Protein AF-W5USW7-F1 (afdb_monomer)

Radius of gyration: 30.02 Å; Cα contacts (8 Å, |Δi|>4): 1639; chains: 1; bounding box: 84×105×80 Å

Mean predicted aligned error: 9.94 Å

Nearest PDB structures (foldseek):
  7zkg-assembly1_A  TM=4.111E-01  e=3.012E-01  Streptomyces griseofuscus
  7lhd-assembly1_GB  TM=2.773E-01  e=9.373E-01  Qubevirus durum
  1wzn-assembly1_A  TM=4.055E-01  e=2.770E+00  Pyrococcus horikoshii OT3
  1jkf-assembly1_A-2  TM=4.801E-01  e=7.776E+00  Saccharomyces cerevisiae
  5mr3-assembly1_B  TM=2.254E-01  e=1.491E+00  Haliotis rufescens

Secondary structure (DSSP, 8-state):
---------------------------------SB---SSS--B-TTSTTHHHHHHHHHHHHHHHTTGGGGEEEEE-SS------TT-------HHHHHHHGGG-EEE-TTS-EEE--GGGG-----GGG-BHHHHHHTTTHHHHEEEEE-HHHHHHHHHHHT--GGGEEEEE-GGG-EE-SS-TTEEEEEEEEEEE---TTT-TT--EEEEEEEEEEE-PBP-HHHHHHHHT----SEEEETTGGGSBHHHHHHHHH-EEEESSGGG-EEEESSTTSBGGG-TTEEEEPPTT---EEEEEEEEE-TTSS-EEEEEEEEE-S-TTT-EEEEEEEEE--PBPPPHHHHHHHHHHH--EEEGGG--SSSS-GGG--GGGEEETTTT-SSEEEEEEEEEEETTTTEEEEEEEEEETTSSS--EEEEEEEESPP----EEPBTTB-HHHHT-TT-EEEE-----GGGGGG--S-HHHHTT-SSEEE-TTEEE-TTS-SS--EEEE-SEEEE--TT-EEE-SSSEEEEEEEEE--SSTT---EEEEEEEEEGGG--S-HHHHHHHSTT--EEEEEEEEE-GGGGGGTS-EEEEEETTEEEEEETT--SSSPEEE-TT-EEEEBPPTTTTTSSSSEEEEEEEEE-EEEETTEEEE-SEEE-SSSEEEGGG-SS-HHHHHHHEEEETTEEEE-GGGSSS-S--EEPPEE-EEE-TTS-EEEEE-GGGTT-EE---SS-HHHHHHHHTPBPTHHHH----TTS-EEEHHHH-HHHHHT-

Structure (mmCIF, N/CA/C/O backbone):
data_AF-W5USW7-F1
#
_entry.id   AF-W5USW7-F1
#
loop_
_atom_site.group_PDB
_atom_site.id
_atom_site.type_symbol
_atom_site.label_atom_id
_atom_site.label_alt_id
_atom_site.label_comp_id
_atom_site.label_asym_id
_atom_site.label_entity_id
_atom_site.label_seq_id
_atom_site.pdbx_PDB_ins_code
_atom_site.Cartn_x
_atom_site.Cartn_y
_atom_site.Cartn_z
_atom_site.occupancy
_atom_site.B_iso_or_equiv
_atom_site.auth_seq_id
_atom_site.auth_comp_id
_atom_site.auth_asym_id
_atom_site.auth_atom_id
_atom_site.pdbx_PDB_model_num
ATOM 1 N N . MET A 1 1 ? 55.221 72.500 -6.087 1.00 31.02 1 MET A N 1
ATOM 2 C CA . MET A 1 1 ? 54.730 71.879 -7.338 1.00 31.02 1 MET A CA 1
ATOM 3 C C . MET A 1 1 ? 54.680 70.368 -7.155 1.00 31.02 1 MET A C 1
ATOM 5 O O . MET A 1 1 ? 55.743 69.781 -7.071 1.00 31.02 1 MET A O 1
ATOM 9 N N . LEU A 1 2 ? 53.486 69.773 -7.031 1.00 29.88 2 LEU A N 1
ATOM 10 C CA . LEU A 1 2 ? 53.076 68.442 -7.537 1.00 29.88 2 LEU A CA 1
ATOM 11 C C . LEU A 1 2 ? 51.701 68.092 -6.939 1.00 29.88 2 LEU A C 1
ATOM 13 O O . LEU A 1 2 ? 51.453 68.300 -5.754 1.00 29.88 2 LEU A O 1
ATOM 17 N N . LYS A 1 3 ? 50.770 67.687 -7.809 1.00 28.41 3 LYS A N 1
ATOM 18 C CA . LYS A 1 3 ? 49.314 67.620 -7.593 1.00 28.41 3 LYS A CA 1
ATOM 19 C C . LYS A 1 3 ? 48.816 66.175 -7.408 1.00 28.41 3 LYS A C 1
ATOM 21 O O . LYS A 1 3 ? 49.128 65.347 -8.249 1.00 28.41 3 LYS A O 1
ATOM 26 N N . LYS A 1 4 ? 47.906 66.032 -6.422 1.00 33.41 4 LYS A N 1
ATOM 27 C CA . LYS A 1 4 ? 46.628 65.255 -6.339 1.00 33.41 4 LYS A CA 1
ATOM 28 C C . LYS A 1 4 ? 46.694 63.710 -6.441 1.00 33.41 4 LYS A C 1
ATOM 30 O O . LYS A 1 4 ? 47.144 63.212 -7.457 1.00 33.41 4 LYS A O 1
ATOM 35 N N . HIS A 1 5 ? 46.355 62.896 -5.416 1.00 34.91 5 HIS A N 1
ATOM 36 C CA . HIS A 1 5 ? 45.122 62.660 -4.589 1.00 34.91 5 HIS A CA 1
ATOM 37 C C . HIS A 1 5 ? 44.043 61.762 -5.271 1.00 34.91 5 HIS A C 1
ATOM 39 O O . HIS A 1 5 ? 43.922 61.863 -6.483 1.00 34.91 5 HIS A O 1
ATOM 45 N N . PHE A 1 6 ? 43.210 60.897 -4.640 1.00 32.03 6 PHE A N 1
ATOM 46 C CA . PHE A 1 6 ? 42.426 60.857 -3.360 1.00 32.03 6 PHE A CA 1
ATOM 47 C C . PHE A 1 6 ? 42.091 59.355 -3.007 1.00 32.03 6 PHE A C 1
ATOM 49 O O . PHE A 1 6 ? 41.885 58.595 -3.944 1.00 32.03 6 PHE A O 1
ATOM 56 N N . LYS A 1 7 ? 42.228 58.828 -1.761 1.00 31.45 7 LYS A N 1
ATOM 57 C CA . LYS A 1 7 ? 41.294 58.687 -0.580 1.00 31.45 7 LYS A CA 1
ATOM 58 C C . LYS A 1 7 ? 40.244 57.529 -0.637 1.00 31.45 7 LYS A C 1
ATOM 60 O O . LYS A 1 7 ? 39.709 57.306 -1.706 1.00 31.45 7 LYS A O 1
ATOM 65 N N . PHE A 1 8 ? 39.817 56.817 0.433 1.00 29.67 8 PHE A N 1
ATOM 66 C CA . PHE A 1 8 ? 40.052 56.864 1.902 1.00 29.67 8 PHE A CA 1
ATOM 67 C C . PHE A 1 8 ? 39.634 55.558 2.636 1.00 29.67 8 PHE A C 1
ATOM 69 O O . PHE A 1 8 ? 38.877 54.756 2.099 1.00 29.67 8 PHE A O 1
ATOM 76 N N . TRP A 1 9 ? 40.077 55.437 3.899 1.00 23.02 9 TRP A N 1
ATOM 77 C CA . TRP A 1 9 ? 39.700 54.458 4.936 1.00 23.02 9 TRP A CA 1
ATOM 78 C C . TRP A 1 9 ? 39.027 55.165 6.143 1.00 23.02 9 TRP A C 1
ATOM 80 O O . TRP A 1 9 ? 39.067 56.389 6.262 1.00 23.02 9 TRP A O 1
ATOM 90 N N . THR A 1 10 ? 38.428 54.338 7.001 1.00 28.72 10 THR A N 1
ATOM 91 C CA . THR A 1 10 ? 37.641 54.481 8.255 1.00 28.72 10 THR A CA 1
ATOM 92 C C . THR A 1 10 ? 38.029 55.516 9.330 1.00 28.72 10 THR A C 1
ATOM 94 O O . THR A 1 10 ? 39.211 55.789 9.513 1.00 28.72 10 THR A O 1
ATOM 97 N N . VAL A 1 11 ? 37.049 55.910 10.174 1.00 26.73 11 VAL A N 1
ATOM 98 C CA . VAL A 1 11 ? 37.238 56.376 11.576 1.00 26.73 11 VAL A CA 1
ATOM 99 C C . VAL A 1 11 ? 36.076 55.919 12.489 1.00 26.73 11 VAL A C 1
ATOM 101 O O . VAL A 1 11 ? 34.928 55.861 12.054 1.00 26.73 11 VAL A O 1
ATOM 104 N N . SER A 1 12 ? 36.418 55.627 13.751 1.00 26.47 12 SER A N 1
ATOM 105 C CA . SER A 1 12 ? 35.603 55.149 14.882 1.00 26.47 12 SER A CA 1
ATOM 106 C C . SER A 1 12 ? 35.220 56.241 15.912 1.00 26.47 12 SER A C 1
ATOM 108 O O . SER A 1 12 ? 35.997 57.160 16.138 1.00 26.47 12 SER A O 1
ATOM 110 N N . SER A 1 13 ? 34.071 56.022 16.578 1.00 28.94 13 SER A N 1
ATOM 111 C CA . SER A 1 13 ? 33.674 56.242 18.002 1.00 28.94 13 SER A CA 1
ATOM 112 C C . SER A 1 13 ? 33.829 57.596 18.734 1.00 28.94 13 SER A C 1
ATOM 114 O O . SER A 1 13 ? 34.942 58.092 18.852 1.00 28.94 13 SER A O 1
ATOM 116 N N . ILE A 1 14 ? 32.758 58.053 19.434 1.00 28.42 14 ILE A N 1
ATOM 117 C CA . ILE A 1 14 ? 32.619 58.099 20.926 1.00 28.42 14 ILE A CA 1
ATOM 118 C C . ILE A 1 14 ? 31.342 58.859 21.445 1.00 28.42 14 ILE A C 1
ATOM 120 O O . ILE A 1 14 ? 31.013 59.929 20.952 1.00 28.42 14 ILE A O 1
ATOM 124 N N . LEU A 1 15 ? 30.733 58.285 22.512 1.00 26.97 15 LEU A N 1
ATOM 125 C CA . LEU A 1 15 ? 29.865 58.767 23.635 1.00 26.97 15 LEU A CA 1
ATOM 126 C C . LEU A 1 15 ? 28.347 59.139 23.517 1.00 26.97 15 LEU A C 1
ATOM 128 O O . LEU A 1 15 ? 27.968 60.220 23.090 1.00 26.97 15 LEU A O 1
ATOM 132 N N . LEU A 1 16 ? 27.522 58.222 24.067 1.00 28.45 16 LEU A N 1
ATOM 133 C CA . LEU A 1 16 ? 26.487 58.289 25.140 1.00 28.45 16 LEU A CA 1
ATOM 134 C C . LEU A 1 16 ? 25.565 59.517 25.377 1.00 28.45 16 LEU A C 1
ATOM 136 O O . LEU A 1 16 ? 26.018 60.579 25.792 1.00 28.45 16 LEU A O 1
ATOM 140 N N . ALA A 1 17 ? 24.246 59.241 25.390 1.00 26.73 17 ALA A N 1
ATOM 141 C CA . ALA A 1 17 ? 23.237 59.816 26.301 1.00 26.73 17 ALA A CA 1
ATOM 142 C C . ALA A 1 17 ? 22.096 58.799 26.582 1.00 26.73 17 ALA A C 1
ATOM 144 O O . ALA A 1 17 ? 21.833 57.906 25.779 1.00 26.73 17 ALA A O 1
ATOM 145 N N . THR A 1 18 ? 21.467 58.907 27.755 1.00 28.73 18 THR A N 1
ATOM 146 C CA . THR A 1 18 ? 20.704 57.880 28.498 1.00 28.73 18 THR A CA 1
ATOM 147 C C . THR A 1 18 ? 19.162 57.969 28.428 1.00 28.73 18 THR A C 1
ATOM 149 O O . THR A 1 18 ? 18.615 59.064 28.487 1.00 28.73 18 THR A O 1
ATOM 152 N N . THR A 1 19 ? 18.514 56.783 28.496 1.00 24.88 19 THR A N 1
ATOM 153 C CA . THR A 1 19 ? 17.166 56.394 29.037 1.00 24.88 19 THR A CA 1
ATOM 154 C C . THR A 1 19 ? 15.844 56.899 28.405 1.00 24.88 19 THR A C 1
ATOM 156 O O . THR A 1 19 ? 15.826 58.015 27.904 1.00 24.88 19 THR A O 1
ATOM 159 N N . PRO A 1 20 ? 14.688 56.183 28.544 1.00 32.38 20 PRO A N 1
ATOM 160 C CA . PRO A 1 20 ? 14.458 54.823 29.054 1.00 32.38 20 PRO A CA 1
ATOM 161 C C . PRO A 1 20 ? 13.676 53.878 28.109 1.00 32.38 20 PRO A C 1
ATOM 163 O O . PRO A 1 20 ? 12.984 54.251 27.167 1.00 32.38 20 PRO A O 1
ATOM 166 N N . LEU A 1 21 ? 13.805 52.606 28.464 1.00 38.50 21 LEU A N 1
ATOM 167 C CA . LEU A 1 21 ? 13.250 51.396 27.886 1.00 38.50 21 LEU A CA 1
ATOM 168 C C . LEU A 1 21 ? 11.810 51.161 28.382 1.00 38.50 21 LEU A C 1
ATOM 170 O O . LEU A 1 21 ? 11.663 50.718 29.511 1.00 38.50 21 LEU A O 1
ATOM 174 N N . ILE A 1 22 ? 10.779 51.401 27.561 1.00 31.83 22 ILE A N 1
ATOM 175 C CA . ILE A 1 22 ? 9.496 50.663 27.575 1.00 31.83 22 ILE A CA 1
ATOM 176 C C . ILE A 1 22 ? 8.885 50.736 26.165 1.00 31.83 22 ILE A C 1
ATOM 178 O O . ILE A 1 22 ? 8.206 51.701 25.837 1.00 31.83 22 ILE A O 1
ATOM 182 N N . VAL A 1 23 ? 9.068 49.692 25.350 1.00 30.81 23 VAL A N 1
ATOM 183 C CA . VAL A 1 23 ? 8.055 49.274 24.365 1.00 30.81 23 VAL A CA 1
ATOM 184 C C . VAL A 1 23 ? 7.976 47.752 24.396 1.00 30.81 23 VAL A C 1
ATOM 186 O O . VAL A 1 23 ? 8.857 47.046 23.920 1.00 30.81 23 VAL A O 1
ATOM 189 N N . ALA A 1 24 ? 6.913 47.311 25.062 1.00 27.86 24 ALA A N 1
ATOM 190 C CA . ALA A 1 24 ? 6.146 46.089 24.883 1.00 27.86 24 ALA A CA 1
ATOM 191 C C . ALA A 1 24 ? 6.810 44.911 24.149 1.00 27.86 24 ALA A C 1
ATOM 193 O O . ALA A 1 24 ? 6.929 44.875 22.924 1.00 27.86 24 ALA A O 1
ATOM 194 N N . CYS A 1 25 ? 7.037 43.854 24.930 1.00 31.14 25 CYS A N 1
ATOM 195 C CA . CYS A 1 25 ? 6.855 42.481 24.491 1.00 31.14 25 CYS A CA 1
ATOM 196 C C . CYS A 1 25 ? 5.609 42.350 23.599 1.00 31.14 25 CYS A C 1
ATOM 198 O O . CYS A 1 25 ? 4.480 42.455 24.068 1.00 31.14 25 CYS A O 1
ATOM 200 N N . SER A 1 26 ? 5.820 42.055 22.324 1.00 29.19 26 SER A N 1
ATOM 201 C CA . SER A 1 26 ? 4.881 41.272 21.524 1.00 29.19 26 SER A CA 1
ATOM 202 C C . SER A 1 26 ? 5.677 40.459 20.510 1.00 29.19 26 SER A C 1
ATOM 204 O O . SER A 1 26 ? 5.597 40.637 19.299 1.00 29.19 26 SER A O 1
ATOM 206 N N . VAL A 1 27 ? 6.460 39.506 21.022 1.00 32.50 27 VAL A N 1
ATOM 207 C CA . VAL A 1 27 ? 6.736 38.306 20.235 1.00 32.50 27 VAL A CA 1
ATOM 208 C C . VAL A 1 27 ? 5.405 37.562 20.172 1.00 32.50 27 VAL A C 1
ATOM 210 O O . VAL A 1 27 ? 5.095 36.736 21.026 1.00 32.50 27 VAL A O 1
ATOM 213 N N . ALA A 1 28 ? 4.570 37.918 19.199 1.00 33.16 28 ALA A N 1
ATOM 214 C CA . ALA A 1 28 ? 3.424 37.110 18.835 1.00 33.16 28 ALA A CA 1
ATOM 215 C C . ALA A 1 28 ? 3.963 35.818 18.206 1.00 33.16 28 ALA A C 1
ATOM 217 O O . ALA A 1 28 ? 4.029 35.679 16.988 1.00 33.16 28 ALA A O 1
ATOM 218 N N . GLN A 1 29 ? 4.344 34.851 19.045 1.00 38.50 29 GLN A N 1
ATOM 219 C CA . GLN A 1 29 ? 4.302 33.437 18.680 1.00 38.50 29 GLN A CA 1
ATOM 220 C C . GLN A 1 29 ? 2.826 33.035 18.540 1.00 38.50 29 GLN A C 1
ATOM 222 O O . GLN A 1 29 ? 2.307 32.226 19.301 1.00 38.50 29 GLN A O 1
ATOM 227 N N . ASN A 1 30 ? 2.127 33.621 17.565 1.00 41.97 30 ASN A N 1
ATOM 228 C CA . ASN A 1 30 ? 0.884 33.059 17.062 1.00 41.97 30 ASN A CA 1
ATOM 229 C C . ASN A 1 30 ? 1.282 31.845 16.220 1.00 41.97 30 ASN A C 1
ATOM 231 O O . ASN A 1 30 ? 1.410 31.918 14.999 1.00 41.97 30 ASN A O 1
ATOM 235 N N . THR A 1 31 ? 1.544 30.728 16.899 1.00 52.41 31 THR A N 1
ATOM 236 C CA . THR A 1 31 ? 1.640 29.405 16.281 1.00 52.41 31 THR A CA 1
ATOM 237 C C . THR A 1 31 ? 0.233 29.035 15.834 1.00 52.41 31 THR A C 1
ATOM 239 O O . THR A 1 31 ? -0.581 28.476 16.564 1.00 52.41 31 THR A O 1
ATOM 242 N N . SER A 1 32 ? -0.113 29.510 14.643 1.00 66.00 32 SER A N 1
ATOM 243 C CA . SER A 1 32 ? -1.469 29.451 14.140 1.00 66.00 32 SER A CA 1
ATOM 244 C C . SER A 1 32 ? -1.843 27.997 13.860 1.00 66.00 32 SER A C 1
ATOM 246 O O . SER A 1 32 ? -1.265 27.375 12.966 1.00 66.00 32 SER A O 1
ATOM 248 N N . SER A 1 33 ? -2.810 27.490 14.622 1.00 79.06 33 SER A N 1
ATOM 249 C CA . SER A 1 33 ? -3.570 26.266 14.359 1.00 79.06 33 SER A CA 1
ATOM 250 C C . SER A 1 33 ? -3.707 25.941 12.860 1.00 79.06 33 SER A C 1
ATOM 252 O O . SER A 1 33 ? -3.890 26.852 12.040 1.00 79.06 33 SER A O 1
ATOM 254 N N . VAL A 1 34 ? -3.682 24.653 12.490 1.00 88.25 34 VAL A N 1
ATOM 255 C CA . VAL A 1 34 ? -4.000 24.229 11.112 1.00 88.25 34 VAL A CA 1
ATOM 256 C C . VAL A 1 34 ? -5.455 24.552 10.760 1.00 88.25 34 VAL A C 1
ATOM 258 O O . VAL A 1 34 ? -5.761 24.863 9.605 1.00 88.25 34 VAL A O 1
ATOM 261 N N . PHE A 1 35 ? -6.341 24.546 11.757 1.00 87.69 35 PHE A N 1
ATOM 262 C CA . PHE A 1 35 ? -7.766 24.820 11.594 1.00 87.69 35 PHE A CA 1
ATOM 263 C C . PHE A 1 35 ? -8.210 26.086 12.331 1.00 87.69 35 PHE A C 1
ATOM 265 O O . PHE A 1 35 ? -7.897 26.289 13.501 1.00 87.69 35 PHE A O 1
ATOM 272 N N . ASN A 1 36 ? -9.006 26.938 11.695 1.00 82.81 36 ASN A N 1
ATOM 273 C CA . ASN A 1 36 ? -9.562 28.096 12.397 1.00 82.81 36 ASN A CA 1
ATOM 274 C C . ASN A 1 36 ? -10.748 27.679 13.281 1.00 82.81 36 ASN A C 1
ATOM 276 O O . ASN A 1 36 ? -11.606 26.901 12.859 1.00 82.81 36 ASN A O 1
ATOM 280 N N . SER A 1 37 ? -10.817 28.220 14.500 1.00 59.19 37 SER A N 1
ATOM 281 C CA . SER A 1 37 ? -11.921 28.001 15.442 1.00 59.19 37 SER A CA 1
ATOM 282 C C . SER A 1 37 ? -13.037 29.025 15.231 1.00 59.19 37 SER A C 1
ATOM 284 O O . SER A 1 37 ? -13.317 29.869 16.079 1.00 59.19 37 SER A O 1
ATOM 286 N N . THR A 1 38 ? -13.703 28.974 14.081 1.00 50.09 38 THR A N 1
ATOM 287 C CA . THR A 1 38 ? -14.909 29.778 13.855 1.00 50.09 38 THR A CA 1
ATOM 288 C C . THR A 1 38 ? -16.046 28.892 13.365 1.00 50.09 38 THR A C 1
ATOM 290 O O . THR A 1 38 ? -15.976 28.288 12.300 1.00 50.09 38 THR A O 1
ATOM 293 N N . SER A 1 39 ? -17.132 28.854 14.147 1.00 52.44 39 SER A N 1
ATOM 294 C CA . SER A 1 39 ? -18.363 28.077 13.913 1.00 52.44 39 SER A CA 1
ATOM 295 C C . SER A 1 39 ? -18.201 26.546 13.960 1.00 52.44 39 SER A C 1
ATOM 297 O O . SER A 1 39 ? -17.101 26.012 13.891 1.00 52.44 39 SER A O 1
ATOM 299 N N . ASN A 1 40 ? -19.316 25.811 14.051 1.00 58.53 40 ASN A N 1
ATOM 300 C CA . ASN A 1 40 ? -19.367 24.337 14.016 1.00 58.53 40 ASN A CA 1
ATOM 301 C C . ASN A 1 40 ? -18.875 23.717 12.680 1.00 58.53 40 ASN A C 1
ATOM 303 O O . ASN A 1 40 ? -19.151 22.551 12.401 1.00 58.53 40 ASN A O 1
ATOM 307 N N . LYS A 1 41 ? -18.188 24.479 11.817 1.00 70.94 41 LYS A N 1
ATOM 308 C CA . LYS A 1 41 ? -17.645 24.034 10.532 1.00 70.94 41 LYS A CA 1
ATOM 309 C C . LYS A 1 41 ? -16.119 24.006 10.597 1.00 70.94 41 LYS A C 1
ATOM 311 O O . LYS A 1 41 ? -15.479 25.021 10.844 1.00 70.94 41 LYS A O 1
ATOM 316 N N . LEU A 1 42 ? -15.536 22.844 10.313 1.00 83.50 42 LEU A N 1
ATOM 317 C CA . LEU A 1 42 ? -14.090 22.694 10.165 1.00 83.50 42 LEU A CA 1
ATOM 318 C C . LEU A 1 42 ? -13.604 23.522 8.962 1.00 83.50 42 LEU A C 1
ATOM 320 O O . LEU A 1 42 ? -14.132 23.353 7.864 1.00 83.50 42 LEU A O 1
ATOM 324 N N . SER A 1 43 ? -12.600 24.385 9.145 1.00 87.25 43 SER A N 1
ATOM 325 C CA . SER A 1 43 ? -12.016 25.204 8.071 1.00 87.25 43 SER A CA 1
ATOM 326 C C . SER A 1 43 ? -10.492 25.266 8.178 1.00 87.25 43 SER A C 1
ATOM 328 O O . SER A 1 43 ? -9.950 25.340 9.280 1.00 87.25 43 SER A O 1
ATOM 330 N N . LEU A 1 44 ? -9.796 25.215 7.037 1.00 89.50 44 LEU A N 1
ATOM 331 C CA . LEU A 1 44 ? -8.342 25.380 6.995 1.00 89.50 44 LEU A CA 1
ATOM 332 C C . LEU A 1 44 ? -7.949 26.834 7.242 1.00 89.50 44 LEU A C 1
ATOM 334 O O . LEU A 1 44 ? -8.525 27.756 6.661 1.00 89.50 44 LEU A O 1
ATOM 338 N N . ASN A 1 45 ? -6.906 27.027 8.040 1.00 89.88 45 ASN A N 1
ATOM 339 C CA . ASN A 1 45 ? -6.293 28.326 8.232 1.00 89.88 45 ASN A CA 1
ATOM 340 C C . ASN A 1 45 ? -5.458 28.720 7.000 1.00 89.88 45 ASN A C 1
ATOM 342 O O . ASN A 1 45 ? -4.384 28.171 6.763 1.00 89.88 45 ASN A O 1
ATOM 346 N N . GLN A 1 46 ? -5.944 29.694 6.228 1.00 88.69 46 GLN A N 1
ATOM 347 C CA . GLN A 1 46 ? -5.270 30.195 5.020 1.00 88.69 46 GLN A CA 1
ATOM 348 C C . GLN A 1 46 ? -3.936 30.897 5.306 1.00 88.69 46 GLN A C 1
ATOM 350 O O . GLN A 1 46 ? -3.093 30.986 4.419 1.00 88.69 46 GLN A O 1
ATOM 355 N N . SER A 1 47 ? -3.726 31.372 6.536 1.00 88.19 47 SER A N 1
ATOM 356 C CA . SER A 1 47 ? -2.462 31.979 6.963 1.00 88.19 47 SER A CA 1
ATOM 357 C C . SER A 1 47 ? -1.422 30.942 7.396 1.00 88.19 47 SER A C 1
ATOM 359 O O . SER A 1 47 ? -0.281 31.311 7.670 1.00 88.19 47 SER A O 1
ATOM 361 N N . ASN A 1 48 ? -1.782 29.654 7.469 1.00 87.19 48 ASN A N 1
ATOM 362 C CA . ASN A 1 48 ? -0.831 28.601 7.801 1.00 87.19 48 ASN A CA 1
ATOM 363 C C . ASN A 1 48 ? 0.205 28.449 6.663 1.00 87.19 48 ASN A C 1
ATOM 365 O O . ASN A 1 48 ? -0.190 28.347 5.498 1.00 87.19 48 ASN A O 1
ATOM 369 N N . PRO A 1 49 ? 1.517 28.375 6.962 1.00 85.94 49 PRO A N 1
ATOM 370 C CA . PRO A 1 49 ? 2.564 28.307 5.937 1.00 85.94 49 PRO A CA 1
ATOM 371 C C . PRO A 1 49 ? 2.452 27.086 5.011 1.00 85.94 49 PRO A C 1
ATOM 373 O O . PRO A 1 49 ? 2.943 27.131 3.885 1.00 85.94 49 PRO A O 1
ATOM 376 N N . TYR A 1 50 ? 1.771 26.022 5.444 1.00 88.56 50 TYR A N 1
ATOM 377 C CA . TYR A 1 50 ? 1.556 24.796 4.673 1.00 88.56 50 TYR A CA 1
ATOM 378 C C . TYR A 1 50 ? 0.150 24.709 4.058 1.00 88.56 50 TYR A C 1
ATOM 380 O O . TYR A 1 50 ? -0.240 23.651 3.560 1.00 88.56 50 TYR A O 1
ATOM 388 N N . TYR A 1 51 ? -0.621 25.806 4.045 1.00 89.06 51 TYR A N 1
ATOM 389 C CA . TYR A 1 51 ? -1.984 25.836 3.498 1.00 89.06 51 TYR A CA 1
ATOM 390 C C . TYR A 1 51 ? -2.076 25.234 2.088 1.00 89.06 51 TYR A C 1
ATOM 392 O O . TYR A 1 51 ? -2.955 24.416 1.829 1.00 89.06 51 TYR A O 1
ATOM 400 N N . SER A 1 52 ? -1.144 25.569 1.193 1.00 86.12 52 SER A N 1
ATOM 401 C CA . SER A 1 52 ? -1.127 25.073 -0.193 1.00 86.12 52 SER A CA 1
ATOM 402 C C . SER A 1 52 ? -0.944 23.552 -0.305 1.00 86.12 52 SER A C 1
ATOM 404 O O . SER A 1 52 ? -1.412 22.944 -1.267 1.00 86.12 52 SER A O 1
ATOM 406 N N . ILE A 1 53 ? -0.328 22.907 0.691 1.00 89.50 53 ILE A N 1
ATOM 407 C CA . ILE A 1 53 ? -0.276 21.444 0.794 1.00 89.50 53 ILE A CA 1
ATOM 408 C C . ILE A 1 53 ? -1.636 20.910 1.260 1.00 89.50 53 ILE A C 1
ATOM 410 O O . ILE A 1 53 ? -2.211 20.020 0.623 1.00 89.50 53 ILE A O 1
ATOM 414 N N . TYR A 1 54 ? -2.153 21.458 2.364 1.00 92.12 54 TYR A N 1
ATOM 415 C CA . TYR A 1 54 ? -3.357 20.960 3.031 1.00 92.12 54 TYR A CA 1
ATOM 416 C C . TYR A 1 54 ? -4.633 21.195 2.226 1.00 92.12 54 TYR A C 1
ATOM 418 O O . TYR A 1 54 ? -5.555 20.385 2.312 1.00 92.12 54 TYR A O 1
ATOM 426 N N . GLN A 1 55 ? -4.694 22.265 1.426 1.00 92.69 55 GLN A N 1
ATOM 427 C CA . GLN A 1 55 ? -5.889 22.666 0.680 1.00 92.69 55 GLN A CA 1
ATOM 428 C C . GLN A 1 55 ? -6.427 21.517 -0.173 1.00 92.69 55 GLN A C 1
ATOM 430 O O . GLN A 1 55 ? -7.618 21.218 -0.122 1.00 92.69 55 GLN A O 1
ATOM 435 N N . SER A 1 56 ? -5.551 20.849 -0.928 1.00 92.50 56 SER A N 1
ATOM 436 C CA . SER A 1 56 ? -5.965 19.762 -1.818 1.00 92.50 56 SER A CA 1
ATOM 437 C C . SER A 1 56 ? -6.478 18.534 -1.060 1.00 92.50 56 SER A C 1
ATOM 439 O O . SER A 1 56 ? -7.506 17.966 -1.434 1.00 92.50 56 SER A O 1
ATOM 441 N N . GLN A 1 57 ? -5.811 18.168 0.039 1.00 93.31 57 GLN A N 1
ATOM 442 C CA . GLN A 1 57 ? -6.200 17.045 0.897 1.00 93.31 57 GLN A CA 1
ATOM 443 C C . GLN A 1 57 ? -7.551 17.319 1.561 1.00 93.31 57 GLN A C 1
ATOM 445 O O . GLN A 1 57 ? -8.453 16.482 1.534 1.00 93.31 57 GLN A O 1
ATOM 450 N N . PHE A 1 58 ? -7.715 18.528 2.096 1.00 93.50 58 PHE A N 1
ATOM 451 C CA . PHE A 1 58 ? -8.934 18.965 2.757 1.00 93.50 58 PHE A CA 1
ATOM 452 C C . PHE A 1 58 ? -10.120 19.047 1.797 1.00 93.50 58 PHE A C 1
ATOM 454 O O . PHE A 1 58 ? -11.192 18.533 2.112 1.00 93.50 58 PHE A O 1
ATOM 461 N N . ALA A 1 59 ? -9.932 19.645 0.616 1.00 93.31 59 ALA A N 1
ATOM 462 C CA . ALA A 1 59 ? -10.961 19.720 -0.418 1.00 93.31 59 ALA A CA 1
ATOM 463 C C . ALA A 1 59 ? -11.428 18.319 -0.837 1.00 93.31 59 ALA A C 1
ATOM 465 O O . ALA A 1 59 ? -12.630 18.062 -0.915 1.00 93.31 59 ALA A O 1
ATOM 466 N N . MET A 1 60 ? -10.488 17.387 -1.027 1.00 94.19 60 MET A N 1
ATOM 467 C CA . MET A 1 60 ? -10.812 15.997 -1.347 1.00 94.19 60 MET A CA 1
ATOM 468 C C . MET A 1 60 ? -11.562 15.296 -0.207 1.00 94.19 60 MET A C 1
ATOM 470 O O . MET A 1 60 ? -12.526 14.567 -0.441 1.00 94.19 60 MET A O 1
ATOM 474 N N . ASN A 1 61 ? -11.165 15.531 1.044 1.00 93.25 61 ASN A N 1
ATOM 475 C CA . ASN A 1 61 ? -11.865 14.964 2.189 1.00 93.25 61 ASN A CA 1
ATOM 476 C C . ASN A 1 61 ? -13.294 15.514 2.311 1.00 93.25 61 ASN A C 1
ATOM 478 O O . ASN A 1 61 ? -14.211 14.736 2.555 1.00 93.25 61 ASN A O 1
ATOM 482 N N . GLN A 1 62 ? -13.501 16.818 2.087 1.00 92.44 62 GLN A N 1
ATOM 483 C CA . GLN A 1 62 ? -14.837 17.425 2.033 1.00 92.44 62 GLN A CA 1
ATOM 484 C C . GLN A 1 62 ? -15.686 16.825 0.910 1.00 92.44 62 GLN A C 1
ATOM 486 O O . GLN A 1 62 ? -16.864 16.540 1.122 1.00 92.44 62 GLN A O 1
ATOM 491 N N . PHE A 1 63 ? -15.096 16.586 -0.263 1.00 93.44 63 PHE A N 1
ATOM 492 C CA . PHE A 1 63 ? -15.773 15.923 -1.376 1.00 93.44 63 PHE A CA 1
ATOM 493 C C . PHE A 1 63 ? -16.288 14.529 -0.974 1.00 93.44 63 PHE A C 1
ATOM 495 O O . PHE A 1 63 ? -17.452 14.197 -1.210 1.00 93.44 63 PHE A O 1
ATOM 502 N N . MET A 1 64 ? -15.453 13.730 -0.303 1.00 94.12 64 MET A N 1
ATOM 503 C CA . MET A 1 64 ? -15.811 12.363 0.090 1.00 94.12 64 MET A CA 1
ATOM 504 C C . MET A 1 64 ? -16.758 12.291 1.286 1.00 94.12 64 MET A C 1
ATOM 506 O O . MET A 1 64 ? -17.736 11.544 1.244 1.00 94.12 64 MET A O 1
ATOM 510 N N . SER A 1 65 ? -16.525 13.078 2.339 1.00 92.31 65 SER A N 1
ATOM 511 C CA . SER A 1 65 ? -17.392 13.086 3.526 1.00 92.31 65 SER A CA 1
ATOM 512 C C . SER A 1 65 ? -18.810 13.553 3.194 1.00 92.31 65 SER A C 1
ATOM 514 O O . SER A 1 65 ? -19.780 13.081 3.784 1.00 92.31 65 SER A O 1
ATOM 516 N N . ASN A 1 66 ? -18.938 14.420 2.189 1.00 93.44 66 ASN A N 1
ATOM 517 C CA . ASN A 1 66 ? -20.213 14.888 1.672 1.00 93.44 66 ASN A CA 1
ATOM 518 C C . ASN A 1 66 ? -20.708 14.059 0.480 1.00 93.44 66 ASN A C 1
ATOM 520 O O . ASN A 1 66 ? -21.592 14.516 -0.232 1.00 93.44 66 ASN A O 1
ATOM 524 N N . GLN A 1 67 ? -20.210 12.844 0.249 1.00 94.88 67 GLN A N 1
ATOM 525 C CA . GLN A 1 67 ? -20.776 11.887 -0.712 1.00 94.88 67 GLN A CA 1
ATOM 526 C C . GLN A 1 67 ? -20.963 12.428 -2.148 1.00 94.88 67 GLN A C 1
ATOM 528 O O . GLN A 1 67 ? -21.959 12.110 -2.809 1.00 94.88 67 GLN A O 1
ATOM 533 N N . PHE A 1 68 ? -20.073 13.300 -2.636 1.00 92.56 68 PHE A N 1
ATOM 534 C CA . PHE A 1 68 ? -20.145 13.783 -4.025 1.00 92.56 68 PHE A CA 1
ATOM 535 C C . PHE A 1 68 ? -19.889 12.663 -5.039 1.00 92.56 68 PHE A C 1
ATOM 537 O O . PHE A 1 68 ? -20.388 12.712 -6.160 1.00 92.56 68 PHE A O 1
ATOM 544 N N . ASP A 1 69 ? -19.180 11.614 -4.631 1.00 91.06 69 ASP A N 1
ATOM 545 C CA . ASP A 1 69 ? -18.959 10.400 -5.412 1.00 91.06 69 ASP A CA 1
ATOM 546 C C . ASP A 1 69 ? -20.271 9.719 -5.843 1.00 91.06 69 ASP A C 1
ATOM 548 O O . ASP A 1 69 ? -20.302 9.044 -6.873 1.00 91.06 69 ASP A O 1
ATOM 552 N N . LYS A 1 70 ? -21.379 9.922 -5.115 1.00 95.12 70 LYS A N 1
ATOM 553 C CA . LYS A 1 70 ? -22.711 9.422 -5.502 1.00 95.12 70 LYS A CA 1
ATOM 554 C C . LYS A 1 70 ? -23.290 10.104 -6.743 1.00 95.12 70 LYS A C 1
ATOM 556 O O . LYS A 1 70 ? -24.162 9.522 -7.371 1.00 95.12 70 LYS A O 1
ATOM 561 N N . LEU A 1 71 ? -22.801 11.291 -7.100 1.00 89.94 71 LEU A N 1
ATOM 562 C CA . LEU A 1 71 ? -23.220 12.056 -8.285 1.00 89.94 71 LEU A CA 1
ATOM 563 C C . LEU A 1 71 ? -22.385 11.720 -9.534 1.00 89.94 71 LEU A C 1
ATOM 565 O O . LEU A 1 71 ? -22.524 12.367 -10.571 1.00 89.94 71 LEU A O 1
ATOM 569 N N . ILE A 1 72 ? -21.496 10.731 -9.413 1.00 85.31 72 ILE A N 1
ATOM 570 C CA . ILE A 1 72 ? -20.707 10.168 -10.503 1.00 85.31 72 ILE A CA 1
ATOM 571 C C . ILE A 1 72 ? -21.302 8.808 -10.854 1.00 85.31 72 ILE A C 1
ATOM 573 O O . ILE A 1 72 ? -21.385 7.911 -10.006 1.00 85.31 72 ILE A O 1
ATOM 577 N N . GLU A 1 73 ? -21.667 8.639 -12.113 1.00 87.06 73 GLU A N 1
ATOM 578 C CA . GLU A 1 73 ? -22.283 7.427 -12.634 1.00 87.06 73 GLU A CA 1
ATOM 579 C C . GLU A 1 73 ? -21.477 6.874 -13.801 1.00 87.06 73 GLU A C 1
ATOM 581 O O . GLU A 1 73 ? -20.799 7.605 -14.525 1.00 87.06 73 GLU A O 1
ATOM 586 N N . ILE A 1 74 ? -21.570 5.561 -13.989 1.00 86.94 74 ILE A N 1
ATOM 587 C CA . ILE A 1 74 ? -21.061 4.902 -15.184 1.00 86.94 74 ILE A CA 1
ATOM 588 C C . ILE A 1 74 ? -22.167 4.084 -15.818 1.00 86.94 74 ILE A C 1
ATOM 590 O O . ILE A 1 74 ? -23.020 3.531 -15.122 1.00 86.94 74 ILE A O 1
ATOM 594 N N . SER A 1 75 ? -22.110 3.958 -17.132 1.00 87.00 75 SER A N 1
ATOM 595 C CA . SER A 1 75 ? -23.021 3.098 -17.869 1.00 87.00 75 SER A CA 1
ATOM 596 C C . SER A 1 75 ? -22.321 2.428 -19.041 1.00 87.00 75 SER A C 1
ATOM 598 O O . SER A 1 75 ? -21.271 2.872 -19.512 1.00 87.00 75 SER A O 1
ATOM 600 N N . PHE A 1 76 ? -22.911 1.321 -19.484 1.00 86.31 76 PHE A N 1
ATOM 601 C CA . PHE A 1 76 ? -22.570 0.688 -20.746 1.00 86.31 76 PHE A CA 1
ATOM 602 C C . PHE A 1 76 ? -23.342 1.384 -21.868 1.00 86.31 76 PHE A C 1
ATOM 604 O O . PHE A 1 76 ? -24.571 1.453 -21.823 1.00 86.31 76 PHE A O 1
ATOM 611 N N . ALA A 1 77 ? -22.636 1.904 -22.864 1.00 78.50 77 ALA A N 1
ATOM 612 C CA . ALA A 1 77 ? -23.239 2.392 -24.094 1.00 78.50 77 ALA A CA 1
ATOM 613 C C . ALA A 1 77 ? -23.426 1.212 -25.054 1.00 78.50 77 ALA A C 1
ATOM 615 O O . ALA A 1 77 ? -22.535 0.382 -25.184 1.00 78.50 77 ALA A O 1
ATOM 616 N N . LYS A 1 78 ? -24.578 1.116 -25.722 1.00 68.50 78 LYS A N 1
ATOM 617 C CA . LYS A 1 78 ? -24.857 0.037 -26.689 1.00 68.50 78 LYS A CA 1
ATOM 618 C C . LYS A 1 78 ? -24.056 0.199 -27.991 1.00 68.50 78 LYS A C 1
ATOM 620 O O . LYS A 1 78 ? -23.693 -0.781 -28.639 1.00 68.50 78 LYS A O 1
ATOM 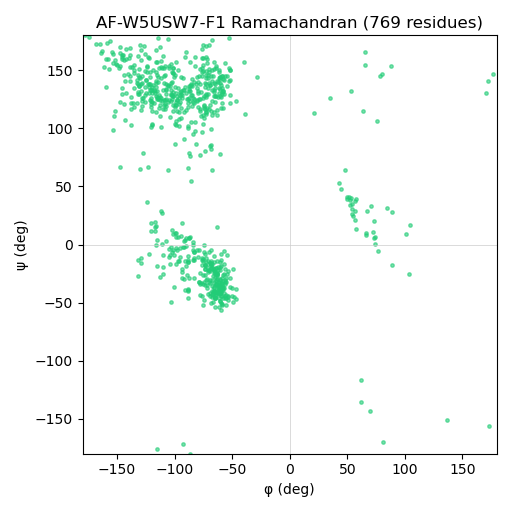625 N N . VAL A 1 79 ? -23.759 1.450 -28.332 1.00 64.19 79 VAL A N 1
ATOM 626 C CA . VAL A 1 79 ? -22.932 1.881 -29.463 1.00 64.19 79 VAL A CA 1
ATOM 627 C C . VAL A 1 79 ? -21.683 2.606 -28.948 1.00 64.19 79 VAL A C 1
ATOM 629 O O . VAL A 1 79 ? -21.702 3.105 -27.819 1.00 64.19 79 VAL A O 1
ATOM 632 N N . PRO A 1 80 ? -20.590 2.672 -29.729 1.00 60.19 80 PRO A N 1
ATOM 633 C CA . PRO A 1 80 ? -19.365 3.325 -29.303 1.00 60.19 80 PRO A CA 1
ATOM 634 C C . PRO A 1 80 ? -19.595 4.813 -29.032 1.00 60.19 80 PRO A C 1
ATOM 636 O O . PRO A 1 80 ? -20.112 5.542 -29.873 1.00 60.19 80 PRO A O 1
ATOM 639 N N . PHE A 1 81 ? -19.132 5.272 -27.880 1.00 52.56 81 PHE A N 1
ATOM 640 C CA . PHE A 1 81 ? -19.035 6.666 -27.491 1.00 52.56 81 PHE A CA 1
ATOM 641 C C . PHE A 1 81 ? -17.581 7.112 -27.701 1.00 52.56 81 PHE A C 1
ATOM 643 O O . PHE A 1 81 ? -16.771 6.998 -26.788 1.00 52.56 81 PHE A O 1
ATOM 650 N N . GLN A 1 82 ? -17.189 7.560 -28.898 1.00 50.16 82 GLN A N 1
ATOM 651 C CA . GLN A 1 82 ? -15.941 8.324 -29.059 1.00 50.16 82 GLN A CA 1
ATOM 652 C C . GLN A 1 82 ? -16.045 9.370 -30.170 1.00 50.16 82 GLN A C 1
ATOM 654 O O . GLN A 1 82 ? -16.228 9.020 -31.330 1.00 50.16 82 GLN A O 1
ATOM 659 N N . ILE A 1 83 ? -15.800 10.633 -29.796 1.00 37.72 83 ILE A N 1
ATOM 660 C CA . ILE A 1 83 ? -15.075 11.616 -30.610 1.00 37.72 83 ILE A CA 1
ATOM 661 C C . ILE A 1 83 ? -13.926 12.152 -29.747 1.00 37.72 83 ILE A C 1
ATOM 663 O O . ILE A 1 83 ? -14.112 12.449 -28.565 1.00 37.72 83 ILE A O 1
ATOM 667 N N . GLN A 1 84 ? -12.737 12.266 -30.336 1.00 32.25 84 GLN A N 1
ATOM 668 C CA . GLN A 1 84 ? -11.549 12.873 -29.740 1.00 32.25 84 GLN A CA 1
ATOM 669 C C . GLN A 1 84 ? -11.299 14.206 -30.462 1.00 32.25 84 GLN A C 1
ATOM 671 O O . GLN A 1 84 ? -11.112 14.209 -31.675 1.00 32.25 84 GLN A O 1
ATOM 676 N N . ASN A 1 85 ? -11.305 15.331 -29.744 1.00 31.30 85 ASN A N 1
ATOM 677 C CA . ASN A 1 85 ? -10.759 16.601 -30.240 1.00 31.30 85 ASN A CA 1
ATOM 678 C C . ASN A 1 85 ? -9.321 16.767 -29.700 1.00 31.30 85 ASN A C 1
ATOM 680 O O . ASN A 1 85 ? -9.010 16.275 -28.611 1.00 31.30 85 ASN A O 1
ATOM 684 N N . ALA A 1 86 ? -8.475 17.458 -30.470 1.00 31.00 86 ALA A N 1
ATOM 685 C CA . ALA A 1 86 ? -7.077 17.794 -30.188 1.00 31.00 86 ALA A CA 1
ATOM 686 C C . ALA A 1 86 ? -6.779 18.406 -28.793 1.00 31.00 86 ALA A C 1
ATOM 688 O O . ALA A 1 86 ? -5.653 18.278 -28.320 1.00 31.00 86 ALA A O 1
ATOM 689 N N . ASP A 1 87 ? -7.758 18.985 -28.086 1.00 31.91 87 ASP A N 1
ATOM 690 C CA . ASP A 1 87 ? -7.537 19.788 -26.869 1.00 31.91 87 ASP A CA 1
ATOM 691 C C . ASP A 1 87 ? -8.035 19.167 -25.543 1.00 31.91 87 ASP A C 1
ATOM 693 O O . ASP A 1 87 ? -8.306 19.871 -24.568 1.00 31.91 87 ASP A O 1
ATOM 697 N N . SER A 1 88 ? -8.109 17.835 -25.443 1.00 32.34 88 SER A N 1
ATOM 698 C CA . SER A 1 88 ? -8.109 17.105 -24.152 1.00 32.34 88 SER A CA 1
ATOM 699 C C . SER A 1 88 ? -9.093 17.591 -23.059 1.00 32.34 88 SER A C 1
ATOM 701 O O . SER A 1 88 ? -8.763 17.590 -21.868 1.00 32.34 88 SER A O 1
ATOM 703 N N . LYS A 1 89 ? -10.329 17.958 -23.416 1.00 31.00 89 LYS A N 1
ATOM 704 C CA . LYS A 1 89 ? -11.455 18.060 -22.468 1.00 31.00 89 LYS A CA 1
ATOM 705 C C . LYS A 1 89 ? -12.544 17.076 -22.878 1.00 31.00 89 LYS A C 1
ATOM 707 O O . LYS A 1 89 ? -13.048 17.130 -23.991 1.00 31.00 89 LYS A O 1
ATOM 712 N N . ILE A 1 90 ? -12.898 16.170 -21.968 1.00 32.94 90 ILE A N 1
ATOM 713 C CA . ILE A 1 90 ? -13.978 15.196 -22.156 1.00 32.94 90 ILE A CA 1
ATOM 714 C C . ILE A 1 90 ? -15.295 15.969 -22.311 1.00 32.94 90 ILE A C 1
ATOM 716 O O . ILE A 1 90 ? -15.765 16.580 -21.350 1.00 32.94 90 ILE A O 1
ATOM 720 N N . ILE A 1 91 ? -15.881 15.953 -23.509 1.00 31.45 91 ILE A N 1
ATOM 721 C CA . ILE A 1 91 ? -17.245 16.436 -23.746 1.00 31.45 91 ILE A CA 1
ATOM 722 C C . ILE A 1 91 ? -18.193 15.237 -23.648 1.00 31.45 91 ILE A C 1
ATOM 724 O O . ILE A 1 91 ? -18.009 14.222 -24.317 1.00 31.45 91 ILE A O 1
ATOM 728 N N . ASN A 1 92 ? -19.215 15.362 -22.800 1.00 32.84 92 ASN A N 1
ATOM 729 C CA . ASN A 1 92 ? -20.363 14.461 -22.776 1.00 32.84 92 ASN A CA 1
ATOM 730 C C . ASN A 1 92 ? -21.241 14.739 -24.001 1.00 32.84 92 ASN A C 1
ATOM 732 O O . ASN A 1 92 ? -21.870 15.791 -24.058 1.00 32.84 92 ASN A O 1
ATOM 736 N N . ILE A 1 93 ? -21.320 13.810 -24.952 1.00 35.78 93 ILE A N 1
ATOM 737 C CA . ILE A 1 93 ? -22.243 13.915 -26.089 1.00 35.78 93 ILE A CA 1
ATOM 738 C C . ILE A 1 93 ? -23.476 13.064 -25.772 1.00 35.78 93 ILE A C 1
ATOM 740 O O . ILE A 1 93 ? -23.426 11.839 -25.727 1.00 35.78 93 ILE A O 1
ATOM 744 N N . ASN A 1 94 ? -24.596 13.704 -25.447 1.00 32.19 94 ASN A N 1
ATOM 745 C CA . ASN A 1 94 ? -25.874 12.995 -25.424 1.00 32.19 94 ASN A CA 1
ATOM 746 C C . ASN A 1 94 ? -26.231 12.558 -26.861 1.00 32.19 94 ASN A C 1
ATOM 748 O O . ASN A 1 94 ? -25.834 13.245 -27.801 1.00 32.19 94 ASN A O 1
ATOM 752 N N . ASP A 1 95 ? -26.974 11.461 -27.039 1.00 35.81 95 ASP A N 1
ATOM 753 C CA . ASP A 1 95 ? -27.353 10.930 -28.367 1.00 35.81 95 ASP A CA 1
ATOM 754 C C . ASP A 1 95 ? -28.059 11.980 -29.250 1.00 35.81 95 ASP A C 1
ATOM 756 O O . ASP A 1 95 ? -27.970 11.934 -30.477 1.00 35.81 95 ASP A O 1
ATOM 760 N N . ASP A 1 96 ? -28.695 12.976 -28.629 1.00 31.66 96 ASP A N 1
ATOM 761 C CA . ASP A 1 96 ? -29.328 14.102 -29.318 1.00 31.66 96 ASP A CA 1
ATOM 762 C C . ASP A 1 96 ? -28.309 15.063 -29.966 1.00 31.66 96 ASP A C 1
ATOM 764 O O . ASP A 1 96 ? -28.544 15.564 -31.062 1.00 31.66 96 ASP A O 1
ATOM 768 N N . PHE A 1 97 ? -27.125 15.253 -29.370 1.00 35.66 97 PHE A N 1
ATOM 769 C CA . PHE A 1 97 ? -26.070 16.116 -29.928 1.00 35.66 97 PHE A CA 1
ATOM 770 C C . PHE A 1 97 ? -25.350 15.447 -31.110 1.00 35.66 97 PHE A C 1
ATOM 772 O O . PHE A 1 97 ? -24.997 16.109 -32.086 1.00 35.66 97 PHE A O 1
ATOM 779 N N . ALA A 1 98 ? -25.195 14.118 -31.069 1.00 38.28 98 ALA A N 1
ATOM 780 C CA . ALA A 1 98 ? -24.621 13.345 -32.170 1.00 38.28 98 ALA A CA 1
ATOM 781 C C . ALA A 1 98 ? -25.486 13.383 -33.443 1.00 38.28 98 ALA A C 1
ATOM 783 O O . ALA A 1 98 ? -24.948 13.264 -34.539 1.00 38.28 98 ALA A O 1
ATOM 784 N N . LYS A 1 99 ? -26.809 13.565 -33.325 1.00 40.88 99 LYS A N 1
ATOM 785 C CA . LYS A 1 99 ? -27.705 13.651 -34.491 1.00 40.88 99 LYS A CA 1
ATOM 786 C C . LYS A 1 99 ? -27.677 15.011 -35.187 1.00 40.88 99 LYS A C 1
ATOM 788 O O . LYS A 1 99 ? -27.835 15.045 -36.402 1.00 40.88 99 LYS A O 1
ATOM 793 N N . GLU A 1 100 ? -27.463 16.102 -34.454 1.00 35.72 100 GLU A N 1
ATOM 794 C CA . GLU A 1 100 ? -27.469 17.453 -35.037 1.00 35.72 100 GLU A CA 1
ATOM 795 C C . GLU A 1 100 ? -26.080 17.940 -35.489 1.00 35.72 100 GLU A C 1
ATOM 797 O O . GLU A 1 100 ? -26.004 18.691 -36.455 1.00 35.72 100 GLU A O 1
ATOM 802 N N . HIS A 1 101 ? -24.981 17.500 -34.854 1.00 38.28 101 HIS A N 1
ATOM 803 C CA . HIS A 1 101 ? -23.661 18.146 -35.015 1.00 38.28 101 HIS A CA 1
ATOM 804 C C . HIS A 1 101 ? -22.553 17.219 -35.561 1.00 38.28 101 HIS A C 1
ATOM 806 O O . HIS A 1 101 ? -21.380 17.588 -35.567 1.00 38.28 101 HIS A O 1
ATOM 812 N N . ILE A 1 102 ? -22.884 16.016 -36.061 1.00 41.62 102 ILE A N 1
ATOM 813 C CA . ILE A 1 102 ? -21.882 15.076 -36.616 1.00 41.62 102 ILE A CA 1
ATOM 814 C C . ILE A 1 102 ? -21.117 15.660 -37.811 1.00 41.62 102 ILE A C 1
ATOM 816 O O . ILE A 1 102 ? -19.939 15.372 -38.002 1.00 41.62 102 ILE A O 1
ATOM 820 N N . ASN A 1 103 ? -21.777 16.539 -38.569 1.00 39.03 103 ASN A N 1
ATOM 821 C CA . ASN A 1 103 ? -21.198 17.222 -39.722 1.00 39.03 103 ASN A CA 1
ATOM 822 C C . ASN A 1 103 ? -20.184 18.314 -39.328 1.00 39.03 103 ASN A C 1
ATOM 824 O O . ASN A 1 103 ? -19.470 18.808 -40.195 1.00 39.03 103 ASN A O 1
ATOM 828 N N . GLU A 1 104 ? -20.111 18.686 -38.045 1.00 37.44 104 GLU A N 1
ATOM 829 C CA . GLU A 1 104 ? -19.245 19.754 -37.526 1.00 37.44 104 GLU A CA 1
ATOM 830 C C . GLU A 1 104 ? -17.994 19.225 -36.805 1.00 37.44 104 GLU A C 1
ATOM 832 O O . GLU A 1 104 ? -17.154 20.002 -36.348 1.00 37.44 104 GLU A O 1
ATOM 837 N N . LEU A 1 105 ? -17.848 17.903 -36.686 1.00 36.25 105 LEU A N 1
ATOM 838 C CA . LEU A 1 105 ? -16.717 17.278 -36.008 1.00 36.25 105 LEU A CA 1
ATOM 839 C C . LEU A 1 105 ? -15.651 16.882 -37.027 1.00 36.25 105 LEU A C 1
ATOM 841 O O . LEU A 1 105 ? -15.808 15.921 -37.780 1.00 36.25 105 LEU A O 1
ATOM 845 N N . TYR A 1 106 ? -14.550 17.629 -37.013 1.00 35.88 106 TYR A N 1
ATOM 846 C CA . TYR A 1 106 ? -13.411 17.437 -37.901 1.00 35.88 106 TYR A CA 1
ATOM 847 C C . TYR A 1 106 ? -12.232 16.842 -37.133 1.00 35.88 106 TYR A C 1
ATOM 849 O O . TYR A 1 106 ? -11.815 17.375 -36.102 1.00 35.88 106 TYR A O 1
ATOM 857 N N . GLN A 1 107 ? -11.650 15.764 -37.659 1.00 34.09 107 GLN A N 1
ATOM 858 C CA . GLN A 1 107 ? -10.274 15.390 -37.328 1.00 34.09 107 GLN A CA 1
ATOM 859 C C . GLN A 1 107 ? -9.337 15.978 -38.382 1.00 34.09 107 GLN A C 1
ATOM 861 O O . GLN A 1 107 ? -9.545 15.793 -39.581 1.00 34.09 107 GLN A O 1
ATOM 866 N N . ILE A 1 108 ? -8.289 16.670 -37.935 1.00 28.42 108 ILE A N 1
ATOM 867 C CA . ILE A 1 108 ? -7.188 17.095 -38.801 1.00 28.42 108 ILE A CA 1
ATOM 868 C C . ILE A 1 108 ? -6.206 15.921 -38.867 1.00 28.42 108 ILE A C 1
ATOM 870 O O . ILE A 1 108 ? -5.519 15.629 -37.889 1.00 28.42 108 ILE A O 1
ATOM 874 N N . GLY A 1 109 ? -6.177 15.205 -39.994 1.00 36.06 109 GLY A N 1
ATOM 875 C CA . GLY A 1 109 ? -5.181 14.151 -40.223 1.00 36.06 109 GLY A CA 1
ATOM 876 C C . GLY A 1 109 ? -3.768 14.720 -40.428 1.00 36.06 109 GLY A C 1
ATOM 877 O O . GLY A 1 109 ? -3.610 15.922 -40.636 1.00 36.06 109 GLY A O 1
ATOM 878 N N . GLU A 1 110 ? -2.744 13.855 -40.469 1.00 29.56 110 GLU A N 1
ATOM 879 C CA . GLU A 1 110 ? -1.309 14.212 -40.618 1.00 29.56 110 GLU A CA 1
ATOM 880 C C . GLU A 1 110 ? -0.971 15.097 -41.845 1.00 29.56 110 GLU A C 1
ATOM 882 O O . GLU A 1 110 ? 0.130 15.631 -41.941 1.00 29.56 110 GLU A O 1
ATOM 887 N N . ASN A 1 111 ? -1.932 15.318 -42.750 1.00 31.55 111 ASN A N 1
ATOM 888 C CA . ASN A 1 111 ? -1.789 16.106 -43.975 1.00 31.55 111 ASN A CA 1
ATOM 889 C C . ASN A 1 111 ? -2.675 17.372 -44.016 1.00 31.55 111 ASN A C 1
ATOM 891 O O . ASN A 1 111 ? -2.923 17.888 -45.105 1.00 31.55 111 ASN A O 1
ATOM 895 N N . ASN A 1 112 ? -3.224 17.842 -42.887 1.00 33.06 112 ASN A N 1
ATOM 896 C CA . ASN A 1 112 ? -4.205 18.945 -42.834 1.00 33.06 112 ASN A CA 1
ATOM 897 C C . ASN A 1 112 ? -5.478 18.724 -43.680 1.00 33.06 112 ASN A C 1
ATOM 899 O O . ASN A 1 112 ? -6.174 19.677 -44.024 1.00 33.06 112 ASN A O 1
ATOM 903 N N . LYS A 1 113 ? -5.810 17.473 -44.022 1.00 30.91 113 LYS A N 1
ATOM 904 C CA . LYS A 1 113 ? -7.113 17.154 -44.616 1.00 30.91 113 LYS A CA 1
ATOM 905 C C . LYS A 1 113 ? -8.144 16.974 -43.511 1.00 30.91 113 LYS A C 1
ATOM 907 O O . LYS A 1 113 ? -7.945 16.162 -42.609 1.00 30.91 113 LYS A O 1
ATOM 912 N N . GLU A 1 114 ? -9.232 17.724 -43.635 1.00 36.41 114 GLU A N 1
ATOM 913 C CA . GLU A 1 114 ? -10.457 17.566 -42.861 1.00 36.41 114 GLU A CA 1
ATOM 914 C C . GLU A 1 114 ? -11.038 16.165 -43.090 1.00 36.41 114 GLU A C 1
ATOM 916 O O . GLU A 1 114 ? -11.386 15.790 -44.212 1.00 36.41 114 GLU A O 1
ATOM 921 N N . ILE A 1 115 ? -11.110 15.371 -42.023 1.00 34.75 115 ILE A N 1
ATOM 922 C CA . ILE A 1 115 ? -11.841 14.105 -42.008 1.00 34.75 115 ILE A CA 1
ATOM 923 C C . ILE A 1 115 ? -13.231 14.402 -41.448 1.00 34.75 115 ILE A C 1
ATOM 925 O O . ILE A 1 115 ? -13.372 14.668 -40.254 1.00 34.75 115 ILE A O 1
ATOM 929 N N . HIS A 1 116 ? -14.248 14.351 -42.311 1.00 38.03 116 HIS A N 1
ATOM 930 C CA . HIS A 1 116 ? -15.645 14.349 -41.886 1.00 38.03 116 HIS A CA 1
ATOM 931 C C . HIS A 1 116 ? -15.992 12.971 -41.313 1.00 38.03 116 HIS A C 1
ATOM 933 O O . HIS A 1 116 ? -15.908 11.960 -42.017 1.00 38.03 116 HIS A O 1
ATOM 939 N N . LEU A 1 117 ? -16.403 12.922 -40.047 1.00 39.25 117 LEU A N 1
ATOM 940 C CA . LEU A 1 117 ? -16.956 11.710 -39.448 1.00 39.25 117 LEU A CA 1
ATOM 941 C C . LEU A 1 117 ? -18.318 11.412 -40.091 1.00 39.25 117 LEU A C 1
ATOM 943 O O . LEU A 1 117 ? -19.328 12.014 -39.739 1.00 39.25 117 LEU A O 1
ATOM 947 N N . THR A 1 118 ? -18.367 10.492 -41.056 1.00 39.81 118 THR A N 1
ATOM 948 C CA . THR A 1 118 ? -19.657 10.034 -41.596 1.00 39.81 118 THR A CA 1
ATOM 949 C C . THR A 1 118 ? -20.335 9.065 -40.622 1.00 39.81 118 THR A C 1
ATOM 951 O O . THR A 1 118 ? -19.673 8.290 -39.926 1.00 39.81 118 THR A O 1
ATOM 954 N N . SER A 1 119 ? -21.671 9.068 -40.607 1.00 43.22 119 SER A N 1
ATOM 955 C CA . SER A 1 119 ? -22.531 8.185 -39.799 1.00 43.22 119 SER A CA 1
ATOM 956 C C . SER A 1 119 ? -22.345 6.682 -40.067 1.00 43.22 119 SER A C 1
ATOM 958 O O . SER A 1 119 ? -22.887 5.851 -39.341 1.00 43.22 119 SER A O 1
ATOM 960 N N . GLU A 1 120 ? -21.574 6.305 -41.089 1.00 42.94 120 GLU A N 1
ATOM 961 C CA . GLU A 1 120 ? -21.316 4.910 -41.442 1.00 42.94 120 GLU A CA 1
ATOM 962 C C . GLU A 1 120 ? -20.176 4.257 -40.637 1.00 42.94 120 GLU A C 1
ATOM 964 O O . GLU A 1 120 ? -20.096 3.026 -40.625 1.00 42.94 120 GLU A O 1
ATOM 969 N N . HIS A 1 121 ? -19.358 5.037 -39.916 1.00 41.84 121 HIS A N 1
ATOM 970 C CA . HIS A 1 121 ? -18.162 4.564 -39.192 1.00 41.84 121 HIS A CA 1
ATOM 971 C C . HIS A 1 121 ? -18.421 4.065 -37.749 1.00 41.84 121 HIS A C 1
ATOM 973 O O . HIS A 1 121 ? -17.499 3.708 -37.025 1.00 41.84 121 HIS A O 1
ATOM 979 N N . SER A 1 122 ? -19.675 3.977 -37.287 1.00 49.88 122 SER A N 1
ATOM 980 C CA . SER A 1 122 ? -20.008 3.544 -35.910 1.00 49.88 122 SER A CA 1
ATOM 981 C C . SER A 1 122 ? -20.976 2.351 -35.831 1.00 49.88 122 SER A C 1
ATOM 983 O O . SER A 1 122 ? -21.787 2.252 -34.914 1.00 49.88 122 SER A O 1
ATOM 985 N N . LYS A 1 123 ? -20.877 1.383 -36.754 1.00 54.94 123 LYS A N 1
ATOM 986 C CA . LYS A 1 123 ? -21.796 0.221 -36.844 1.00 54.94 123 LYS A CA 1
ATOM 987 C C . LYS A 1 123 ? -21.614 -0.882 -35.781 1.00 54.94 123 LYS A C 1
ATOM 989 O O . LYS A 1 123 ? -22.328 -1.881 -35.832 1.00 54.94 123 LYS A O 1
ATOM 994 N N . ILE A 1 124 ? -20.669 -0.768 -34.844 1.00 63.59 124 ILE A N 1
ATOM 995 C CA . ILE A 1 124 ? -20.421 -1.842 -33.862 1.00 63.59 124 ILE A CA 1
ATOM 996 C C . ILE A 1 124 ? -21.393 -1.716 -32.688 1.00 63.59 124 ILE A C 1
ATOM 998 O O . ILE A 1 124 ? -21.128 -1.004 -31.726 1.00 63.59 124 ILE A O 1
ATOM 1002 N N . GLU A 1 125 ? -22.496 -2.451 -32.745 1.00 74.12 125 GLU A N 1
ATOM 1003 C CA . GLU A 1 125 ? -23.399 -2.628 -31.609 1.00 74.12 125 GLU A CA 1
ATOM 1004 C C . GLU A 1 125 ? -22.928 -3.806 -30.744 1.00 74.12 125 GLU A C 1
ATOM 1006 O O . GLU A 1 125 ? -22.786 -4.931 -31.234 1.00 74.12 125 GLU A O 1
ATOM 1011 N N . LEU A 1 126 ? -22.681 -3.564 -29.454 1.00 81.38 126 LEU A N 1
ATOM 1012 C CA . LEU A 1 126 ? -22.399 -4.638 -28.504 1.00 81.38 126 LEU A CA 1
ATOM 1013 C C . LEU A 1 126 ? -23.653 -4.994 -27.715 1.00 81.38 126 LEU A C 1
ATOM 1015 O O . LEU A 1 126 ? -24.290 -4.143 -27.093 1.00 81.38 126 LEU A O 1
ATOM 1019 N N . ASP A 1 127 ? -23.949 -6.287 -27.673 1.00 85.81 127 ASP A N 1
ATOM 1020 C CA . ASP A 1 127 ? -25.005 -6.840 -26.837 1.00 85.81 127 ASP A CA 1
ATOM 1021 C C . ASP A 1 127 ? -24.390 -7.253 -25.496 1.00 85.81 127 ASP A C 1
ATOM 1023 O O . ASP A 1 127 ? -23.864 -8.358 -25.361 1.00 85.81 127 ASP A O 1
ATOM 1027 N N . GLN A 1 128 ? -24.378 -6.337 -24.521 1.00 91.00 128 GLN A N 1
ATOM 1028 C CA . GLN A 1 128 ? -23.687 -6.515 -23.237 1.00 91.00 128 GLN A CA 1
ATOM 1029 C C . GLN A 1 128 ? -23.946 -7.890 -22.572 1.00 91.00 128 GLN A C 1
ATOM 1031 O O . GLN A 1 128 ? -22.958 -8.540 -22.214 1.00 91.00 128 GLN A O 1
ATOM 1036 N N . PRO A 1 129 ? -25.195 -8.398 -22.479 1.00 95.06 129 PRO A N 1
ATOM 1037 C CA . PRO A 1 129 ? -25.495 -9.757 -22.007 1.00 95.06 129 PRO A CA 1
ATOM 1038 C C . PRO A 1 129 ? -24.763 -10.909 -22.704 1.00 95.06 129 PRO A C 1
ATOM 1040 O O . PRO A 1 129 ? -24.644 -11.984 -22.119 1.00 95.06 129 PRO A O 1
ATOM 1043 N N . LYS A 1 130 ? -24.286 -10.722 -23.939 1.00 93.50 130 LYS A N 1
ATOM 1044 C CA . LYS A 1 130 ? -23.506 -11.711 -24.703 1.00 93.50 130 LYS A CA 1
ATOM 1045 C C . LYS A 1 130 ? -21.997 -11.503 -24.587 1.00 93.50 130 LYS A C 1
ATOM 1047 O O . LYS A 1 130 ? -21.232 -12.397 -24.943 1.00 93.50 130 LYS A O 1
ATOM 1052 N N . VAL A 1 131 ? -21.550 -10.352 -24.087 1.00 92.56 131 VAL A N 1
ATOM 1053 C CA . VAL A 1 131 ? -20.127 -10.026 -23.972 1.00 92.56 131 VAL A CA 1
ATOM 1054 C C . VAL A 1 131 ? -19.573 -10.516 -22.641 1.00 92.56 131 VAL A C 1
ATOM 1056 O O . VAL A 1 131 ? -20.012 -10.083 -21.581 1.00 92.56 131 VAL A O 1
ATOM 1059 N N . THR A 1 132 ? -18.550 -11.371 -22.669 1.00 91.75 132 THR A N 1
ATOM 1060 C CA . THR A 1 132 ? -17.787 -11.679 -21.445 1.00 91.75 132 THR A CA 1
ATOM 1061 C C . THR A 1 132 ? -16.847 -10.525 -21.104 1.00 91.75 132 THR A C 1
ATOM 1063 O O . THR A 1 132 ? -16.236 -9.928 -21.996 1.00 91.75 132 THR A O 1
ATOM 1066 N N . ILE A 1 133 ? -16.634 -10.242 -19.816 1.00 91.19 133 ILE A N 1
ATOM 1067 C CA . ILE A 1 133 ? -15.681 -9.200 -19.386 1.00 91.19 133 ILE A CA 1
ATOM 1068 C C . ILE A 1 133 ? -14.267 -9.493 -19.903 1.00 91.19 133 ILE A C 1
ATOM 1070 O O . ILE A 1 133 ? -13.536 -8.582 -20.294 1.00 91.19 133 ILE A O 1
ATOM 1074 N N . LYS A 1 134 ? -13.888 -10.773 -19.982 1.00 87.25 134 LYS A N 1
ATOM 1075 C CA . LYS A 1 134 ? -12.629 -11.197 -20.601 1.00 87.25 134 LYS A CA 1
ATOM 1076 C C . LYS A 1 134 ? -12.504 -10.687 -22.039 1.00 87.25 134 LYS A C 1
ATOM 1078 O O . LYS A 1 134 ? -11.494 -10.057 -22.346 1.00 87.25 134 LYS A O 1
ATOM 1083 N N . ASN A 1 135 ? -13.503 -10.921 -22.894 1.00 87.50 135 ASN A N 1
ATOM 1084 C CA . ASN A 1 135 ? -13.496 -10.433 -24.278 1.00 87.50 135 ASN A CA 1
ATOM 1085 C C . ASN A 1 135 ? -13.512 -8.901 -24.320 1.00 87.50 135 ASN A C 1
ATOM 1087 O O . ASN A 1 135 ? -12.711 -8.298 -25.034 1.00 87.50 135 ASN A O 1
ATOM 1091 N N . PHE A 1 136 ? -14.346 -8.279 -23.482 1.00 87.88 136 PHE A N 1
ATOM 1092 C CA . PHE A 1 136 ? -14.448 -6.826 -23.356 1.00 87.88 136 PHE A CA 1
ATOM 1093 C C . PHE A 1 136 ? -13.092 -6.162 -23.078 1.00 87.88 136 PHE A C 1
ATOM 1095 O O . PHE A 1 136 ? -12.714 -5.188 -23.734 1.00 87.88 136 PHE A O 1
ATOM 1102 N N . LYS A 1 137 ? -12.316 -6.738 -22.152 1.00 85.00 137 LYS A N 1
ATOM 1103 C CA . LYS A 1 137 ? -10.965 -6.281 -21.805 1.00 85.00 137 LYS A CA 1
ATOM 1104 C C . LYS A 1 137 ? -9.925 -6.647 -22.864 1.00 85.00 137 LYS A C 1
ATOM 1106 O O . LYS A 1 137 ? -9.139 -5.791 -23.261 1.00 85.00 137 LYS A O 1
ATOM 1111 N N . GLN A 1 138 ? -9.904 -7.901 -23.329 1.00 79.94 138 GLN A N 1
ATOM 1112 C CA . GLN A 1 138 ? -8.917 -8.395 -24.304 1.00 79.94 138 GLN A CA 1
ATOM 1113 C C . GLN A 1 138 ? -8.974 -7.635 -25.630 1.00 79.94 138 GLN A C 1
ATOM 1115 O O . GLN A 1 138 ? -7.928 -7.378 -26.231 1.00 79.94 138 GLN A O 1
ATOM 1120 N N . ASN A 1 139 ? -10.180 -7.238 -26.036 1.00 75.94 139 ASN A N 1
ATOM 1121 C CA . ASN A 1 139 ? -10.434 -6.495 -27.267 1.00 75.94 139 ASN A CA 1
ATOM 1122 C C . ASN A 1 139 ? -10.606 -4.988 -27.018 1.00 75.94 139 ASN A C 1
ATOM 1124 O O . ASN A 1 139 ? -10.940 -4.246 -27.935 1.00 75.94 139 ASN A O 1
ATOM 1128 N N . LYS A 1 140 ? -10.307 -4.527 -25.792 1.00 74.75 140 LYS A N 1
ATOM 1129 C CA . LYS A 1 140 ? -10.145 -3.110 -25.418 1.00 74.75 140 LYS A CA 1
ATOM 1130 C C . LYS A 1 140 ? -11.370 -2.251 -25.728 1.00 74.75 140 LYS A C 1
ATOM 1132 O O . LYS A 1 140 ? -11.260 -1.084 -26.097 1.00 74.75 140 LYS A O 1
ATOM 1137 N N . LEU A 1 141 ? -12.540 -2.845 -25.529 1.00 78.81 141 LEU A N 1
ATOM 1138 C CA . LEU A 1 141 ? -13.839 -2.243 -25.804 1.00 78.81 141 LEU A CA 1
ATOM 1139 C C . LEU A 1 141 ? -14.232 -1.222 -24.721 1.00 78.81 141 LEU A C 1
ATOM 1141 O O . LEU A 1 141 ? -15.038 -0.333 -24.967 1.00 78.81 141 LEU A O 1
ATOM 1145 N N . ALA A 1 142 ? -13.598 -1.262 -23.548 1.00 80.00 142 ALA A N 1
ATOM 1146 C CA . ALA A 1 142 ? -13.881 -0.345 -22.445 1.00 80.00 142 ALA A CA 1
ATOM 1147 C C . ALA A 1 142 ? -13.811 1.144 -22.822 1.00 80.00 142 ALA A C 1
ATOM 1149 O O . ALA A 1 142 ? -14.727 1.887 -22.487 1.00 80.00 142 ALA A O 1
ATOM 1150 N N . ASN A 1 143 ? -12.792 1.562 -23.581 1.00 72.56 143 ASN A N 1
ATOM 1151 C CA . ASN A 1 143 ? -12.618 2.963 -23.992 1.00 72.56 143 ASN A CA 1
ATOM 1152 C C . ASN A 1 143 ? -13.709 3.451 -24.961 1.00 72.56 143 ASN A C 1
ATOM 1154 O O . ASN A 1 143 ? -13.824 4.654 -25.181 1.00 72.56 143 ASN A O 1
ATOM 1158 N N . ARG A 1 144 ? -14.448 2.517 -25.575 1.00 73.88 144 ARG A N 1
ATOM 1159 C CA . ARG A 1 144 ? -15.500 2.773 -26.564 1.00 73.88 144 ARG A CA 1
ATOM 1160 C C . ARG A 1 144 ? -16.892 2.688 -25.949 1.00 73.88 144 ARG A C 1
ATOM 1162 O O . ARG A 1 144 ? -17.765 3.431 -26.358 1.00 73.88 144 ARG A O 1
ATOM 1169 N N . PHE A 1 145 ? -17.114 1.778 -25.005 1.00 79.88 145 PHE A N 1
ATOM 1170 C CA . PHE A 1 145 ? -18.464 1.420 -24.555 1.00 79.88 145 PHE A CA 1
ATOM 1171 C C . PHE A 1 145 ? -18.745 1.764 -23.085 1.00 79.88 145 PHE A C 1
ATOM 1173 O O . PHE A 1 145 ? -19.852 1.519 -22.616 1.00 79.88 145 PHE A O 1
ATOM 1180 N N . ILE A 1 146 ? -17.791 2.331 -22.338 1.00 82.56 146 ILE A N 1
ATOM 1181 C CA . ILE A 1 146 ? -18.052 2.858 -20.990 1.00 82.56 146 ILE A CA 1
ATOM 1182 C C . ILE A 1 146 ? -18.261 4.370 -21.065 1.00 82.56 146 ILE A C 1
ATOM 1184 O O . ILE A 1 146 ? -17.372 5.103 -21.495 1.00 82.56 146 ILE A O 1
ATOM 1188 N N . LYS A 1 147 ? -19.406 4.840 -20.568 1.00 82.69 147 LYS A N 1
ATOM 1189 C CA . LYS A 1 147 ? -19.713 6.266 -20.412 1.00 82.69 147 LYS A CA 1
ATOM 1190 C C . LYS A 1 147 ? -19.563 6.681 -18.950 1.00 82.69 147 LYS A C 1
ATOM 1192 O O . LYS A 1 147 ? -20.085 6.009 -18.065 1.00 82.69 147 LYS A O 1
ATOM 1197 N N . LEU A 1 148 ? -18.884 7.803 -18.709 1.00 81.06 148 LEU A N 1
ATOM 1198 C CA . LEU A 1 148 ? -18.795 8.470 -17.406 1.00 81.06 148 LEU A CA 1
ATOM 1199 C C . LEU A 1 148 ? -19.753 9.665 -17.391 1.00 81.06 148 LEU A C 1
ATOM 1201 O O . LEU A 1 148 ? -19.595 10.587 -18.186 1.00 81.06 148 LEU A O 1
ATOM 1205 N N . SER A 1 149 ? -20.719 9.669 -16.477 1.00 82.56 149 SER A N 1
ATOM 1206 C CA . SER A 1 149 ? -21.696 10.753 -16.328 1.00 82.56 149 SER A CA 1
ATOM 1207 C C . SER A 1 149 ? -21.535 11.435 -14.972 1.00 82.56 149 SER A C 1
ATOM 1209 O O . SER A 1 149 ? -21.265 10.784 -13.964 1.00 82.56 149 SER A O 1
ATOM 1211 N N . ILE A 1 150 ? -21.671 12.761 -14.952 1.00 82.44 150 ILE A N 1
ATOM 1212 C CA . ILE A 1 150 ? -21.508 13.582 -13.748 1.00 82.44 150 ILE A CA 1
ATOM 1213 C C . ILE A 1 150 ? -22.688 14.546 -13.670 1.00 82.44 150 ILE A C 1
ATOM 1215 O O . ILE A 1 150 ? -22.877 15.360 -14.577 1.00 82.44 150 ILE A O 1
ATOM 1219 N N . ASP A 1 151 ? -23.448 14.495 -12.576 1.00 85.38 151 ASP A N 1
ATOM 1220 C CA . ASP A 1 151 ? -24.523 15.457 -12.303 1.00 85.38 151 ASP A CA 1
ATOM 1221 C C . ASP A 1 151 ? -23.930 16.781 -11.795 1.00 85.38 151 ASP A C 1
ATOM 1223 O O . ASP A 1 151 ? -23.898 17.083 -10.596 1.00 85.38 151 ASP A O 1
ATOM 1227 N N . LYS A 1 152 ? -23.391 17.568 -12.734 1.00 81.50 152 LYS A N 1
ATOM 1228 C CA . LYS A 1 152 ? -22.687 18.820 -12.428 1.00 81.50 152 LYS A CA 1
ATOM 1229 C C . LYS A 1 152 ? -23.593 19.838 -11.729 1.00 81.50 152 LYS A C 1
ATOM 1231 O O . LYS A 1 152 ? -23.105 20.579 -10.878 1.00 81.50 152 LYS A O 1
ATOM 1236 N N . THR A 1 153 ? -24.886 19.862 -12.047 1.00 84.94 153 THR A N 1
ATOM 1237 C CA . THR A 1 153 ? -25.854 20.786 -11.439 1.00 84.94 153 THR A CA 1
ATOM 1238 C C . THR A 1 153 ? -26.007 20.506 -9.948 1.00 84.94 153 THR A C 1
ATOM 1240 O O . THR A 1 153 ? -25.732 21.392 -9.136 1.00 84.94 153 THR A O 1
ATOM 1243 N N . LYS A 1 154 ? -26.316 19.259 -9.561 1.00 86.62 154 LYS A N 1
ATOM 1244 C CA . LYS A 1 154 ? -26.419 18.895 -8.136 1.00 86.62 154 LYS A CA 1
ATOM 1245 C C . LYS A 1 154 ? -25.087 19.035 -7.404 1.00 86.62 154 LYS A C 1
ATOM 1247 O O . LYS A 1 154 ? -25.064 19.412 -6.230 1.00 86.62 154 LYS A O 1
ATOM 1252 N N . MET A 1 155 ? -23.969 18.754 -8.081 1.00 88.50 155 MET A N 1
ATOM 1253 C CA . MET A 1 155 ? -22.641 18.991 -7.509 1.00 88.50 155 MET A CA 1
ATOM 1254 C C . MET A 1 155 ? -22.432 20.477 -7.190 1.00 88.50 155 MET A C 1
ATOM 1256 O O . MET A 1 155 ? -22.037 20.802 -6.074 1.00 88.50 155 MET A O 1
ATOM 1260 N N . LEU A 1 156 ? -22.726 21.386 -8.124 1.00 87.94 156 LEU A N 1
ATOM 1261 C CA . LEU A 1 156 ? -22.586 22.833 -7.918 1.00 87.94 156 LEU A CA 1
ATOM 1262 C C . LEU A 1 156 ? -23.442 23.340 -6.750 1.00 87.94 156 LEU A C 1
ATOM 1264 O O . LEU A 1 156 ? -22.949 24.095 -5.910 1.00 87.94 156 LEU A O 1
ATOM 1268 N N . GLU A 1 157 ? -24.696 22.895 -6.658 1.00 91.50 157 GLU A N 1
ATOM 1269 C CA . GLU A 1 157 ? -25.611 23.263 -5.569 1.00 91.50 157 GLU A CA 1
ATOM 1270 C C . GLU A 1 157 ? -25.070 22.834 -4.200 1.00 91.50 157 GLU A C 1
ATOM 1272 O O . GLU A 1 157 ? -24.986 23.646 -3.272 1.00 91.50 157 GLU A O 1
ATOM 1277 N N . LYS A 1 158 ? -24.632 21.575 -4.083 1.00 93.06 158 LYS A N 1
ATOM 1278 C CA . LYS A 1 158 ? -24.063 21.035 -2.842 1.00 93.06 158 LYS A CA 1
ATOM 1279 C C . LYS A 1 158 ? -22.749 21.717 -2.468 1.00 93.06 158 LYS A C 1
ATOM 1281 O O . LYS A 1 158 ? -22.504 22.006 -1.298 1.00 93.06 158 LYS A O 1
ATOM 1286 N N . ALA A 1 159 ? -21.907 21.995 -3.458 1.00 90.38 159 ALA A N 1
ATOM 1287 C CA . ALA A 1 159 ? -20.600 22.606 -3.259 1.00 90.38 159 ALA A CA 1
ATOM 1288 C C . ALA A 1 159 ? -20.689 24.053 -2.769 1.00 90.38 159 ALA A C 1
ATOM 1290 O O . ALA A 1 159 ? -19.913 24.451 -1.897 1.00 90.38 159 ALA A O 1
ATOM 1291 N N . LYS A 1 160 ? -21.690 24.808 -3.240 1.00 90.44 160 LYS A N 1
ATOM 1292 C CA . LYS A 1 160 ? -21.963 26.180 -2.789 1.00 90.44 160 LYS A CA 1
ATOM 1293 C C . LYS A 1 160 ? -22.198 26.264 -1.275 1.00 90.44 160 LYS A C 1
ATOM 1295 O O . LYS A 1 160 ? -21.725 27.200 -0.641 1.00 90.44 160 LYS A O 1
ATOM 1300 N N . ILE A 1 161 ? -22.872 25.274 -0.681 1.00 87.44 161 ILE A N 1
ATOM 1301 C CA . ILE A 1 161 ? -23.147 25.210 0.771 1.00 87.44 161 ILE A CA 1
ATOM 1302 C C . ILE A 1 161 ? -21.857 25.005 1.589 1.00 87.44 161 ILE A C 1
ATOM 1304 O O . ILE A 1 161 ? -21.750 25.460 2.735 1.00 87.44 161 ILE A O 1
ATOM 1308 N N . LEU A 1 162 ? -20.882 24.316 0.995 1.00 85.94 162 LEU A N 1
ATOM 1309 C CA . LEU A 1 162 ? -19.619 23.929 1.623 1.00 85.94 162 LEU A CA 1
ATOM 1310 C C . LEU A 1 162 ? -18.474 24.912 1.341 1.00 85.94 162 LEU A C 1
ATOM 1312 O O . LEU A 1 162 ? -17.425 24.798 1.967 1.00 85.94 162 LEU A O 1
ATOM 1316 N N . GLY A 1 163 ? -18.654 25.854 0.408 1.00 86.94 163 GLY A N 1
ATOM 1317 C CA . GLY A 1 163 ? -17.570 26.714 -0.074 1.00 86.94 163 GLY A CA 1
ATOM 1318 C C . GLY A 1 163 ? -16.500 25.942 -0.857 1.00 86.94 163 GLY A C 1
ATOM 1319 O O . GLY A 1 163 ? -15.331 26.317 -0.832 1.00 86.94 163 GLY A O 1
ATOM 1320 N N . LEU A 1 164 ? -16.883 24.840 -1.510 1.00 89.31 164 LEU A N 1
ATOM 1321 C CA . LEU A 1 164 ? -15.983 23.993 -2.291 1.00 89.31 164 LEU A CA 1
ATOM 1322 C C . LEU A 1 164 ? -16.026 24.401 -3.771 1.00 89.31 164 LEU A C 1
ATOM 1324 O O . LEU A 1 164 ? -17.105 24.494 -4.352 1.00 89.31 164 LEU A O 1
ATOM 1328 N N . ASP A 1 165 ? -14.871 24.597 -4.409 1.00 88.88 165 ASP A N 1
ATOM 1329 C CA . ASP A 1 165 ? -14.812 24.852 -5.853 1.00 88.88 165 ASP A CA 1
ATOM 1330 C C . ASP A 1 165 ? -14.723 23.537 -6.638 1.00 88.88 165 ASP A C 1
ATOM 1332 O O . ASP A 1 165 ? -13.655 22.931 -6.761 1.00 88.88 165 ASP A O 1
ATOM 1336 N N . ILE A 1 166 ? -15.859 23.090 -7.180 1.00 86.94 166 ILE A N 1
ATOM 1337 C CA . ILE A 1 166 ? -15.932 21.846 -7.959 1.00 86.94 166 ILE A CA 1
ATOM 1338 C C . ILE A 1 166 ? -15.250 21.938 -9.325 1.00 86.94 166 ILE A C 1
ATOM 1340 O O . ILE A 1 166 ? -15.010 20.899 -9.937 1.00 86.94 166 ILE A O 1
ATOM 1344 N N . ASN A 1 167 ? -14.916 23.137 -9.818 1.00 85.31 167 ASN A N 1
ATOM 1345 C CA . ASN A 1 167 ? -14.220 23.275 -11.102 1.00 85.31 167 ASN A CA 1
ATOM 1346 C C . ASN A 1 167 ? -12.745 22.859 -11.009 1.00 85.31 167 ASN A C 1
ATOM 1348 O O . ASN A 1 167 ? -12.135 22.552 -12.030 1.00 85.31 167 ASN A O 1
ATOM 1352 N N . ASN A 1 168 ? -12.201 22.785 -9.792 1.00 86.69 168 ASN A N 1
ATOM 1353 C CA . ASN A 1 168 ? -10.862 22.261 -9.521 1.00 86.69 168 ASN A CA 1
ATOM 1354 C C . ASN A 1 168 ? -10.835 20.729 -9.383 1.00 86.69 168 ASN A C 1
ATOM 1356 O O . ASN A 1 168 ? -9.772 20.162 -9.115 1.00 86.69 168 ASN A O 1
ATOM 1360 N N . PHE A 1 169 ? -11.979 20.051 -9.557 1.00 86.94 169 PHE A N 1
ATOM 1361 C CA . PHE A 1 169 ? -12.061 18.594 -9.572 1.00 86.94 169 PHE A CA 1
ATOM 1362 C C . PHE A 1 169 ? -12.046 18.037 -10.997 1.00 86.94 169 PHE A C 1
ATOM 1364 O O . PHE A 1 169 ? -12.774 18.495 -11.877 1.00 86.94 169 PHE A O 1
ATOM 1371 N N . TYR A 1 170 ? -11.249 16.992 -11.199 1.00 86.06 170 TYR A N 1
ATOM 1372 C CA . TYR A 1 170 ? -11.107 16.266 -12.456 1.00 86.06 170 TYR A CA 1
ATOM 1373 C C . TYR A 1 170 ? -11.471 14.800 -12.237 1.00 86.06 170 TYR A C 1
ATOM 1375 O O . TYR A 1 170 ? -11.166 14.235 -11.187 1.00 86.06 170 TYR A O 1
ATOM 1383 N N . TYR A 1 171 ? -12.089 14.184 -13.241 1.00 83.75 171 TYR A N 1
ATOM 1384 C CA . TYR A 1 171 ? -12.636 12.831 -13.162 1.00 83.75 171 TYR A CA 1
ATOM 1385 C C . TYR A 1 171 ? -12.167 12.026 -14.369 1.00 83.75 171 TYR A C 1
ATOM 1387 O O . TYR A 1 171 ? -12.306 12.484 -15.504 1.00 83.75 171 TYR A O 1
ATOM 1395 N N . GLN A 1 172 ? -11.620 10.835 -14.142 1.00 81.88 172 GLN A N 1
ATOM 1396 C CA . GLN A 1 172 ? -11.091 9.996 -15.216 1.00 81.88 172 GLN A CA 1
A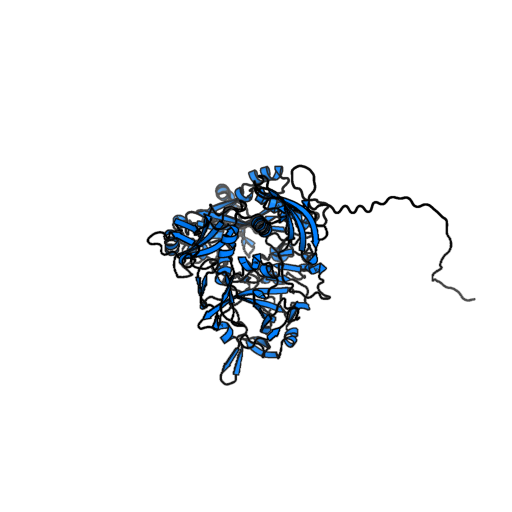TOM 1397 C C . GLN A 1 172 ? -11.299 8.514 -14.912 1.00 81.88 172 GLN A C 1
ATOM 1399 O O . GLN A 1 172 ? -10.988 8.053 -13.820 1.00 81.88 172 GLN A O 1
ATOM 1404 N N . ILE A 1 173 ? -11.767 7.736 -15.891 1.00 81.69 173 ILE A N 1
ATOM 1405 C CA . ILE A 1 173 ? -11.761 6.272 -15.781 1.00 81.69 173 ILE A CA 1
ATOM 1406 C C . ILE A 1 173 ? -10.320 5.769 -15.889 1.00 81.69 173 ILE A C 1
ATOM 1408 O O . ILE A 1 173 ? -9.607 6.078 -16.849 1.00 81.69 173 ILE A O 1
ATOM 1412 N N . ILE A 1 174 ? -9.906 4.934 -14.939 1.00 80.62 174 ILE A N 1
ATOM 1413 C CA . ILE A 1 174 ? -8.619 4.244 -14.986 1.00 80.62 174 ILE A CA 1
ATOM 1414 C C . ILE A 1 174 ? -8.812 2.937 -15.759 1.00 80.62 174 ILE A C 1
ATOM 1416 O O . ILE A 1 174 ? -8.940 1.856 -15.182 1.00 80.62 174 ILE A O 1
ATOM 1420 N N . TYR A 1 175 ? -8.844 3.029 -17.091 1.00 78.88 175 TYR A N 1
ATOM 1421 C CA . TYR A 1 175 ? -9.097 1.879 -17.972 1.00 78.88 175 TYR A CA 1
ATOM 1422 C C . TYR A 1 175 ? -8.136 0.709 -17.741 1.00 78.88 175 TYR A C 1
ATOM 1424 O O . TYR A 1 175 ? -8.502 -0.452 -17.910 1.00 78.88 175 TYR A O 1
ATOM 1432 N N . SER A 1 176 ? -6.921 1.008 -17.286 1.00 73.62 176 SER A N 1
ATOM 1433 C CA . SER A 1 176 ? -5.898 0.019 -16.963 1.00 73.62 176 SER A CA 1
ATOM 1434 C C . SER A 1 176 ? -6.194 -0.833 -15.731 1.00 73.62 176 SER A C 1
ATOM 1436 O O . SER A 1 176 ? -5.582 -1.884 -15.538 1.00 73.62 176 SER A O 1
ATOM 1438 N N . GLN A 1 177 ? -7.142 -0.401 -14.905 1.00 81.75 177 GLN A N 1
ATOM 1439 C CA . GLN A 1 177 ? -7.502 -1.056 -13.654 1.00 81.75 177 GLN A CA 1
ATOM 1440 C C . GLN A 1 177 ? -8.930 -1.608 -13.656 1.00 81.75 177 GLN A C 1
ATOM 1442 O O . GLN A 1 177 ? -9.358 -2.167 -12.645 1.00 81.75 177 GLN A O 1
ATOM 1447 N N . ILE A 1 178 ? -9.660 -1.526 -14.776 1.00 87.25 178 ILE A N 1
ATOM 1448 C CA . ILE A 1 178 ? -10.959 -2.198 -14.883 1.00 87.25 178 ILE A CA 1
ATOM 1449 C C . ILE A 1 178 ? -10.772 -3.704 -14.705 1.00 87.25 178 ILE A C 1
ATOM 1451 O O . ILE A 1 178 ? -9.823 -4.312 -15.225 1.00 87.25 178 ILE A O 1
ATOM 1455 N N . HIS A 1 179 ? -11.675 -4.339 -13.978 1.00 89.25 179 HIS A N 1
ATOM 1456 C CA . HIS A 1 179 ? -11.582 -5.769 -13.735 1.00 89.25 179 HIS A CA 1
ATOM 1457 C C . HIS A 1 179 ? -12.946 -6.405 -13.544 1.00 89.25 179 HIS A C 1
ATOM 1459 O O . HIS A 1 179 ? -13.929 -5.759 -13.208 1.00 89.25 179 HIS A O 1
ATOM 1465 N N . GLU A 1 180 ? -12.985 -7.703 -13.822 1.00 89.31 180 GLU A N 1
ATOM 1466 C CA . GLU A 1 180 ? -14.113 -8.544 -13.453 1.00 89.31 180 GLU A CA 1
ATOM 1467 C C . GLU A 1 180 ? -14.226 -8.544 -11.928 1.00 89.31 180 GLU A C 1
ATOM 1469 O O . GLU A 1 180 ? -13.228 -8.814 -11.245 1.00 89.31 180 GLU A O 1
ATOM 1474 N N . ASN A 1 181 ? -15.413 -8.217 -11.417 1.00 90.69 181 ASN A N 1
ATOM 1475 C CA . ASN A 1 181 ? -15.679 -8.163 -9.990 1.00 90.69 181 ASN A CA 1
ATOM 1476 C C . ASN A 1 181 ? -15.342 -9.507 -9.342 1.00 90.69 181 ASN A C 1
ATOM 1478 O O . ASN A 1 181 ? -15.480 -10.577 -9.944 1.00 90.69 181 ASN A O 1
ATOM 1482 N N . ASN A 1 182 ? -14.848 -9.448 -8.106 1.00 84.62 182 ASN A N 1
ATOM 1483 C CA . ASN A 1 182 ? -14.378 -10.660 -7.458 1.00 84.62 182 ASN A CA 1
ATOM 1484 C C . ASN A 1 182 ? -15.501 -11.654 -7.177 1.00 84.62 182 ASN A C 1
ATOM 1486 O O . ASN A 1 182 ? -15.267 -12.846 -7.365 1.00 84.62 182 ASN A O 1
ATOM 1490 N N . ASP A 1 183 ? -16.676 -11.154 -6.801 1.00 89.12 183 ASP A N 1
ATOM 1491 C CA . ASP A 1 183 ? -17.807 -11.924 -6.283 1.00 89.12 183 ASP A CA 1
ATOM 1492 C C . ASP A 1 183 ? -18.915 -12.162 -7.327 1.00 89.12 183 ASP A C 1
ATOM 1494 O O . ASP A 1 183 ? -19.846 -12.916 -7.066 1.00 89.12 183 ASP A O 1
ATOM 1498 N N . ASP A 1 184 ? -18.827 -11.558 -8.517 1.00 92.69 184 ASP A N 1
ATOM 1499 C CA . ASP A 1 184 ? -19.739 -11.819 -9.636 1.00 92.69 184 ASP A CA 1
ATOM 1500 C C . ASP A 1 184 ? -19.050 -11.565 -10.986 1.00 92.69 184 ASP A C 1
ATOM 1502 O O . ASP A 1 184 ? -18.729 -10.429 -11.340 1.00 92.69 184 ASP A O 1
ATOM 1506 N N . SER A 1 185 ? -18.873 -12.616 -11.794 1.00 92.31 185 SER A N 1
ATOM 1507 C CA . SER A 1 185 ? -18.193 -12.499 -13.095 1.00 92.31 185 SER A CA 1
ATOM 1508 C C . SER A 1 185 ? -18.983 -11.727 -14.162 1.00 92.31 185 SER A C 1
ATOM 1510 O O . SER A 1 185 ? -18.470 -11.465 -15.248 1.00 92.31 185 SER A O 1
ATOM 1512 N N . ARG A 1 186 ? -20.232 -11.350 -13.871 1.00 95.50 186 ARG A N 1
ATOM 1513 C CA . ARG A 1 186 ? -21.109 -10.555 -14.749 1.00 95.50 186 ARG A CA 1
ATOM 1514 C C . ARG A 1 186 ? -21.019 -9.056 -14.462 1.00 95.50 186 ARG A C 1
ATOM 1516 O O . ARG A 1 186 ? -21.707 -8.264 -15.117 1.00 95.50 186 ARG A O 1
ATOM 1523 N N . ILE A 1 187 ? -20.230 -8.666 -13.460 1.00 96.31 187 ILE A N 1
ATOM 1524 C CA . ILE A 1 187 ? -20.064 -7.282 -13.020 1.00 96.31 187 ILE A CA 1
ATOM 1525 C C . ILE A 1 187 ? -18.650 -6.812 -13.351 1.00 96.31 187 ILE A C 1
ATOM 1527 O O . ILE A 1 187 ? -17.660 -7.438 -12.977 1.00 96.31 187 ILE A O 1
ATOM 1531 N N . LEU A 1 188 ? -18.559 -5.689 -14.057 1.00 94.75 188 LEU A N 1
ATOM 1532 C CA . LEU A 1 188 ? -17.311 -4.990 -14.325 1.00 94.75 188 LEU A CA 1
ATOM 1533 C C . LEU A 1 188 ? -17.118 -3.897 -13.275 1.00 94.75 188 LEU A C 1
ATOM 1535 O O . LEU A 1 188 ? -17.900 -2.946 -13.219 1.00 94.75 188 LEU A O 1
ATOM 1539 N N . ASP A 1 189 ? -16.056 -4.016 -12.487 1.00 95.19 189 ASP A N 1
ATOM 1540 C CA . ASP A 1 189 ? -15.576 -2.957 -11.609 1.00 95.19 189 ASP A CA 1
ATOM 1541 C C . ASP A 1 189 ? -14.755 -1.959 -12.442 1.00 95.19 189 ASP A C 1
ATOM 1543 O O . ASP A 1 189 ? -13.788 -2.319 -13.125 1.00 95.19 189 ASP A O 1
ATOM 1547 N N . VAL A 1 190 ? -15.160 -0.691 -12.399 1.00 92.88 190 VAL A N 1
ATOM 1548 C CA . VAL A 1 190 ? -14.587 0.421 -13.161 1.00 92.88 190 VAL A CA 1
ATOM 1549 C C . VAL A 1 190 ? -14.054 1.464 -12.178 1.00 92.88 190 VAL A C 1
ATOM 1551 O O . VAL A 1 190 ? -14.833 2.220 -11.586 1.00 92.88 190 VAL A O 1
ATOM 1554 N N . PRO A 1 191 ? -12.729 1.510 -11.974 1.00 92.19 191 PRO A N 1
ATOM 1555 C CA . PRO A 1 191 ? -12.109 2.523 -11.137 1.00 92.19 191 PRO A CA 1
ATOM 1556 C C . PRO A 1 191 ? -12.151 3.900 -11.808 1.00 92.19 191 PRO A C 1
ATOM 1558 O O . PRO A 1 191 ? -11.830 4.040 -12.990 1.00 92.19 191 PRO A O 1
ATOM 1561 N N . ILE A 1 192 ? -12.519 4.921 -11.040 1.00 85.69 192 ILE A N 1
ATOM 1562 C CA . ILE A 1 192 ? -12.566 6.326 -11.446 1.00 85.69 192 ILE A CA 1
ATOM 1563 C C . ILE A 1 192 ? -11.630 7.104 -10.530 1.00 85.69 192 ILE A C 1
ATOM 1565 O O . ILE A 1 192 ? -11.828 7.148 -9.315 1.00 85.69 192 ILE A O 1
ATOM 1569 N N . GLU A 1 193 ? -10.609 7.713 -11.119 1.00 87.25 193 GLU A N 1
ATOM 1570 C CA . GLU A 1 193 ? -9.743 8.676 -10.456 1.00 87.25 193 GLU A CA 1
ATOM 1571 C C . GLU A 1 193 ? -10.482 10.008 -10.317 1.00 87.25 193 GLU A C 1
ATOM 1573 O O . GLU A 1 193 ? -10.978 10.561 -11.302 1.00 87.25 193 GLU A O 1
ATOM 1578 N N . ILE A 1 194 ? -10.543 10.519 -9.091 1.00 89.00 194 ILE A N 1
ATOM 1579 C CA . ILE A 1 194 ? -11.015 11.864 -8.772 1.00 89.00 194 ILE A CA 1
ATOM 1580 C C . ILE A 1 194 ? -9.810 12.638 -8.270 1.00 89.00 194 ILE A C 1
ATOM 1582 O O . ILE A 1 194 ? -9.145 12.218 -7.320 1.00 89.00 194 ILE A O 1
ATOM 1586 N N . ARG A 1 195 ? -9.524 13.768 -8.903 1.00 89.00 195 ARG A N 1
ATOM 1587 C CA . ARG A 1 195 ? -8.360 14.604 -8.608 1.00 89.00 195 ARG A CA 1
ATOM 1588 C C . ARG A 1 195 ? -8.823 15.995 -8.228 1.00 89.00 195 ARG A C 1
ATOM 1590 O O . ARG A 1 195 ? -9.679 16.539 -8.910 1.00 89.00 195 ARG A O 1
ATOM 1597 N N . TYR A 1 196 ? -8.210 16.589 -7.216 1.00 91.38 196 TYR A N 1
ATOM 1598 C CA . TYR A 1 196 ? -8.321 18.013 -6.931 1.00 91.38 196 TYR A CA 1
ATOM 1599 C C . TYR A 1 196 ? -7.000 18.702 -7.261 1.00 91.38 196 TYR A C 1
ATOM 1601 O O . TYR A 1 196 ? -5.959 18.334 -6.706 1.00 91.38 196 TYR A O 1
ATOM 1609 N N . TYR A 1 197 ? -7.051 19.719 -8.117 1.00 87.81 197 TYR A N 1
ATOM 1610 C CA . TYR A 1 197 ? -5.913 20.571 -8.446 1.00 87.81 197 TYR A CA 1
ATOM 1611 C C . TYR A 1 197 ? -6.379 22.011 -8.648 1.00 87.81 197 TYR A C 1
ATOM 1613 O O . TYR A 1 197 ? -7.192 22.287 -9.527 1.00 87.81 197 TYR A O 1
ATOM 1621 N N . ASN A 1 198 ? -5.836 22.919 -7.840 1.00 86.81 198 ASN A N 1
ATOM 1622 C CA . ASN A 1 198 ? -6.064 24.351 -7.974 1.00 86.81 198 ASN A CA 1
ATOM 1623 C C . ASN A 1 198 ? -4.958 24.954 -8.866 1.00 86.81 198 ASN A C 1
ATOM 1625 O O . ASN A 1 198 ? -3.794 24.917 -8.456 1.00 86.81 198 ASN A O 1
ATOM 1629 N N . PRO A 1 199 ? -5.278 25.464 -10.070 1.00 81.81 199 PRO A N 1
ATOM 1630 C CA . PRO A 1 199 ? -4.286 25.998 -11.002 1.00 81.81 199 PRO A CA 1
ATOM 1631 C C . PRO A 1 199 ? -3.831 27.428 -10.670 1.00 81.81 199 PRO A C 1
ATOM 1633 O O . PRO A 1 199 ? -2.876 27.914 -11.281 1.00 81.81 199 PRO A O 1
ATOM 1636 N N . ASP A 1 200 ? -4.500 28.125 -9.746 1.00 85.62 200 ASP A N 1
ATOM 1637 C CA . ASP A 1 200 ? -4.100 29.470 -9.342 1.00 85.62 200 ASP A CA 1
ATOM 1638 C C . ASP A 1 200 ? -2.759 29.424 -8.596 1.00 85.62 200 ASP A C 1
ATOM 1640 O O . ASP A 1 200 ? -2.648 28.929 -7.475 1.00 85.62 200 ASP A O 1
ATOM 1644 N N . LYS A 1 201 ? -1.723 29.976 -9.232 1.00 81.44 201 LYS A N 1
ATOM 1645 C CA . LYS A 1 201 ? -0.350 29.980 -8.714 1.00 81.44 201 LYS A CA 1
ATOM 1646 C C . LYS A 1 201 ? -0.196 30.750 -7.406 1.00 81.44 201 LYS A C 1
ATOM 1648 O O . LYS A 1 201 ? 0.743 30.464 -6.669 1.00 81.44 201 LYS A O 1
ATOM 1653 N N . SER A 1 202 ? -1.065 31.721 -7.124 1.00 83.62 202 SER A N 1
ATOM 1654 C CA . SER A 1 202 ? -0.987 32.483 -5.874 1.00 83.62 202 SER A CA 1
ATOM 1655 C C . SER A 1 202 ? -1.408 31.632 -4.673 1.00 83.62 202 SER A C 1
ATOM 1657 O O . SER A 1 202 ? -0.776 31.693 -3.621 1.00 83.62 202 SER A O 1
ATOM 1659 N N . SER A 1 203 ? -2.415 30.773 -4.853 1.00 79.00 203 SER A N 1
ATOM 1660 C CA . SER A 1 203 ? -2.926 29.873 -3.814 1.00 79.00 203 SER A CA 1
ATOM 1661 C C . SER A 1 203 ? -2.281 28.479 -3.834 1.00 79.00 203 SER A C 1
ATOM 1663 O O . SER A 1 203 ? -2.215 27.823 -2.792 1.00 79.00 203 SER A O 1
ATOM 1665 N N . ASN A 1 204 ? -1.738 28.040 -4.974 1.00 82.62 204 ASN A N 1
ATOM 1666 C CA . ASN A 1 204 ? -1.029 26.768 -5.140 1.00 82.62 204 ASN A CA 1
ATOM 1667 C C . ASN A 1 204 ? 0.346 26.930 -5.832 1.00 82.62 204 ASN A C 1
ATOM 1669 O O . ASN A 1 204 ? 0.569 26.398 -6.926 1.00 82.62 204 ASN A O 1
ATOM 1673 N N . PRO A 1 205 ? 1.313 27.623 -5.204 1.00 82.06 205 PRO A N 1
ATOM 1674 C CA . PRO A 1 205 ? 2.627 27.875 -5.806 1.00 82.06 205 PRO A CA 1
ATOM 1675 C C . PRO A 1 205 ? 3.454 26.601 -6.051 1.00 82.06 205 PRO A C 1
ATOM 1677 O O . PRO A 1 205 ? 4.360 26.602 -6.880 1.00 82.06 205 PRO A O 1
ATOM 1680 N N . TYR A 1 206 ? 3.134 25.500 -5.366 1.00 83.25 206 TYR A N 1
ATOM 1681 C CA . TYR A 1 206 ? 3.875 24.234 -5.430 1.00 83.25 206 TYR A CA 1
ATOM 1682 C C . TYR A 1 206 ? 3.209 23.172 -6.311 1.00 83.25 206 TYR A C 1
ATOM 1684 O O . TYR A 1 206 ? 3.619 22.008 -6.290 1.00 83.25 206 TYR A O 1
ATOM 1692 N N . SER A 1 207 ? 2.164 23.553 -7.055 1.00 85.12 207 SER A N 1
ATOM 1693 C CA . SER A 1 207 ? 1.398 22.662 -7.935 1.00 85.12 207 SER A CA 1
ATOM 1694 C C . SER A 1 207 ? 0.949 21.363 -7.250 1.00 85.12 207 SER A C 1
ATOM 1696 O O . SER A 1 207 ? 0.988 20.288 -7.851 1.00 85.12 207 SER A O 1
ATOM 1698 N N . ARG A 1 208 ? 0.548 21.454 -5.974 1.00 90.06 208 ARG A N 1
ATOM 1699 C CA . ARG A 1 208 ? 0.081 20.308 -5.192 1.00 90.06 208 ARG A CA 1
ATOM 1700 C C . ARG A 1 208 ? -1.300 19.872 -5.644 1.00 90.06 208 ARG A C 1
ATOM 1702 O O . ARG A 1 208 ? -2.164 20.692 -5.960 1.00 90.06 208 ARG A O 1
ATOM 1709 N N . GLU A 1 209 ? -1.505 18.568 -5.623 1.00 91.31 209 GLU A N 1
ATOM 1710 C CA . GLU A 1 209 ? -2.781 17.932 -5.898 1.00 91.31 209 GLU A CA 1
ATOM 1711 C C . GLU A 1 209 ? -3.038 16.774 -4.936 1.00 91.31 209 GLU A C 1
ATOM 1713 O O . GLU A 1 209 ? -2.134 16.244 -4.285 1.00 91.31 209 GLU A O 1
ATOM 1718 N N . THR A 1 210 ? -4.300 16.368 -4.869 1.00 91.56 210 THR A N 1
ATOM 1719 C CA . THR A 1 210 ? -4.718 15.142 -4.191 1.00 91.56 210 THR A CA 1
ATOM 1720 C C . THR A 1 210 ? -5.578 14.341 -5.152 1.00 91.56 210 THR A C 1
ATOM 1722 O O . THR A 1 210 ? -6.424 14.900 -5.847 1.00 91.56 210 THR A O 1
ATOM 1725 N N . LEU A 1 211 ? -5.375 13.027 -5.185 1.00 90.00 211 LEU A N 1
ATOM 1726 C CA . LEU A 1 211 ? -6.192 12.109 -5.970 1.00 90.00 211 LEU A CA 1
ATOM 1727 C C . LEU A 1 211 ? -6.631 10.925 -5.122 1.00 90.00 211 LEU A C 1
ATOM 1729 O O . LEU A 1 211 ? -5.863 10.446 -4.278 1.00 90.00 211 LEU A O 1
ATOM 1733 N N . ILE A 1 212 ? -7.836 10.450 -5.401 1.00 91.00 212 ILE A N 1
ATOM 1734 C CA . ILE A 1 212 ? -8.430 9.230 -4.859 1.00 91.00 212 ILE A CA 1
ATOM 1735 C C . ILE A 1 212 ? -9.015 8.411 -6.006 1.00 91.00 212 ILE A C 1
ATOM 1737 O O . ILE A 1 212 ? -9.290 8.938 -7.084 1.00 91.00 212 ILE A O 1
ATOM 1741 N N . THR A 1 213 ? -9.263 7.134 -5.754 1.00 91.31 213 THR A N 1
ATOM 1742 C CA . THR A 1 213 ? -9.950 6.261 -6.701 1.00 91.31 213 THR A CA 1
ATOM 1743 C C . THR A 1 213 ? -11.214 5.725 -6.052 1.00 91.31 213 THR A C 1
ATOM 1745 O O . THR A 1 213 ? -11.153 5.143 -4.969 1.00 91.31 213 THR A O 1
ATOM 1748 N N . ILE A 1 214 ? -12.353 5.912 -6.713 1.00 94.38 214 ILE A N 1
ATOM 1749 C CA . ILE A 1 214 ? -13.607 5.230 -6.377 1.00 94.38 214 ILE A CA 1
ATOM 1750 C C . ILE A 1 214 ? -13.847 4.106 -7.382 1.00 94.38 214 ILE A C 1
ATOM 1752 O O . ILE A 1 214 ? -13.362 4.173 -8.507 1.00 94.38 214 ILE A O 1
ATOM 1756 N N . VAL A 1 215 ? -14.607 3.080 -7.009 1.00 95.06 215 VAL A N 1
ATOM 1757 C CA . VAL A 1 215 ? -14.982 1.997 -7.928 1.00 95.06 215 VAL A CA 1
ATOM 1758 C C . VAL A 1 215 ? -16.482 2.054 -8.169 1.00 95.06 215 VAL A C 1
ATOM 1760 O O . VAL A 1 215 ? -17.273 2.107 -7.228 1.00 95.06 215 VAL A O 1
ATOM 1763 N N . LYS A 1 216 ? -16.871 2.056 -9.442 1.00 95.31 216 LYS A N 1
ATOM 1764 C CA . LYS A 1 216 ? -18.263 1.973 -9.888 1.00 95.31 216 LYS A CA 1
ATOM 1765 C C . LYS A 1 216 ? -18.467 0.672 -10.659 1.00 95.31 216 LYS A C 1
ATOM 1767 O O . LYS A 1 216 ? -17.508 0.094 -11.156 1.00 95.31 216 LYS A O 1
ATOM 1772 N N . GLN A 1 217 ? -19.706 0.196 -10.736 1.00 97.00 217 GLN A N 1
ATOM 1773 C CA . GLN A 1 217 ? -20.008 -1.137 -11.260 1.00 97.00 217 GLN A CA 1
ATOM 1774 C C . GLN A 1 217 ? -20.925 -1.080 -12.476 1.00 97.00 217 GLN A C 1
ATOM 1776 O O . GLN A 1 217 ? -21.968 -0.430 -12.426 1.00 97.00 217 GLN A O 1
ATOM 1781 N N . ILE A 1 218 ? -20.572 -1.817 -13.529 1.00 96.12 218 ILE A N 1
ATOM 1782 C CA . ILE A 1 218 ? -21.454 -2.093 -14.669 1.00 96.12 218 ILE A CA 1
ATOM 1783 C C . ILE A 1 218 ? -21.861 -3.560 -14.598 1.00 96.12 218 ILE A C 1
ATOM 1785 O O . ILE A 1 218 ? -21.022 -4.451 -14.706 1.00 96.12 218 ILE A O 1
ATOM 1789 N N . LYS A 1 219 ? -23.156 -3.815 -14.420 1.00 96.38 219 LYS A N 1
ATOM 1790 C CA . LYS A 1 219 ? -23.727 -5.166 -14.328 1.00 96.38 219 LYS A CA 1
ATOM 1791 C C . LYS A 1 219 ? -24.315 -5.591 -15.668 1.00 96.38 219 LYS A C 1
ATOM 1793 O O . LYS A 1 219 ? -24.723 -4.727 -16.436 1.00 96.38 219 LYS A O 1
ATOM 1798 N N . GLY A 1 220 ? -24.433 -6.898 -15.898 1.00 94.81 220 GLY A N 1
ATOM 1799 C CA . GLY A 1 220 ? -25.157 -7.454 -17.048 1.00 94.81 220 GLY A CA 1
ATOM 1800 C C . GLY A 1 220 ? -24.270 -7.994 -18.169 1.00 94.81 220 GLY A C 1
ATOM 1801 O O . GLY A 1 220 ? -24.762 -8.177 -19.273 1.00 94.81 220 GLY A O 1
ATOM 1802 N N . PHE A 1 221 ? -22.982 -8.242 -17.907 1.00 96.19 221 PHE A N 1
ATOM 1803 C CA . PHE A 1 221 ? -22.113 -8.972 -18.837 1.00 96.19 221 PHE A CA 1
ATOM 1804 C C . PHE A 1 221 ? -22.412 -10.479 -18.826 1.00 96.19 221 PHE A C 1
ATOM 1806 O O . PHE A 1 221 ? -22.958 -11.009 -17.855 1.00 96.19 221 PHE A O 1
ATOM 1813 N N . ALA A 1 222 ? -21.994 -11.188 -19.877 1.00 95.19 222 ALA A N 1
ATOM 1814 C CA . ALA A 1 222 ? -21.994 -12.647 -19.891 1.00 95.19 222 ALA A CA 1
ATOM 1815 C C . ALA A 1 222 ? -21.012 -13.201 -18.836 1.00 95.19 222 ALA A C 1
ATOM 1817 O O . ALA A 1 222 ? -19.890 -12.692 -18.720 1.00 95.19 222 ALA A O 1
ATOM 1818 N N . PRO A 1 223 ? -21.385 -14.259 -18.091 1.00 93.62 223 PRO A N 1
ATOM 1819 C CA . PRO A 1 223 ? -20.539 -14.812 -17.043 1.00 93.62 223 PRO A CA 1
ATOM 1820 C C . PRO A 1 223 ? -19.306 -15.518 -17.612 1.00 93.62 223 PRO A C 1
ATOM 1822 O O . PRO A 1 223 ? -19.353 -16.197 -18.643 1.00 93.62 223 PRO A O 1
ATOM 1825 N N . ASN A 1 224 ? -18.211 -15.468 -16.861 1.00 89.50 224 ASN A N 1
ATOM 1826 C CA . ASN A 1 224 ? -17.120 -16.418 -17.021 1.00 89.50 224 ASN A CA 1
ATOM 1827 C C . ASN A 1 224 ? -17.545 -17.749 -16.387 1.00 89.50 224 ASN A C 1
ATOM 1829 O O . ASN A 1 224 ? -17.414 -17.917 -15.178 1.00 89.50 224 ASN A O 1
ATOM 1833 N N . LEU A 1 225 ? -18.049 -18.689 -17.193 1.00 90.62 225 LEU A N 1
ATOM 1834 C CA . LEU A 1 225 ? -18.699 -19.920 -16.714 1.00 90.62 225 LEU A CA 1
ATOM 1835 C C . LEU A 1 225 ? -17.903 -20.676 -15.640 1.00 90.62 225 LEU A C 1
ATOM 1837 O O . LEU A 1 225 ? -18.470 -21.072 -14.628 1.00 90.62 225 LEU A O 1
ATOM 1841 N N . GLN A 1 226 ? -16.591 -20.853 -15.822 1.00 87.38 226 GLN A N 1
ATOM 1842 C CA . GLN A 1 226 ? -15.777 -21.608 -14.866 1.00 87.38 226 GLN A CA 1
ATOM 1843 C C . GLN A 1 226 ? -15.582 -20.854 -13.546 1.00 87.38 226 GLN A C 1
ATOM 1845 O O . GLN A 1 226 ? -15.672 -21.448 -12.472 1.00 87.38 226 GLN A O 1
ATOM 1850 N N . ARG A 1 227 ? -15.313 -19.546 -13.616 1.00 86.19 227 ARG A N 1
ATOM 1851 C CA . ARG A 1 227 ? -15.169 -18.717 -12.414 1.00 86.19 227 ARG A CA 1
ATOM 1852 C C . ARG A 1 227 ? -16.508 -18.578 -11.695 1.00 86.19 227 ARG A C 1
ATOM 1854 O O . ARG A 1 227 ? -16.548 -18.736 -10.481 1.00 86.19 227 ARG A O 1
ATOM 1861 N N . GLN A 1 228 ? -17.587 -18.340 -12.440 1.00 91.25 228 GLN A N 1
ATOM 1862 C CA . GLN A 1 228 ? -18.939 -18.233 -11.905 1.00 91.25 228 GLN A CA 1
ATOM 1863 C C . GLN A 1 228 ? -19.362 -19.528 -11.219 1.00 91.25 228 GLN A C 1
ATOM 1865 O O . GLN A 1 228 ? -19.865 -19.465 -10.110 1.00 91.25 228 GLN A O 1
ATOM 1870 N N . ALA A 1 229 ? -19.051 -20.695 -11.791 1.00 91.56 229 ALA A N 1
ATOM 1871 C CA . ALA A 1 229 ? -19.305 -21.974 -11.133 1.00 91.56 229 ALA A CA 1
ATOM 1872 C C . ALA A 1 229 ? -18.590 -22.091 -9.772 1.00 91.56 229 ALA A C 1
ATOM 1874 O O . ALA A 1 229 ? -19.180 -22.585 -8.817 1.00 91.56 229 ALA A O 1
ATOM 1875 N N . ASN A 1 230 ? -17.349 -21.603 -9.647 1.00 90.75 230 ASN A N 1
ATOM 1876 C CA . ASN A 1 230 ? -16.640 -21.585 -8.360 1.00 90.75 230 ASN A CA 1
ATOM 1877 C C . ASN A 1 230 ? -17.206 -20.542 -7.381 1.00 90.75 230 ASN A C 1
ATOM 1879 O O . ASN A 1 230 ? -17.227 -20.800 -6.176 1.00 90.75 230 ASN A O 1
ATOM 1883 N N . ILE A 1 231 ? -17.670 -19.390 -7.877 1.00 91.44 231 ILE A N 1
ATOM 1884 C CA . ILE A 1 231 ? -18.400 -18.389 -7.082 1.00 91.44 231 ILE A CA 1
ATOM 1885 C C . ILE A 1 231 ? -19.687 -19.015 -6.534 1.00 91.44 231 ILE A C 1
ATOM 1887 O O . ILE A 1 231 ? -19.872 -19.060 -5.321 1.00 91.44 231 ILE A O 1
ATOM 1891 N N . ASP A 1 232 ? -20.514 -19.589 -7.405 1.00 92.19 232 ASP A N 1
ATOM 1892 C CA . ASP A 1 232 ? -21.805 -20.193 -7.064 1.00 92.19 232 ASP A CA 1
ATOM 1893 C C . ASP A 1 232 ? -21.647 -21.413 -6.138 1.00 92.19 232 ASP A C 1
ATOM 1895 O O . ASP A 1 232 ? -22.475 -21.651 -5.258 1.00 92.19 232 ASP A O 1
ATOM 1899 N N . ALA A 1 233 ? -20.562 -22.180 -6.293 1.00 91.94 233 ALA A N 1
ATOM 1900 C CA . ALA A 1 233 ? -20.238 -23.312 -5.424 1.00 91.94 233 ALA A CA 1
ATOM 1901 C C . ALA A 1 233 ? -19.687 -22.895 -4.049 1.00 91.94 233 ALA A C 1
ATOM 1903 O O . ALA A 1 233 ? -19.584 -23.738 -3.152 1.00 91.94 233 ALA A O 1
ATOM 1904 N N . THR A 1 234 ? -19.312 -21.626 -3.861 1.00 92.62 234 THR A N 1
ATOM 1905 C CA . THR A 1 234 ? -18.731 -21.163 -2.598 1.00 92.62 234 THR A CA 1
ATOM 1906 C C . THR A 1 234 ? -19.789 -21.045 -1.523 1.00 92.62 234 THR A C 1
ATOM 1908 O O . THR A 1 234 ? -20.723 -20.252 -1.613 1.00 92.62 234 THR A O 1
ATOM 1911 N N . LYS A 1 235 ? -19.603 -21.811 -0.449 1.00 94.00 235 LYS A N 1
ATOM 1912 C CA . LYS A 1 235 ? -20.496 -21.787 0.707 1.00 94.00 235 LYS A CA 1
ATOM 1913 C C . LYS A 1 235 ? -19.748 -21.249 1.914 1.00 94.00 235 LYS A C 1
ATOM 1915 O O . LYS A 1 235 ? -18.715 -21.787 2.300 1.00 94.00 235 LYS A O 1
ATOM 1920 N N . PHE A 1 236 ? -20.281 -20.208 2.539 1.00 94.81 236 PHE A N 1
ATOM 1921 C CA . PHE A 1 236 ? -19.763 -19.691 3.806 1.00 94.81 236 PHE A CA 1
ATOM 1922 C C . PHE A 1 236 ? -20.070 -20.639 4.969 1.00 94.81 236 PHE A C 1
ATOM 1924 O O . PHE A 1 236 ? -21.045 -21.380 4.908 1.00 94.81 236 PHE A O 1
ATOM 1931 N N . LEU A 1 237 ? -19.281 -20.581 6.047 1.00 96.06 237 LEU A N 1
ATOM 1932 C CA . LEU A 1 237 ? -19.611 -21.279 7.293 1.00 96.06 237 LEU A CA 1
ATOM 1933 C C . LEU A 1 237 ? -21.016 -20.879 7.760 1.00 96.06 237 LEU A C 1
ATOM 1935 O O . LEU A 1 237 ? -21.371 -19.695 7.746 1.00 96.06 237 LEU A O 1
ATOM 1939 N N . THR A 1 238 ? -21.801 -21.864 8.196 1.00 95.44 238 THR A N 1
ATOM 1940 C CA . THR A 1 238 ? -23.138 -21.620 8.755 1.00 95.44 238 THR A CA 1
ATOM 1941 C C . THR A 1 238 ? -23.021 -20.912 10.100 1.00 95.44 238 THR A C 1
ATOM 1943 O O . THR A 1 238 ? -23.756 -19.971 10.389 1.00 95.44 238 THR A O 1
ATOM 1946 N N . SER A 1 239 ? -22.060 -21.341 10.915 1.00 95.50 239 SER A N 1
ATOM 1947 C CA . SER A 1 239 ? -21.749 -20.738 12.204 1.00 95.50 239 SER A CA 1
ATOM 1948 C C . SER A 1 239 ? -20.288 -20.980 12.575 1.00 95.50 239 SER A C 1
ATOM 1950 O O . SER A 1 239 ? -19.651 -21.927 12.103 1.00 95.50 239 SER A O 1
ATOM 1952 N N . ILE A 1 240 ? -19.763 -20.104 13.426 1.00 97.50 240 ILE A N 1
ATOM 1953 C CA . ILE A 1 240 ? -18.470 -20.253 14.087 1.00 97.50 240 ILE A CA 1
ATOM 1954 C C . ILE A 1 240 ? -18.590 -19.697 15.502 1.00 97.50 240 ILE A C 1
ATOM 1956 O O . ILE A 1 240 ? -19.281 -18.701 15.725 1.00 97.50 240 ILE A O 1
ATOM 1960 N N . ASN A 1 241 ? -17.960 -20.357 16.463 1.00 97.62 241 ASN A N 1
ATOM 1961 C CA . ASN A 1 241 ? -17.995 -19.964 17.861 1.00 97.62 241 ASN A CA 1
ATOM 1962 C C . ASN A 1 241 ? -16.654 -20.272 18.537 1.00 97.62 241 ASN A C 1
ATOM 1964 O O . ASN A 1 241 ? -15.880 -21.103 18.060 1.00 97.62 241 ASN A O 1
ATOM 1968 N N . TYR A 1 242 ? -16.399 -19.602 19.658 1.00 97.75 242 TYR A N 1
ATOM 1969 C CA . TYR A 1 242 ? -15.239 -19.852 20.508 1.00 97.75 242 TYR A CA 1
ATOM 1970 C C . TYR A 1 242 ? -15.645 -20.815 21.626 1.00 97.75 242 TYR A C 1
ATOM 1972 O O . TYR A 1 242 ? -16.669 -20.608 22.290 1.00 97.75 242 TYR A O 1
ATOM 1980 N N . LYS A 1 243 ? -14.887 -21.898 21.813 1.00 97.12 243 LYS A N 1
ATOM 1981 C CA . LYS A 1 243 ? -15.189 -22.910 22.834 1.00 97.12 243 LYS A CA 1
ATOM 1982 C C . LYS A 1 243 ? -14.956 -22.329 24.231 1.00 97.12 243 LYS A C 1
ATOM 1984 O O . LYS A 1 243 ? -13.954 -21.668 24.456 1.00 97.12 243 LYS A O 1
ATOM 1989 N N . ASN A 1 244 ? -15.869 -22.600 25.169 1.00 94.38 244 ASN A N 1
ATOM 1990 C CA . ASN A 1 244 ? -15.811 -22.106 26.556 1.00 94.38 244 ASN A CA 1
ATOM 1991 C C . ASN A 1 244 ? -15.734 -20.571 26.689 1.00 94.38 244 ASN A C 1
ATOM 1993 O O . ASN A 1 244 ? -15.162 -20.063 27.651 1.00 94.38 244 ASN A O 1
ATOM 1997 N N . LYS A 1 245 ? -16.295 -19.819 25.731 1.00 95.75 245 LYS A N 1
ATOM 1998 C CA . LYS A 1 245 ? -16.255 -18.346 25.739 1.00 95.75 245 LYS A CA 1
ATOM 1999 C C . LYS A 1 245 ? -16.815 -17.717 27.018 1.00 95.75 245 LYS A C 1
ATOM 2001 O O . LYS A 1 245 ? -16.305 -16.701 27.459 1.00 95.75 245 LYS A O 1
ATOM 2006 N N . ASP A 1 246 ? -17.798 -18.346 27.652 1.00 95.56 246 ASP A N 1
ATOM 2007 C CA . ASP A 1 246 ? -18.393 -17.926 28.926 1.00 95.56 246 ASP A CA 1
ATOM 2008 C C . ASP A 1 246 ? -17.392 -17.926 30.096 1.00 95.56 246 ASP A C 1
ATOM 2010 O O . ASP A 1 246 ? -17.620 -17.257 31.101 1.00 95.56 246 ASP A O 1
ATOM 2014 N N . LYS A 1 247 ? -16.269 -18.643 29.957 1.00 96.00 247 LYS A N 1
ATOM 2015 C CA . LYS A 1 247 ? -15.197 -18.764 30.958 1.00 96.00 247 LYS A CA 1
ATOM 2016 C C . LYS A 1 247 ? -13.898 -18.069 30.550 1.00 96.00 247 LYS A C 1
ATOM 2018 O O . LYS A 1 247 ? -12.916 -18.148 31.282 1.00 96.00 247 LYS A O 1
ATOM 2023 N N . THR A 1 248 ? -13.858 -17.434 29.383 1.00 96.62 248 THR A N 1
ATOM 2024 C CA . THR A 1 248 ? -12.654 -16.799 28.833 1.00 96.62 248 THR A CA 1
ATOM 2025 C C . THR A 1 248 ? -12.963 -15.343 28.536 1.00 96.62 248 THR A C 1
ATOM 2027 O O . THR A 1 248 ? -13.972 -15.045 27.894 1.00 96.62 248 THR A O 1
ATOM 2030 N N . SER A 1 249 ? -12.114 -14.425 29.002 1.00 96.75 249 SER A N 1
ATOM 2031 C CA . SER A 1 249 ? -12.292 -13.014 28.657 1.00 96.75 249 SER A CA 1
ATOM 2032 C C . SER A 1 249 ? -12.107 -12.820 27.150 1.00 96.75 249 SER A C 1
ATOM 2034 O O . SER A 1 249 ? -11.376 -13.563 26.487 1.00 96.75 249 SER A O 1
ATOM 2036 N N . ILE A 1 250 ? -12.753 -11.806 26.577 1.00 96.19 250 ILE A N 1
ATOM 2037 C CA . ILE A 1 250 ? -12.574 -11.499 25.152 1.00 96.19 250 ILE A CA 1
ATOM 2038 C C . ILE A 1 250 ? -11.107 -11.193 24.802 1.00 96.19 250 ILE A C 1
ATOM 2040 O O . ILE A 1 250 ? -10.651 -11.537 23.711 1.00 96.19 250 ILE A O 1
ATOM 2044 N N . TYR A 1 251 ? -10.365 -10.588 25.735 1.00 96.00 251 TYR A N 1
ATOM 2045 C CA . TYR A 1 251 ? -8.948 -10.288 25.569 1.00 96.00 251 TYR A CA 1
ATOM 2046 C C . TYR A 1 251 ? -8.114 -11.569 25.497 1.00 96.00 251 TYR A C 1
ATOM 2048 O O . TYR A 1 251 ? -7.366 -11.765 24.543 1.00 96.00 251 TYR A O 1
ATOM 2056 N N . GLN A 1 252 ? -8.315 -12.492 26.440 1.00 96.06 252 GLN A N 1
ATOM 2057 C CA . GLN A 1 252 ? -7.646 -13.795 26.427 1.00 96.06 252 GLN A CA 1
ATOM 2058 C C . GLN A 1 252 ? -7.986 -14.597 25.169 1.00 96.06 252 GLN A C 1
ATOM 2060 O O . GLN A 1 252 ? -7.112 -15.229 24.581 1.00 96.06 252 GLN A O 1
ATOM 2065 N N . ALA A 1 253 ? -9.243 -14.559 24.719 1.00 96.69 253 ALA A N 1
ATOM 2066 C CA . ALA A 1 253 ? -9.650 -15.232 23.491 1.00 96.69 253 ALA A CA 1
ATOM 2067 C C . ALA A 1 253 ? -8.932 -14.665 22.254 1.00 96.69 253 ALA A C 1
ATOM 2069 O O . ALA A 1 253 ? -8.493 -15.440 21.401 1.00 96.69 253 ALA A O 1
ATOM 2070 N N . TYR A 1 254 ? -8.791 -13.336 22.176 1.00 95.62 254 TYR A N 1
ATOM 2071 C CA . TYR A 1 254 ? -7.999 -12.658 21.149 1.00 95.62 254 TYR A CA 1
ATOM 2072 C C . TYR A 1 254 ? -6.534 -13.105 21.198 1.00 95.62 254 TYR A C 1
ATOM 2074 O O . TYR A 1 254 ? -6.050 -13.652 20.207 1.00 95.62 254 TYR A O 1
ATOM 2082 N N . GLU A 1 255 ? -5.869 -12.962 22.349 1.00 94.69 255 GLU A N 1
ATOM 2083 C CA . GLU A 1 255 ? -4.455 -13.323 22.536 1.00 94.69 255 GLU A CA 1
ATOM 2084 C C . GLU A 1 255 ? -4.196 -14.790 22.178 1.00 94.69 255 GLU A C 1
ATOM 2086 O O . GLU A 1 255 ? -3.275 -15.097 21.427 1.00 94.69 255 GLU A O 1
ATOM 2091 N N . ASN A 1 256 ? -5.063 -15.708 22.611 1.00 95.12 256 ASN A N 1
ATOM 2092 C CA . ASN A 1 256 ? -4.935 -17.128 22.290 1.00 95.12 256 ASN A CA 1
ATOM 2093 C C . ASN A 1 256 ? -4.964 -17.396 20.775 1.00 95.12 256 ASN A C 1
ATOM 2095 O O . ASN A 1 256 ? -4.237 -18.268 20.297 1.00 95.12 256 ASN A O 1
ATOM 2099 N N . LEU A 1 257 ? -5.776 -16.655 20.011 1.00 95.12 257 LEU A N 1
ATOM 2100 C CA . LEU A 1 257 ? -5.889 -16.827 18.559 1.00 95.12 257 LEU A CA 1
ATOM 2101 C C . LEU A 1 257 ? -4.743 -16.175 17.774 1.00 95.12 257 LEU A C 1
ATOM 2103 O O . LEU A 1 257 ? -4.371 -16.689 16.717 1.00 95.12 257 LEU A O 1
ATOM 2107 N N . VAL A 1 258 ? -4.198 -15.058 18.264 1.00 92.50 258 VAL A N 1
ATOM 2108 C CA . VAL A 1 258 ? -3.142 -14.295 17.568 1.00 92.50 258 VAL A CA 1
ATOM 2109 C C . VAL A 1 258 ? -1.736 -14.545 18.113 1.00 92.50 258 VAL A C 1
ATOM 2111 O O . VAL A 1 258 ? -0.769 -14.039 17.543 1.00 92.50 258 VAL A O 1
ATOM 2114 N N . SER A 1 259 ? -1.620 -15.325 19.191 1.00 92.19 259 SER A N 1
ATOM 2115 C CA . SER A 1 259 ? -0.349 -15.682 19.821 1.00 92.19 259 SER A CA 1
ATOM 2116 C C . SER A 1 259 ? 0.651 -16.249 18.818 1.00 92.19 259 SER A C 1
ATOM 2118 O O . SER A 1 259 ? 0.289 -16.864 17.809 1.00 92.19 259 SER A O 1
ATOM 2120 N N . LYS A 1 260 ? 1.933 -16.028 19.103 1.00 90.38 260 LYS A N 1
ATOM 2121 C CA . LYS A 1 260 ? 3.026 -16.528 18.279 1.00 90.38 260 LYS A CA 1
ATOM 2122 C C . LYS A 1 260 ? 3.655 -17.769 18.892 1.00 90.38 260 LYS A C 1
ATOM 2124 O O . LYS A 1 260 ? 3.752 -17.886 20.110 1.00 90.38 260 LYS A O 1
ATOM 2129 N N . GLU A 1 261 ? 4.123 -18.661 18.034 1.00 90.00 261 GLU A N 1
ATOM 2130 C CA . GLU A 1 261 ? 4.880 -19.852 18.390 1.00 90.00 261 GLU A CA 1
ATOM 2131 C C . GLU A 1 261 ? 6.219 -19.887 17.655 1.00 90.00 261 GLU A C 1
ATOM 2133 O O . GLU A 1 261 ? 6.397 -19.275 16.599 1.00 90.00 261 GLU A O 1
ATOM 2138 N N . THR A 1 262 ? 7.185 -20.574 18.260 1.00 88.62 262 THR A N 1
ATOM 2139 C CA . THR A 1 262 ? 8.497 -20.821 17.662 1.00 88.62 262 THR A CA 1
ATOM 2140 C C . THR A 1 262 ? 8.591 -22.288 17.281 1.00 88.62 262 THR A C 1
ATOM 2142 O O . THR A 1 262 ? 8.495 -23.159 18.144 1.00 88.62 262 THR A O 1
ATOM 2145 N N . GLU A 1 263 ? 8.819 -22.558 16.001 1.00 87.31 263 GLU A N 1
ATOM 2146 C CA . GLU A 1 263 ? 9.117 -23.898 15.498 1.00 87.31 263 GLU A CA 1
ATOM 2147 C C . GLU A 1 263 ? 10.626 -24.049 15.271 1.00 87.31 263 GLU A C 1
ATOM 2149 O O . GLU A 1 263 ? 11.288 -23.111 14.824 1.00 87.31 263 GLU A O 1
ATOM 2154 N N . GLY A 1 264 ? 11.176 -25.238 15.532 1.00 85.50 264 GLY A N 1
ATOM 2155 C CA . GLY A 1 264 ? 12.605 -25.529 15.369 1.00 85.50 264 GLY A CA 1
ATOM 2156 C C . GLY A 1 264 ? 13.484 -25.052 16.535 1.00 85.50 264 GLY A C 1
ATOM 2157 O O . GLY A 1 264 ? 12.996 -24.662 17.592 1.00 85.50 264 GLY A O 1
ATOM 2158 N N . SER A 1 265 ? 14.808 -25.108 16.357 1.00 79.94 265 SER A N 1
ATOM 2159 C CA . SER A 1 265 ? 15.789 -24.774 17.404 1.00 79.94 265 SER A CA 1
ATOM 2160 C C . SER A 1 265 ? 16.975 -23.973 16.863 1.00 79.94 265 SER A C 1
ATOM 2162 O O . SER A 1 265 ? 17.456 -24.234 15.759 1.00 79.94 265 SER A O 1
ATOM 2164 N N . GLY A 1 266 ? 17.498 -23.040 17.664 1.00 81.81 266 GLY A N 1
ATOM 2165 C CA . GLY A 1 266 ? 18.680 -22.244 17.313 1.00 81.81 266 GLY A CA 1
ATOM 2166 C C . GLY A 1 266 ? 18.467 -21.389 16.059 1.00 81.81 266 GLY A C 1
ATOM 2167 O O . GLY A 1 266 ? 17.417 -20.779 15.888 1.00 81.81 266 GLY A O 1
ATOM 2168 N N . GLU A 1 267 ? 19.448 -21.360 15.154 1.00 74.69 267 GLU A N 1
ATOM 2169 C CA . GLU A 1 267 ? 19.372 -20.590 13.898 1.00 74.69 267 GLU A CA 1
ATOM 2170 C C . GLU A 1 267 ? 18.342 -21.132 12.890 1.00 74.69 267 GLU A C 1
ATOM 2172 O O . GLU A 1 267 ? 17.974 -20.442 11.936 1.00 74.69 267 GLU A O 1
ATOM 2177 N N . GLN A 1 268 ? 17.859 -22.360 13.101 1.00 80.81 268 GLN A N 1
ATOM 2178 C CA . GLN A 1 268 ? 16.839 -22.988 12.263 1.00 80.81 268 GLN A CA 1
ATOM 2179 C C . GLN A 1 268 ? 15.418 -22.586 12.665 1.00 80.81 268 GLN A C 1
ATOM 2181 O O . GLN A 1 268 ? 14.481 -22.984 11.980 1.00 80.81 268 GLN A O 1
ATOM 2186 N N . SER A 1 269 ? 15.235 -21.814 13.742 1.00 83.56 269 SER A N 1
ATOM 2187 C CA . SER A 1 269 ? 13.896 -21.482 14.208 1.00 83.56 269 SER A CA 1
ATOM 2188 C C . SER A 1 269 ? 13.145 -20.519 13.279 1.00 83.56 269 SER A C 1
ATOM 2190 O O . SER A 1 269 ? 13.734 -19.698 12.552 1.00 83.56 269 SER A O 1
ATOM 2192 N N . ILE A 1 270 ? 11.818 -20.642 13.295 1.00 86.69 270 ILE A N 1
ATOM 2193 C CA . ILE A 1 270 ? 10.876 -19.721 12.652 1.00 86.69 270 ILE A CA 1
ATOM 2194 C C . ILE A 1 270 ? 9.796 -19.313 13.655 1.00 86.69 270 ILE A C 1
ATOM 2196 O O . ILE A 1 270 ? 9.373 -20.116 14.480 1.00 86.69 270 ILE A O 1
ATOM 2200 N N . GLU A 1 271 ? 9.369 -18.054 13.583 1.00 86.81 271 GLU A N 1
ATOM 2201 C CA . GLU A 1 271 ? 8.283 -17.509 14.399 1.00 86.81 271 GLU A CA 1
ATOM 2202 C C . GLU A 1 271 ? 7.021 -17.417 13.533 1.00 86.81 271 GLU A C 1
ATOM 2204 O O . GLU A 1 271 ? 7.052 -16.901 12.404 1.00 86.81 271 GLU A O 1
ATOM 2209 N N . ARG A 1 272 ? 5.910 -17.950 14.040 1.00 86.94 272 ARG A N 1
ATOM 2210 C CA . ARG A 1 272 ? 4.630 -18.037 13.330 1.00 86.94 272 ARG A CA 1
ATOM 2211 C C . ARG A 1 272 ? 3.493 -17.618 14.232 1.00 86.94 272 ARG A C 1
ATOM 2213 O O . ARG A 1 272 ? 3.557 -17.787 15.441 1.00 86.94 272 ARG A O 1
ATOM 2220 N N . THR A 1 273 ? 2.442 -17.067 13.646 1.00 88.06 273 THR A N 1
ATOM 2221 C CA . THR A 1 273 ? 1.170 -16.930 14.359 1.00 88.06 273 THR A CA 1
ATOM 2222 C C . THR A 1 273 ? 0.544 -18.310 14.476 1.00 88.06 273 THR A C 1
ATOM 2224 O O . THR A 1 273 ? 0.371 -18.970 13.455 1.00 88.06 273 THR A O 1
ATOM 2227 N N . LYS A 1 274 ? 0.150 -18.707 15.681 1.00 89.19 274 LYS A N 1
ATOM 2228 C CA . LYS A 1 274 ? -0.317 -20.062 15.985 1.00 89.19 274 LYS A CA 1
ATOM 2229 C C . LYS A 1 274 ? -1.518 -20.512 15.143 1.00 89.19 274 LYS A C 1
ATOM 2231 O O . LYS A 1 274 ? -1.630 -21.680 14.788 1.00 89.19 274 LYS A O 1
ATOM 2236 N N . TYR A 1 275 ? -2.443 -19.594 14.841 1.00 92.81 275 TYR A N 1
ATOM 2237 C CA . TYR A 1 275 ? -3.677 -19.940 14.123 1.00 92.81 275 TYR A CA 1
ATOM 2238 C C . TYR A 1 275 ? -4.028 -19.037 12.935 1.00 92.81 275 TYR A C 1
ATOM 2240 O O . TYR A 1 275 ? -4.912 -19.397 12.154 1.00 92.81 275 TYR A O 1
ATOM 2248 N N . LEU A 1 276 ? -3.391 -17.871 12.764 1.00 91.31 276 LEU A N 1
ATOM 2249 C CA . LEU A 1 276 ? -3.654 -17.062 11.569 1.00 91.31 276 LEU A CA 1
ATOM 2250 C C . LEU A 1 276 ? -3.073 -17.754 10.332 1.00 91.31 276 LEU A C 1
ATOM 2252 O O . LEU A 1 276 ? -1.979 -18.304 10.351 1.00 91.31 276 LEU A O 1
ATOM 2256 N N . ASP A 1 277 ? -3.840 -17.699 9.252 1.00 88.94 277 ASP A N 1
ATOM 2257 C CA . ASP A 1 277 ? -3.652 -18.389 7.978 1.00 88.94 277 ASP A CA 1
ATOM 2258 C C . ASP A 1 277 ? -3.778 -19.930 8.052 1.00 88.94 277 ASP A C 1
ATOM 2260 O O . ASP A 1 277 ? -3.568 -20.610 7.044 1.00 88.94 277 ASP A O 1
ATOM 2264 N N . HIS A 1 278 ? -4.203 -20.493 9.194 1.00 90.94 278 HIS A N 1
ATOM 2265 C CA . HIS A 1 278 ? -4.520 -21.922 9.343 1.00 90.94 278 HIS A CA 1
ATOM 2266 C C . HIS A 1 278 ? -5.968 -22.235 8.955 1.00 90.94 278 HIS A C 1
ATOM 2268 O O . HIS A 1 278 ? -6.850 -21.368 8.988 1.00 90.94 278 HIS A O 1
ATOM 2274 N N . LEU A 1 279 ? -6.229 -23.500 8.599 1.00 93.19 279 LEU A N 1
ATOM 2275 C CA . LEU A 1 279 ? -7.593 -23.968 8.363 1.00 93.19 279 LEU A CA 1
ATOM 2276 C C . LEU A 1 279 ? -8.388 -23.932 9.668 1.00 93.19 279 LEU A C 1
ATOM 2278 O O . LEU A 1 279 ? -7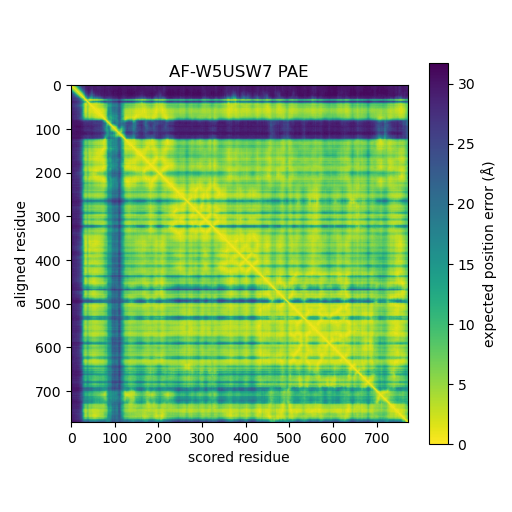.908 -24.393 10.698 1.00 93.19 279 LEU A O 1
ATOM 2282 N N . ILE A 1 280 ? -9.647 -23.498 9.615 1.00 95.88 280 ILE A N 1
ATOM 2283 C CA . ILE A 1 280 ? -10.528 -23.477 10.794 1.00 95.88 280 ILE A CA 1
ATOM 2284 C C . ILE A 1 280 ? -10.658 -24.858 11.447 1.00 95.88 280 ILE A C 1
ATOM 2286 O O . ILE A 1 280 ? -10.721 -24.953 12.667 1.00 95.88 280 ILE A O 1
ATOM 2290 N N . SER A 1 281 ? -10.626 -25.936 10.661 1.00 93.56 281 SER A N 1
ATOM 2291 C CA . SER A 1 281 ? -10.661 -27.312 11.174 1.00 93.56 281 SER A CA 1
ATOM 2292 C C . SER A 1 281 ? -9.427 -27.712 11.993 1.00 93.56 281 SER A C 1
ATOM 2294 O O . SER A 1 281 ? -9.461 -28.739 12.661 1.00 93.56 281 SER A O 1
ATOM 2296 N N . GLN A 1 282 ? -8.340 -26.941 11.919 1.00 94.06 282 GLN A N 1
ATOM 2297 C CA . GLN A 1 282 ? -7.091 -27.160 12.655 1.00 94.06 282 GLN A CA 1
ATOM 2298 C C . GLN A 1 282 ? -6.999 -26.290 13.920 1.00 94.06 282 GLN A C 1
ATOM 2300 O O . GLN A 1 282 ? -6.029 -26.402 14.663 1.00 94.06 282 GLN A O 1
ATOM 2305 N N . ILE A 1 283 ? -7.990 -25.428 14.177 1.00 96.06 283 ILE A N 1
ATOM 2306 C CA . ILE A 1 283 ? -8.012 -24.530 15.336 1.00 96.06 283 ILE A CA 1
ATOM 2307 C C . ILE A 1 283 ? -8.885 -25.154 16.422 1.00 96.06 283 ILE A C 1
ATOM 2309 O O . ILE A 1 283 ? -10.115 -25.110 16.373 1.00 96.06 283 ILE A O 1
ATOM 2313 N N . ASP A 1 284 ? -8.244 -25.720 17.436 1.00 95.19 284 ASP A N 1
ATOM 2314 C CA . ASP A 1 284 ? -8.889 -26.407 18.555 1.00 95.19 284 ASP A CA 1
ATOM 2315 C C . ASP A 1 284 ? -9.753 -25.487 19.432 1.00 95.19 284 ASP A C 1
ATOM 2317 O O . ASP A 1 284 ? -10.720 -25.963 20.031 1.00 95.19 284 ASP A O 1
ATOM 2321 N N . LEU A 1 285 ? -9.482 -24.180 19.446 1.00 96.94 285 LEU A N 1
ATOM 2322 C CA . LEU A 1 285 ? -10.252 -23.165 20.179 1.00 96.94 285 LEU A CA 1
ATOM 2323 C C . LEU A 1 285 ? -11.613 -22.830 19.552 1.00 96.94 285 LEU A C 1
ATOM 2325 O O . LEU A 1 285 ? -12.481 -22.259 20.218 1.00 96.94 285 LEU A O 1
ATOM 2329 N N . LEU A 1 286 ? -11.820 -23.170 18.279 1.00 97.38 286 LEU A N 1
ATOM 2330 C CA . LEU A 1 286 ? -13.020 -22.803 17.533 1.00 97.38 286 LEU A CA 1
ATOM 2331 C C . LEU A 1 286 ? -13.896 -24.030 17.267 1.00 97.38 286 LEU A C 1
ATOM 2333 O O . LEU A 1 286 ? -13.422 -25.147 17.056 1.00 97.38 286 LEU A O 1
ATOM 2337 N N . SER A 1 287 ? -15.209 -23.827 17.283 1.00 96.19 287 SER A N 1
ATOM 2338 C CA . SER A 1 287 ? -16.177 -24.755 16.701 1.00 96.19 287 SER A CA 1
ATOM 2339 C C . SER A 1 287 ? -16.819 -24.083 15.497 1.00 96.19 287 SER A C 1
ATOM 2341 O O . SER A 1 287 ? -17.309 -22.960 15.590 1.00 96.19 287 SER A O 1
ATOM 2343 N N . ALA A 1 288 ? -16.790 -24.747 14.345 1.00 96.44 288 ALA A N 1
ATOM 2344 C CA . ALA A 1 288 ? -17.338 -24.215 13.106 1.00 96.44 288 ALA A CA 1
ATOM 2345 C C . ALA A 1 288 ? -18.213 -25.256 12.418 1.00 96.44 288 ALA A C 1
ATOM 2347 O O . ALA A 1 288 ? -17.859 -26.433 12.353 1.00 96.44 288 ALA A O 1
ATOM 2348 N N . MET A 1 289 ? -19.345 -24.809 11.884 1.00 95.81 289 MET A N 1
ATOM 2349 C CA . MET A 1 289 ? -20.249 -25.650 11.112 1.00 95.81 289 MET A CA 1
ATOM 2350 C C . MET A 1 289 ? -20.014 -25.405 9.623 1.00 95.81 289 MET A C 1
ATOM 2352 O O . MET A 1 289 ? -20.428 -24.383 9.067 1.00 95.81 289 MET A O 1
ATOM 2356 N N . VAL A 1 290 ? -19.329 -26.356 8.986 1.00 93.75 290 VAL A N 1
ATOM 2357 C CA . VAL A 1 290 ? -19.128 -26.370 7.535 1.00 93.75 290 VAL A CA 1
ATOM 2358 C C . VAL A 1 290 ? -20.422 -26.841 6.857 1.00 93.75 290 VAL A C 1
ATOM 2360 O O . VAL A 1 290 ? -20.979 -27.862 7.267 1.00 93.75 290 VAL A O 1
ATOM 2363 N N . PRO A 1 291 ? -20.922 -26.137 5.828 1.00 92.75 291 PRO A N 1
ATOM 2364 C CA . PRO A 1 291 ? -22.084 -26.577 5.067 1.00 92.75 291 PRO A CA 1
ATOM 2365 C C . PRO A 1 291 ? -21.876 -27.959 4.441 1.00 92.75 291 PRO A C 1
ATOM 2367 O O . PRO A 1 291 ? -20.799 -28.261 3.925 1.00 92.75 291 PRO A O 1
ATOM 2370 N N . ALA A 1 292 ? -22.931 -28.777 4.414 1.00 88.56 292 ALA A N 1
ATOM 2371 C CA . ALA A 1 292 ? -22.893 -30.077 3.751 1.00 88.56 292 ALA A CA 1
ATOM 2372 C C . ALA A 1 292 ? -22.513 -29.937 2.264 1.00 88.56 292 ALA A C 1
ATOM 2374 O O . ALA A 1 292 ? -22.947 -29.003 1.570 1.00 88.56 292 ALA A O 1
ATOM 2375 N N . ASN A 1 293 ? -21.706 -30.883 1.772 1.00 86.56 293 ASN A N 1
ATOM 2376 C CA . ASN A 1 293 ? -21.191 -30.901 0.400 1.00 86.56 293 ASN A CA 1
ATOM 2377 C C . ASN A 1 293 ? -20.503 -29.577 0.011 1.00 86.56 293 ASN A C 1
ATOM 2379 O O . ASN A 1 293 ? -20.731 -29.051 -1.081 1.00 86.56 293 ASN A O 1
ATOM 2383 N N . SER A 1 294 ? -19.760 -28.962 0.936 1.00 89.06 294 SER A N 1
ATOM 2384 C CA . SER A 1 294 ? -18.902 -27.818 0.626 1.00 89.06 294 SER A CA 1
ATOM 2385 C C . SER A 1 294 ? -17.549 -28.311 0.123 1.00 89.06 294 SER A C 1
ATOM 2387 O O . SER A 1 294 ? -16.903 -29.125 0.778 1.00 89.06 294 SER A O 1
ATOM 2389 N N . SER A 1 295 ? -17.106 -27.796 -1.024 1.00 89.88 295 SER A N 1
ATOM 2390 C CA . SER A 1 295 ? -15.730 -27.952 -1.513 1.00 89.88 295 SER A CA 1
ATOM 2391 C C . SER A 1 295 ? -14.821 -26.798 -1.074 1.00 89.88 295 SER A C 1
ATOM 2393 O O . SER A 1 295 ? -13.667 -26.728 -1.498 1.00 89.88 295 SER A O 1
ATOM 2395 N N . SER A 1 296 ? -15.341 -25.855 -0.281 1.00 92.62 296 SER A N 1
ATOM 2396 C CA . SER A 1 296 ? -14.600 -24.676 0.152 1.00 92.62 296 SER A CA 1
ATOM 2397 C C . SER A 1 296 ? -13.671 -24.985 1.327 1.00 92.62 296 SER A C 1
ATOM 2399 O O . SER A 1 296 ? -14.011 -25.740 2.239 1.00 92.62 296 SER A O 1
ATOM 2401 N N . LYS A 1 297 ? -12.504 -24.342 1.331 1.00 92.44 297 LYS A N 1
ATOM 2402 C CA . LYS A 1 297 ? -11.538 -24.330 2.437 1.00 92.44 297 LYS A CA 1
ATOM 2403 C C . LYS A 1 297 ? -11.662 -23.005 3.193 1.00 92.44 297 LYS A C 1
ATOM 2405 O O . LYS A 1 297 ? -11.823 -21.960 2.565 1.00 92.44 297 LYS A O 1
ATOM 2410 N N . TYR A 1 298 ? -11.580 -23.043 4.522 1.00 94.50 298 TYR A N 1
ATOM 2411 C CA . TYR A 1 298 ? -11.823 -21.887 5.394 1.00 94.50 298 TYR A CA 1
ATOM 2412 C C . TYR A 1 298 ? -10.588 -21.591 6.229 1.00 94.50 298 TYR A C 1
ATOM 2414 O O . TYR A 1 298 ? -10.177 -22.446 7.011 1.00 94.50 298 TYR A O 1
ATOM 2422 N N . TYR A 1 299 ? -10.036 -20.390 6.097 1.00 94.00 299 TYR A N 1
ATOM 2423 C CA . TYR A 1 299 ? -8.819 -19.968 6.784 1.00 94.00 299 TYR A CA 1
ATOM 2424 C C . TYR A 1 299 ? -9.100 -18.791 7.714 1.00 94.00 299 TYR A C 1
ATOM 2426 O O . TYR A 1 299 ? -9.744 -17.822 7.297 1.00 94.00 299 TYR A O 1
ATOM 2434 N N . LEU A 1 300 ? -8.606 -18.847 8.952 1.00 94.56 300 LEU A N 1
ATOM 2435 C CA . LEU A 1 300 ? -8.649 -17.691 9.850 1.00 94.56 300 LEU A CA 1
ATOM 2436 C C . LEU A 1 300 ? -7.628 -16.661 9.373 1.00 94.56 300 LEU A C 1
ATOM 2438 O O . LEU A 1 300 ? -6.439 -16.923 9.411 1.00 94.56 300 LEU A O 1
ATOM 2442 N N . SER A 1 301 ? -8.067 -15.493 8.918 1.00 91.94 301 SER A N 1
ATOM 2443 C CA . SER A 1 301 ? -7.166 -14.494 8.321 1.00 91.94 301 SER A CA 1
ATOM 2444 C C . SER A 1 301 ? -6.959 -13.248 9.172 1.00 91.94 301 SER A C 1
ATOM 2446 O O . SER A 1 301 ? -6.012 -12.504 8.927 1.00 91.94 301 SER A O 1
ATOM 2448 N N . ASP A 1 302 ? -7.851 -12.975 10.119 1.00 93.19 302 ASP A N 1
ATOM 2449 C CA . ASP A 1 302 ? -7.736 -11.834 11.021 1.00 93.19 302 ASP A CA 1
ATOM 2450 C C . ASP A 1 302 ? -8.627 -12.039 12.245 1.00 93.19 302 ASP A C 1
ATOM 2452 O O . ASP A 1 302 ? -9.662 -12.714 12.159 1.00 93.19 302 ASP A O 1
ATOM 2456 N N . VAL A 1 303 ? -8.239 -11.427 13.359 1.00 94.88 303 VAL A N 1
ATOM 2457 C CA . VAL A 1 303 ? -8.986 -11.422 14.619 1.00 94.88 303 VAL A CA 1
ATOM 2458 C C . VAL A 1 303 ? -8.918 -10.012 15.179 1.00 94.88 303 VAL A C 1
ATOM 2460 O O . VAL A 1 303 ? -7.834 -9.459 15.335 1.00 94.88 303 VAL A O 1
ATOM 2463 N N . ARG A 1 304 ? -10.069 -9.423 15.500 1.00 94.31 304 ARG A N 1
ATOM 2464 C CA . ARG A 1 304 ? -10.130 -8.089 16.107 1.00 94.31 304 ARG A CA 1
ATOM 2465 C C . ARG A 1 304 ? -11.208 -8.010 17.172 1.00 94.31 304 ARG A C 1
ATOM 2467 O O . ARG A 1 304 ? -12.263 -8.629 17.043 1.00 94.31 304 ARG A O 1
ATOM 2474 N N . ILE A 1 305 ? -10.955 -7.221 18.206 1.00 93.00 305 ILE A N 1
ATOM 2475 C CA . ILE A 1 305 ? -11.961 -6.875 19.209 1.00 93.00 305 ILE A CA 1
ATOM 2476 C C . ILE A 1 305 ? -12.710 -5.643 18.706 1.00 93.00 305 ILE A C 1
ATOM 2478 O O . ILE A 1 305 ? -12.109 -4.703 18.187 1.00 93.00 305 ILE A O 1
ATOM 2482 N N . SER A 1 306 ? -14.035 -5.670 18.789 1.00 88.94 306 SER A N 1
ATOM 2483 C CA . SER A 1 306 ? -14.861 -4.537 18.387 1.00 88.94 306 SER A CA 1
ATOM 2484 C C . SER A 1 306 ? -14.824 -3.413 19.431 1.00 88.94 306 SER A C 1
ATOM 2486 O O . SER A 1 306 ? -14.511 -3.637 20.598 1.00 88.94 306 SER A O 1
ATOM 2488 N N . ASN A 1 307 ? -15.187 -2.193 19.025 1.00 83.25 307 ASN A N 1
ATOM 2489 C CA . ASN A 1 307 ? -15.164 -1.019 19.903 1.00 83.25 307 ASN A CA 1
ATOM 2490 C C . ASN A 1 307 ? -16.173 -1.091 21.072 1.00 83.25 307 ASN A C 1
ATOM 2492 O O . ASN A 1 307 ? -16.132 -0.232 21.949 1.00 83.25 307 ASN A O 1
ATOM 2496 N N . ASP A 1 308 ? -17.084 -2.073 21.073 1.00 82.94 308 ASP A N 1
ATOM 2497 C CA . ASP A 1 308 ? -17.995 -2.371 22.191 1.00 82.94 308 ASP A CA 1
ATOM 2498 C C . ASP A 1 308 ? -17.341 -3.188 23.321 1.00 82.94 308 ASP A C 1
ATOM 2500 O O . ASP A 1 308 ? -17.995 -3.456 24.330 1.00 82.94 308 ASP A O 1
ATOM 2504 N N . LEU A 1 309 ? -16.084 -3.613 23.130 1.00 85.69 309 LEU A N 1
ATOM 2505 C CA . LEU A 1 309 ? -15.292 -4.452 24.037 1.00 85.69 309 LEU A CA 1
ATOM 2506 C C . LEU A 1 309 ? -15.919 -5.816 24.375 1.00 85.69 309 LEU A C 1
ATOM 2508 O O . LEU A 1 309 ? -15.459 -6.482 25.293 1.00 85.69 309 LEU A O 1
ATOM 2512 N N . ASN A 1 310 ? -16.950 -6.252 23.646 1.00 87.75 310 ASN A N 1
ATOM 2513 C CA . ASN A 1 310 ? -17.722 -7.468 23.940 1.00 87.75 310 ASN A CA 1
ATOM 2514 C C . ASN A 1 310 ? -17.864 -8.407 22.736 1.00 87.75 310 ASN A C 1
ATOM 2516 O O . ASN A 1 310 ? -18.297 -9.555 22.881 1.00 87.75 310 ASN A O 1
ATOM 2520 N N . THR A 1 311 ? -17.499 -7.934 21.546 1.00 94.50 311 THR A N 1
ATOM 2521 C CA . THR A 1 311 ? -17.587 -8.702 20.307 1.00 94.50 311 THR A CA 1
ATOM 2522 C C . THR A 1 311 ? -16.199 -9.015 19.753 1.00 94.50 311 THR A C 1
ATOM 2524 O O . THR A 1 311 ? -15.444 -8.108 19.396 1.00 94.50 311 THR A O 1
ATOM 2527 N N . LEU A 1 312 ? -15.882 -10.306 19.619 1.00 97.12 312 LEU A N 1
ATOM 2528 C CA . LEU A 1 312 ? -14.712 -10.781 18.880 1.00 97.12 312 LEU A CA 1
ATOM 2529 C C . LEU A 1 312 ? -15.109 -10.989 17.418 1.00 97.12 312 LEU A C 1
ATOM 2531 O O . LEU A 1 312 ? -16.071 -11.700 17.119 1.00 97.12 312 LEU A O 1
ATOM 2535 N N . ILE A 1 313 ? -14.383 -10.362 16.502 1.00 97.44 313 ILE A N 1
ATOM 2536 C CA . ILE A 1 313 ? -14.636 -10.434 15.066 1.00 97.44 313 ILE A CA 1
ATOM 2537 C C . ILE A 1 313 ? -13.548 -11.294 14.431 1.00 97.44 313 ILE A C 1
ATOM 2539 O O . ILE A 1 313 ? -12.368 -10.949 14.484 1.00 97.44 313 ILE A O 1
ATOM 2543 N N . LEU A 1 314 ? -13.959 -12.402 13.815 1.00 97.56 314 LEU A N 1
ATOM 2544 C CA . LEU A 1 314 ? -13.090 -13.298 13.056 1.00 97.56 314 LEU A CA 1
ATOM 2545 C C . LEU A 1 314 ? -13.285 -13.051 11.561 1.00 97.56 314 LEU A C 1
ATOM 2547 O O . LEU A 1 314 ? -14.405 -13.176 11.061 1.00 97.56 314 LEU A O 1
ATOM 2551 N N . THR A 1 315 ? -12.212 -12.764 10.828 1.00 95.94 315 THR A N 1
ATOM 2552 C CA . THR A 1 315 ? -12.264 -12.673 9.362 1.00 95.94 315 THR A CA 1
ATOM 2553 C C . THR A 1 315 ? -11.832 -13.996 8.754 1.00 95.94 315 THR A C 1
ATOM 2555 O O . THR A 1 315 ? -10.663 -14.378 8.847 1.00 95.94 315 THR A O 1
ATOM 2558 N N . ILE A 1 316 ? -12.757 -14.679 8.081 1.00 95.12 316 ILE A N 1
ATOM 2559 C CA . ILE A 1 316 ? -12.504 -15.971 7.442 1.00 95.12 316 ILE A CA 1
ATOM 2560 C C . ILE A 1 316 ? -12.348 -15.791 5.936 1.00 95.12 316 ILE A C 1
ATOM 2562 O O . ILE A 1 316 ? -13.258 -15.294 5.268 1.00 95.12 316 ILE A O 1
ATOM 2566 N N . VAL A 1 317 ? -11.211 -16.234 5.399 1.00 93.12 317 VAL A N 1
ATOM 2567 C CA . VAL A 1 317 ? -10.997 -16.379 3.955 1.00 93.12 317 VAL A CA 1
ATOM 2568 C C . VAL A 1 317 ? -11.554 -17.732 3.534 1.00 93.12 317 VAL A C 1
ATOM 2570 O O . VAL A 1 317 ? -11.110 -18.774 4.013 1.00 93.12 317 VAL A O 1
ATOM 2573 N N . THR A 1 318 ? -12.535 -17.713 2.640 1.00 93.19 318 THR A N 1
ATOM 2574 C CA . THR A 1 318 ? -13.113 -18.911 2.028 1.00 93.19 318 THR A CA 1
ATOM 2575 C C . THR A 1 318 ? -12.534 -19.062 0.630 1.00 93.19 318 THR A C 1
ATOM 2577 O O . THR A 1 318 ? -12.582 -18.104 -0.137 1.00 93.19 318 THR A O 1
ATOM 2580 N N . VAL A 1 319 ? -11.983 -20.232 0.302 1.00 90.62 319 VAL A N 1
ATOM 2581 C CA . VAL A 1 319 ?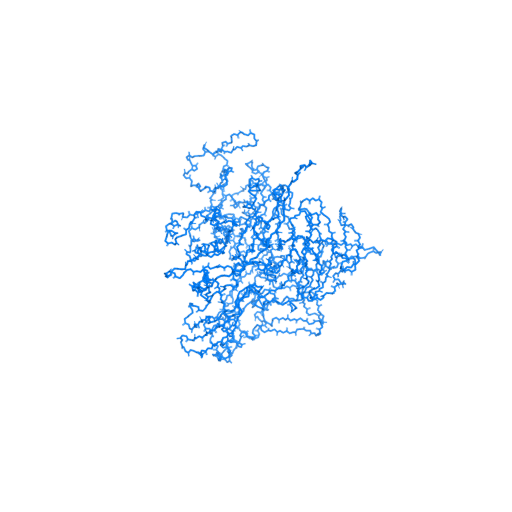 -11.369 -20.529 -1.003 1.00 90.62 319 VAL A CA 1
ATOM 2582 C C . VAL A 1 319 ? -12.059 -21.731 -1.637 1.00 90.62 319 VAL A C 1
ATOM 2584 O O . VAL A 1 319 ? -12.178 -22.772 -0.994 1.00 90.62 319 VAL A O 1
ATOM 2587 N N . THR A 1 320 ? -12.464 -21.611 -2.900 1.00 90.50 320 THR A N 1
ATOM 2588 C CA . THR A 1 320 ? -13.095 -22.682 -3.684 1.00 90.50 320 THR A CA 1
ATOM 2589 C C . THR A 1 320 ? -12.332 -22.902 -4.988 1.00 90.50 320 THR A C 1
ATOM 2591 O O . THR A 1 320 ? -12.092 -21.961 -5.748 1.00 90.50 320 THR A O 1
ATOM 2594 N N . GLY A 1 321 ? -11.979 -24.161 -5.257 1.00 83.94 321 GLY A N 1
ATOM 2595 C CA . GLY A 1 321 ? -11.147 -24.570 -6.390 1.00 83.94 321 GLY A CA 1
ATOM 2596 C C . GLY A 1 321 ? -9.646 -24.544 -6.075 1.00 83.94 321 GLY A C 1
ATOM 2597 O O . GLY A 1 321 ? -9.188 -23.797 -5.216 1.00 83.94 321 GLY A O 1
ATOM 2598 N N . ASP A 1 322 ? -8.874 -25.371 -6.787 1.00 70.06 322 ASP A N 1
ATOM 2599 C CA . ASP A 1 322 ? -7.449 -25.601 -6.481 1.00 70.06 322 ASP A CA 1
ATOM 2600 C C . ASP A 1 322 ? -6.475 -25.010 -7.521 1.00 70.06 322 ASP A C 1
ATOM 2602 O O . ASP A 1 322 ? -5.266 -24.976 -7.300 1.00 70.06 322 ASP A O 1
ATOM 2606 N N . LYS A 1 323 ? -6.972 -24.522 -8.667 1.00 67.69 323 LYS A N 1
ATOM 2607 C CA . LYS A 1 323 ? -6.136 -23.901 -9.711 1.00 67.69 323 LYS A CA 1
ATOM 2608 C C . LYS A 1 323 ? -6.129 -22.388 -9.543 1.00 67.69 323 LYS A C 1
ATOM 2610 O O . LYS A 1 323 ? -7.179 -21.767 -9.612 1.00 67.69 323 LYS A O 1
ATOM 2615 N N . ALA A 1 324 ? -4.959 -21.779 -9.389 1.00 64.19 324 ALA A N 1
ATOM 2616 C CA . ALA A 1 324 ? -4.822 -20.348 -9.094 1.00 64.19 324 ALA A CA 1
ATOM 2617 C C . ALA A 1 324 ? -5.424 -19.386 -10.148 1.00 64.19 324 ALA A C 1
ATOM 2619 O O . ALA A 1 324 ? -5.644 -18.218 -9.858 1.00 64.19 324 ALA A O 1
ATOM 2620 N N . ASP A 1 325 ? -5.675 -19.854 -11.366 1.00 63.25 325 ASP A N 1
ATOM 2621 C CA . ASP A 1 325 ? -6.298 -19.111 -12.468 1.00 63.25 325 ASP A CA 1
ATOM 2622 C C . ASP A 1 325 ? -7.835 -19.207 -12.484 1.00 63.25 325 ASP A C 1
ATOM 2624 O O . ASP A 1 325 ? -8.491 -18.425 -13.169 1.00 63.25 325 ASP A O 1
ATOM 2628 N N . THR A 1 326 ? -8.417 -20.126 -11.710 1.00 71.75 326 THR A N 1
ATOM 2629 C CA . THR A 1 326 ? -9.873 -20.338 -11.648 1.00 71.75 326 THR A CA 1
ATOM 2630 C C . THR A 1 326 ? -10.415 -20.346 -10.224 1.00 71.75 326 THR A C 1
ATOM 2632 O O . THR A 1 326 ? -11.625 -20.261 -10.046 1.00 71.75 326 THR A O 1
ATOM 2635 N N . ALA A 1 327 ? -9.550 -20.486 -9.218 1.00 78.75 327 ALA A N 1
ATOM 2636 C CA . ALA A 1 327 ? -9.916 -20.465 -7.814 1.00 78.75 327 ALA A CA 1
ATOM 2637 C C . ALA A 1 327 ? -10.571 -19.128 -7.475 1.00 78.75 327 ALA A C 1
ATOM 2639 O O . ALA A 1 327 ? -10.115 -18.063 -7.899 1.00 78.75 327 ALA A O 1
ATOM 2640 N N . TYR A 1 328 ? -11.639 -19.202 -6.697 1.00 86.62 328 TYR A N 1
ATOM 2641 C CA . TYR A 1 328 ? -12.306 -18.034 -6.157 1.00 86.62 328 TYR A CA 1
ATOM 2642 C C . TYR A 1 328 ? -12.053 -17.972 -4.657 1.00 86.62 328 TYR A C 1
ATOM 2644 O O . TYR A 1 328 ? -12.080 -18.991 -3.963 1.00 86.62 328 TYR A O 1
ATOM 2652 N N . SER A 1 329 ? -11.797 -16.764 -4.167 1.00 88.50 329 SER A N 1
ATOM 2653 C CA . SER A 1 329 ? -11.702 -16.494 -2.745 1.00 88.50 329 SER A CA 1
ATOM 2654 C C . SER A 1 329 ? -12.530 -15.291 -2.376 1.00 88.50 329 SER A C 1
ATOM 2656 O O . SER A 1 329 ? -12.502 -14.281 -3.081 1.00 88.50 329 SER A O 1
ATOM 2658 N N . THR A 1 330 ? -13.130 -15.351 -1.203 1.00 90.94 330 THR A N 1
ATOM 2659 C CA . THR A 1 330 ? -13.830 -14.218 -0.615 1.00 90.94 330 THR A CA 1
ATOM 2660 C C . THR A 1 330 ? -13.666 -14.224 0.896 1.00 90.94 330 THR A C 1
ATOM 2662 O O . THR A 1 330 ? -13.231 -15.216 1.491 1.00 90.94 330 THR A O 1
ATOM 2665 N N . LYS A 1 331 ? -13.951 -13.088 1.524 1.00 92.31 331 LYS A N 1
ATOM 2666 C CA . LYS A 1 331 ? -13.785 -12.882 2.962 1.00 92.31 331 LYS A CA 1
ATOM 2667 C C . LYS A 1 331 ? -15.139 -12.637 3.597 1.00 92.31 331 LYS A C 1
ATOM 2669 O O . LYS A 1 331 ? -15.948 -11.886 3.064 1.00 92.31 331 LYS A O 1
ATOM 2674 N N . LYS A 1 332 ? -15.356 -13.223 4.771 1.00 94.81 332 LYS A N 1
ATOM 2675 C CA . LYS A 1 332 ? -16.533 -12.941 5.594 1.00 94.81 332 LYS A CA 1
ATOM 2676 C C . LYS A 1 332 ? -16.129 -12.760 7.047 1.00 94.81 332 LYS A C 1
ATOM 2678 O O . LYS A 1 332 ? -15.353 -13.551 7.580 1.00 94.81 332 LYS A O 1
ATOM 2683 N N . GLU A 1 333 ? -16.672 -11.723 7.669 1.00 97.19 333 GLU A N 1
ATOM 2684 C CA . GLU A 1 333 ? -16.537 -11.494 9.103 1.00 97.19 333 GLU A CA 1
ATOM 2685 C C . GLU A 1 333 ? -17.616 -12.264 9.871 1.00 97.19 333 GLU A C 1
ATOM 2687 O O . GLU A 1 333 ? -18.792 -12.261 9.496 1.00 97.19 333 GLU A O 1
ATOM 2692 N N . TYR A 1 334 ? -17.217 -12.892 10.972 1.00 97.75 334 TYR A N 1
ATOM 2693 C CA . TYR A 1 334 ? -18.105 -13.552 11.920 1.00 97.75 334 TYR A CA 1
ATOM 2694 C C . TYR A 1 334 ? -17.933 -12.909 13.286 1.00 97.75 334 TYR A C 1
ATOM 2696 O O . TYR A 1 334 ? -16.813 -12.701 13.748 1.00 97.75 334 TYR A O 1
ATOM 2704 N N . LYS A 1 335 ? -19.056 -12.594 13.927 1.00 97.56 335 LYS A N 1
ATOM 2705 C CA . LYS A 1 335 ? -19.095 -11.948 15.237 1.00 97.56 335 LYS A CA 1
ATOM 2706 C C . LYS A 1 335 ? -19.385 -12.993 16.302 1.00 97.56 335 LYS A C 1
ATOM 2708 O O . LYS A 1 335 ? -20.371 -13.719 16.196 1.00 97.56 335 LYS A O 1
ATOM 2713 N N . ILE A 1 336 ? -18.548 -13.043 17.328 1.00 97.75 336 ILE A N 1
ATOM 2714 C CA . ILE A 1 336 ? -18.724 -13.905 18.493 1.00 97.75 336 ILE A CA 1
ATOM 2715 C C . ILE A 1 336 ? -18.916 -13.001 19.708 1.00 97.75 336 ILE A C 1
ATOM 2717 O O . ILE A 1 336 ? -18.121 -12.099 19.952 1.00 97.75 336 ILE A O 1
ATOM 2721 N N . GLN A 1 337 ? -19.990 -13.245 20.453 1.00 96.31 337 GLN A N 1
ATOM 2722 C CA . GLN A 1 337 ? -20.365 -12.525 21.673 1.00 96.31 337 GLN A CA 1
ATOM 2723 C C . GLN A 1 337 ? -20.589 -13.506 22.826 1.00 96.31 337 GLN A C 1
ATOM 2725 O O . GLN A 1 337 ? -20.676 -14.717 22.594 1.00 96.31 337 GLN A O 1
ATOM 2730 N N . GLY A 1 338 ? -20.747 -12.985 24.044 1.00 95.56 338 GLY A N 1
ATOM 2731 C CA . GLY A 1 338 ? -20.981 -13.784 25.252 1.00 95.56 338 GLY A CA 1
ATOM 2732 C C . GLY A 1 338 ? -19.693 -14.309 25.882 1.00 95.56 338 GLY A C 1
ATOM 2733 O O . GLY A 1 338 ? -19.693 -15.411 26.422 1.00 95.56 338 GLY A O 1
ATOM 2734 N N . PHE A 1 339 ? -18.599 -13.556 25.742 1.00 97.12 339 PHE A N 1
ATOM 2735 C CA . PHE A 1 339 ? -17.370 -13.796 26.492 1.00 97.12 339 PHE A CA 1
ATOM 2736 C C . PHE A 1 339 ? -17.544 -13.400 27.961 1.00 97.12 339 PHE A C 1
ATOM 2738 O O . PHE A 1 339 ? -18.417 -12.586 28.279 1.00 97.12 339 PHE A O 1
ATOM 2745 N N . ALA A 1 340 ? -16.695 -13.926 28.844 1.00 94.19 340 ALA A N 1
ATOM 2746 C CA . ALA A 1 340 ? -16.557 -13.354 30.179 1.00 94.19 340 ALA A CA 1
ATOM 2747 C C . ALA A 1 340 ? -16.116 -11.881 30.068 1.00 94.19 340 ALA A C 1
ATOM 2749 O O . ALA A 1 340 ? -15.360 -11.514 29.161 1.00 94.19 340 ALA A O 1
ATOM 2750 N N . ALA A 1 341 ? -16.602 -11.031 30.976 1.00 90.19 341 ALA A N 1
ATOM 2751 C CA . ALA A 1 341 ? -16.246 -9.616 30.973 1.00 90.19 341 ALA A CA 1
ATOM 2752 C C . ALA A 1 341 ? -14.728 -9.446 31.183 1.00 90.19 341 ALA A C 1
ATOM 2754 O O . ALA A 1 341 ? -14.173 -10.111 32.064 1.00 90.19 341 ALA A O 1
ATOM 2755 N N . PRO A 1 342 ? -14.053 -8.585 30.400 1.00 93.50 342 PRO A N 1
ATOM 2756 C CA . PRO A 1 342 ? -12.649 -8.290 30.636 1.00 93.50 342 PRO A CA 1
ATOM 2757 C C . PRO A 1 342 ? -12.476 -7.553 31.969 1.00 93.50 342 PRO A C 1
ATOM 2759 O O . PRO A 1 342 ? -13.321 -6.746 32.363 1.00 93.50 342 PRO A O 1
ATOM 2762 N N . ASN A 1 343 ? -11.376 -7.824 32.665 1.00 94.50 343 ASN A N 1
ATOM 2763 C CA . ASN A 1 343 ? -11.005 -7.055 33.851 1.00 94.50 343 ASN A CA 1
ATOM 2764 C C . ASN A 1 343 ? -10.436 -5.672 33.462 1.00 94.50 343 ASN A C 1
ATOM 2766 O O . ASN A 1 343 ? -10.185 -5.395 32.290 1.00 94.50 343 ASN A O 1
ATOM 2770 N N . GLN A 1 344 ? -10.209 -4.799 34.447 1.00 95.19 344 GLN A N 1
ATOM 2771 C CA . GLN A 1 344 ? -9.725 -3.432 34.210 1.00 95.19 344 GLN A CA 1
ATOM 2772 C C . GLN A 1 344 ? -8.418 -3.388 33.395 1.00 95.19 344 GLN A C 1
ATOM 2774 O O . GLN A 1 344 ? -8.331 -2.639 32.427 1.00 95.19 344 GLN A O 1
ATOM 2779 N N . GLN A 1 345 ? -7.430 -4.220 33.731 1.00 96.25 345 GLN A N 1
ATOM 2780 C CA . GLN A 1 345 ? -6.144 -4.255 33.027 1.00 96.25 345 GLN A CA 1
ATOM 2781 C C . GLN A 1 345 ? -6.308 -4.695 31.563 1.00 96.25 345 GLN A C 1
ATOM 2783 O O . GLN A 1 345 ? -5.674 -4.145 30.663 1.00 96.25 345 GLN A O 1
ATOM 2788 N N . GLU A 1 346 ? -7.179 -5.671 31.310 1.00 95.81 346 GLU A N 1
ATOM 2789 C CA . GLU A 1 346 ? -7.499 -6.119 29.952 1.00 95.81 346 GLU A CA 1
ATOM 2790 C C . GLU A 1 346 ? -8.206 -5.012 29.156 1.00 95.81 346 GLU A C 1
ATOM 2792 O O . GLU A 1 346 ? -7.893 -4.801 27.985 1.00 95.81 346 GLU A O 1
ATOM 2797 N N . ILE A 1 347 ? -9.117 -4.257 29.779 1.00 94.88 347 ILE A N 1
ATOM 2798 C CA . ILE A 1 347 ? -9.787 -3.107 29.147 1.00 94.88 347 ILE A CA 1
ATOM 2799 C C . ILE A 1 347 ? -8.769 -2.034 28.750 1.00 94.88 347 ILE A C 1
ATOM 2801 O O . ILE A 1 347 ? -8.807 -1.551 27.615 1.00 94.88 347 ILE A O 1
ATOM 2805 N N . GLU A 1 348 ? -7.841 -1.698 29.647 1.00 95.62 348 GLU A N 1
ATOM 2806 C CA . GLU A 1 348 ? -6.763 -0.740 29.384 1.00 95.62 348 GLU A CA 1
ATOM 2807 C C . GLU A 1 348 ? -5.932 -1.161 28.168 1.00 95.62 348 GLU A C 1
ATOM 2809 O O . GLU A 1 348 ? -5.712 -0.361 27.253 1.00 95.62 348 GLU A O 1
ATOM 2814 N N . GLN A 1 349 ? -5.549 -2.439 28.098 1.00 94.31 349 GLN A N 1
ATOM 2815 C CA . GLN A 1 349 ? -4.801 -3.000 26.971 1.00 94.31 349 GLN A CA 1
ATOM 2816 C C . GLN A 1 349 ? -5.608 -2.987 25.670 1.00 94.31 349 GLN A C 1
ATOM 2818 O O . GLN A 1 349 ? -5.082 -2.582 24.630 1.00 94.31 349 GLN A O 1
ATOM 2823 N N . ILE A 1 350 ? -6.886 -3.385 25.699 1.00 93.50 350 ILE A N 1
ATOM 2824 C CA . ILE A 1 350 ? -7.745 -3.368 24.508 1.00 93.50 350 ILE A CA 1
ATOM 2825 C C . ILE A 1 350 ? -7.865 -1.942 23.967 1.00 93.50 350 ILE A C 1
ATOM 2827 O O . ILE A 1 350 ? -7.656 -1.729 22.769 1.00 93.50 350 ILE A O 1
ATOM 2831 N N . ILE A 1 351 ? -8.194 -0.968 24.818 1.00 94.38 351 ILE A N 1
ATOM 2832 C CA . ILE A 1 351 ? -8.394 0.421 24.392 1.00 94.38 351 ILE A CA 1
ATOM 2833 C C . ILE A 1 351 ? -7.080 1.013 23.881 1.00 94.38 351 ILE A C 1
ATOM 2835 O O . ILE A 1 351 ? -7.069 1.576 22.786 1.00 94.38 351 ILE A O 1
ATOM 2839 N N . ALA A 1 352 ? -5.967 0.830 24.597 1.00 93.75 352 ALA A N 1
ATOM 2840 C CA . ALA A 1 352 ? -4.664 1.340 24.171 1.00 93.75 352 ALA A CA 1
ATOM 2841 C C . ALA A 1 352 ? -4.221 0.746 22.820 1.00 93.75 352 ALA A C 1
ATOM 2843 O O . ALA A 1 352 ? -3.763 1.477 21.938 1.00 93.75 352 ALA A O 1
ATOM 2844 N N . ASN A 1 353 ? -4.426 -0.559 22.608 1.00 89.75 353 ASN A N 1
ATOM 2845 C CA . ASN A 1 353 ? -4.054 -1.233 21.360 1.00 89.75 353 ASN A CA 1
ATOM 2846 C C . ASN A 1 353 ? -4.942 -0.818 20.171 1.00 89.75 353 ASN A C 1
ATOM 2848 O O . ASN A 1 353 ? -4.459 -0.738 19.032 1.00 89.75 353 ASN A O 1
ATOM 2852 N N . ASN A 1 354 ? -6.219 -0.509 20.428 1.00 90.06 354 ASN A N 1
ATOM 2853 C CA . ASN A 1 354 ? -7.201 -0.107 19.413 1.00 90.06 354 ASN A CA 1
ATOM 2854 C C . ASN A 1 354 ? -7.347 1.412 19.245 1.00 90.06 354 ASN A C 1
ATOM 2856 O O . ASN A 1 354 ? -8.078 1.852 18.356 1.00 90.06 354 ASN A O 1
ATOM 2860 N N . PHE A 1 355 ? -6.653 2.220 20.045 1.00 93.31 355 PHE A N 1
ATOM 2861 C CA . PHE A 1 355 ? -6.652 3.669 19.893 1.00 93.31 355 PHE A CA 1
ATOM 2862 C C . PHE A 1 355 ? -6.015 4.079 18.563 1.00 93.31 355 PHE A C 1
ATOM 2864 O O . PHE A 1 355 ? -4.896 3.677 18.219 1.00 93.31 355 PHE A O 1
ATOM 2871 N N . VAL A 1 356 ? -6.740 4.902 17.811 1.00 92.62 356 VAL A N 1
ATOM 2872 C CA . VAL A 1 356 ? -6.292 5.498 16.557 1.00 92.62 356 VAL A CA 1
ATOM 2873 C C . VAL A 1 356 ? -6.672 6.969 16.570 1.00 92.62 356 VAL A C 1
ATOM 2875 O O . VAL A 1 356 ? -7.849 7.320 16.585 1.00 92.62 356 VAL A O 1
ATOM 2878 N N . ALA A 1 357 ? -5.663 7.831 16.497 1.00 94.88 357 ALA A N 1
ATOM 2879 C CA . ALA A 1 357 ? -5.846 9.244 16.213 1.00 94.88 357 ALA A CA 1
ATOM 2880 C C . ALA A 1 357 ? -5.552 9.528 14.736 1.00 94.88 357 ALA A C 1
ATOM 2882 O O . ALA A 1 357 ? -4.682 8.904 14.125 1.00 94.88 357 ALA A O 1
ATOM 2883 N N . SER A 1 358 ? -6.278 10.480 14.161 1.00 94.31 358 SER A N 1
ATOM 2884 C CA . SER A 1 358 ? -6.108 10.963 12.790 1.00 94.31 358 SER A CA 1
ATOM 2885 C C . SER A 1 358 ? -6.169 12.486 12.761 1.00 94.31 358 SER A C 1
ATOM 2887 O O . SER A 1 358 ? -6.785 13.090 13.637 1.00 94.31 358 SER A O 1
ATOM 2889 N N . LEU A 1 359 ? -5.539 13.118 11.769 1.00 93.69 359 LEU A N 1
ATOM 2890 C CA . LEU A 1 359 ? -5.703 14.555 11.556 1.00 93.69 359 LEU A CA 1
ATOM 2891 C C . LEU A 1 359 ? -7.118 14.851 11.057 1.00 93.69 359 LEU A C 1
ATOM 2893 O O . LEU A 1 359 ? -7.632 14.170 10.156 1.00 93.69 359 LEU A O 1
ATOM 2897 N N . LYS A 1 360 ? -7.725 15.903 11.608 1.00 91.81 360 LYS A N 1
ATOM 2898 C CA . LYS A 1 360 ? -8.982 16.458 11.103 1.00 91.81 360 LYS A CA 1
ATOM 2899 C C . LYS A 1 360 ? -8.839 16.839 9.633 1.00 91.81 360 LYS A C 1
ATOM 2901 O O . LYS A 1 360 ? -7.745 17.031 9.108 1.00 91.81 360 LYS A O 1
ATOM 2906 N N . GLY A 1 361 ? -9.966 16.890 8.928 1.00 88.19 361 GLY A N 1
ATOM 2907 C CA . GLY A 1 361 ? -9.976 17.265 7.513 1.00 88.19 361 GLY A CA 1
ATOM 2908 C C . GLY A 1 361 ? -9.269 16.266 6.591 1.00 88.19 361 GLY A C 1
ATOM 2909 O O . GLY A 1 361 ? -9.074 16.573 5.421 1.00 88.19 361 GLY A O 1
ATOM 2910 N N . GLY A 1 362 ? -8.897 15.083 7.091 1.00 87.69 362 GLY A N 1
ATOM 2911 C CA . GLY A 1 362 ? -8.306 14.018 6.288 1.00 87.69 362 GLY A CA 1
ATOM 2912 C C . GLY A 1 362 ? -6.863 14.272 5.849 1.00 87.69 362 GLY A C 1
ATOM 2913 O O . GLY A 1 362 ? -6.424 13.621 4.904 1.00 87.69 362 GLY A O 1
ATOM 2914 N N . LEU A 1 363 ? -6.132 15.169 6.520 1.00 92.69 363 LEU A N 1
ATOM 2915 C CA . LEU A 1 363 ? -4.745 15.503 6.181 1.00 92.69 363 LEU A CA 1
ATOM 2916 C C . LEU A 1 363 ? -3.789 14.308 6.364 1.00 92.69 363 LEU A C 1
ATOM 2918 O O . LEU A 1 363 ? -4.044 13.398 7.163 1.00 92.69 363 LEU A O 1
ATOM 2922 N N . SER A 1 364 ? -2.687 14.309 5.611 1.00 93.75 364 SER A N 1
ATOM 2923 C CA . SER A 1 364 ? -1.622 13.300 5.716 1.00 93.75 364 SER A CA 1
ATOM 2924 C C . SER A 1 364 ? -0.675 13.602 6.874 1.00 93.75 364 SER A C 1
ATOM 2926 O O . SER A 1 364 ? -0.234 14.740 7.032 1.00 93.75 364 SER A O 1
ATOM 2928 N N . PHE A 1 365 ? -0.276 12.575 7.629 1.00 94.56 365 PHE A N 1
ATOM 2929 C CA . PHE A 1 365 ? 0.749 12.724 8.669 1.00 94.56 365 PHE A CA 1
ATOM 2930 C C . PHE A 1 365 ? 2.136 13.070 8.103 1.00 94.56 365 PHE A C 1
ATOM 2932 O O . PHE A 1 365 ? 2.958 13.627 8.827 1.00 94.56 365 PHE A O 1
ATOM 2939 N N . TYR A 1 366 ? 2.407 12.772 6.828 1.00 92.06 366 TYR A N 1
ATOM 2940 C CA . TYR A 1 366 ? 3.706 13.036 6.192 1.00 92.06 366 TYR A CA 1
ATOM 2941 C C . TYR A 1 366 ? 3.942 14.500 5.892 1.00 92.06 366 TYR A C 1
ATOM 2943 O O . TYR A 1 366 ? 5.073 14.969 5.963 1.00 92.06 366 TYR A O 1
ATOM 2951 N N . ASN A 1 367 ? 2.871 15.204 5.538 1.00 92.38 367 ASN A N 1
ATOM 2952 C CA . ASN A 1 367 ? 2.940 16.616 5.211 1.00 92.38 367 ASN A CA 1
ATOM 2953 C C . ASN A 1 367 ? 2.556 17.513 6.386 1.00 92.38 367 ASN A C 1
ATOM 2955 O O . ASN A 1 367 ? 2.425 18.718 6.206 1.00 92.38 367 ASN A O 1
ATOM 2959 N N . TYR A 1 368 ? 2.339 16.931 7.565 1.00 93.38 368 TYR A N 1
ATOM 2960 C CA . TYR A 1 368 ? 1.968 17.668 8.758 1.00 93.38 368 TYR A CA 1
ATOM 2961 C C . TYR A 1 368 ? 3.198 18.249 9.459 1.00 93.38 368 TYR A C 1
ATOM 2963 O O . TYR A 1 368 ? 4.242 17.599 9.565 1.00 93.38 368 TYR A O 1
ATOM 2971 N N . ASP A 1 369 ? 3.058 19.475 9.953 1.00 90.38 369 ASP A N 1
ATOM 2972 C CA . ASP A 1 369 ? 4.093 20.165 10.716 1.00 90.38 369 ASP A CA 1
ATOM 2973 C C . ASP A 1 369 ? 4.092 19.706 12.180 1.00 90.38 369 ASP A C 1
ATOM 2975 O O . ASP A 1 369 ? 3.460 20.295 13.061 1.00 90.38 369 ASP A O 1
ATOM 2979 N N . TRP A 1 370 ? 4.816 18.620 12.442 1.00 91.38 370 TRP A N 1
ATOM 2980 C CA . TRP A 1 370 ? 4.910 18.024 13.769 1.00 91.38 370 TRP A CA 1
ATOM 2981 C C . TRP A 1 370 ? 5.648 18.903 14.776 1.00 91.38 370 TRP A C 1
ATOM 2983 O O . TRP A 1 370 ? 5.469 18.695 15.975 1.00 91.38 370 TRP A O 1
ATOM 2993 N N . ALA A 1 371 ? 6.450 19.877 14.334 1.00 87.94 371 ALA A N 1
ATOM 2994 C CA . ALA A 1 371 ? 7.100 20.825 15.239 1.00 87.94 371 ALA A CA 1
ATOM 2995 C C . ALA A 1 371 ? 6.088 21.756 15.932 1.00 87.94 371 ALA A C 1
ATOM 2997 O O . ALA A 1 371 ? 6.334 22.193 17.055 1.00 87.94 371 ALA A O 1
ATOM 2998 N N . HIS A 1 372 ? 4.939 22.004 15.297 1.00 87.25 372 HIS A N 1
ATOM 2999 C CA . HIS A 1 372 ? 3.890 22.896 15.799 1.00 87.25 372 HIS A CA 1
ATOM 3000 C C . HIS A 1 372 ? 2.570 22.174 16.083 1.00 87.25 372 HIS A C 1
ATOM 3002 O O . HIS A 1 372 ? 1.524 22.815 16.171 1.00 87.25 372 HIS A O 1
ATOM 3008 N N . ALA A 1 373 ? 2.609 20.850 16.242 1.00 90.31 373 ALA A N 1
ATOM 3009 C CA . ALA A 1 373 ? 1.416 20.033 16.393 1.00 90.31 373 ALA A CA 1
ATOM 3010 C C . ALA A 1 373 ? 0.546 20.446 17.594 1.00 90.31 373 ALA A C 1
ATOM 3012 O O . ALA A 1 373 ? 1.057 20.570 18.709 1.00 90.31 373 ALA A O 1
ATOM 3013 N N . GLN A 1 374 ? -0.768 20.583 17.386 1.00 90.75 374 GLN A N 1
ATOM 3014 C CA . GLN A 1 374 ? -1.718 20.951 18.441 1.00 90.75 374 GLN A CA 1
ATOM 3015 C C . GLN A 1 374 ? -2.730 19.838 18.712 1.00 90.75 374 GLN A C 1
ATOM 3017 O O . GLN A 1 374 ? -3.143 19.118 17.808 1.00 90.75 374 GLN A O 1
ATOM 3022 N N . ILE A 1 375 ? -3.186 19.720 19.962 1.00 92.50 375 ILE A N 1
ATOM 3023 C CA . ILE A 1 375 ? -4.157 18.694 20.389 1.00 92.50 375 ILE A CA 1
ATOM 3024 C C . ILE A 1 375 ? -5.441 18.740 19.547 1.00 92.50 375 ILE A C 1
ATOM 3026 O O . ILE A 1 375 ? -5.952 17.705 19.123 1.00 92.50 375 ILE A O 1
ATOM 3030 N N . PHE A 1 376 ? -5.958 19.940 19.276 1.00 89.94 376 PHE A N 1
ATOM 3031 C CA . PHE A 1 376 ? -7.230 20.120 18.575 1.00 89.94 376 PHE A CA 1
ATOM 3032 C C . PHE A 1 376 ? -7.163 19.808 17.071 1.00 89.94 376 PHE A C 1
ATOM 3034 O O . PHE A 1 376 ? -8.220 19.773 16.436 1.00 89.94 376 PHE A O 1
ATOM 3041 N N . ASP A 1 377 ? -5.977 19.566 16.503 1.00 91.81 377 ASP A N 1
ATOM 3042 C CA . ASP A 1 377 ? -5.816 19.159 15.100 1.00 91.81 377 ASP A CA 1
ATOM 3043 C C . ASP A 1 377 ? -6.187 17.681 14.882 1.00 91.81 377 ASP A C 1
ATOM 3045 O O . ASP A 1 377 ? -6.375 17.243 13.743 1.00 91.81 377 ASP A O 1
ATOM 3049 N N . PHE A 1 378 ? -6.335 16.912 15.964 1.00 93.44 378 PHE A N 1
ATOM 3050 C CA . PHE A 1 378 ? -6.600 15.478 15.932 1.00 93.44 378 PHE A CA 1
ATOM 3051 C C . PHE A 1 378 ? -8.056 15.145 16.273 1.00 93.44 378 PHE A C 1
ATOM 3053 O O . PHE A 1 378 ? -8.746 15.875 16.986 1.00 93.44 378 PHE A O 1
ATOM 3060 N N . GLN A 1 379 ? -8.503 14.009 15.750 1.00 93.06 379 GLN A N 1
ATOM 3061 C CA . GLN A 1 379 ? -9.742 13.316 16.102 1.00 93.06 379 GLN A CA 1
ATOM 3062 C C . GLN A 1 379 ? -9.421 11.835 16.348 1.00 93.06 379 GLN A C 1
ATOM 3064 O O . GLN A 1 379 ? -8.481 11.299 15.742 1.00 93.06 379 GLN A O 1
ATOM 3069 N N . THR A 1 380 ? -10.182 11.168 17.208 1.00 93.56 380 THR A N 1
ATOM 3070 C CA . THR A 1 380 ? -9.954 9.766 17.590 1.00 93.56 380 THR A CA 1
ATOM 3071 C C . THR A 1 380 ? -11.059 8.849 17.071 1.00 93.56 380 THR A C 1
ATOM 3073 O O . THR A 1 380 ? -12.183 9.274 16.813 1.00 93.56 380 THR A O 1
ATOM 3076 N N . ASN A 1 381 ? -10.769 7.553 16.951 1.00 91.62 381 ASN A N 1
ATOM 3077 C CA . ASN A 1 381 ? -11.776 6.542 16.613 1.00 91.62 381 ASN A CA 1
ATOM 3078 C C . ASN A 1 381 ? -12.827 6.301 17.716 1.00 91.62 381 ASN A C 1
ATOM 3080 O O . ASN A 1 381 ? -13.757 5.524 17.492 1.00 91.62 381 ASN A O 1
ATOM 3084 N N . PHE A 1 382 ? -12.687 6.937 18.884 1.00 91.38 382 PHE A N 1
ATOM 3085 C CA . PHE A 1 382 ? -13.649 6.870 19.984 1.00 91.38 382 PHE A CA 1
ATOM 3086 C C . PHE A 1 382 ? -14.500 8.139 20.130 1.00 91.38 382 PHE A C 1
ATOM 3088 O O . PHE A 1 382 ? -15.418 8.137 20.946 1.00 91.38 382 PHE A O 1
ATOM 3095 N N . ASP A 1 383 ? -14.265 9.188 19.332 1.00 88.44 383 ASP A N 1
ATOM 3096 C CA . ASP A 1 383 ? -15.025 10.446 19.427 1.00 88.44 383 ASP A CA 1
ATOM 3097 C C . ASP A 1 383 ? -16.540 10.207 19.238 1.00 88.44 383 ASP A C 1
ATOM 3099 O O . ASP A 1 383 ? -17.356 10.741 19.992 1.00 88.44 383 ASP A O 1
ATOM 3103 N N . ASP A 1 384 ? -16.901 9.301 18.321 1.00 85.88 384 ASP A N 1
ATOM 3104 C CA . ASP A 1 384 ? -18.285 8.900 18.022 1.00 85.88 384 ASP A CA 1
ATOM 3105 C C . ASP A 1 384 ? -18.750 7.636 18.788 1.00 85.88 384 ASP A C 1
ATOM 3107 O O . ASP A 1 384 ? -19.815 7.084 18.505 1.00 85.88 384 ASP A O 1
ATOM 3111 N N . ASN A 1 385 ? -17.962 7.113 19.736 1.00 88.00 385 ASN A N 1
ATOM 3112 C CA . ASN A 1 385 ? -18.308 5.885 20.464 1.00 88.00 385 ASN A CA 1
ATOM 3113 C C . ASN A 1 385 ? -19.333 6.160 21.584 1.00 88.00 385 ASN A C 1
ATOM 3115 O O . ASN A 1 385 ? -19.240 7.154 22.301 1.00 88.00 385 ASN A O 1
ATOM 3119 N N . ASN A 1 386 ? -20.306 5.263 21.771 1.00 85.69 386 ASN A N 1
ATOM 3120 C CA . ASN A 1 386 ? -21.375 5.431 22.766 1.00 85.69 386 ASN A CA 1
ATOM 3121 C C . ASN A 1 386 ? -20.952 5.127 24.215 1.00 85.69 386 ASN A C 1
ATOM 3123 O O . ASN A 1 386 ? -21.562 5.650 25.142 1.00 85.69 386 ASN A O 1
ATOM 3127 N N . ASP A 1 387 ? -19.926 4.302 24.419 1.00 87.44 387 ASP A N 1
ATOM 3128 C CA . ASP A 1 387 ? -19.503 3.793 25.730 1.00 87.44 387 ASP A CA 1
ATOM 3129 C C . ASP A 1 387 ? -18.139 4.325 26.185 1.00 87.44 387 ASP A C 1
ATOM 3131 O O . ASP A 1 387 ? -17.887 4.424 27.386 1.00 87.44 387 ASP A O 1
ATOM 3135 N N . ILE A 1 388 ? -17.258 4.660 25.243 1.00 92.00 388 ILE A N 1
ATOM 3136 C CA . ILE A 1 388 ? -15.879 5.083 25.500 1.00 92.00 388 ILE A CA 1
ATOM 3137 C C . ILE A 1 388 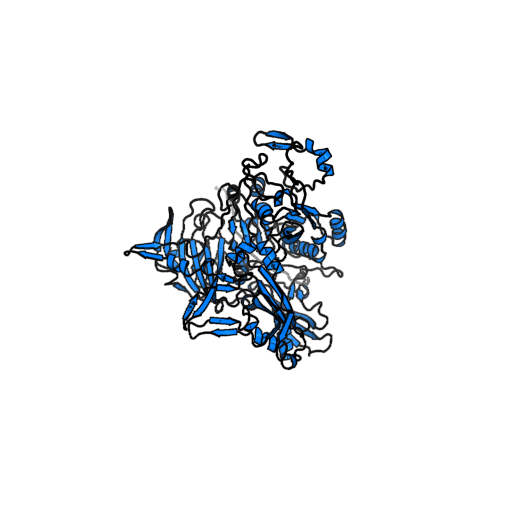? -15.730 6.536 25.059 1.00 92.00 388 ILE A C 1
ATOM 3139 O O . ILE A 1 388 ? -16.126 6.903 23.956 1.00 92.00 388 ILE A O 1
ATOM 3143 N N . GLN A 1 389 ? -15.144 7.362 25.916 1.00 93.50 389 GLN A N 1
ATOM 3144 C CA . GLN A 1 389 ? -14.688 8.702 25.579 1.00 93.50 389 GLN A CA 1
ATOM 3145 C C . GLN A 1 389 ? -13.175 8.757 25.748 1.00 93.50 389 GLN A C 1
ATOM 3147 O O . GLN A 1 389 ? -12.657 8.349 26.786 1.00 93.50 389 GLN A O 1
ATOM 3152 N N . THR A 1 390 ? -12.476 9.298 24.753 1.00 95.12 390 THR A N 1
ATOM 3153 C CA . THR A 1 390 ? -11.040 9.566 24.853 1.00 95.12 390 THR A CA 1
ATOM 3154 C C . THR A 1 390 ? -10.750 11.037 24.622 1.00 95.12 390 THR A C 1
ATOM 3156 O O . THR A 1 390 ? -11.297 11.632 23.696 1.00 95.12 390 THR A O 1
ATOM 3159 N N . THR A 1 391 ? -9.847 11.598 25.418 1.00 95.75 391 THR A N 1
ATOM 3160 C CA . THR A 1 391 ? -9.375 12.978 25.279 1.00 95.75 391 THR A CA 1
ATOM 3161 C C . THR A 1 391 ? -7.854 12.972 25.240 1.00 95.75 391 THR A C 1
ATOM 3163 O O . THR A 1 391 ? -7.215 12.479 26.166 1.00 95.75 391 THR A O 1
ATOM 3166 N N . ILE A 1 392 ? -7.253 13.532 24.188 1.00 96.50 392 ILE A N 1
ATOM 3167 C CA . ILE A 1 392 ? -5.808 13.791 24.173 1.00 96.50 392 ILE A CA 1
ATOM 3168 C C . ILE A 1 392 ? -5.555 14.974 25.114 1.00 96.50 392 ILE A C 1
ATOM 3170 O O . ILE A 1 392 ? -6.022 16.080 24.853 1.00 96.50 392 ILE A O 1
ATOM 3174 N N . THR A 1 393 ? -4.857 14.741 26.222 1.00 96.25 393 THR A N 1
ATOM 3175 C CA . THR A 1 393 ? -4.622 15.752 27.269 1.00 96.25 393 THR A CA 1
ATOM 3176 C C . THR A 1 393 ? -3.307 16.491 27.080 1.00 96.25 393 THR A C 1
ATOM 3178 O O . THR A 1 393 ? -3.189 17.655 27.455 1.00 96.25 393 THR A O 1
ATOM 3181 N N . SER A 1 394 ? -2.317 15.838 26.473 1.00 95.31 394 SER A N 1
ATOM 3182 C CA . SER A 1 394 ? -1.039 16.452 26.130 1.00 95.31 394 SER A CA 1
ATOM 3183 C C . SER A 1 394 ? -0.460 15.847 24.855 1.00 95.31 394 SER A C 1
ATOM 3185 O O . SER A 1 394 ? -0.752 14.701 24.502 1.00 95.31 394 SER A O 1
ATOM 3187 N N . LEU A 1 395 ? 0.362 16.633 24.159 1.00 94.56 395 LEU A N 1
ATOM 3188 C CA . LEU A 1 395 ? 1.025 16.236 22.926 1.00 94.56 395 LEU A CA 1
ATOM 3189 C C . LEU A 1 395 ? 2.445 16.814 22.898 1.00 94.56 395 LEU A C 1
ATOM 3191 O O . LEU A 1 395 ? 2.632 18.015 23.085 1.00 94.56 395 LEU A O 1
ATOM 3195 N N . LYS A 1 396 ? 3.443 15.974 22.616 1.00 94.06 396 LYS A N 1
ATOM 3196 C CA . LYS A 1 396 ? 4.822 16.400 22.350 1.00 94.06 396 LYS A CA 1
ATOM 3197 C C . LYS A 1 396 ? 5.243 15.957 20.954 1.00 94.06 396 LYS A C 1
ATOM 3199 O O . LYS A 1 396 ? 5.576 14.789 20.748 1.00 94.06 396 LYS A O 1
ATOM 3204 N N . GLY A 1 397 ? 5.209 16.895 20.011 1.00 90.75 397 GLY A N 1
ATOM 3205 C CA . GLY A 1 397 ? 5.590 16.679 18.618 1.00 90.75 397 GLY A CA 1
ATOM 3206 C C . GLY A 1 397 ? 7.082 16.400 18.411 1.00 90.75 397 GLY A C 1
ATOM 3207 O O . GLY A 1 397 ? 7.936 16.852 19.176 1.00 90.75 397 GLY A O 1
ATOM 3208 N N . ASN A 1 398 ? 7.390 15.633 17.368 1.00 90.25 398 ASN A N 1
ATOM 3209 C CA . ASN A 1 398 ? 8.733 15.300 16.910 1.00 90.25 398 ASN A CA 1
ATOM 3210 C C . ASN A 1 398 ? 8.756 15.259 15.374 1.00 90.25 398 ASN A C 1
ATOM 3212 O O . ASN A 1 398 ? 8.255 14.313 14.759 1.00 90.25 398 ASN A O 1
ATOM 3216 N N . GLN A 1 399 ? 9.382 16.271 14.765 1.00 88.19 399 GLN A N 1
ATOM 3217 C CA . GLN A 1 399 ? 9.475 16.388 13.309 1.00 88.19 399 GLN A CA 1
ATOM 3218 C C . GLN A 1 399 ? 10.285 15.261 12.665 1.00 88.19 399 GLN A C 1
ATOM 3220 O O . GLN A 1 399 ? 9.830 14.694 11.678 1.00 88.19 399 GLN A O 1
ATOM 3225 N N . ALA A 1 400 ? 11.430 14.885 13.240 1.00 83.69 400 ALA A N 1
ATOM 3226 C CA . ALA A 1 400 ? 12.286 13.836 12.679 1.00 83.69 400 ALA A CA 1
ATOM 3227 C C . ALA A 1 400 ? 11.571 12.474 12.634 1.00 83.69 400 ALA A C 1
ATOM 3229 O O . ALA A 1 400 ? 11.712 11.696 11.701 1.00 83.69 400 ALA A O 1
ATOM 3230 N N . GLN A 1 401 ? 10.731 12.191 13.631 1.00 84.88 401 GLN A N 1
ATOM 3231 C CA . GLN A 1 401 ? 9.946 10.952 13.674 1.00 84.88 401 GLN A CA 1
ATOM 3232 C C . GLN A 1 401 ? 8.572 11.071 13.003 1.00 84.88 401 GLN A C 1
ATOM 3234 O O . GLN A 1 401 ? 7.818 10.093 13.025 1.00 84.88 401 GLN A O 1
ATOM 3239 N N . LYS A 1 402 ? 8.218 12.256 12.479 1.00 92.25 402 LYS A N 1
ATOM 3240 C CA . LYS A 1 402 ? 6.900 12.592 11.914 1.00 92.25 402 LYS A CA 1
ATOM 3241 C C . LYS A 1 402 ? 5.751 12.089 12.795 1.00 92.25 402 LYS A C 1
ATOM 3243 O O . LYS A 1 402 ? 4.847 11.377 12.349 1.00 92.25 402 LYS A O 1
ATOM 3248 N N . SER A 1 403 ? 5.862 12.361 14.092 1.00 94.69 403 SER A N 1
ATOM 3249 C CA . SER A 1 403 ? 4.943 11.836 15.102 1.00 94.69 403 SER A CA 1
ATOM 3250 C C . SER A 1 403 ? 4.960 12.674 16.369 1.00 94.69 403 SER A C 1
ATOM 3252 O O . SER A 1 403 ? 5.805 13.548 16.532 1.00 94.69 403 SER A O 1
ATOM 3254 N N . ALA A 1 404 ? 4.062 12.370 17.293 1.00 95.12 404 ALA A N 1
ATOM 3255 C CA . ALA A 1 404 ? 4.033 12.932 18.624 1.00 95.12 404 ALA A CA 1
ATOM 3256 C C . ALA A 1 404 ? 3.790 11.849 19.675 1.00 95.12 404 ALA A C 1
ATOM 3258 O O . ALA A 1 404 ? 3.050 10.893 19.434 1.00 95.12 404 ALA A O 1
ATOM 3259 N N . ASN A 1 405 ? 4.367 12.039 20.859 1.00 95.56 405 ASN A N 1
ATOM 3260 C CA . ASN A 1 405 ? 3.951 11.300 22.047 1.00 95.56 405 ASN A CA 1
ATOM 3261 C C . ASN A 1 405 ? 2.735 12.009 22.644 1.00 95.56 405 ASN A C 1
ATOM 3263 O O . ASN A 1 405 ? 2.795 13.212 22.905 1.00 95.56 405 ASN A O 1
ATOM 3267 N N . ALA A 1 406 ? 1.646 11.273 22.829 1.00 96.69 406 ALA A N 1
ATOM 3268 C CA . ALA A 1 406 ? 0.377 11.777 23.321 1.00 96.69 406 ALA A CA 1
ATOM 3269 C C . ALA A 1 406 ? 0.001 11.094 24.634 1.00 96.69 406 ALA A C 1
ATOM 3271 O O . ALA A 1 406 ? 0.118 9.871 24.746 1.00 96.69 406 ALA A O 1
ATOM 3272 N N . SER A 1 407 ? -0.492 11.877 25.589 1.00 97.75 407 SER A N 1
ATOM 3273 C CA . SER A 1 407 ? -1.203 11.357 26.759 1.00 97.75 407 SER A CA 1
ATOM 3274 C C . SER A 1 407 ? -2.694 11.361 26.458 1.00 97.75 407 SER A C 1
ATOM 3276 O O . SER A 1 407 ? -3.236 12.377 26.013 1.00 97.75 407 SER A O 1
ATOM 3278 N N . VAL A 1 408 ? -3.343 10.223 26.669 1.00 98.06 408 VAL A N 1
ATOM 3279 C CA . VAL A 1 408 ? -4.762 10.022 26.385 1.00 98.06 408 VAL A CA 1
ATOM 3280 C C . VAL A 1 408 ? -5.462 9.665 27.682 1.00 98.06 408 VAL A C 1
ATOM 3282 O O . VAL A 1 408 ? -5.106 8.677 28.318 1.00 98.06 408 VAL A O 1
ATOM 3285 N N . HIS A 1 409 ? -6.465 10.462 28.030 1.00 98.06 409 HIS A N 1
ATOM 3286 C CA . HIS A 1 409 ? -7.385 10.185 29.121 1.00 98.06 409 HIS A CA 1
ATOM 3287 C C . HIS A 1 409 ? -8.601 9.432 28.597 1.00 98.06 409 HIS A C 1
ATOM 3289 O O . HIS A 1 409 ? -9.180 9.825 27.576 1.00 98.06 409 HIS A O 1
ATOM 3295 N N . VAL A 1 410 ? -8.990 8.366 29.288 1.00 97.38 410 VAL A N 1
ATOM 3296 C CA . VAL A 1 410 ? -10.097 7.489 28.909 1.00 97.38 410 VAL A CA 1
ATOM 3297 C C . VAL A 1 410 ? -11.150 7.482 30.002 1.00 97.38 410 VAL A C 1
ATOM 3299 O O . VAL A 1 410 ? -10.863 7.208 31.166 1.00 97.38 410 VAL A O 1
ATOM 3302 N N . LYS A 1 411 ? -12.400 7.698 29.594 1.00 95.56 411 LYS A N 1
ATOM 3303 C CA . LYS A 1 411 ? -13.572 7.650 30.462 1.00 95.56 411 LYS A CA 1
ATOM 3304 C C . LYS A 1 411 ? -14.644 6.732 29.893 1.00 95.56 411 LYS A C 1
ATOM 3306 O O . LYS A 1 411 ? -14.932 6.762 28.695 1.00 95.56 411 LYS A O 1
ATOM 3311 N N . SER A 1 412 ? -15.284 5.953 30.764 1.00 92.94 412 SER A N 1
ATOM 3312 C CA . SER A 1 412 ? -16.511 5.239 30.415 1.00 92.94 412 SER A CA 1
ATOM 3313 C C . SER A 1 412 ? -17.712 6.182 30.506 1.00 92.94 412 SER A C 1
ATOM 3315 O O . SER A 1 412 ? -17.971 6.762 31.558 1.00 92.94 412 SER A O 1
ATOM 3317 N N . LYS A 1 413 ? -18.487 6.311 29.424 1.00 89.62 413 LYS A N 1
ATOM 3318 C CA . LYS A 1 413 ? -19.752 7.073 29.420 1.00 89.62 413 LYS A CA 1
ATOM 3319 C C . LYS A 1 413 ? -20.853 6.372 30.230 1.00 89.62 413 LYS A C 1
ATOM 3321 O O . LYS A 1 413 ? -21.799 7.018 30.666 1.00 89.62 413 LYS A O 1
ATOM 3326 N N . SER A 1 414 ? -20.719 5.060 30.432 1.00 86.75 414 SER A N 1
ATOM 3327 C CA . SER A 1 414 ? -21.690 4.179 31.094 1.00 86.75 414 SER A CA 1
ATOM 3328 C C . SER A 1 414 ? -21.156 3.528 32.380 1.00 86.75 414 SER A C 1
ATOM 3330 O O . SER A 1 414 ? -21.762 2.583 32.880 1.00 86.75 414 SER A O 1
ATOM 3332 N N . ASN A 1 415 ? -20.041 4.028 32.933 1.00 87.56 415 ASN A N 1
ATOM 3333 C CA . ASN A 1 415 ? -19.392 3.526 34.156 1.00 87.56 415 ASN A CA 1
ATOM 3334 C C . ASN A 1 415 ? -19.054 2.016 34.132 1.00 87.56 415 ASN A C 1
ATOM 3336 O O . ASN A 1 415 ? -19.048 1.361 35.171 1.00 87.56 415 ASN A O 1
ATOM 3340 N N . LYS A 1 416 ? -18.768 1.449 32.950 1.00 87.00 416 LYS A N 1
ATOM 3341 C CA . LYS A 1 416 ? -18.415 0.024 32.775 1.00 87.00 416 LYS A CA 1
ATOM 3342 C C . LYS A 1 416 ? -17.005 -0.324 33.262 1.00 87.00 416 LYS A C 1
ATOM 3344 O O . LYS A 1 416 ? -16.717 -1.490 33.500 1.00 87.00 416 LYS A O 1
ATOM 3349 N N . PHE A 1 417 ? -16.132 0.672 33.361 1.00 92.12 417 PHE A N 1
ATOM 3350 C CA . PHE A 1 417 ? -14.740 0.544 33.785 1.00 92.12 417 PHE A CA 1
ATOM 3351 C C . PHE A 1 417 ? -14.274 1.852 34.432 1.00 92.12 417 PHE A C 1
ATOM 3353 O O . PHE A 1 417 ? -14.884 2.904 34.208 1.00 92.12 417 PHE A O 1
ATOM 3360 N N . ALA A 1 418 ? -13.217 1.780 35.242 1.00 94.81 418 ALA A N 1
ATOM 3361 C CA . ALA A 1 418 ? -12.644 2.951 35.898 1.00 94.81 418 ALA A CA 1
ATOM 3362 C C . ALA A 1 418 ? -11.898 3.829 34.885 1.00 94.81 418 ALA A C 1
ATOM 3364 O O . ALA A 1 418 ? -11.300 3.305 33.949 1.00 94.81 418 ALA A O 1
ATOM 3365 N N . GLU A 1 419 ? -11.931 5.150 35.070 1.00 97.19 419 GLU A N 1
ATOM 3366 C CA . GLU A 1 419 ? -11.159 6.089 34.248 1.00 97.19 419 GLU A CA 1
ATOM 3367 C C . GLU A 1 419 ? -9.654 5.813 34.383 1.00 97.19 419 GLU A C 1
ATOM 3369 O O . GLU A 1 419 ? -9.177 5.459 35.463 1.00 97.19 419 GLU A O 1
ATOM 3374 N N . PHE A 1 420 ? -8.906 5.973 33.294 1.00 97.88 420 PHE A N 1
ATOM 3375 C CA . PHE A 1 420 ? -7.462 5.746 33.281 1.00 97.88 420 PHE A CA 1
ATOM 3376 C C . PHE A 1 420 ? -6.778 6.578 32.197 1.00 97.88 420 PHE A C 1
ATOM 3378 O O . PHE A 1 420 ? -7.417 7.050 31.254 1.00 97.88 420 PHE A O 1
ATOM 3385 N N . ASP A 1 421 ? -5.460 6.708 32.318 1.00 97.56 421 ASP A N 1
ATOM 3386 C CA . ASP A 1 421 ? -4.611 7.371 31.337 1.00 97.56 421 ASP A CA 1
ATOM 3387 C C . ASP A 1 421 ? -3.643 6.371 30.708 1.00 97.56 421 ASP A C 1
ATOM 3389 O O . ASP A 1 421 ? -3.127 5.471 31.373 1.00 97.56 421 ASP A O 1
ATOM 3393 N N . PHE A 1 422 ? -3.323 6.565 29.433 1.00 97.62 422 PHE A N 1
ATOM 3394 C CA . PHE A 1 422 ? -2.200 5.879 28.803 1.00 97.62 422 PHE A CA 1
ATOM 3395 C C . PHE A 1 422 ? -1.432 6.818 27.873 1.00 97.62 422 PHE A C 1
ATOM 3397 O O . PHE A 1 422 ? -1.923 7.864 27.446 1.00 97.62 422 PHE A O 1
ATOM 3404 N N . SER A 1 423 ? -0.191 6.443 27.564 1.00 96.44 423 SER A N 1
ATOM 3405 C CA . SER A 1 423 ? 0.646 7.165 26.606 1.00 96.44 423 SER A CA 1
ATOM 3406 C C . SER A 1 423 ? 0.773 6.373 25.315 1.00 96.44 423 SER A C 1
ATOM 3408 O O . SER A 1 423 ? 0.956 5.157 25.336 1.00 96.44 423 SER A O 1
ATOM 3410 N N . THR A 1 424 ? 0.701 7.061 24.182 1.00 95.19 424 THR A N 1
ATOM 3411 C CA . THR A 1 424 ? 0.820 6.440 22.862 1.00 95.19 424 THR A CA 1
ATOM 3412 C C . THR A 1 424 ? 1.520 7.359 21.871 1.00 95.19 424 THR A C 1
ATOM 3414 O O . THR A 1 424 ? 1.639 8.565 22.089 1.00 95.19 424 THR A O 1
ATOM 3417 N N . ARG A 1 425 ? 1.994 6.789 20.763 1.00 94.38 425 ARG A N 1
ATOM 3418 C CA . ARG A 1 425 ? 2.588 7.539 19.655 1.00 94.38 425 ARG A CA 1
ATOM 3419 C C . ARG A 1 425 ? 1.538 7.747 18.566 1.00 94.38 425 ARG A C 1
ATOM 3421 O O . ARG A 1 425 ? 0.994 6.781 18.040 1.00 94.38 425 ARG A O 1
ATOM 3428 N N . ILE A 1 426 ? 1.298 9.000 18.194 1.00 95.31 426 ILE A N 1
ATOM 3429 C CA . ILE A 1 426 ? 0.405 9.392 17.095 1.00 95.31 426 ILE A CA 1
ATOM 3430 C C . ILE A 1 426 ? 1.262 9.891 15.934 1.00 95.31 426 ILE A C 1
ATOM 3432 O O . ILE A 1 426 ? 2.161 10.697 16.145 1.00 95.31 426 ILE A O 1
ATOM 3436 N N . GLY A 1 427 ? 0.991 9.446 14.709 1.00 94.69 427 GLY A N 1
ATOM 3437 C CA . GLY A 1 427 ? 1.649 9.950 13.503 1.00 94.69 427 GLY A CA 1
ATOM 3438 C C . GLY A 1 427 ? 2.055 8.850 12.540 1.00 94.69 427 GLY A C 1
ATOM 3439 O O . GLY A 1 427 ? 1.415 7.799 12.486 1.00 94.69 427 GLY A O 1
ATOM 3440 N N . VAL A 1 428 ? 3.116 9.095 11.770 1.00 93.88 428 VAL A N 1
ATOM 3441 C CA . VAL A 1 428 ? 3.646 8.118 10.810 1.00 93.88 428 VAL A CA 1
ATOM 3442 C C . VAL A 1 428 ? 4.045 6.832 11.552 1.00 93.88 428 VAL A C 1
ATOM 3444 O O . VAL A 1 428 ? 4.765 6.917 12.554 1.00 93.88 428 VAL A O 1
ATOM 3447 N N . PRO A 1 429 ? 3.613 5.634 11.107 1.00 92.62 429 PRO A N 1
ATOM 3448 C CA . PRO A 1 429 ? 4.006 4.368 11.725 1.00 92.62 429 PRO A CA 1
ATOM 3449 C C . PRO A 1 429 ? 5.521 4.244 11.856 1.00 92.62 429 PRO A C 1
ATOM 3451 O O . PRO A 1 429 ? 6.270 4.822 11.072 1.00 92.62 429 PRO A O 1
ATOM 3454 N N . LYS A 1 430 ? 6.000 3.520 12.868 1.00 93.94 430 LYS A N 1
ATOM 3455 C CA . LYS A 1 430 ? 7.446 3.364 13.071 1.00 93.94 430 LYS A CA 1
ATOM 3456 C C . LYS A 1 430 ? 8.087 2.718 11.834 1.00 93.94 430 LYS A C 1
ATOM 3458 O O . LYS A 1 430 ? 7.567 1.731 11.313 1.00 93.94 430 LYS A O 1
ATOM 3463 N N . PHE A 1 431 ? 9.213 3.267 11.389 1.00 93.62 431 PHE A N 1
ATOM 3464 C CA . PHE A 1 431 ? 9.851 2.913 10.122 1.00 93.62 431 PHE A CA 1
ATOM 3465 C C . PHE A 1 431 ? 11.365 2.809 10.248 1.00 93.62 431 PHE A C 1
ATOM 3467 O O . PHE A 1 431 ? 11.946 3.176 11.273 1.00 93.62 431 PHE A O 1
ATOM 3474 N N . VAL A 1 432 ? 11.997 2.278 9.205 1.00 93.94 432 VAL A N 1
ATOM 3475 C CA . VAL A 1 432 ? 13.452 2.206 9.104 1.00 93.94 432 VAL A CA 1
ATOM 3476 C C . VAL A 1 432 ? 14.004 3.268 8.160 1.00 93.94 432 VAL A C 1
ATOM 3478 O O . VAL A 1 432 ? 13.461 3.519 7.088 1.00 93.94 432 VAL A O 1
ATOM 3481 N N . GLU A 1 433 ? 15.120 3.873 8.550 1.00 91.44 433 GLU A N 1
ATOM 3482 C CA . GLU A 1 433 ? 15.811 4.876 7.744 1.00 91.44 433 GLU A CA 1
ATOM 3483 C C . GLU A 1 433 ? 16.722 4.213 6.710 1.00 91.44 433 GLU A C 1
ATOM 3485 O O . GLU A 1 433 ? 17.648 3.484 7.069 1.00 91.44 433 GLU A O 1
ATOM 3490 N N . LEU A 1 434 ? 16.489 4.513 5.434 1.00 94.25 434 LEU A N 1
ATOM 3491 C CA . LEU A 1 434 ? 17.327 4.041 4.332 1.00 94.25 434 LEU A CA 1
ATOM 3492 C C . LEU A 1 434 ? 18.507 4.978 4.041 1.00 94.25 434 LEU A C 1
ATOM 3494 O O . LEU A 1 434 ? 19.604 4.523 3.722 1.00 94.25 434 LEU A O 1
ATOM 3498 N N . PHE A 1 435 ? 18.276 6.289 4.126 1.00 93.44 435 PHE A N 1
ATOM 3499 C CA . PHE A 1 435 ? 19.276 7.292 3.781 1.00 93.44 435 PHE A CA 1
ATOM 3500 C C . PHE A 1 435 ? 20.187 7.592 4.967 1.00 93.44 435 PHE A C 1
ATOM 3502 O O . PHE A 1 435 ? 19.735 7.748 6.105 1.00 93.44 435 PHE A O 1
ATOM 3509 N N . SER A 1 436 ? 21.478 7.716 4.685 1.00 85.19 436 SER A N 1
ATOM 3510 C CA . SER A 1 436 ? 22.424 8.332 5.609 1.00 85.19 436 SER A CA 1
ATOM 3511 C C . SER A 1 436 ? 22.407 9.844 5.387 1.00 85.19 436 SER A C 1
ATOM 3513 O O . SER A 1 436 ? 22.566 10.275 4.238 1.00 85.19 436 SER A O 1
ATOM 3515 N N . PRO A 1 437 ? 22.245 10.660 6.447 1.00 78.38 437 PRO A N 1
ATOM 3516 C CA . PRO A 1 437 ? 22.468 12.094 6.344 1.00 78.38 437 PRO A CA 1
ATOM 3517 C C . PRO A 1 437 ? 23.846 12.348 5.731 1.00 78.38 437 PRO A C 1
ATOM 3519 O O . PRO A 1 437 ? 24.843 11.758 6.151 1.00 78.38 437 PRO A O 1
ATOM 3522 N N . SER A 1 438 ? 23.886 13.176 4.697 1.00 79.12 438 SER A N 1
ATOM 3523 C CA . SER A 1 438 ? 25.107 13.510 3.960 1.00 79.12 438 SER A CA 1
ATOM 3524 C C . SER A 1 438 ? 25.071 14.981 3.570 1.00 79.12 438 SER A C 1
ATOM 3526 O O . SER A 1 438 ? 24.007 15.598 3.602 1.00 79.12 438 SER A O 1
ATOM 3528 N N . ASP A 1 439 ? 26.196 15.529 3.110 1.00 78.75 439 ASP A N 1
ATOM 3529 C CA . ASP A 1 439 ? 26.265 16.912 2.607 1.00 78.75 439 ASP A CA 1
ATOM 3530 C C . ASP A 1 439 ? 25.281 17.186 1.451 1.00 78.75 439 ASP A C 1
ATOM 3532 O O . ASP A 1 439 ? 25.001 18.335 1.120 1.00 78.75 439 ASP A O 1
ATOM 3536 N N . LYS A 1 440 ? 24.755 16.131 0.815 1.00 86.50 440 LYS A N 1
ATOM 3537 C CA . LYS A 1 440 ? 23.781 16.215 -0.279 1.00 86.50 440 LYS A CA 1
ATOM 3538 C C . LYS A 1 440 ? 22.328 16.223 0.189 1.00 86.50 440 LYS A C 1
ATOM 3540 O O . LYS A 1 440 ? 21.479 16.721 -0.543 1.00 86.50 440 LYS A O 1
ATOM 3545 N N . LEU A 1 441 ? 22.034 15.646 1.355 1.00 88.62 441 LEU A N 1
ATOM 3546 C CA . LEU A 1 441 ? 20.674 15.515 1.870 1.00 88.62 441 LEU A CA 1
ATOM 3547 C C . LEU A 1 441 ? 20.691 15.457 3.405 1.00 88.62 441 LEU A C 1
ATOM 3549 O O . LEU A 1 441 ? 21.157 14.475 3.994 1.00 88.62 441 LEU A O 1
ATOM 3553 N N . SER A 1 442 ? 20.181 16.508 4.048 1.00 89.00 442 SER A N 1
ATOM 3554 C CA . SER A 1 442 ? 20.103 16.606 5.510 1.00 89.00 442 SER A CA 1
ATOM 3555 C C . SER A 1 442 ? 18.882 15.872 6.077 1.00 89.00 442 SER A C 1
ATOM 3557 O O . SER A 1 442 ? 17.879 15.664 5.393 1.00 89.00 442 SER A O 1
ATOM 3559 N N . THR A 1 443 ? 18.905 15.560 7.376 1.00 84.88 443 THR A N 1
ATOM 3560 C CA . THR A 1 443 ? 17.731 15.022 8.088 1.00 84.88 443 THR A CA 1
ATOM 3561 C C . THR A 1 443 ? 16.518 15.953 7.984 1.00 84.88 443 THR A C 1
ATOM 3563 O O . THR A 1 443 ? 15.416 15.499 7.700 1.00 84.88 443 THR A O 1
ATOM 3566 N N . SER A 1 444 ? 16.710 17.273 8.108 1.00 86.56 444 SER A N 1
ATOM 3567 C CA . SER A 1 444 ? 15.611 18.244 7.981 1.00 86.56 444 SER A CA 1
ATOM 3568 C C . SER A 1 444 ? 14.967 18.262 6.589 1.00 86.56 444 SER A C 1
ATOM 3570 O O . SER A 1 444 ? 13.785 18.579 6.468 1.00 86.56 444 SER A O 1
ATOM 3572 N N . GLN A 1 445 ? 15.716 17.903 5.543 1.00 90.88 445 GLN A N 1
ATOM 3573 C CA . GLN A 1 445 ? 15.198 17.742 4.185 1.00 90.88 445 GLN A CA 1
ATOM 3574 C C . GLN A 1 445 ? 14.444 16.414 4.015 1.00 90.88 445 GLN A C 1
ATOM 3576 O O . GLN A 1 445 ? 13.352 16.400 3.448 1.00 90.88 445 GLN A O 1
ATOM 3581 N N . ILE A 1 446 ? 14.976 15.308 4.546 1.00 87.75 446 ILE A N 1
ATOM 3582 C CA . ILE A 1 446 ? 14.329 13.978 4.520 1.00 87.75 446 ILE A CA 1
ATOM 3583 C C . ILE A 1 446 ? 12.985 13.999 5.265 1.00 87.75 446 ILE A C 1
ATOM 3585 O O . ILE A 1 446 ? 11.996 13.393 4.832 1.00 87.75 446 ILE A O 1
ATOM 3589 N N . ASP A 1 447 ? 12.930 14.754 6.359 1.00 86.62 447 ASP A N 1
ATOM 3590 C CA . ASP A 1 447 ? 11.761 14.817 7.232 1.00 86.62 447 ASP A CA 1
ATOM 3591 C C . ASP A 1 447 ? 10.861 16.025 6.980 1.00 86.62 447 ASP A C 1
ATOM 3593 O O . ASP A 1 447 ? 9.932 16.284 7.745 1.00 86.62 447 ASP A O 1
ATOM 3597 N N . SER A 1 448 ? 11.105 16.756 5.893 1.00 89.19 448 SER A N 1
ATOM 3598 C CA . SER A 1 448 ? 10.362 17.967 5.569 1.00 89.19 448 SER A CA 1
ATOM 3599 C C . SER A 1 448 ? 8.880 17.682 5.268 1.00 89.19 448 SER A C 1
ATOM 3601 O O . SER A 1 448 ? 8.595 16.806 4.445 1.00 89.19 448 SER A O 1
ATOM 3603 N N . PRO A 1 449 ? 7.930 18.469 5.818 1.00 88.94 449 PRO A N 1
ATOM 3604 C CA . PRO A 1 449 ? 6.518 18.412 5.423 1.00 88.94 449 PRO A CA 1
ATOM 3605 C C . PRO A 1 449 ? 6.289 18.740 3.938 1.00 88.94 449 PRO A C 1
ATOM 3607 O O . PRO A 1 449 ? 5.259 18.378 3.368 1.00 88.94 449 PRO A O 1
ATOM 3610 N N . TRP A 1 450 ? 7.258 19.404 3.296 1.00 89.94 450 TRP A N 1
ATOM 3611 C CA . TRP A 1 450 ? 7.224 19.765 1.878 1.00 89.94 450 TRP A CA 1
ATOM 3612 C C . TRP A 1 450 ? 7.418 18.580 0.930 1.00 89.94 450 TRP A C 1
ATOM 3614 O O . TRP A 1 450 ? 7.106 18.723 -0.255 1.00 89.94 450 TRP A O 1
ATOM 3624 N N . ASN A 1 451 ? 7.895 17.435 1.432 1.00 92.81 451 ASN A N 1
ATOM 3625 C CA . ASN A 1 451 ? 8.126 16.249 0.615 1.00 92.81 451 ASN A CA 1
ATOM 3626 C C . ASN A 1 451 ? 6.826 15.772 -0.044 1.00 92.81 451 ASN A C 1
ATOM 3628 O O . ASN A 1 451 ? 5.803 15.579 0.616 1.00 92.81 451 ASN A O 1
ATOM 3632 N N . ALA A 1 452 ? 6.864 15.604 -1.362 1.00 93.38 452 ALA A N 1
ATOM 3633 C CA . ALA A 1 452 ? 5.705 15.259 -2.172 1.00 93.38 452 ALA A CA 1
ATOM 3634 C C . ALA A 1 452 ? 5.782 13.822 -2.695 1.00 93.38 452 ALA A C 1
ATOM 3636 O O . ALA A 1 452 ? 6.853 13.268 -2.943 1.00 93.38 452 ALA A O 1
ATOM 3637 N N . ALA A 1 453 ? 4.617 13.230 -2.926 1.00 94.50 453 ALA A N 1
ATOM 3638 C CA . ALA A 1 453 ? 4.512 12.024 -3.724 1.00 94.50 453 ALA A CA 1
ATOM 3639 C C . ALA A 1 453 ? 4.529 12.385 -5.223 1.00 94.50 453 ALA A C 1
ATOM 3641 O O . ALA A 1 453 ? 3.833 13.304 -5.651 1.00 94.50 453 ALA A O 1
ATOM 3642 N N . LEU A 1 454 ? 5.303 11.669 -6.033 1.00 92.19 454 LEU A N 1
ATOM 3643 C CA . LEU A 1 454 ? 5.316 11.795 -7.486 1.00 92.19 454 LEU A CA 1
ATOM 3644 C C . LEU A 1 454 ? 4.245 10.881 -8.073 1.00 92.19 454 LEU A C 1
ATOM 3646 O O . LEU A 1 454 ? 4.258 9.679 -7.832 1.00 92.19 454 LEU A O 1
ATOM 3650 N N . TYR A 1 455 ? 3.366 11.437 -8.895 1.00 88.69 455 TYR A N 1
ATOM 3651 C CA . TYR A 1 455 ? 2.529 10.651 -9.791 1.00 88.69 455 TYR A CA 1
ATOM 3652 C C . TYR A 1 455 ? 3.057 10.793 -11.213 1.00 88.69 455 TYR A C 1
ATOM 3654 O O . TYR A 1 455 ? 3.145 11.910 -11.744 1.00 88.69 455 TYR A O 1
ATOM 3662 N N . VAL A 1 456 ? 3.384 9.664 -11.843 1.00 83.31 456 VAL A N 1
ATOM 3663 C CA . VAL A 1 456 ? 3.804 9.644 -13.243 1.00 83.31 456 VAL A CA 1
ATOM 3664 C C . VAL A 1 456 ? 2.657 9.116 -14.103 1.00 83.31 456 VAL A C 1
ATOM 3666 O O . VAL A 1 456 ? 2.345 7.927 -14.025 1.00 83.31 456 VAL A O 1
ATOM 3669 N N . PRO A 1 457 ? 2.013 9.967 -14.923 1.00 73.44 457 PRO A N 1
ATOM 3670 C CA . PRO A 1 457 ? 0.993 9.497 -15.847 1.00 73.44 457 PRO A CA 1
ATOM 3671 C C . PRO A 1 457 ? 1.600 8.623 -16.949 1.00 73.44 457 PRO A C 1
ATOM 3673 O O . PRO A 1 457 ? 2.818 8.467 -17.070 1.00 73.44 457 PRO A O 1
ATOM 3676 N N . GLU A 1 458 ? 0.739 8.067 -17.795 1.00 72.12 458 GLU A N 1
ATOM 3677 C CA . GLU A 1 458 ? 1.191 7.409 -19.017 1.00 72.12 458 GLU A CA 1
ATOM 3678 C C . GLU A 1 458 ? 1.868 8.437 -19.936 1.00 72.12 458 GLU A C 1
ATOM 3680 O O . GLU A 1 458 ? 1.243 9.387 -20.395 1.00 72.12 458 GLU A O 1
ATOM 3685 N N . LEU A 1 459 ? 3.168 8.248 -20.167 1.00 69.81 459 LEU A N 1
ATOM 3686 C CA . LEU A 1 459 ? 4.016 9.083 -21.017 1.00 69.81 459 LEU A CA 1
ATOM 3687 C C . LEU A 1 459 ? 4.689 8.221 -22.084 1.00 69.81 459 LEU A C 1
ATOM 3689 O O . LEU A 1 459 ? 5.127 7.097 -21.806 1.00 69.81 459 LEU A O 1
ATOM 3693 N N . GLN A 1 460 ? 4.814 8.727 -23.305 1.00 68.69 460 GLN A N 1
ATOM 3694 C CA . GLN A 1 460 ? 5.618 8.062 -24.323 1.00 68.69 460 GLN A CA 1
ATOM 3695 C C . GLN A 1 460 ? 7.101 8.289 -24.044 1.00 68.69 460 GLN A C 1
ATOM 3697 O O . GLN A 1 460 ? 7.509 9.286 -23.448 1.00 68.69 460 GLN A O 1
ATOM 3702 N N . ARG A 1 461 ? 7.949 7.373 -24.516 1.00 71.94 461 ARG A N 1
ATOM 3703 C CA . ARG A 1 461 ? 9.389 7.467 -24.271 1.00 71.94 461 ARG A CA 1
ATOM 3704 C C . ARG A 1 461 ? 10.021 8.750 -24.816 1.00 71.94 461 ARG A C 1
ATOM 3706 O O . ARG A 1 461 ? 10.917 9.298 -24.183 1.00 71.94 461 ARG A O 1
ATOM 3713 N N . ARG A 1 462 ? 9.513 9.275 -25.936 1.00 70.75 462 ARG A N 1
ATOM 3714 C CA . ARG A 1 462 ? 9.946 10.569 -26.491 1.00 70.75 462 ARG A CA 1
ATOM 3715 C C . ARG A 1 462 ? 9.754 11.741 -25.519 1.00 70.75 462 ARG A C 1
ATOM 3717 O O . ARG A 1 462 ? 10.554 12.667 -25.548 1.00 70.75 462 ARG A O 1
ATOM 3724 N N . ASN A 1 463 ? 8.766 11.672 -24.620 1.00 70.25 463 ASN A N 1
ATOM 3725 C CA . ASN A 1 463 ? 8.492 12.734 -23.648 1.00 70.25 463 ASN A CA 1
ATOM 3726 C C . ASN A 1 463 ? 9.544 12.795 -22.525 1.00 70.25 463 ASN A C 1
ATOM 3728 O O . ASN A 1 463 ? 9.672 13.824 -21.870 1.00 70.25 463 ASN A O 1
ATOM 3732 N N . ILE A 1 464 ? 10.328 11.727 -22.311 1.00 70.62 464 ILE A N 1
ATOM 3733 C CA . ILE A 1 464 ? 11.392 11.695 -21.290 1.00 70.62 464 ILE A CA 1
ATOM 3734 C C . ILE A 1 464 ? 12.443 12.774 -21.550 1.00 70.62 464 ILE A C 1
ATOM 3736 O O . ILE A 1 464 ? 12.881 13.431 -20.610 1.00 70.62 464 ILE A O 1
ATOM 3740 N N . GLY A 1 465 ? 12.841 12.975 -22.812 1.00 67.81 465 GLY A N 1
ATOM 3741 C CA . GLY A 1 465 ? 13.892 13.936 -23.170 1.00 67.81 465 GLY A CA 1
ATOM 3742 C C . GLY A 1 465 ? 13.543 15.395 -22.848 1.00 67.81 465 GLY A C 1
ATOM 3743 O O . GLY A 1 465 ? 14.424 16.253 -22.827 1.00 67.81 465 GLY A O 1
ATOM 3744 N N . GLU A 1 466 ? 12.270 15.680 -22.571 1.00 70.12 466 GLU A N 1
ATOM 3745 C CA . GLU A 1 466 ? 11.774 17.007 -22.200 1.00 70.12 466 GLU A CA 1
ATOM 3746 C C . GLU A 1 466 ? 11.835 17.263 -20.685 1.00 70.12 466 GLU A C 1
ATOM 3748 O O . GLU A 1 466 ? 11.684 18.400 -20.234 1.00 70.12 466 GLU A O 1
ATOM 3753 N N . ILE A 1 467 ? 12.118 16.226 -19.893 1.00 73.56 467 ILE A N 1
ATOM 3754 C CA . ILE A 1 467 ? 12.332 16.311 -18.448 1.00 73.56 467 ILE A CA 1
ATOM 3755 C C . ILE A 1 467 ? 13.812 16.637 -18.225 1.00 73.56 467 ILE A C 1
ATOM 3757 O O . ILE A 1 467 ? 14.635 15.779 -17.918 1.00 73.56 467 ILE A O 1
ATOM 3761 N N . GLN A 1 468 ? 14.160 17.902 -18.463 1.00 59.00 468 GLN A N 1
ATOM 3762 C CA . GLN A 1 468 ? 15.550 18.378 -18.473 1.00 59.00 468 GLN A CA 1
ATOM 3763 C C . GLN A 1 468 ? 16.061 18.829 -17.092 1.00 59.00 468 GLN A C 1
ATOM 3765 O O . GLN A 1 468 ? 17.266 18.956 -16.899 1.00 59.00 468 GLN A O 1
ATOM 3770 N N . ASN A 1 469 ? 15.158 19.042 -16.125 1.00 60.19 469 ASN A N 1
ATOM 3771 C CA . ASN A 1 469 ? 15.466 19.545 -14.780 1.00 60.19 469 ASN A CA 1
ATOM 3772 C C . ASN A 1 469 ? 15.192 18.483 -13.710 1.00 60.19 469 ASN A C 1
ATOM 3774 O O . ASN A 1 469 ? 14.275 17.681 -13.879 1.00 60.19 469 ASN A O 1
ATOM 3778 N N . ASN A 1 470 ? 15.916 18.534 -12.586 1.00 76.50 470 ASN A N 1
ATOM 3779 C CA . ASN A 1 470 ? 15.651 17.683 -11.423 1.00 76.50 470 ASN A CA 1
ATOM 3780 C C . ASN A 1 470 ? 14.207 17.893 -10.929 1.00 76.50 470 ASN A C 1
ATOM 3782 O O . ASN A 1 470 ? 13.855 18.993 -10.495 1.00 76.50 470 ASN A O 1
ATOM 3786 N N . ILE A 1 471 ? 13.395 16.832 -10.974 1.00 87.69 471 ILE A N 1
ATOM 3787 C CA . ILE A 1 471 ? 11.979 16.825 -10.565 1.00 87.69 471 ILE A CA 1
ATOM 3788 C C . ILE A 1 471 ? 11.785 17.432 -9.169 1.00 87.69 471 ILE A C 1
ATOM 3790 O O . ILE A 1 471 ? 10.829 18.174 -8.960 1.00 87.69 471 ILE A O 1
ATOM 3794 N N . ASN A 1 472 ? 12.714 17.195 -8.239 1.00 89.56 472 ASN A N 1
ATOM 3795 C CA . ASN A 1 472 ? 12.666 17.736 -6.878 1.00 89.56 472 ASN A CA 1
ATOM 3796 C C . ASN A 1 472 ? 12.678 19.275 -6.853 1.00 89.56 472 ASN A C 1
ATOM 3798 O O . ASN A 1 472 ? 11.974 19.888 -6.052 1.00 89.56 472 ASN A O 1
ATOM 3802 N N . ILE A 1 473 ? 13.420 19.915 -7.764 1.00 86.50 473 ILE A N 1
ATOM 3803 C CA . ILE A 1 473 ? 13.472 21.381 -7.877 1.00 86.50 473 ILE A CA 1
ATOM 3804 C C . ILE A 1 473 ? 12.126 21.907 -8.378 1.00 86.50 473 ILE A C 1
ATOM 3806 O O . ILE A 1 473 ? 11.540 22.791 -7.759 1.00 86.50 473 ILE A O 1
ATOM 3810 N N . SER A 1 474 ? 11.602 21.334 -9.465 1.00 85.44 474 SER A N 1
ATOM 3811 C CA . SER A 1 474 ? 10.311 21.742 -10.036 1.00 85.44 474 SER A CA 1
ATOM 3812 C C . SER A 1 474 ? 9.140 21.481 -9.088 1.00 85.44 474 SER A C 1
ATOM 3814 O O . SER A 1 474 ? 8.201 22.270 -9.035 1.00 85.44 474 SER A O 1
ATOM 3816 N N . ALA A 1 475 ? 9.210 20.405 -8.306 1.00 87.00 475 ALA A N 1
ATOM 3817 C CA . ALA A 1 475 ? 8.237 20.081 -7.274 1.00 87.00 475 ALA A CA 1
ATOM 3818 C C . ALA A 1 475 ? 8.426 20.895 -5.983 1.00 87.00 475 ALA A C 1
ATOM 3820 O O . ALA A 1 475 ? 7.624 20.733 -5.063 1.00 87.00 475 ALA A O 1
ATOM 3821 N N . ASN A 1 476 ? 9.472 21.721 -5.865 1.00 87.69 476 ASN A N 1
ATOM 3822 C CA . ASN A 1 476 ? 9.895 22.345 -4.608 1.00 87.69 476 ASN A CA 1
ATOM 3823 C C . ASN A 1 476 ? 9.843 21.355 -3.427 1.00 87.69 476 ASN A C 1
ATOM 3825 O O . ASN A 1 476 ? 9.143 21.556 -2.432 1.00 87.69 476 ASN A O 1
ATOM 3829 N N . SER A 1 477 ? 10.493 20.212 -3.613 1.00 91.38 477 SER A N 1
ATOM 3830 C CA . SER A 1 477 ? 10.416 19.053 -2.734 1.00 91.38 477 SER A CA 1
ATOM 3831 C C . SER A 1 477 ? 11.818 18.477 -2.570 1.00 91.38 477 SER A C 1
ATOM 3833 O O . SER A 1 477 ? 12.382 18.033 -3.566 1.00 91.38 477 SER A O 1
ATOM 3835 N N . PRO A 1 478 ? 12.416 18.465 -1.366 1.00 91.19 478 PRO A N 1
ATOM 3836 C CA . PRO A 1 478 ? 13.748 17.888 -1.176 1.00 91.19 478 PRO A CA 1
ATOM 3837 C C . PRO A 1 478 ? 13.830 16.405 -1.561 1.00 91.19 478 PRO A C 1
ATOM 3839 O O . PRO A 1 478 ? 14.826 15.968 -2.142 1.00 91.19 478 PRO A O 1
ATOM 3842 N N . VAL A 1 479 ? 12.766 15.655 -1.263 1.00 93.00 479 VAL A N 1
ATOM 3843 C CA . VAL A 1 479 ? 12.593 14.244 -1.612 1.00 93.00 479 VAL A CA 1
ATOM 3844 C C . VAL A 1 479 ? 11.243 14.081 -2.294 1.00 93.00 479 VAL A C 1
ATOM 3846 O O . VAL A 1 479 ? 10.237 14.567 -1.777 1.00 93.00 479 VAL A O 1
ATOM 3849 N N . THR A 1 480 ? 11.197 13.387 -3.429 1.00 94.44 480 THR A N 1
ATOM 3850 C CA . THR A 1 480 ? 9.925 13.027 -4.074 1.00 94.44 480 THR A CA 1
ATOM 3851 C C . THR A 1 480 ? 9.841 11.511 -4.221 1.00 94.44 480 THR A C 1
ATOM 3853 O O . THR A 1 480 ? 10.828 10.891 -4.603 1.00 94.44 480 THR A O 1
ATOM 3856 N N . SER A 1 481 ? 8.698 10.893 -3.909 1.00 94.75 481 SER A N 1
ATOM 3857 C CA . SER A 1 481 ? 8.548 9.425 -3.946 1.00 94.75 481 SER A CA 1
ATOM 3858 C C . SER A 1 481 ? 7.308 8.964 -4.711 1.00 94.75 481 SER A C 1
ATOM 3860 O O . SER A 1 481 ? 6.243 9.560 -4.576 1.00 94.75 481 SER A O 1
ATOM 3862 N N . GLY A 1 482 ? 7.416 7.944 -5.557 1.00 93.06 482 GLY A N 1
ATOM 3863 C CA . GLY A 1 482 ? 6.281 7.461 -6.346 1.00 93.06 482 GLY A CA 1
ATOM 3864 C C . GLY A 1 482 ? 6.573 6.207 -7.152 1.00 93.06 482 GLY A C 1
ATOM 3865 O O . GLY A 1 482 ? 7.699 5.725 -7.192 1.00 93.06 482 GLY A O 1
ATOM 3866 N N . GLY A 1 483 ? 5.578 5.692 -7.869 1.00 88.88 483 GLY A N 1
ATOM 3867 C CA . GLY A 1 483 ? 5.762 4.541 -8.756 1.00 88.88 483 GLY A CA 1
ATOM 3868 C C . GLY A 1 483 ? 5.227 3.217 -8.234 1.00 88.88 483 GLY A C 1
ATOM 3869 O O . GLY A 1 483 ? 4.901 2.360 -9.057 1.00 88.88 483 GLY A O 1
ATOM 3870 N N . TYR A 1 484 ? 5.101 3.005 -6.921 1.00 90.44 484 TYR A N 1
ATOM 3871 C CA . TYR A 1 484 ? 4.546 1.739 -6.442 1.00 90.44 484 TYR A CA 1
ATOM 3872 C C . TYR A 1 484 ? 3.076 1.603 -6.852 1.00 90.44 484 TYR A C 1
ATOM 3874 O O . TYR A 1 484 ? 2.260 2.489 -6.590 1.00 90.44 484 TYR A O 1
ATOM 3882 N N . LYS A 1 485 ? 2.741 0.471 -7.488 1.00 86.94 485 LYS A N 1
ATOM 3883 C CA . LYS A 1 485 ? 1.436 0.220 -8.128 1.00 86.94 485 LYS A CA 1
ATOM 3884 C C . LYS A 1 485 ? 1.071 1.255 -9.191 1.00 86.94 485 LYS A C 1
ATOM 3886 O O . LYS A 1 485 ? -0.098 1.600 -9.358 1.00 86.94 485 LYS A O 1
ATOM 3891 N N . GLU A 1 486 ? 2.058 1.678 -9.974 1.00 83.75 486 GLU A N 1
ATOM 3892 C CA . GLU A 1 486 ? 1.836 2.516 -11.148 1.00 83.75 486 GLU A CA 1
ATOM 3893 C C . GLU A 1 486 ? 2.136 1.782 -12.452 1.00 83.75 486 GLU A C 1
ATOM 3895 O O . GLU A 1 486 ? 2.948 0.856 -12.559 1.00 83.75 486 GLU A O 1
ATOM 3900 N N . PHE A 1 487 ? 1.446 2.238 -13.484 1.00 78.81 487 PHE A N 1
ATOM 3901 C CA . PHE A 1 487 ? 1.646 1.824 -14.852 1.00 78.81 487 PHE A CA 1
ATOM 3902 C C . PHE A 1 487 ? 2.448 2.906 -15.566 1.00 78.81 487 PHE A C 1
ATOM 3904 O O . PHE A 1 487 ? 1.944 3.999 -15.792 1.00 78.81 487 PHE A O 1
ATOM 3911 N N . ARG A 1 488 ? 3.667 2.581 -15.987 1.00 78.06 488 ARG A N 1
ATOM 3912 C CA . ARG A 1 488 ? 4.540 3.493 -16.732 1.00 78.06 488 ARG A CA 1
ATOM 3913 C C . ARG A 1 488 ? 4.708 2.980 -18.156 1.00 78.06 488 ARG A C 1
ATOM 3915 O O . ARG A 1 488 ? 4.720 1.779 -18.391 1.00 78.06 488 ARG A O 1
ATOM 3922 N N . THR A 1 489 ? 4.777 3.869 -19.133 1.00 69.94 489 THR A N 1
ATOM 3923 C CA . THR A 1 489 ? 4.825 3.498 -20.566 1.00 69.94 489 THR A CA 1
ATOM 3924 C C . THR A 1 489 ? 6.143 3.891 -21.225 1.00 69.94 489 THR A C 1
ATOM 3926 O O . THR A 1 489 ? 6.542 3.316 -22.237 1.00 69.94 489 THR A O 1
ATOM 3929 N N . PHE A 1 490 ? 6.877 4.805 -20.595 1.00 70.75 490 PHE A N 1
ATOM 3930 C CA . PHE A 1 490 ? 8.090 5.398 -21.136 1.00 70.75 490 PHE A CA 1
ATOM 3931 C C . PHE A 1 490 ? 9.326 4.478 -21.067 1.00 70.75 490 PHE A C 1
ATOM 3933 O O . PHE A 1 490 ? 10.319 4.753 -21.728 1.00 70.75 490 PHE A O 1
ATOM 3940 N N . TYR A 1 491 ? 9.267 3.351 -20.343 1.00 66.44 491 TYR A N 1
ATOM 3941 C CA . TYR A 1 491 ? 10.333 2.328 -20.327 1.00 66.44 491 TYR A CA 1
ATOM 3942 C C . TYR A 1 491 ? 10.392 1.464 -21.587 1.00 66.44 491 TYR A C 1
ATOM 3944 O O . TYR A 1 491 ? 11.254 0.596 -21.725 1.00 66.44 491 TYR A O 1
ATOM 3952 N N . THR A 1 492 ? 9.428 1.632 -22.484 1.00 62.31 492 THR A N 1
ATOM 3953 C CA . THR A 1 492 ? 9.278 0.784 -23.658 1.00 62.31 492 THR A CA 1
ATOM 3954 C C . THR A 1 492 ? 9.560 1.580 -24.932 1.00 62.31 492 THR A C 1
ATOM 3956 O O . THR A 1 492 ? 9.778 2.785 -24.868 1.00 62.31 492 THR A O 1
ATOM 3959 N N . SER A 1 493 ? 9.663 0.916 -26.088 1.00 63.69 493 SER A N 1
ATOM 3960 C CA . SER A 1 493 ? 9.891 1.583 -27.386 1.00 63.69 493 SER A CA 1
ATOM 3961 C C . SER A 1 493 ? 8.876 2.713 -27.660 1.00 63.69 493 SER A C 1
ATOM 3963 O O . SER A 1 493 ? 7.918 2.878 -26.917 1.00 63.69 493 SER A O 1
ATOM 3965 N N . ASN A 1 494 ? 8.992 3.430 -28.782 1.00 59.94 494 ASN A N 1
ATOM 3966 C CA . ASN A 1 494 ? 8.011 4.457 -29.183 1.00 59.94 494 ASN A CA 1
ATOM 3967 C C . ASN A 1 494 ? 6.551 3.950 -29.321 1.00 59.94 494 ASN A C 1
ATOM 3969 O O . ASN A 1 494 ? 5.646 4.747 -29.530 1.00 59.94 494 ASN A O 1
ATOM 3973 N N . ASN A 1 495 ? 6.303 2.642 -29.189 1.00 58.34 495 ASN A N 1
ATOM 3974 C CA . ASN A 1 495 ? 4.968 2.068 -29.055 1.00 58.34 495 ASN A CA 1
ATOM 3975 C C . ASN A 1 495 ? 4.537 2.050 -27.577 1.00 58.34 495 ASN A C 1
ATOM 3977 O O . ASN A 1 495 ? 5.280 1.540 -26.743 1.00 58.34 495 ASN A O 1
ATOM 3981 N N . LEU A 1 496 ? 3.318 2.518 -27.268 1.00 55.66 496 LEU A N 1
ATOM 3982 C CA . LEU A 1 496 ? 2.698 2.479 -25.930 1.00 55.66 496 LEU A CA 1
ATOM 3983 C C . LEU A 1 496 ? 2.533 1.039 -25.399 1.00 55.66 496 LEU A C 1
ATOM 3985 O O . LEU A 1 496 ? 1.445 0.464 -25.433 1.00 55.66 496 LEU A O 1
ATOM 3989 N N . SER A 1 497 ? 3.608 0.429 -24.908 1.00 59.84 497 SER A N 1
ATOM 3990 C CA . SER A 1 497 ? 3.550 -0.837 -24.177 1.00 59.84 497 SER A CA 1
ATOM 3991 C C . SER A 1 497 ? 3.489 -0.598 -22.672 1.00 59.84 497 SER A C 1
ATOM 3993 O O . SER A 1 497 ? 4.070 0.346 -22.139 1.00 59.84 497 SER A O 1
ATOM 3995 N N . SER A 1 498 ? 2.746 -1.455 -21.972 1.00 63.56 498 SER A N 1
ATOM 3996 C CA . SER A 1 498 ? 2.586 -1.334 -20.525 1.00 63.56 498 SER A CA 1
ATOM 3997 C C . SER A 1 498 ? 3.854 -1.775 -19.815 1.00 63.56 498 SER A C 1
ATOM 3999 O O . SER A 1 498 ? 4.245 -2.919 -20.014 1.00 63.56 498 SER A O 1
ATOM 4001 N N . ALA A 1 499 ? 4.417 -0.980 -18.915 1.00 73.56 499 ALA A N 1
ATOM 4002 C CA . ALA A 1 499 ? 5.335 -1.463 -17.891 1.00 73.56 499 ALA A CA 1
ATOM 4003 C C . ALA A 1 499 ? 4.678 -1.290 -16.515 1.00 73.56 499 ALA A C 1
ATOM 4005 O O . ALA A 1 499 ? 4.343 -0.179 -16.107 1.00 73.56 499 ALA A O 1
ATOM 4006 N N . VAL A 1 500 ? 4.444 -2.396 -15.806 1.00 81.31 500 VAL A N 1
ATOM 4007 C CA . VAL A 1 500 ? 4.094 -2.329 -14.379 1.00 81.31 500 VAL A CA 1
ATOM 4008 C C . VAL A 1 500 ? 5.347 -1.960 -13.606 1.00 81.31 500 VAL A C 1
ATOM 4010 O O . VAL A 1 500 ? 6.376 -2.615 -13.774 1.00 81.31 500 VAL A O 1
ATOM 4013 N N . HIS A 1 501 ? 5.247 -0.947 -12.756 1.00 87.00 501 HIS A N 1
ATOM 4014 C CA . HIS A 1 501 ? 6.326 -0.523 -11.884 1.00 87.00 501 HIS A CA 1
ATOM 4015 C C . HIS A 1 501 ? 6.153 -1.167 -10.504 1.00 87.00 501 HIS A C 1
ATOM 4017 O O . HIS A 1 501 ? 5.294 -0.758 -9.731 1.00 87.00 501 HIS A O 1
ATOM 4023 N N . TYR A 1 502 ? 6.919 -2.225 -10.216 1.00 87.25 502 TYR A N 1
ATOM 4024 C CA . TYR A 1 502 ? 6.751 -3.032 -8.994 1.00 87.25 502 TYR A CA 1
ATOM 4025 C C . TYR A 1 502 ? 7.441 -2.468 -7.747 1.00 87.25 502 TYR A C 1
ATOM 4027 O O . TYR A 1 502 ? 7.265 -3.023 -6.664 1.00 87.25 502 TYR A O 1
ATOM 4035 N N . GLY A 1 503 ? 8.216 -1.398 -7.899 1.00 91.38 503 GLY A N 1
ATOM 4036 C CA . GLY A 1 503 ? 8.924 -0.747 -6.806 1.00 91.38 503 GLY A CA 1
ATOM 4037 C C . GLY A 1 503 ? 8.427 0.662 -6.532 1.00 91.38 503 GLY A C 1
ATOM 4038 O O . GLY A 1 503 ? 7.550 1.179 -7.221 1.00 91.38 503 GLY A O 1
ATOM 4039 N N . GLU A 1 504 ? 9.009 1.275 -5.516 1.00 94.38 504 GLU A N 1
ATOM 4040 C CA . GLU A 1 504 ? 8.888 2.700 -5.230 1.00 94.38 504 GLU A CA 1
ATOM 4041 C C . GLU A 1 504 ? 10.177 3.387 -5.682 1.00 94.38 504 GLU A C 1
ATOM 4043 O O . GLU A 1 504 ? 11.269 2.966 -5.297 1.00 94.38 504 GLU A O 1
ATOM 4048 N N . ASP A 1 505 ? 10.047 4.441 -6.476 1.00 94.19 505 ASP A N 1
ATOM 4049 C CA . ASP A 1 505 ? 11.148 5.338 -6.797 1.00 94.19 505 ASP A CA 1
ATOM 4050 C C . ASP A 1 505 ? 11.200 6.456 -5.774 1.00 94.19 505 ASP A C 1
ATOM 4052 O O . ASP A 1 505 ? 10.201 7.137 -5.538 1.00 94.19 505 ASP A O 1
ATOM 4056 N N . VAL A 1 506 ? 12.382 6.692 -5.221 1.00 95.94 506 VAL A N 1
ATOM 4057 C CA . VAL A 1 506 ? 12.633 7.794 -4.298 1.00 95.94 506 VAL A CA 1
ATOM 4058 C C . VAL A 1 506 ? 13.699 8.688 -4.906 1.00 95.94 506 VAL A C 1
ATOM 4060 O O . VAL A 1 506 ? 14.881 8.341 -4.942 1.00 95.94 506 VAL A O 1
ATOM 4063 N N . LEU A 1 507 ? 13.253 9.827 -5.428 1.00 94.75 507 LEU A N 1
ATOM 4064 C CA . LEU A 1 507 ? 14.075 10.826 -6.089 1.00 94.75 507 LEU A CA 1
ATOM 4065 C C . LEU A 1 507 ? 14.769 11.673 -5.029 1.00 94.75 507 LEU A C 1
ATOM 4067 O O . LEU A 1 507 ? 14.129 12.365 -4.229 1.00 94.75 507 LEU A O 1
ATOM 4071 N N . VAL A 1 508 ? 16.093 11.620 -5.051 1.00 94.12 508 VAL A N 1
ATOM 4072 C CA . VAL A 1 508 ? 17.008 12.309 -4.137 1.00 94.12 508 VAL A CA 1
ATOM 4073 C C . VAL A 1 508 ? 18.264 12.706 -4.914 1.00 94.12 508 VAL A C 1
ATOM 4075 O O . VAL A 1 508 ? 18.516 12.149 -5.984 1.00 94.12 508 VAL A O 1
ATOM 4078 N N . PRO A 1 509 ? 19.072 13.657 -4.419 1.00 92.69 509 PRO A N 1
ATOM 4079 C CA . PRO A 1 509 ? 20.318 14.020 -5.082 1.00 92.69 509 PRO A CA 1
ATOM 4080 C C . PRO A 1 509 ? 21.241 12.815 -5.324 1.00 92.69 509 PRO A C 1
ATOM 4082 O O . PRO A 1 509 ? 21.337 11.896 -4.509 1.00 92.69 509 PRO A O 1
ATOM 4085 N N . ALA A 1 510 ? 21.957 12.831 -6.447 1.00 93.25 510 ALA A N 1
ATOM 4086 C CA . ALA A 1 510 ? 23.003 11.852 -6.701 1.00 93.25 510 ALA A CA 1
ATOM 4087 C C . ALA A 1 510 ? 24.115 11.935 -5.639 1.00 93.25 510 ALA A C 1
ATOM 4089 O O . ALA A 1 510 ? 24.365 12.986 -5.036 1.00 93.25 510 ALA A O 1
ATOM 4090 N N . GLY A 1 511 ? 24.758 10.799 -5.373 1.00 93.56 511 GLY A N 1
ATOM 4091 C CA . GLY A 1 511 ? 25.751 10.666 -4.310 1.00 93.56 511 GLY A CA 1
ATOM 4092 C C . GLY A 1 511 ? 25.172 10.563 -2.892 1.00 93.56 511 GLY A C 1
ATOM 4093 O O . GLY A 1 511 ? 25.936 10.308 -1.962 1.00 93.56 511 GLY A O 1
ATOM 4094 N N . THR A 1 512 ? 23.854 10.705 -2.687 1.00 95.00 512 THR A N 1
ATOM 4095 C CA . THR A 1 512 ? 23.232 10.413 -1.385 1.00 95.00 512 THR A CA 1
ATOM 4096 C C . THR A 1 512 ? 23.508 8.958 -0.993 1.00 95.00 512 THR A C 1
ATOM 4098 O O . THR A 1 512 ? 23.338 8.046 -1.800 1.00 95.00 512 THR A O 1
ATOM 4101 N N . SER A 1 513 ? 23.967 8.731 0.239 1.00 95.19 513 SER A N 1
ATOM 4102 C CA . SER A 1 513 ? 24.372 7.403 0.714 1.00 95.19 513 SER A CA 1
ATOM 4103 C C . SER A 1 513 ? 23.186 6.592 1.234 1.00 95.19 513 SER A C 1
ATOM 4105 O O . SER A 1 513 ? 22.299 7.120 1.909 1.00 95.19 513 SER A O 1
ATOM 4107 N N . LEU A 1 514 ? 23.209 5.290 0.955 1.00 95.94 514 LEU A N 1
ATOM 4108 C CA . LEU A 1 514 ? 22.278 4.293 1.472 1.00 95.94 514 LEU A CA 1
ATOM 4109 C C . LEU A 1 514 ? 22.960 3.470 2.563 1.00 95.94 514 LEU A C 1
ATOM 4111 O O . LEU A 1 514 ? 24.102 3.031 2.393 1.00 95.94 514 LEU A O 1
ATOM 4115 N N . LYS A 1 515 ? 22.238 3.224 3.656 1.00 95.44 515 LYS A N 1
ATOM 4116 C CA . LYS A 1 515 ? 22.687 2.382 4.767 1.00 95.44 515 LYS A CA 1
ATOM 4117 C C . LYS A 1 515 ? 21.780 1.179 4.970 1.00 95.44 515 LYS A C 1
ATOM 4119 O O . LYS A 1 515 ? 20.575 1.231 4.722 1.00 95.44 515 LYS A O 1
ATOM 4124 N N . THR A 1 516 ? 22.354 0.091 5.465 1.00 96.75 516 THR A N 1
ATOM 4125 C CA . THR A 1 516 ? 21.569 -1.033 5.978 1.00 96.75 516 THR A CA 1
ATOM 4126 C C . THR A 1 516 ? 20.750 -0.565 7.188 1.00 96.75 516 THR A C 1
ATOM 4128 O O . THR A 1 516 ? 21.213 0.201 8.033 1.00 96.75 516 THR A O 1
ATOM 4131 N N . PHE A 1 517 ? 19.511 -1.027 7.296 1.00 96.06 517 PHE A N 1
ATOM 4132 C CA . PHE A 1 517 ? 18.575 -0.610 8.353 1.00 96.06 517 PHE A CA 1
ATOM 4133 C C . PHE A 1 517 ? 18.401 -1.653 9.463 1.00 96.06 517 PHE A C 1
ATOM 4135 O O . PHE A 1 517 ? 17.802 -1.377 10.508 1.00 96.06 517 PHE A O 1
ATOM 4142 N N . ALA A 1 518 ? 18.949 -2.839 9.242 1.00 96.38 518 ALA A N 1
ATOM 4143 C CA . ALA A 1 518 ? 18.958 -3.981 10.137 1.00 96.38 518 ALA A CA 1
ATOM 4144 C C . ALA A 1 518 ? 20.151 -4.874 9.772 1.00 96.38 518 ALA A C 1
ATOM 4146 O O . ALA A 1 518 ? 20.829 -4.628 8.766 1.00 96.38 518 ALA A O 1
ATOM 4147 N N . LYS A 1 519 ? 20.381 -5.930 10.557 1.00 96.00 519 LYS A N 1
ATOM 4148 C CA . LYS A 1 519 ? 21.305 -6.993 10.159 1.00 96.00 519 LYS A CA 1
ATOM 4149 C C . LYS A 1 519 ? 20.847 -7.568 8.819 1.00 96.00 519 LYS A C 1
ATOM 4151 O O . LYS A 1 519 ? 19.665 -7.860 8.634 1.00 96.00 519 LYS A O 1
ATOM 4156 N N . SER A 1 520 ? 21.769 -7.652 7.869 1.00 96.38 520 SER A N 1
ATOM 4157 C CA . SER A 1 520 ? 21.426 -7.870 6.467 1.00 96.38 520 SER A CA 1
ATOM 4158 C C . SER A 1 520 ? 22.370 -8.855 5.792 1.00 96.38 520 SER A C 1
ATOM 4160 O O . SER A 1 520 ? 23.531 -8.996 6.173 1.00 96.38 520 SER A O 1
ATOM 4162 N N . LYS A 1 521 ? 21.857 -9.532 4.764 1.00 97.00 521 LYS A N 1
ATOM 4163 C CA . LYS A 1 521 ? 22.616 -10.418 3.879 1.00 97.00 521 LYS A CA 1
ATOM 4164 C C . LYS A 1 521 ? 22.582 -9.840 2.470 1.00 97.00 521 LYS A C 1
ATOM 4166 O O . LYS A 1 521 ? 21.514 -9.784 1.863 1.00 97.00 521 LYS A O 1
ATOM 4171 N N . ILE A 1 522 ? 23.718 -9.412 1.937 1.00 97.06 522 ILE A N 1
ATOM 4172 C CA . ILE A 1 522 ? 23.817 -9.016 0.532 1.00 97.06 522 ILE A CA 1
ATOM 4173 C C . ILE A 1 522 ? 23.888 -10.301 -0.292 1.00 97.06 522 ILE A C 1
ATOM 4175 O O . ILE A 1 522 ? 24.829 -11.077 -0.150 1.00 97.06 522 ILE A O 1
ATOM 4179 N N . LEU A 1 523 ? 22.867 -10.535 -1.117 1.00 95.44 523 LEU A N 1
ATOM 4180 C CA . LEU A 1 523 ? 22.719 -11.751 -1.928 1.00 95.44 523 LEU A CA 1
ATOM 4181 C C . LEU A 1 523 ? 23.367 -11.622 -3.311 1.00 95.44 523 LEU A C 1
ATOM 4183 O O . LEU A 1 523 ? 23.586 -12.614 -3.997 1.00 95.44 523 LEU A O 1
ATOM 4187 N N . GLY A 1 524 ? 23.617 -10.394 -3.755 1.00 94.81 524 GLY A N 1
ATOM 4188 C CA . GLY A 1 524 ? 24.231 -10.116 -5.044 1.00 94.81 524 GLY A CA 1
ATOM 4189 C C . GLY A 1 524 ? 24.301 -8.620 -5.306 1.00 94.81 524 GLY A C 1
ATOM 4190 O O . GLY A 1 524 ? 23.430 -7.860 -4.875 1.00 94.81 524 GLY A O 1
ATOM 4191 N N . ALA A 1 525 ? 25.347 -8.203 -6.010 1.00 95.88 525 ALA A N 1
ATOM 4192 C CA . ALA A 1 525 ? 25.556 -6.820 -6.397 1.00 95.88 525 ALA A CA 1
ATOM 4193 C C . ALA A 1 525 ? 26.235 -6.761 -7.766 1.00 95.88 525 ALA A C 1
ATOM 4195 O O . ALA A 1 525 ? 27.239 -7.440 -8.002 1.00 95.88 525 ALA A O 1
ATOM 4196 N N . TYR A 1 526 ? 25.674 -5.978 -8.683 1.00 94.62 526 TYR A N 1
ATOM 4197 C CA . TYR A 1 526 ? 26.197 -5.870 -10.039 1.00 94.62 526 TYR A CA 1
ATOM 4198 C C . TYR A 1 526 ? 25.776 -4.577 -10.729 1.00 94.62 526 TYR A C 1
ATOM 4200 O O . TYR A 1 526 ? 24.780 -3.953 -10.376 1.00 94.62 526 TYR A O 1
ATOM 4208 N N . TYR A 1 527 ? 26.519 -4.207 -11.764 1.00 93.88 527 TYR A N 1
ATOM 4209 C CA . TYR A 1 527 ? 26.244 -3.093 -12.654 1.00 93.88 527 TYR A CA 1
ATOM 4210 C C . TYR A 1 527 ? 25.953 -3.603 -14.063 1.00 93.88 527 TYR A C 1
ATOM 4212 O O . TYR A 1 527 ? 26.756 -4.332 -14.653 1.00 93.88 527 TYR A O 1
ATOM 4220 N N . LEU A 1 528 ? 24.805 -3.190 -14.602 1.00 89.69 528 LEU A N 1
ATOM 4221 C CA . LEU A 1 528 ? 24.440 -3.379 -16.001 1.00 89.69 528 LEU A CA 1
ATOM 4222 C C . LEU A 1 528 ? 24.389 -2.010 -16.692 1.00 89.69 528 LEU A C 1
ATOM 4224 O O . LEU A 1 528 ? 23.454 -1.243 -16.430 1.00 89.69 528 LEU A O 1
ATOM 4228 N N . PRO A 1 529 ? 25.334 -1.704 -17.601 1.00 84.94 529 PRO A N 1
ATOM 4229 C CA . PRO A 1 529 ? 25.363 -0.414 -18.272 1.00 84.94 529 PRO A CA 1
ATOM 4230 C C . PRO A 1 529 ? 24.102 -0.173 -19.102 1.00 84.94 529 PRO A C 1
ATOM 4232 O O . PRO A 1 529 ? 23.488 -1.102 -19.649 1.00 84.94 529 PRO A O 1
ATOM 4235 N N . SER A 1 530 ? 23.723 1.101 -19.187 1.00 78.25 530 SER A N 1
ATOM 4236 C CA . SER A 1 530 ? 22.631 1.538 -20.050 1.00 78.25 530 SER A CA 1
ATOM 4237 C C . SER A 1 530 ? 23.034 1.496 -21.522 1.00 78.25 530 SER A C 1
ATOM 4239 O O . SER A 1 530 ? 24.194 1.715 -21.861 1.00 78.25 530 SER A O 1
ATOM 4241 N N . GLN A 1 531 ? 22.060 1.249 -22.399 1.00 75.69 531 GLN A N 1
ATOM 4242 C CA . GLN A 1 531 ? 22.222 1.368 -23.853 1.00 75.69 531 GLN A CA 1
ATOM 4243 C C . GLN A 1 531 ? 21.639 2.684 -24.406 1.00 75.69 531 GLN A C 1
ATOM 4245 O O . GLN A 1 531 ? 21.920 3.035 -25.548 1.00 75.69 531 GLN A O 1
ATOM 4250 N N . GLY A 1 532 ? 20.908 3.445 -23.581 1.00 72.19 532 GLY A N 1
ATOM 4251 C CA . GLY A 1 532 ? 20.281 4.715 -23.948 1.00 72.19 532 GLY A CA 1
ATOM 4252 C C . GLY A 1 532 ? 19.556 5.382 -22.772 1.00 72.19 532 GLY A C 1
ATOM 4253 O O . GLY A 1 532 ? 19.533 4.858 -21.657 1.00 72.19 532 GLY A O 1
ATOM 4254 N N . LEU A 1 533 ? 18.949 6.549 -22.998 1.00 72.38 533 LEU A N 1
ATOM 4255 C CA . LEU A 1 533 ? 18.158 7.246 -21.972 1.00 72.38 533 LEU A CA 1
ATOM 4256 C C . LEU A 1 533 ? 16.975 6.382 -21.512 1.00 72.38 533 LEU A C 1
ATOM 4258 O O . LEU A 1 533 ? 16.198 5.916 -22.349 1.00 72.38 533 LEU A O 1
ATOM 4262 N N . ALA A 1 534 ? 16.847 6.189 -20.198 1.00 69.94 534 ALA A N 1
ATOM 4263 C CA . ALA A 1 534 ? 15.850 5.335 -19.548 1.00 69.94 534 ALA A CA 1
ATOM 4264 C C . ALA A 1 534 ? 15.803 3.864 -20.040 1.00 69.94 534 ALA A C 1
ATOM 4266 O O . ALA A 1 534 ? 14.757 3.220 -19.957 1.00 69.94 534 ALA A O 1
ATOM 4267 N N . GLU A 1 535 ? 16.914 3.315 -20.558 1.00 70.88 535 GLU A N 1
ATOM 4268 C CA . GLU A 1 535 ? 17.024 1.896 -20.985 1.00 70.88 535 GLU A CA 1
ATOM 4269 C C . GLU A 1 535 ? 17.815 1.008 -20.025 1.00 70.88 535 GLU A C 1
ATOM 4271 O O . GLU A 1 535 ? 17.913 -0.215 -20.210 1.00 70.88 535 GLU A O 1
ATOM 4276 N N . GLY A 1 536 ? 18.479 1.629 -19.058 1.00 70.19 536 GLY A N 1
ATOM 4277 C CA . GLY A 1 536 ? 19.388 0.954 -18.157 1.00 70.19 536 GLY A CA 1
ATOM 4278 C C . GLY A 1 536 ? 18.745 0.695 -16.809 1.00 70.19 536 GLY A C 1
ATOM 4279 O O . GLY A 1 536 ? 17.876 1.428 -16.352 1.00 70.19 536 GLY A O 1
ATOM 4280 N N . ILE A 1 537 ? 19.222 -0.361 -16.163 1.00 79.44 537 ILE A N 1
ATOM 4281 C CA . ILE A 1 537 ? 18.889 -0.672 -14.773 1.00 79.44 537 ILE A CA 1
ATOM 4282 C C . ILE A 1 537 ? 19.961 -0.068 -13.838 1.00 79.44 537 ILE A C 1
ATOM 4284 O O . ILE A 1 537 ? 19.705 0.191 -12.667 1.00 79.44 537 ILE A O 1
ATOM 4288 N N . GLY A 1 538 ? 21.158 0.213 -14.373 1.00 88.56 538 GLY A N 1
ATOM 4289 C CA . GLY A 1 538 ? 22.282 0.741 -13.609 1.00 88.56 538 GLY A CA 1
ATOM 4290 C C . GLY A 1 538 ? 22.839 -0.310 -12.655 1.00 88.56 538 GLY A C 1
ATOM 4291 O O . GLY A 1 538 ? 22.915 -1.498 -12.990 1.00 88.56 538 GLY A O 1
ATOM 4292 N N . THR A 1 539 ? 23.253 0.134 -11.474 1.00 93.81 539 THR A N 1
ATOM 4293 C CA . THR A 1 539 ? 23.745 -0.752 -10.415 1.00 93.81 539 THR A CA 1
ATOM 4294 C C . THR A 1 539 ? 22.598 -1.250 -9.551 1.00 93.81 539 THR A C 1
ATOM 4296 O O . THR A 1 539 ? 21.721 -0.474 -9.167 1.00 93.81 539 THR A O 1
ATOM 4299 N N . ILE A 1 540 ? 22.625 -2.546 -9.243 1.00 94.38 540 ILE A N 1
ATOM 4300 C CA . ILE A 1 540 ? 21.637 -3.248 -8.430 1.00 94.38 540 ILE A CA 1
ATOM 4301 C C . ILE A 1 540 ? 22.326 -3.907 -7.247 1.00 94.38 540 ILE A C 1
ATOM 4303 O O . ILE A 1 540 ? 23.370 -4.542 -7.407 1.00 94.38 540 ILE A O 1
ATOM 4307 N N . ILE A 1 541 ? 21.694 -3.816 -6.080 1.00 96.12 541 ILE A N 1
ATOM 4308 C CA . ILE A 1 541 ? 22.067 -4.561 -4.880 1.00 96.12 541 ILE A CA 1
ATOM 4309 C C . ILE A 1 541 ? 20.826 -5.268 -4.340 1.00 96.12 541 ILE A C 1
ATOM 4311 O O . ILE A 1 541 ? 19.793 -4.638 -4.104 1.00 96.12 541 ILE A O 1
ATOM 4315 N N . ALA A 1 542 ? 20.936 -6.582 -4.154 1.00 96.56 542 ALA A N 1
ATOM 4316 C CA . ALA A 1 542 ? 19.920 -7.405 -3.512 1.00 96.56 542 ALA A CA 1
ATOM 4317 C C . ALA A 1 542 ? 20.299 -7.641 -2.047 1.00 96.56 542 ALA A C 1
ATOM 4319 O O . ALA A 1 542 ? 21.350 -8.214 -1.755 1.00 96.56 542 ALA A O 1
ATOM 4320 N N . LEU A 1 543 ? 19.435 -7.213 -1.133 1.00 97.06 543 LEU A N 1
ATOM 4321 C CA . LEU A 1 543 ? 19.662 -7.241 0.307 1.00 97.06 543 LEU A CA 1
ATOM 4322 C C . LEU A 1 543 ? 18.518 -7.982 0.997 1.00 97.06 543 LEU A C 1
ATOM 4324 O O . LEU A 1 543 ? 17.362 -7.597 0.866 1.00 97.06 543 LEU A O 1
ATOM 4328 N N . GLN A 1 544 ? 18.830 -9.041 1.738 1.00 96.88 544 GLN A N 1
ATOM 4329 C CA . GLN A 1 544 ? 17.867 -9.777 2.549 1.00 96.88 544 GLN A CA 1
ATOM 4330 C C . GLN A 1 544 ? 17.947 -9.356 4.017 1.00 96.88 544 GLN A C 1
ATOM 4332 O O . GLN A 1 544 ? 19.033 -9.304 4.594 1.00 96.88 544 GLN A O 1
ATOM 4337 N N . THR A 1 545 ? 16.788 -9.147 4.633 1.00 96.12 545 THR A N 1
ATOM 4338 C CA . THR A 1 545 ? 16.643 -8.862 6.066 1.00 96.12 545 THR A CA 1
ATOM 4339 C C . THR A 1 545 ? 15.562 -9.754 6.664 1.00 96.12 545 THR A C 1
ATOM 4341 O O . THR A 1 545 ? 14.503 -9.924 6.058 1.00 96.12 545 THR A O 1
ATOM 4344 N N . ASP A 1 546 ? 15.800 -10.297 7.857 1.00 94.00 546 ASP A N 1
ATOM 4345 C CA . ASP A 1 546 ? 14.786 -11.061 8.585 1.00 94.00 546 ASP A CA 1
ATOM 4346 C C . ASP A 1 546 ? 13.718 -10.116 9.171 1.00 94.00 546 ASP A C 1
ATOM 4348 O O . ASP A 1 546 ? 14.028 -9.053 9.712 1.00 94.00 546 ASP A O 1
ATOM 4352 N N . VAL A 1 547 ? 12.439 -10.499 9.115 1.00 93.94 547 VAL A N 1
ATOM 4353 C CA . VAL A 1 547 ? 11.318 -9.654 9.584 1.00 93.94 547 VAL A CA 1
ATOM 4354 C C . VAL A 1 547 ? 11.421 -9.344 11.080 1.00 93.94 547 VAL A C 1
ATOM 4356 O O . VAL A 1 547 ? 11.047 -8.251 11.525 1.00 93.94 547 VAL A O 1
ATOM 4359 N N . LYS A 1 548 ? 11.973 -10.272 11.868 1.00 90.00 548 LYS A N 1
ATOM 4360 C CA . LYS A 1 548 ? 12.236 -10.061 13.298 1.00 90.00 548 LYS A CA 1
ATOM 4361 C C . LYS A 1 548 ? 13.216 -8.906 13.549 1.00 90.00 548 LYS A C 1
ATOM 4363 O O . LYS A 1 548 ? 12.987 -8.131 14.474 1.00 90.00 548 LYS A O 1
ATOM 4368 N N . ASP A 1 549 ? 14.203 -8.712 12.670 1.00 92.75 549 ASP A N 1
ATOM 4369 C CA . ASP A 1 549 ? 15.256 -7.695 12.813 1.00 92.75 549 ASP A CA 1
ATOM 4370 C C . ASP A 1 549 ? 14.808 -6.301 12.326 1.00 92.75 549 ASP A C 1
ATOM 4372 O O . ASP A 1 549 ? 15.454 -5.289 12.615 1.00 92.75 549 ASP A O 1
ATOM 4376 N N . LEU A 1 550 ? 13.683 -6.212 11.605 1.00 94.50 550 LEU A N 1
ATOM 4377 C CA . LEU A 1 550 ? 13.118 -4.940 11.153 1.00 94.50 550 LEU A CA 1
ATOM 4378 C C . LEU A 1 550 ? 12.512 -4.159 12.322 1.00 94.50 550 LEU A C 1
ATOM 4380 O O . LEU A 1 550 ? 11.520 -4.570 12.919 1.00 94.50 550 LEU A O 1
ATOM 4384 N N . ASN A 1 551 ? 13.047 -2.978 12.614 1.00 94.56 551 ASN A N 1
ATOM 4385 C CA . ASN A 1 551 ? 12.541 -2.108 13.678 1.00 94.56 551 ASN A CA 1
ATOM 4386 C C . ASN A 1 551 ? 11.382 -1.205 13.205 1.00 94.56 551 ASN A C 1
ATOM 4388 O O . ASN A 1 551 ? 11.459 0.016 13.325 1.00 94.56 551 ASN A O 1
ATOM 4392 N N . ILE A 1 552 ? 10.330 -1.808 12.651 1.00 95.25 552 ILE A N 1
ATOM 4393 C CA . ILE A 1 552 ? 9.131 -1.124 12.132 1.00 95.25 552 ILE A CA 1
ATOM 4394 C C . ILE A 1 552 ? 7.925 -1.306 13.066 1.00 95.25 552 ILE A C 1
ATOM 4396 O O . ILE A 1 552 ? 8.015 -2.003 14.077 1.00 95.25 552 ILE A O 1
ATOM 4400 N N . ASP A 1 553 ? 6.802 -0.673 12.736 1.00 93.50 553 ASP A N 1
ATOM 4401 C CA . ASP A 1 553 ? 5.555 -0.763 13.497 1.00 93.50 553 ASP A CA 1
ATOM 4402 C C . ASP A 1 553 ? 5.036 -2.207 13.629 1.00 93.50 553 ASP A C 1
ATOM 4404 O O . ASP A 1 553 ? 4.945 -2.947 12.644 1.00 93.50 553 ASP A O 1
ATOM 4408 N N . GLN A 1 554 ? 4.662 -2.610 14.847 1.00 90.56 554 GLN A N 1
ATOM 4409 C CA . GLN A 1 554 ? 4.201 -3.973 15.112 1.00 90.56 554 GLN A CA 1
ATOM 4410 C C . GLN A 1 554 ? 2.878 -4.276 14.393 1.00 90.56 554 GLN A C 1
ATOM 4412 O O . GLN A 1 554 ? 2.718 -5.376 13.869 1.00 90.56 554 GLN A O 1
ATOM 4417 N N . LYS A 1 555 ? 1.986 -3.284 14.227 1.00 89.81 555 LYS A N 1
ATOM 4418 C CA . LYS A 1 555 ? 0.736 -3.460 13.468 1.00 89.81 555 LYS A CA 1
ATOM 4419 C C . LYS A 1 555 ? 1.015 -3.766 11.995 1.00 89.81 555 LYS A C 1
ATOM 4421 O O . LYS A 1 555 ? 0.256 -4.503 11.371 1.00 89.81 555 LYS A O 1
ATOM 4426 N N . ILE A 1 556 ? 2.109 -3.242 11.429 1.00 92.75 556 ILE A N 1
ATOM 4427 C CA . ILE A 1 556 ? 2.541 -3.587 10.065 1.00 92.75 556 ILE A CA 1
ATOM 4428 C C . ILE A 1 556 ? 3.041 -5.030 10.018 1.00 92.75 556 ILE A C 1
ATOM 4430 O O . ILE A 1 556 ? 2.660 -5.768 9.105 1.00 92.75 556 ILE A O 1
ATOM 4434 N N . LYS A 1 557 ? 3.844 -5.450 11.004 1.00 92.12 557 LYS A N 1
ATOM 4435 C CA . LYS A 1 557 ? 4.319 -6.836 11.095 1.00 92.12 557 LYS A CA 1
ATOM 4436 C C . LYS A 1 557 ? 3.156 -7.818 11.196 1.00 92.12 557 LYS A C 1
ATOM 4438 O O . LYS A 1 557 ? 3.081 -8.726 10.379 1.00 92.12 557 LYS A O 1
ATOM 4443 N N . ASP A 1 558 ? 2.220 -7.595 12.109 1.00 87.69 558 ASP A N 1
ATOM 4444 C CA . ASP A 1 558 ? 1.130 -8.543 12.377 1.00 87.69 558 ASP A CA 1
ATOM 4445 C C . ASP A 1 558 ? 0.083 -8.577 11.253 1.00 87.69 558 ASP A C 1
ATOM 4447 O O . ASP A 1 558 ? -0.510 -9.620 10.966 1.00 87.69 558 ASP A O 1
ATOM 4451 N N . LYS A 1 559 ? -0.125 -7.452 10.557 1.00 86.56 559 LYS A N 1
ATOM 4452 C CA . LYS A 1 559 ? -1.120 -7.365 9.480 1.00 86.56 559 LYS A CA 1
ATOM 4453 C C . LYS A 1 559 ? -0.576 -7.752 8.109 1.00 86.56 559 LYS A C 1
ATOM 4455 O O . LYS A 1 559 ? -1.255 -8.452 7.361 1.00 86.56 559 LYS A O 1
ATOM 4460 N N . TYR A 1 560 ? 0.604 -7.251 7.747 1.00 89.31 560 TYR A N 1
ATOM 4461 C CA . TYR A 1 560 ? 1.122 -7.338 6.378 1.00 89.31 560 TYR A CA 1
ATOM 4462 C C . TYR A 1 560 ? 2.309 -8.293 6.236 1.00 89.31 560 TYR A C 1
ATOM 4464 O O . TYR A 1 560 ? 2.517 -8.821 5.143 1.00 89.31 560 TYR A O 1
ATOM 4472 N N . LEU A 1 561 ? 3.070 -8.529 7.313 1.00 91.31 561 LEU A N 1
ATOM 4473 C CA . LEU A 1 561 ? 4.276 -9.366 7.297 1.00 91.31 561 LEU A CA 1
ATOM 4474 C C . LEU A 1 561 ? 4.176 -10.616 8.178 1.00 91.31 561 LEU A C 1
ATOM 4476 O O . LEU A 1 561 ? 5.184 -11.284 8.408 1.00 91.31 561 LEU A O 1
ATOM 4480 N N . ARG A 1 562 ? 2.983 -10.955 8.676 1.00 89.12 562 ARG A N 1
ATOM 4481 C CA . ARG A 1 562 ? 2.799 -12.164 9.478 1.00 89.12 562 ARG A CA 1
ATOM 4482 C C . ARG A 1 562 ? 3.163 -13.391 8.654 1.00 89.12 562 ARG A C 1
ATOM 4484 O O . ARG A 1 562 ? 2.902 -13.446 7.449 1.00 89.12 562 ARG A O 1
ATOM 4491 N N . ASN A 1 563 ? 3.783 -14.367 9.307 1.00 88.00 563 ASN A N 1
ATOM 4492 C CA . ASN A 1 563 ? 4.253 -15.595 8.667 1.00 88.00 563 ASN A CA 1
ATOM 4493 C C . ASN A 1 563 ? 5.197 -15.345 7.467 1.00 88.00 563 ASN A C 1
ATOM 4495 O O . ASN A 1 563 ? 5.299 -16.176 6.563 1.00 88.00 563 ASN A O 1
ATOM 4499 N N . ILE A 1 564 ? 5.869 -14.187 7.434 1.00 91.56 564 ILE A N 1
ATOM 4500 C CA . ILE A 1 564 ? 6.978 -13.871 6.530 1.00 91.56 564 ILE A CA 1
ATOM 4501 C C . ILE A 1 564 ? 8.246 -13.868 7.375 1.00 91.56 564 ILE A C 1
ATOM 4503 O O . ILE A 1 564 ? 8.318 -13.170 8.383 1.00 91.56 564 ILE A O 1
ATOM 4507 N N . ASP A 1 565 ? 9.247 -14.647 6.978 1.00 91.88 565 ASP A N 1
ATOM 4508 C CA . ASP A 1 565 ? 10.473 -14.791 7.770 1.00 91.88 565 ASP A CA 1
ATOM 4509 C C . ASP A 1 565 ? 11.505 -13.735 7.414 1.00 91.88 565 ASP A C 1
ATOM 4511 O O . ASP A 1 565 ? 12.185 -13.200 8.287 1.00 91.88 565 ASP A O 1
ATOM 4515 N N . ALA A 1 566 ? 11.624 -13.444 6.122 1.00 94.19 566 ALA A N 1
ATOM 4516 C CA . ALA A 1 566 ? 12.589 -12.500 5.595 1.00 94.19 566 ALA A CA 1
ATOM 4517 C C . ALA A 1 566 ? 12.037 -11.776 4.370 1.00 94.19 566 ALA A C 1
ATOM 4519 O O . ALA A 1 566 ? 11.037 -12.175 3.770 1.00 94.19 566 ALA A O 1
ATOM 4520 N N . ILE A 1 567 ? 12.703 -10.691 4.001 1.00 96.00 567 ILE A N 1
ATOM 4521 C CA . ILE A 1 567 ? 12.353 -9.853 2.861 1.00 96.00 567 ILE A CA 1
ATOM 4522 C C . ILE A 1 567 ? 13.616 -9.604 2.063 1.00 96.00 567 ILE A C 1
ATOM 4524 O O . ILE A 1 567 ? 14.638 -9.233 2.636 1.00 96.00 567 ILE A O 1
ATOM 4528 N N . VAL A 1 568 ? 13.538 -9.804 0.749 1.00 96.44 568 VAL A N 1
ATOM 4529 C CA . VAL A 1 568 ? 14.600 -9.418 -0.181 1.00 96.44 568 VAL A CA 1
ATOM 4530 C C . VAL A 1 568 ? 14.228 -8.081 -0.802 1.00 96.44 568 VAL A C 1
ATOM 4532 O O . VAL A 1 568 ? 13.241 -7.978 -1.535 1.00 96.44 568 VAL A O 1
ATOM 4535 N N . PHE A 1 569 ? 15.034 -7.073 -0.501 1.00 97.31 569 PHE A N 1
ATOM 4536 C CA . PHE A 1 569 ? 14.991 -5.750 -1.093 1.00 97.31 569 PHE A CA 1
ATOM 4537 C C . PHE A 1 569 ? 15.915 -5.690 -2.306 1.00 97.31 569 PHE A C 1
ATOM 4539 O O . PHE A 1 569 ? 17.056 -6.147 -2.244 1.00 97.31 569 PHE A O 1
ATOM 4546 N N . PHE A 1 570 ? 15.443 -5.102 -3.399 1.00 96.12 570 PHE A N 1
ATOM 4547 C CA . PHE A 1 570 ? 16.283 -4.739 -4.536 1.00 96.12 570 PHE A CA 1
ATOM 4548 C C . PHE A 1 570 ? 16.391 -3.226 -4.583 1.00 96.12 570 PHE A C 1
ATOM 4550 O O . PHE A 1 570 ? 15.383 -2.554 -4.786 1.00 96.12 570 PHE A O 1
ATOM 4557 N N . PHE A 1 571 ? 17.610 -2.722 -4.417 1.00 96.56 571 PHE A N 1
ATOM 4558 C CA . PHE A 1 571 ? 17.952 -1.318 -4.605 1.00 96.56 571 PHE A CA 1
ATOM 4559 C C . PHE A 1 571 ? 18.589 -1.165 -5.978 1.00 96.56 571 PHE A C 1
ATOM 4561 O O . PHE A 1 571 ? 19.590 -1.819 -6.275 1.00 96.56 571 PHE A O 1
ATOM 4568 N N . ILE A 1 572 ? 17.972 -0.352 -6.824 1.00 94.25 572 ILE A N 1
ATOM 4569 C CA . ILE A 1 572 ? 18.301 -0.197 -8.241 1.00 94.25 572 ILE A CA 1
ATOM 4570 C C . ILE A 1 572 ? 18.643 1.278 -8.519 1.00 94.25 572 ILE A C 1
ATOM 4572 O O . ILE A 1 572 ? 18.265 2.150 -7.734 1.00 94.25 572 ILE A O 1
ATOM 4576 N N . HIS A 1 573 ? 19.344 1.549 -9.628 1.00 93.75 573 HIS A N 1
ATOM 4577 C CA . HIS A 1 573 ? 19.769 2.886 -10.069 1.00 93.75 573 HIS A CA 1
ATOM 4578 C C . HIS A 1 573 ? 20.884 3.502 -9.192 1.00 93.75 573 HIS A C 1
ATOM 4580 O O . HIS A 1 573 ? 20.980 4.715 -9.012 1.00 93.75 573 HIS A O 1
ATOM 4586 N N . LEU A 1 574 ? 21.769 2.648 -8.663 1.00 95.38 574 LEU A N 1
ATOM 4587 C CA . LEU A 1 574 ? 22.880 3.042 -7.784 1.00 95.38 574 LEU A CA 1
ATOM 4588 C C . LEU A 1 574 ? 24.171 3.366 -8.563 1.00 95.38 574 LEU A C 1
ATOM 4590 O O . LEU A 1 574 ? 24.319 2.995 -9.734 1.00 95.38 574 LEU A O 1
ATOM 4594 N N . ASP A 1 575 ? 25.134 4.005 -7.898 1.00 94.12 575 ASP A N 1
ATOM 4595 C CA . ASP A 1 575 ? 26.472 4.253 -8.450 1.00 94.12 575 ASP A CA 1
ATOM 4596 C C . ASP A 1 575 ? 27.306 2.957 -8.499 1.00 94.12 575 ASP A C 1
ATOM 4598 O O . ASP A 1 575 ? 27.489 2.253 -7.501 1.00 94.12 575 ASP A O 1
ATOM 4602 N N . ASN A 1 576 ? 27.845 2.643 -9.677 1.00 93.62 576 ASN A N 1
ATOM 4603 C CA . ASN A 1 576 ? 28.674 1.462 -9.910 1.00 93.62 576 ASN A CA 1
ATOM 4604 C C . ASN A 1 576 ? 30.047 1.543 -9.225 1.00 93.62 576 ASN A C 1
ATOM 4606 O O . ASN A 1 576 ? 30.653 0.504 -8.949 1.00 93.62 576 ASN A O 1
ATOM 4610 N N . ASN A 1 577 ? 30.537 2.747 -8.917 1.00 92.38 577 ASN A N 1
ATOM 4611 C CA . ASN A 1 577 ? 31.822 2.949 -8.243 1.00 92.38 577 ASN A CA 1
ATOM 4612 C C . ASN A 1 577 ? 31.832 2.400 -6.809 1.00 92.38 577 ASN A C 1
ATOM 4614 O O . ASN A 1 577 ? 32.903 2.097 -6.274 1.00 92.38 577 ASN A O 1
ATOM 4618 N N . ASN A 1 578 ? 30.655 2.236 -6.200 1.00 91.44 578 ASN A N 1
ATOM 4619 C CA . ASN A 1 578 ? 30.492 1.734 -4.839 1.00 91.44 578 ASN A CA 1
ATOM 4620 C C . ASN A 1 578 ? 30.522 0.204 -4.753 1.00 91.44 578 ASN A C 1
ATOM 4622 O O . ASN A 1 578 ? 30.703 -0.322 -3.659 1.00 91.44 578 ASN A O 1
ATOM 4626 N N . LEU A 1 579 ? 30.444 -0.527 -5.874 1.00 95.00 579 LEU A N 1
ATOM 4627 C CA . LEU A 1 579 ? 30.515 -1.997 -5.857 1.00 95.00 579 LEU A CA 1
ATOM 4628 C C . LEU A 1 579 ? 31.816 -2.515 -5.225 1.00 95.00 579 LEU A C 1
ATOM 4630 O O . LEU A 1 579 ? 31.808 -3.549 -4.562 1.00 95.00 579 LEU A O 1
ATOM 4634 N N . LYS A 1 580 ? 32.925 -1.774 -5.362 1.00 94.38 580 LYS A N 1
ATOM 4635 C CA . LYS A 1 580 ? 34.221 -2.121 -4.748 1.00 94.38 580 LYS A CA 1
ATOM 4636 C C . LYS A 1 580 ? 34.200 -2.113 -3.214 1.00 94.38 580 LYS A C 1
ATOM 4638 O O . LYS A 1 580 ? 35.077 -2.705 -2.599 1.00 94.38 580 LYS A O 1
ATOM 4643 N N . LEU A 1 581 ? 33.229 -1.428 -2.598 1.00 91.19 581 LEU A N 1
ATOM 4644 C CA . LEU A 1 581 ? 33.025 -1.445 -1.143 1.00 91.19 581 LEU A CA 1
ATOM 4645 C C . LEU A 1 581 ? 32.473 -2.798 -0.674 1.00 91.19 581 LEU A C 1
ATOM 4647 O O . LEU A 1 581 ? 32.584 -3.154 0.498 1.00 91.19 581 LEU A O 1
ATOM 4651 N N . LEU A 1 582 ? 31.848 -3.545 -1.586 1.00 95.12 582 LEU A N 1
ATOM 4652 C CA . LEU A 1 582 ? 31.167 -4.789 -1.268 1.00 95.12 582 LEU A CA 1
ATOM 4653 C C . LEU A 1 582 ? 32.101 -5.990 -1.394 1.00 95.12 582 LEU A C 1
ATOM 4655 O O . LEU A 1 582 ? 32.045 -6.846 -0.520 1.00 95.12 582 LEU A O 1
ATOM 4659 N N . GLY A 1 583 ? 32.975 -6.024 -2.402 1.00 95.12 583 GLY A N 1
ATOM 4660 C CA . GLY A 1 583 ? 33.888 -7.148 -2.616 1.00 95.12 583 GLY A CA 1
ATOM 4661 C C . GLY A 1 583 ? 34.685 -7.063 -3.918 1.00 95.12 583 GLY A C 1
ATOM 4662 O O . GLY A 1 583 ? 34.911 -5.979 -4.469 1.00 95.12 583 GLY A O 1
ATOM 4663 N N . LYS A 1 584 ? 35.128 -8.222 -4.411 1.00 96.12 584 LYS A N 1
ATOM 4664 C CA . LYS A 1 584 ? 35.980 -8.344 -5.605 1.00 96.12 584 LYS A CA 1
ATOM 4665 C C . LYS A 1 584 ? 35.170 -8.200 -6.888 1.00 96.12 584 LYS A C 1
ATOM 4667 O O . LYS A 1 584 ? 34.236 -8.961 -7.131 1.00 96.12 584 LYS A O 1
ATOM 4672 N N . LEU A 1 585 ? 35.578 -7.272 -7.750 1.00 96.62 585 LEU A N 1
ATOM 4673 C CA . LEU A 1 585 ? 34.899 -7.011 -9.018 1.00 96.62 585 LEU A CA 1
ATOM 4674 C C . LEU A 1 585 ? 35.400 -7.925 -10.139 1.00 96.62 585 LEU A C 1
ATOM 4676 O O . LEU A 1 585 ? 36.604 -8.072 -10.335 1.00 96.62 585 LEU A O 1
ATOM 4680 N N . GLU A 1 586 ? 34.466 -8.458 -10.918 1.00 95.12 586 GLU A N 1
ATOM 4681 C CA . GLU A 1 586 ? 34.717 -9.247 -12.125 1.00 95.12 586 GLU A CA 1
ATOM 4682 C C . GLU A 1 586 ? 33.907 -8.671 -13.295 1.00 95.12 586 GLU A C 1
ATOM 4684 O O . GLU A 1 586 ? 32.791 -8.175 -13.111 1.00 95.12 586 GLU A O 1
ATOM 4689 N N . GLN A 1 587 ? 34.473 -8.721 -14.503 1.00 94.44 587 GLN A N 1
ATOM 4690 C CA . GLN A 1 587 ? 33.760 -8.399 -15.738 1.00 94.44 587 GLN A CA 1
ATOM 4691 C C . GLN A 1 587 ? 33.159 -9.668 -16.336 1.00 94.44 587 GLN A C 1
ATOM 4693 O O . GLN A 1 587 ? 33.846 -10.675 -16.490 1.00 94.44 587 GLN A O 1
ATOM 4698 N N . THR A 1 588 ? 31.893 -9.610 -16.730 1.00 90.75 588 THR A N 1
ATOM 4699 C CA . THR A 1 588 ? 31.202 -10.735 -17.360 1.00 90.75 588 THR A CA 1
ATOM 4700 C C . THR A 1 588 ? 30.263 -10.261 -18.464 1.00 90.75 588 THR A C 1
ATOM 4702 O O . THR A 1 588 ? 29.850 -9.104 -18.493 1.00 90.75 588 THR A O 1
ATOM 4705 N N . ASN A 1 589 ? 29.904 -11.155 -19.382 1.00 87.44 589 ASN A N 1
ATOM 4706 C CA . ASN A 1 589 ? 28.998 -10.838 -20.480 1.00 87.44 589 ASN A CA 1
ATOM 4707 C C . ASN A 1 589 ? 27.592 -11.330 -20.159 1.00 87.44 589 ASN A C 1
ATOM 4709 O O . ASN A 1 589 ? 27.356 -12.534 -20.055 1.00 87.44 589 ASN A O 1
ATOM 4713 N N . VAL A 1 590 ? 26.639 -10.402 -20.074 1.00 78.69 590 VAL A N 1
ATOM 4714 C CA . VAL A 1 590 ? 25.211 -10.723 -19.970 1.00 78.69 590 VAL A CA 1
ATOM 4715 C C . VAL A 1 590 ? 24.527 -10.289 -21.261 1.00 78.69 590 VAL A C 1
ATOM 4717 O O . VAL A 1 590 ? 24.261 -9.108 -21.499 1.00 78.69 590 VAL A O 1
ATOM 4720 N N . GLY A 1 591 ? 24.271 -11.260 -22.140 1.00 78.81 591 GLY A N 1
ATOM 4721 C CA . GLY A 1 591 ? 23.802 -10.987 -23.497 1.00 78.81 591 GLY A CA 1
ATOM 4722 C C . GLY A 1 591 ? 24.836 -10.172 -24.281 1.00 78.81 591 GLY A C 1
ATOM 4723 O O . GLY A 1 591 ? 25.941 -10.645 -24.517 1.00 78.81 591 GLY A O 1
ATOM 4724 N N . LYS A 1 592 ? 24.475 -8.946 -24.682 1.00 80.25 592 LYS A N 1
ATOM 4725 C CA . LYS A 1 592 ? 25.355 -8.015 -25.420 1.00 80.25 592 LYS A CA 1
ATOM 4726 C C . LYS A 1 592 ? 26.022 -6.952 -24.531 1.00 80.25 592 LYS A C 1
ATOM 4728 O O . LYS A 1 592 ? 26.587 -6.000 -25.061 1.00 80.25 592 LYS A O 1
ATOM 4733 N N . ARG A 1 593 ? 25.877 -7.036 -23.205 1.00 83.00 593 ARG A N 1
ATOM 4734 C CA . ARG A 1 593 ? 26.362 -6.014 -22.263 1.00 83.00 593 ARG A CA 1
ATOM 4735 C C . ARG A 1 593 ? 27.541 -6.559 -21.454 1.00 83.00 593 ARG A C 1
ATOM 4737 O O . ARG A 1 593 ? 27.428 -7.650 -20.896 1.00 83.00 593 ARG A O 1
ATOM 4744 N N . ASN A 1 594 ? 28.612 -5.769 -21.347 1.00 90.00 594 ASN A N 1
ATOM 4745 C CA . ASN A 1 594 ? 29.689 -6.000 -20.381 1.00 90.00 594 ASN A CA 1
ATOM 4746 C C . ASN A 1 594 ? 29.200 -5.539 -19.008 1.00 90.00 594 ASN A C 1
ATOM 4748 O O . ASN A 1 594 ? 28.968 -4.350 -18.790 1.00 90.00 594 ASN A O 1
ATOM 4752 N N . ALA A 1 595 ? 28.984 -6.492 -18.116 1.00 92.25 595 ALA A N 1
ATOM 4753 C CA . ALA A 1 595 ? 28.512 -6.272 -16.764 1.00 92.25 595 ALA A CA 1
ATOM 4754 C C . ALA A 1 595 ? 29.676 -6.345 -15.773 1.00 92.25 595 ALA A C 1
ATOM 4756 O O . ALA A 1 595 ? 30.588 -7.155 -15.941 1.00 92.25 595 ALA A O 1
ATOM 4757 N N . THR A 1 596 ? 29.589 -5.563 -14.698 1.00 94.94 596 THR A N 1
ATOM 4758 C CA . THR A 1 596 ? 30.479 -5.700 -13.537 1.00 94.94 596 THR A CA 1
ATOM 4759 C C . THR A 1 596 ? 29.717 -6.411 -12.428 1.00 94.94 596 THR A C 1
ATOM 4761 O O . THR A 1 596 ? 28.630 -5.965 -12.071 1.00 94.94 596 THR A O 1
ATOM 4764 N N . VAL A 1 597 ? 30.267 -7.472 -11.849 1.00 95.38 597 VAL A N 1
ATOM 4765 C CA . VAL A 1 597 ? 29.661 -8.207 -10.725 1.00 95.38 597 VAL A CA 1
ATOM 4766 C C . VAL A 1 597 ? 30.620 -8.267 -9.542 1.00 95.38 597 VAL A C 1
ATOM 4768 O O . VAL A 1 597 ? 31.836 -8.299 -9.727 1.00 95.38 597 VAL A O 1
ATOM 4771 N N . VAL A 1 598 ? 30.080 -8.277 -8.324 1.00 96.56 598 VAL A N 1
ATOM 4772 C CA . VAL A 1 598 ? 30.842 -8.587 -7.108 1.00 96.56 598 VAL A CA 1
ATOM 4773 C C . VAL A 1 598 ? 30.925 -10.112 -6.965 1.00 96.56 598 VAL A C 1
ATOM 4775 O O . VAL A 1 598 ? 29.969 -10.763 -6.555 1.00 96.56 598 VAL A O 1
ATOM 4778 N N . SER A 1 599 ? 32.047 -10.683 -7.398 1.00 94.06 599 SER A N 1
ATOM 4779 C CA . SER A 1 599 ? 32.234 -12.118 -7.686 1.00 94.06 599 SER A CA 1
ATOM 4780 C C . SER A 1 599 ? 32.258 -13.046 -6.463 1.00 94.06 599 SER A C 1
ATOM 4782 O O . SER A 1 599 ? 31.961 -14.244 -6.569 1.00 94.06 599 SER A O 1
ATOM 4784 N N . ASP A 1 600 ? 32.595 -12.492 -5.301 1.00 94.12 600 ASP A N 1
ATOM 4785 C CA . ASP A 1 600 ? 32.664 -13.163 -4.002 1.00 94.12 600 ASP A CA 1
ATOM 4786 C C . ASP A 1 600 ? 31.346 -13.105 -3.214 1.00 94.12 600 ASP A C 1
ATOM 4788 O O . ASP A 1 600 ? 31.294 -13.610 -2.095 1.00 94.12 600 ASP A O 1
ATOM 4792 N N . ILE A 1 601 ? 30.281 -12.541 -3.798 1.00 94.38 601 ILE A N 1
ATOM 4793 C CA . ILE A 1 601 ? 28.943 -12.483 -3.199 1.00 94.38 601 ILE A CA 1
ATOM 4794 C C . ILE A 1 601 ? 27.930 -13.191 -4.100 1.00 94.38 601 ILE A C 1
ATOM 4796 O O . ILE A 1 601 ? 27.710 -12.806 -5.252 1.00 94.38 601 ILE A O 1
ATOM 4800 N N . ASP A 1 602 ? 27.242 -14.185 -3.548 1.00 92.50 602 ASP A N 1
ATOM 4801 C CA . ASP A 1 602 ? 26.100 -14.838 -4.185 1.00 92.50 602 ASP A CA 1
ATOM 4802 C C . ASP A 1 602 ? 25.071 -15.288 -3.127 1.00 92.50 602 ASP A C 1
ATOM 4804 O O . ASP A 1 602 ? 25.348 -15.208 -1.930 1.00 92.50 602 ASP A O 1
ATOM 4808 N N . PRO A 1 603 ? 23.856 -15.729 -3.501 1.00 90.31 603 PRO A N 1
ATOM 4809 C CA . PRO A 1 603 ? 22.843 -16.040 -2.497 1.00 90.31 603 PRO A CA 1
ATOM 4810 C C . PRO A 1 603 ? 23.164 -17.275 -1.638 1.00 90.31 603 PRO A C 1
ATOM 4812 O O . PRO A 1 603 ? 22.533 -17.446 -0.595 1.00 90.31 603 PRO A O 1
ATOM 4815 N N . LEU A 1 604 ? 24.106 -18.131 -2.061 1.00 89.94 604 LEU A N 1
ATOM 4816 C CA . LEU A 1 604 ? 24.604 -19.260 -1.266 1.00 89.94 604 LEU A CA 1
ATOM 4817 C C . LEU A 1 604 ? 25.769 -18.835 -0.359 1.00 89.94 604 LEU A C 1
ATOM 4819 O O . LEU A 1 604 ? 25.914 -19.370 0.738 1.00 89.94 604 LEU A O 1
ATOM 4823 N N . HIS A 1 605 ? 26.534 -17.825 -0.775 1.00 93.31 605 HIS A N 1
ATOM 4824 C CA . HIS A 1 605 ? 27.627 -17.202 -0.025 1.00 93.31 605 HIS A CA 1
ATOM 4825 C C . HIS A 1 605 ? 27.381 -15.690 0.135 1.00 93.31 605 HIS A C 1
ATOM 4827 O O . HIS A 1 605 ? 28.088 -14.872 -0.463 1.00 93.31 605 HIS A O 1
ATOM 4833 N N . PRO A 1 606 ? 26.347 -15.283 0.895 1.00 95.44 606 PRO A N 1
ATOM 4834 C CA . PRO A 1 606 ? 26.001 -13.877 1.000 1.00 95.44 606 PRO A CA 1
ATOM 4835 C C . PRO A 1 606 ? 26.982 -13.131 1.905 1.00 95.44 606 PRO A C 1
ATOM 4837 O O . PRO A 1 606 ? 27.466 -13.673 2.902 1.00 95.44 606 PRO A O 1
ATOM 4840 N N . LYS A 1 607 ? 27.200 -11.843 1.629 1.00 96.56 607 LYS A N 1
ATOM 4841 C CA . LYS A 1 607 ? 27.955 -10.976 2.542 1.00 96.56 607 LYS A CA 1
ATOM 4842 C C . LYS A 1 607 ? 27.061 -10.537 3.694 1.00 96.56 607 LYS A C 1
ATOM 4844 O O . LYS A 1 607 ? 25.982 -9.990 3.466 1.00 96.56 607 LYS A O 1
ATOM 4849 N N . LEU A 1 608 ? 27.496 -10.786 4.923 1.00 96.94 608 LEU A N 1
ATOM 4850 C CA . LEU A 1 608 ? 26.785 -10.361 6.125 1.00 96.94 608 LEU A CA 1
ATOM 4851 C C . LEU A 1 608 ? 27.211 -8.944 6.495 1.00 96.94 608 LEU A C 1
ATOM 4853 O O . LEU A 1 608 ? 28.404 -8.666 6.556 1.00 96.94 608 LEU A O 1
ATOM 4857 N N . GLU A 1 609 ? 26.239 -8.082 6.763 1.00 96.19 609 GLU A N 1
ATOM 4858 C CA . GLU A 1 609 ? 26.478 -6.702 7.176 1.00 96.19 609 GLU A CA 1
ATOM 4859 C C . GLU A 1 609 ? 25.617 -6.352 8.389 1.00 96.19 609 GLU A C 1
ATOM 4861 O O . GLU A 1 609 ? 24.441 -6.735 8.486 1.00 96.19 609 GLU A O 1
ATOM 4866 N N . ASP A 1 610 ? 26.201 -5.590 9.307 1.00 95.62 610 ASP A N 1
ATOM 4867 C CA . ASP A 1 610 ? 25.485 -5.033 10.446 1.00 95.62 610 ASP A CA 1
ATOM 4868 C C . ASP A 1 610 ? 24.619 -3.841 10.030 1.00 95.62 610 ASP A C 1
ATOM 4870 O O . ASP A 1 610 ? 24.723 -3.305 8.924 1.00 95.62 610 ASP A O 1
ATOM 4874 N N . LYS A 1 611 ? 23.733 -3.415 10.934 1.00 95.81 611 LYS A N 1
ATOM 4875 C CA . LYS A 1 611 ? 22.919 -2.208 10.760 1.00 95.81 611 LYS A CA 1
ATOM 4876 C C . LYS A 1 611 ? 23.812 -0.964 10.629 1.00 95.81 611 LYS A C 1
ATOM 4878 O O . LYS A 1 611 ? 24.788 -0.819 11.355 1.00 95.81 611 LYS A O 1
ATOM 4883 N N . ASN A 1 612 ? 23.388 -0.016 9.794 1.00 95.50 612 ASN A N 1
ATOM 4884 C CA . ASN A 1 612 ? 24.047 1.251 9.465 1.00 95.50 612 ASN A CA 1
ATOM 4885 C C . ASN A 1 612 ? 25.309 1.143 8.587 1.00 95.50 612 ASN A C 1
ATOM 4887 O O . ASN A 1 612 ? 25.999 2.145 8.400 1.00 95.50 612 ASN A O 1
ATOM 4891 N N . PHE A 1 613 ? 25.602 -0.020 8.003 1.00 95.38 613 PHE A N 1
ATOM 4892 C CA . PHE A 1 613 ? 26.658 -0.150 7.000 1.00 95.38 613 PHE A CA 1
ATOM 4893 C C . PHE A 1 613 ? 26.269 0.606 5.720 1.00 95.38 613 PHE A C 1
ATOM 4895 O O . PHE A 1 613 ? 25.216 0.343 5.134 1.00 95.38 613 PHE A O 1
ATOM 4902 N N . ASN A 1 614 ? 27.107 1.550 5.280 1.00 94.81 614 ASN A N 1
ATOM 4903 C CA . ASN A 1 614 ? 26.901 2.281 4.028 1.00 94.81 614 ASN A CA 1
ATOM 4904 C C . ASN A 1 614 ? 27.251 1.378 2.840 1.00 94.81 614 ASN A C 1
ATOM 4906 O O . ASN A 1 614 ? 28.426 1.165 2.543 1.00 94.81 614 ASN A O 1
ATOM 4910 N N . PHE A 1 615 ? 26.234 0.854 2.157 1.00 95.00 615 PHE A N 1
ATOM 4911 C CA . PHE A 1 615 ? 26.422 -0.167 1.124 1.00 95.00 615 PHE A CA 1
ATOM 4912 C C . PHE A 1 615 ? 26.411 0.389 -0.306 1.00 95.00 615 PHE A C 1
ATOM 4914 O O . PHE A 1 615 ? 26.853 -0.297 -1.226 1.00 95.00 615 PHE A O 1
ATOM 4921 N N . ALA A 1 616 ? 25.906 1.609 -0.516 1.00 95.44 616 ALA A N 1
ATOM 4922 C CA . ALA A 1 616 ? 25.824 2.233 -1.835 1.00 95.44 616 ALA A CA 1
ATOM 4923 C C . ALA A 1 616 ? 25.569 3.741 -1.770 1.00 95.44 616 ALA A C 1
ATOM 4925 O O . ALA A 1 616 ? 25.256 4.291 -0.716 1.00 95.44 616 ALA A O 1
ATOM 4926 N N . THR A 1 617 ? 25.641 4.389 -2.928 1.00 95.56 617 THR A N 1
ATOM 4927 C CA . THR A 1 617 ? 25.174 5.757 -3.162 1.00 95.56 617 THR A CA 1
ATOM 4928 C C . THR A 1 617 ? 24.264 5.802 -4.388 1.00 95.56 617 THR A C 1
ATOM 4930 O O . THR A 1 617 ? 24.295 4.913 -5.244 1.00 95.56 617 THR A O 1
ATOM 4933 N N . ILE A 1 618 ? 23.434 6.841 -4.470 1.00 95.25 618 ILE A N 1
ATOM 4934 C CA . ILE A 1 618 ? 22.562 7.108 -5.619 1.00 95.25 618 ILE A CA 1
ATOM 4935 C C . ILE A 1 618 ? 23.401 7.440 -6.852 1.00 95.25 618 ILE A C 1
ATOM 4937 O O . ILE A 1 618 ? 24.291 8.290 -6.776 1.00 95.25 618 ILE A O 1
ATOM 4941 N N . GLY A 1 619 ? 23.097 6.791 -7.978 1.00 93.44 619 GLY A N 1
ATOM 4942 C CA . GLY A 1 619 ? 23.785 7.029 -9.240 1.00 93.44 619 GLY A CA 1
ATOM 4943 C C . GLY A 1 619 ? 23.353 8.331 -9.919 1.00 93.44 619 GLY A C 1
ATOM 4944 O O . GLY A 1 619 ? 22.211 8.786 -9.799 1.00 93.44 619 GLY A O 1
ATOM 4945 N N . GLU A 1 620 ? 24.271 8.893 -10.693 1.00 91.12 620 GLU A N 1
ATOM 4946 C CA . GLU A 1 620 ? 24.008 9.983 -11.629 1.00 91.12 620 GLU A CA 1
ATOM 4947 C C . GLU A 1 620 ? 23.238 9.467 -12.848 1.00 91.12 620 GLU A C 1
ATOM 4949 O O . GLU A 1 620 ? 23.291 8.281 -13.179 1.00 91.12 620 GLU A O 1
ATOM 4954 N N . SER A 1 621 ? 22.587 10.356 -13.599 1.00 86.56 621 SER A N 1
ATOM 4955 C CA . SER A 1 621 ? 21.835 9.976 -14.807 1.00 86.56 621 SER A CA 1
ATOM 4956 C C . SER A 1 621 ? 22.656 9.135 -15.800 1.00 86.56 621 SER A C 1
ATOM 4958 O O . SER A 1 621 ? 22.112 8.310 -16.528 1.00 86.56 621 SER A O 1
ATOM 4960 N N . THR A 1 622 ? 23.979 9.308 -15.834 1.00 85.81 622 THR A N 1
ATOM 4961 C CA . THR A 1 622 ? 24.892 8.593 -16.739 1.00 85.81 622 THR A CA 1
ATOM 4962 C C . THR A 1 622 ? 25.153 7.136 -16.349 1.00 85.81 622 THR A C 1
ATOM 4964 O O . THR A 1 622 ? 25.436 6.328 -17.234 1.00 85.81 622 THR A O 1
ATOM 4967 N N . ASN A 1 623 ? 25.040 6.769 -15.067 1.00 86.50 623 ASN A N 1
ATOM 4968 C CA . ASN A 1 623 ? 25.314 5.409 -14.576 1.00 86.50 623 ASN A CA 1
ATOM 4969 C C . ASN A 1 623 ? 24.126 4.754 -13.853 1.00 86.50 623 ASN A C 1
ATOM 4971 O O . ASN A 1 623 ? 24.135 3.547 -13.613 1.00 86.50 623 ASN A O 1
ATOM 4975 N N . ASN A 1 624 ? 23.061 5.511 -13.597 1.00 84.81 624 ASN A N 1
ATOM 4976 C CA . ASN A 1 624 ? 21.831 5.027 -12.988 1.00 84.81 624 ASN A CA 1
ATOM 4977 C C . ASN A 1 624 ? 20.825 4.477 -14.009 1.00 84.81 624 ASN A C 1
ATOM 4979 O O . ASN A 1 624 ? 19.709 4.163 -13.638 1.00 84.81 624 ASN A O 1
ATOM 4983 N N . GLY A 1 625 ? 21.171 4.374 -15.293 1.00 79.19 625 GLY A N 1
ATOM 4984 C CA . GLY A 1 625 ? 20.242 3.904 -16.325 1.00 79.19 625 GLY A CA 1
ATOM 4985 C C . GLY A 1 625 ? 19.597 4.987 -17.192 1.00 79.19 625 GLY A C 1
ATOM 4986 O O . GLY A 1 625 ? 18.741 4.660 -18.019 1.00 79.19 625 GLY A O 1
ATOM 4987 N N . GLY A 1 626 ? 20.039 6.244 -17.085 1.00 80.69 626 GLY A N 1
ATOM 4988 C CA . GLY A 1 626 ? 19.611 7.319 -17.984 1.00 80.69 626 GLY A CA 1
ATOM 4989 C C . GLY A 1 626 ? 18.362 8.057 -17.516 1.00 80.69 626 GLY A C 1
ATOM 4990 O O . GLY A 1 626 ? 17.609 8.520 -18.372 1.00 80.69 626 GLY A O 1
ATOM 4991 N N . TRP A 1 627 ? 18.105 8.117 -16.206 1.00 82.81 627 TRP A N 1
ATOM 4992 C CA . TRP A 1 627 ? 16.937 8.782 -15.611 1.00 82.81 627 TRP A CA 1
ATOM 4993 C C . TRP A 1 627 ? 17.351 9.726 -14.470 1.00 82.81 627 TRP A C 1
ATOM 4995 O O . TRP A 1 627 ? 18.514 9.757 -14.075 1.00 82.81 627 TRP A O 1
ATOM 5005 N N . ASN A 1 628 ? 16.410 10.521 -13.947 1.00 87.62 628 ASN A N 1
ATOM 5006 C CA . ASN A 1 628 ? 16.660 11.415 -12.809 1.00 87.62 628 ASN A CA 1
ATOM 5007 C C . ASN A 1 628 ? 17.297 10.640 -11.637 1.00 87.62 628 ASN A C 1
ATOM 5009 O O . ASN A 1 628 ? 16.890 9.504 -11.410 1.00 87.62 628 ASN A O 1
ATOM 5013 N N . PRO A 1 629 ? 18.259 11.207 -10.886 1.00 91.75 629 PRO A N 1
ATOM 5014 C CA . PRO A 1 629 ? 18.824 10.555 -9.705 1.00 91.75 629 PRO A CA 1
ATOM 5015 C C . PRO A 1 629 ? 17.749 10.094 -8.715 1.00 9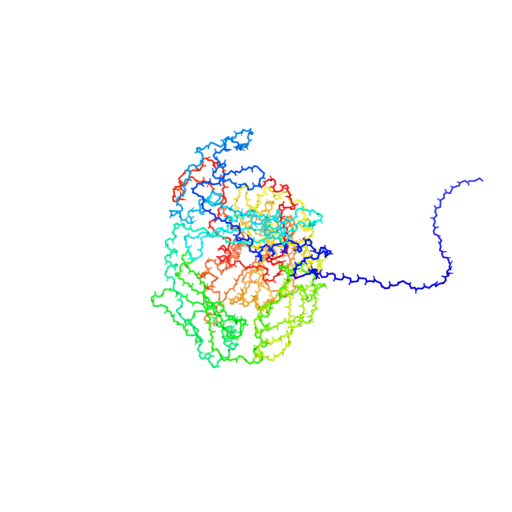1.75 629 PRO A C 1
ATOM 5017 O O . PRO A 1 629 ? 16.912 10.877 -8.261 1.00 91.75 629 PRO A O 1
ATOM 5020 N N . HIS A 1 630 ? 17.740 8.794 -8.432 1.00 93.88 630 HIS A N 1
ATOM 5021 C CA . HIS A 1 630 ? 16.780 8.145 -7.546 1.00 93.88 630 HIS A CA 1
ATOM 5022 C C . HIS A 1 630 ? 17.282 6.759 -7.146 1.00 93.88 630 HIS A C 1
ATOM 5024 O O . HIS A 1 630 ? 18.172 6.203 -7.790 1.00 93.88 630 HIS A O 1
ATOM 5030 N N . VAL A 1 631 ? 16.673 6.187 -6.111 1.00 95.44 631 VAL A N 1
ATOM 5031 C CA . VAL A 1 631 ? 16.722 4.743 -5.862 1.00 95.44 631 VAL A CA 1
ATOM 5032 C C . VAL A 1 631 ? 15.367 4.147 -6.192 1.00 95.44 631 VAL A C 1
ATOM 5034 O O . VAL A 1 631 ? 14.340 4.674 -5.767 1.00 95.44 631 VAL A O 1
ATOM 5037 N N . HIS A 1 632 ? 15.368 3.040 -6.925 1.00 94.81 632 HIS A N 1
ATOM 5038 C CA . HIS A 1 632 ? 14.182 2.209 -7.093 1.00 94.81 632 HIS A CA 1
ATOM 5039 C C . HIS A 1 632 ? 14.248 1.034 -6.121 1.00 94.81 632 HIS A C 1
ATOM 5041 O O . HIS A 1 632 ? 15.258 0.325 -6.067 1.00 94.81 632 HIS A O 1
ATOM 5047 N N . ILE A 1 633 ? 13.180 0.847 -5.347 1.00 96.62 633 ILE A N 1
ATOM 5048 C CA . ILE A 1 633 ? 13.113 -0.109 -4.242 1.00 96.62 633 ILE A CA 1
ATOM 5049 C C . ILE A 1 633 ? 12.001 -1.114 -4.512 1.00 96.62 633 ILE A C 1
ATOM 5051 O O . ILE A 1 633 ? 10.822 -0.766 -4.482 1.00 96.62 633 ILE A O 1
ATOM 5055 N N . GLU A 1 634 ? 12.361 -2.378 -4.701 1.00 95.38 634 GLU A N 1
ATOM 5056 C CA . GLU A 1 634 ? 11.400 -3.488 -4.713 1.00 95.38 634 GLU A CA 1
ATOM 5057 C C . GLU A 1 634 ? 11.554 -4.325 -3.443 1.00 95.38 634 GLU A C 1
ATOM 5059 O O . GLU A 1 634 ? 12.671 -4.502 -2.962 1.00 95.38 634 GLU A O 1
ATOM 5064 N N . ALA A 1 635 ? 10.458 -4.884 -2.924 1.00 95.50 635 ALA A N 1
ATOM 5065 C CA . ALA A 1 635 ? 10.469 -5.744 -1.741 1.00 95.50 635 ALA A CA 1
ATOM 5066 C C . ALA A 1 635 ? 9.672 -7.031 -1.992 1.00 95.50 635 ALA A C 1
ATOM 5068 O O . ALA A 1 635 ? 8.515 -6.978 -2.419 1.00 95.50 635 ALA A O 1
ATOM 5069 N N . TYR A 1 636 ? 10.278 -8.185 -1.699 1.00 93.56 636 TYR A N 1
ATOM 5070 C CA . TYR A 1 636 ? 9.664 -9.499 -1.912 1.00 93.56 636 TYR A CA 1
ATOM 5071 C C . TYR A 1 636 ? 9.767 -10.391 -0.678 1.00 93.56 636 TYR A C 1
ATOM 5073 O O . TYR A 1 636 ? 10.838 -10.462 -0.069 1.00 93.56 636 TYR A O 1
ATOM 5081 N N . PRO A 1 637 ? 8.689 -11.104 -0.314 1.00 92.94 637 PRO A N 1
ATOM 5082 C CA . PRO A 1 637 ? 8.680 -11.934 0.874 1.00 92.94 637 PRO A CA 1
ATOM 5083 C C . PRO A 1 637 ? 9.403 -13.259 0.637 1.00 92.94 637 PRO A C 1
ATOM 5085 O O . PRO A 1 637 ? 9.283 -13.878 -0.422 1.00 92.94 637 PRO A O 1
ATOM 5088 N N . VAL A 1 638 ? 10.075 -13.736 1.675 1.00 91.06 638 VAL A N 1
ATOM 5089 C CA . VAL A 1 638 ? 10.635 -15.082 1.769 1.00 91.06 638 VAL A CA 1
ATOM 5090 C C . VAL A 1 638 ? 9.951 -15.798 2.920 1.00 91.06 638 VAL A C 1
ATOM 5092 O O . VAL A 1 638 ? 9.837 -15.269 4.029 1.00 91.06 638 VAL A O 1
ATOM 5095 N N . ARG A 1 639 ? 9.477 -17.008 2.628 1.00 90.50 639 ARG A N 1
ATOM 5096 C CA . ARG A 1 639 ? 8.838 -17.890 3.598 1.00 90.50 639 ARG A CA 1
ATOM 5097 C C . ARG A 1 639 ? 9.602 -19.194 3.679 1.00 90.50 639 ARG A C 1
ATOM 5099 O O . ARG A 1 639 ? 9.908 -19.802 2.652 1.00 90.50 639 ARG A O 1
ATOM 5106 N N . TYR A 1 640 ? 9.863 -19.617 4.898 1.00 90.12 640 TYR A N 1
ATOM 5107 C CA . TYR A 1 640 ? 10.442 -20.896 5.236 1.00 90.12 640 TYR A CA 1
ATOM 5108 C C . TYR A 1 640 ? 9.408 -21.798 5.918 1.00 90.12 640 TYR A C 1
ATOM 5110 O O . TYR A 1 640 ? 8.377 -21.353 6.414 1.00 90.12 640 TYR A O 1
ATOM 5118 N N . GLU A 1 641 ? 9.685 -23.086 5.938 1.00 89.88 641 GLU A N 1
ATOM 5119 C CA . GLU A 1 641 ? 8.961 -24.101 6.693 1.00 89.88 641 GLU A CA 1
ATOM 5120 C C . GLU A 1 641 ? 9.991 -25.039 7.325 1.00 89.88 641 GLU A C 1
ATOM 5122 O O . GLU A 1 641 ? 11.101 -25.189 6.798 1.00 89.88 641 GLU A O 1
ATOM 5127 N N . ILE A 1 642 ? 9.647 -25.659 8.452 1.00 89.44 642 ILE A N 1
ATOM 5128 C CA . ILE A 1 642 ? 10.486 -26.698 9.047 1.00 89.44 642 ILE A CA 1
ATOM 5129 C C . ILE A 1 642 ? 10.079 -28.044 8.449 1.00 89.44 642 ILE A C 1
ATOM 5131 O O . ILE A 1 642 ? 8.943 -28.489 8.603 1.00 89.44 642 ILE A O 1
ATOM 5135 N N . LYS A 1 643 ? 11.010 -28.707 7.761 1.00 88.50 643 LYS A N 1
ATOM 5136 C CA . LYS A 1 643 ? 10.842 -30.074 7.247 1.00 88.50 643 LYS A CA 1
ATOM 5137 C C . LYS A 1 643 ? 12.003 -30.928 7.708 1.00 88.50 643 LYS A C 1
ATOM 5139 O O . LYS A 1 643 ? 13.155 -30.545 7.524 1.00 88.50 643 LYS A O 1
ATOM 5144 N N . ASP A 1 644 ? 11.691 -32.052 8.348 1.00 88.12 644 ASP A N 1
ATOM 5145 C CA . ASP A 1 644 ? 12.682 -32.985 8.897 1.00 88.12 644 ASP A CA 1
ATOM 5146 C C . ASP A 1 644 ? 13.724 -32.279 9.794 1.00 88.12 644 ASP A C 1
ATOM 5148 O O . ASP A 1 644 ? 14.927 -32.523 9.711 1.00 88.12 644 ASP A O 1
ATOM 5152 N N . GLY A 1 645 ? 13.257 -31.325 10.612 1.00 85.31 645 GLY A N 1
ATOM 5153 C CA . GLY A 1 645 ? 14.094 -30.517 11.508 1.00 85.31 645 GLY A CA 1
ATOM 5154 C C . GLY A 1 645 ? 14.940 -29.434 10.824 1.00 85.31 645 GLY A C 1
ATOM 5155 O O . GLY A 1 645 ? 15.750 -28.792 11.491 1.00 85.31 645 GLY A O 1
ATOM 5156 N N . LYS A 1 646 ? 14.774 -29.208 9.514 1.00 87.81 646 LYS A N 1
ATOM 5157 C CA . LYS A 1 646 ? 15.540 -28.226 8.734 1.00 87.81 646 LYS A CA 1
ATOM 5158 C C . LYS A 1 646 ? 14.655 -27.103 8.213 1.00 87.81 646 LYS A C 1
ATOM 5160 O O . LYS A 1 646 ? 13.558 -27.347 7.713 1.00 87.81 646 LYS A O 1
ATOM 5165 N N . LYS A 1 647 ? 15.173 -25.876 8.258 1.00 89.44 647 LYS A N 1
ATOM 5166 C CA . LYS A 1 647 ? 14.542 -24.701 7.657 1.00 89.44 647 LYS A CA 1
ATOM 5167 C C . LYS A 1 647 ? 14.720 -24.740 6.141 1.00 89.44 647 LYS A C 1
ATOM 5169 O O . LYS A 1 647 ? 15.829 -24.592 5.630 1.00 89.44 647 LYS A O 1
ATOM 5174 N N . VAL A 1 648 ? 13.626 -24.936 5.414 1.00 88.88 648 VAL A N 1
ATOM 5175 C CA . VAL A 1 648 ? 13.601 -24.984 3.943 1.00 88.88 648 VAL A CA 1
ATOM 5176 C C . VAL A 1 648 ? 12.628 -23.949 3.392 1.00 88.88 648 VAL A C 1
ATOM 5178 O O . VAL A 1 648 ? 11.780 -23.449 4.117 1.00 88.88 648 VAL A O 1
ATOM 5181 N N . TRP A 1 649 ? 12.745 -23.585 2.115 1.00 87.50 649 TRP A N 1
ATOM 5182 C CA . TRP A 1 649 ? 11.804 -22.654 1.484 1.00 87.50 649 TRP A CA 1
ATOM 5183 C C . TRP A 1 649 ? 10.403 -23.264 1.404 1.00 87.50 649 TRP A C 1
ATOM 5185 O O . TRP A 1 649 ? 10.249 -24.391 0.931 1.00 87.50 649 TRP A O 1
ATOM 5195 N N . ALA A 1 650 ? 9.389 -22.496 1.803 1.00 87.19 650 ALA A N 1
ATOM 5196 C CA . ALA A 1 650 ? 8.002 -22.929 1.742 1.00 87.19 650 ALA A CA 1
ATOM 5197 C C . ALA A 1 650 ? 7.560 -23.123 0.284 1.00 87.19 650 ALA A C 1
ATOM 5199 O O . ALA A 1 650 ? 7.608 -22.191 -0.526 1.00 87.19 650 ALA A O 1
ATOM 5200 N N . LYS A 1 651 ? 7.101 -24.335 -0.053 1.00 81.06 651 LYS A N 1
ATOM 5201 C CA . LYS A 1 651 ? 6.674 -24.669 -1.427 1.00 81.06 651 LYS A CA 1
ATOM 5202 C C . LYS A 1 651 ? 5.329 -24.059 -1.824 1.00 81.06 651 LYS A C 1
ATOM 5204 O O . LYS A 1 651 ? 5.075 -23.853 -3.011 1.00 81.06 651 LYS A O 1
ATOM 5209 N N . SER A 1 652 ? 4.459 -23.789 -0.855 1.00 80.12 652 SER A N 1
ATOM 5210 C CA . SER A 1 652 ? 3.157 -23.168 -1.092 1.00 80.12 652 SER A CA 1
ATOM 5211 C C . SER A 1 652 ? 2.619 -22.477 0.151 1.00 80.12 652 SER A C 1
ATOM 5213 O O . SER A 1 652 ? 2.890 -22.928 1.259 1.00 80.12 652 SER A O 1
ATOM 5215 N N . PHE A 1 653 ? 1.814 -21.433 -0.028 1.00 80.69 653 PHE A N 1
ATOM 5216 C CA . PHE A 1 653 ? 1.143 -20.737 1.072 1.00 80.69 653 PHE A CA 1
ATOM 5217 C C . PHE A 1 653 ? -0.069 -19.947 0.581 1.00 80.69 653 PHE A C 1
ATOM 5219 O O . PHE A 1 653 ? -0.167 -19.599 -0.599 1.00 80.69 653 PHE A O 1
ATOM 5226 N N . LEU A 1 654 ? -0.983 -19.637 1.499 1.00 77.44 654 LEU A N 1
ATOM 5227 C CA . LEU A 1 654 ? -2.096 -18.731 1.246 1.00 77.44 654 LEU A CA 1
ATOM 5228 C C . LEU A 1 654 ? -1.567 -17.298 1.079 1.00 77.44 654 LEU A C 1
ATOM 5230 O O . LEU A 1 654 ? -0.935 -16.752 1.981 1.00 77.44 654 LEU A O 1
ATOM 5234 N N . ASN A 1 655 ? -1.810 -16.682 -0.078 1.00 75.50 655 ASN A N 1
ATOM 5235 C CA . ASN A 1 655 ? -1.675 -15.235 -0.234 1.00 75.50 655 ASN A CA 1
ATOM 5236 C C . ASN A 1 655 ? -3.031 -14.548 0.034 1.00 75.50 655 ASN A C 1
ATOM 5238 O O . ASN A 1 655 ? -4.004 -15.180 0.433 1.00 75.50 655 ASN A O 1
ATOM 5242 N N . SER A 1 656 ? -3.133 -13.246 -0.231 1.00 67.12 656 SER A N 1
ATOM 5243 C CA . SER A 1 656 ? -4.368 -12.479 -0.018 1.00 67.12 656 SER A CA 1
ATOM 5244 C C . SER A 1 656 ? -5.604 -12.946 -0.814 1.00 67.12 656 SER A C 1
ATOM 5246 O O . SER A 1 656 ? -6.704 -12.511 -0.465 1.00 67.12 656 SER A O 1
ATOM 5248 N N . LYS A 1 657 ? -5.445 -13.785 -1.853 1.00 68.31 657 LYS A N 1
ATOM 5249 C CA . LYS A 1 657 ? -6.505 -14.276 -2.758 1.00 68.31 657 LYS A CA 1
ATOM 5250 C C . LYS A 1 657 ? -6.516 -15.800 -3.008 1.00 68.31 657 LYS A C 1
ATOM 5252 O O . LYS A 1 657 ? -7.539 -16.338 -3.388 1.00 68.31 657 LYS A O 1
ATOM 5257 N N . TYR A 1 658 ? -5.415 -16.531 -2.911 1.00 74.25 658 TYR A N 1
ATOM 5258 C CA . TYR A 1 658 ? -5.359 -17.964 -3.231 1.00 74.25 658 TYR A CA 1
ATOM 5259 C C . TYR A 1 658 ? -4.044 -18.590 -2.758 1.00 74.25 658 TYR A C 1
ATOM 5261 O O . TYR A 1 658 ? -3.118 -17.910 -2.318 1.00 74.25 658 TYR A O 1
ATOM 5269 N N . ILE A 1 659 ? -3.949 -19.914 -2.861 1.00 77.50 659 ILE A N 1
ATOM 5270 C CA . ILE A 1 659 ? -2.715 -20.644 -2.572 1.00 77.50 659 ILE A CA 1
ATOM 5271 C C . ILE A 1 659 ? -1.727 -20.417 -3.723 1.00 77.50 659 ILE A C 1
ATOM 5273 O O . ILE A 1 659 ? -1.993 -20.789 -4.868 1.00 77.50 659 ILE A O 1
ATOM 5277 N N . LEU A 1 660 ? -0.588 -19.793 -3.425 1.00 75.38 660 LEU A N 1
ATOM 5278 C CA . LEU A 1 660 ? 0.523 -19.632 -4.361 1.00 75.38 660 LEU A CA 1
ATOM 5279 C C . LEU A 1 660 ? 1.525 -20.776 -4.211 1.00 75.38 660 LEU A C 1
ATOM 5281 O O . LEU A 1 660 ? 1.788 -21.224 -3.100 1.00 75.38 660 LEU A O 1
ATOM 5285 N N . SER A 1 661 ? 2.095 -21.217 -5.335 1.00 75.12 661 SER A N 1
ATOM 5286 C CA . SER A 1 661 ? 3.131 -22.254 -5.426 1.00 75.12 661 SER A CA 1
ATOM 5287 C C . SER A 1 661 ? 4.500 -21.671 -5.797 1.00 75.12 661 SER A C 1
ATOM 5289 O O . SER A 1 661 ? 4.588 -20.642 -6.476 1.00 75.12 661 SER A O 1
ATOM 5291 N N . ASP A 1 662 ? 5.565 -22.365 -5.394 1.00 70.44 662 ASP A N 1
ATOM 5292 C CA . ASP A 1 662 ? 6.979 -22.005 -5.578 1.00 70.44 662 ASP A CA 1
ATOM 5293 C C . ASP A 1 662 ? 7.355 -21.539 -6.996 1.00 70.44 662 ASP A C 1
ATOM 5295 O O . ASP A 1 662 ? 8.120 -20.591 -7.186 1.00 70.44 662 ASP A O 1
ATOM 5299 N N . ASN A 1 663 ? 6.785 -22.164 -8.022 1.00 66.69 663 ASN A N 1
ATOM 5300 C CA . ASN A 1 663 ? 7.093 -21.884 -9.414 1.00 66.69 663 ASN A CA 1
ATOM 5301 C C . ASN A 1 663 ? 6.661 -20.483 -9.878 1.00 66.69 663 ASN A C 1
ATOM 5303 O O . ASN A 1 663 ? 7.236 -20.008 -10.866 1.00 66.69 663 ASN A O 1
ATOM 5307 N N . ARG A 1 664 ? 5.711 -19.851 -9.173 1.00 69.38 664 ARG A N 1
ATOM 5308 C CA . ARG A 1 664 ? 5.167 -18.505 -9.429 1.00 69.38 664 ARG A CA 1
ATOM 5309 C C . ARG A 1 664 ? 5.805 -17.422 -8.550 1.00 69.38 664 ARG A C 1
ATOM 5311 O O . ARG A 1 664 ? 5.484 -16.251 -8.727 1.00 69.38 664 ARG A O 1
ATOM 5318 N N . LEU A 1 665 ? 6.686 -17.783 -7.614 1.00 75.50 665 LEU A N 1
ATOM 5319 C CA . LEU A 1 665 ? 7.353 -16.809 -6.751 1.00 75.50 665 LEU A CA 1
ATOM 5320 C C . LEU A 1 665 ? 8.428 -16.040 -7.533 1.00 75.50 665 LEU A C 1
ATOM 5322 O O . LEU A 1 665 ? 9.235 -16.623 -8.271 1.00 75.50 665 LEU A O 1
ATOM 5326 N N . ARG A 1 666 ? 8.470 -14.716 -7.344 1.00 79.62 666 ARG A N 1
ATOM 5327 C CA . ARG A 1 666 ? 9.499 -13.872 -7.969 1.00 79.62 666 ARG A CA 1
ATOM 5328 C C . ARG A 1 666 ? 10.897 -14.165 -7.455 1.00 79.62 666 ARG A C 1
ATOM 5330 O O . ARG A 1 666 ? 11.828 -14.108 -8.250 1.00 79.62 666 ARG A O 1
ATOM 5337 N N . ILE A 1 667 ? 11.020 -14.479 -6.167 1.00 83.12 667 ILE A N 1
ATOM 5338 C CA . ILE A 1 667 ? 12.226 -15.031 -5.549 1.00 83.12 667 ILE A CA 1
ATOM 5339 C C . ILE A 1 667 ? 11.924 -16.489 -5.227 1.00 83.12 667 ILE A C 1
ATOM 5341 O O . ILE A 1 667 ? 10.924 -16.785 -4.580 1.00 83.12 667 ILE A O 1
ATOM 5345 N N . ALA A 1 668 ? 12.753 -17.402 -5.722 1.00 83.06 668 ALA A N 1
ATOM 5346 C CA . ALA A 1 668 ? 12.545 -18.837 -5.563 1.00 83.06 668 ALA A CA 1
ATOM 5347 C C . ALA A 1 668 ? 13.895 -19.569 -5.528 1.00 83.06 668 ALA A C 1
ATOM 5349 O O . ALA A 1 668 ? 14.836 -19.091 -6.169 1.00 83.06 668 ALA A O 1
ATOM 5350 N N . PRO A 1 669 ? 13.986 -20.756 -4.902 1.00 82.81 669 PRO A N 1
ATOM 5351 C CA . PRO A 1 669 ? 15.216 -21.556 -4.871 1.00 82.81 669 PRO A CA 1
ATOM 5352 C C . PRO A 1 669 ? 15.847 -21.744 -6.259 1.00 82.81 669 PRO A C 1
ATOM 5354 O O . PRO A 1 669 ? 16.974 -21.331 -6.494 1.00 82.81 669 PRO A O 1
ATOM 5357 N N . LYS A 1 670 ? 15.047 -22.152 -7.256 1.00 84.38 670 LYS A N 1
ATOM 5358 C CA . LYS A 1 670 ? 15.495 -22.309 -8.657 1.00 84.38 670 LYS A CA 1
ATOM 5359 C C . LYS A 1 670 ? 16.119 -21.053 -9.290 1.00 84.38 670 LYS A C 1
ATOM 5361 O O . LYS A 1 670 ? 16.720 -21.125 -10.359 1.00 84.38 670 LYS A O 1
ATOM 5366 N N . ARG A 1 671 ? 15.835 -19.861 -8.760 1.00 85.50 671 ARG A N 1
ATOM 5367 C CA . ARG A 1 671 ? 16.378 -18.579 -9.242 1.00 85.50 671 ARG A CA 1
ATOM 5368 C C . ARG A 1 671 ? 17.701 -18.259 -8.557 1.00 85.50 671 ARG A C 1
ATOM 5370 O O . ARG A 1 671 ? 18.607 -17.787 -9.235 1.00 85.50 671 ARG A O 1
ATOM 5377 N N . ILE A 1 672 ? 17.790 -18.573 -7.266 1.00 85.06 672 ILE A N 1
ATOM 5378 C CA . ILE A 1 672 ? 19.018 -18.532 -6.471 1.00 85.06 672 ILE A CA 1
ATOM 5379 C C . ILE A 1 672 ? 20.068 -19.459 -7.088 1.00 85.06 672 ILE A C 1
ATOM 5381 O O . ILE A 1 672 ? 21.141 -18.986 -7.448 1.00 85.06 672 ILE A O 1
ATOM 5385 N N . ASP A 1 673 ? 19.712 -20.718 -7.345 1.00 85.38 673 ASP A N 1
ATOM 5386 C CA . ASP A 1 673 ? 20.643 -21.728 -7.873 1.00 85.38 673 ASP A CA 1
ATOM 5387 C C . ASP A 1 673 ? 21.185 -21.379 -9.270 1.00 85.38 673 ASP A C 1
ATOM 5389 O O . ASP A 1 673 ? 22.253 -21.826 -9.671 1.00 85.38 673 ASP A O 1
ATOM 5393 N N . ARG A 1 674 ? 20.444 -20.569 -10.040 1.00 87.44 674 ARG A N 1
ATOM 5394 C CA . ARG A 1 674 ? 20.845 -20.136 -11.388 1.00 87.44 674 ARG A CA 1
ATOM 5395 C C . ARG A 1 674 ? 21.686 -18.867 -11.403 1.00 87.44 674 ARG A C 1
ATOM 5397 O O . ARG A 1 674 ? 22.266 -18.573 -12.442 1.00 87.44 674 ARG A O 1
ATOM 5404 N N . TYR A 1 675 ? 21.734 -18.109 -10.307 1.00 89.00 675 TYR A N 1
ATOM 5405 C CA . TYR A 1 675 ? 22.399 -16.803 -10.275 1.00 89.00 675 TYR A CA 1
ATOM 5406 C C . TYR A 1 675 ? 23.892 -16.907 -10.617 1.00 89.00 675 TYR A C 1
ATOM 5408 O O . TYR A 1 675 ? 24.406 -16.099 -11.394 1.00 89.00 675 TYR A O 1
ATOM 5416 N N . LYS A 1 676 ? 24.552 -17.942 -10.090 1.00 90.81 676 LYS A N 1
ATOM 5417 C CA . LYS A 1 676 ? 25.949 -18.286 -10.351 1.00 90.81 676 LYS A CA 1
ATOM 5418 C C . LYS A 1 676 ? 26.037 -19.789 -10.574 1.00 90.81 676 LYS A C 1
ATOM 5420 O O . LYS A 1 676 ? 25.653 -20.566 -9.708 1.00 90.81 676 LYS A O 1
ATOM 5425 N N . THR A 1 677 ? 26.531 -20.188 -11.738 1.00 89.50 677 THR A N 1
ATOM 5426 C CA . THR A 1 677 ? 26.730 -21.602 -12.085 1.00 89.50 677 THR A CA 1
ATOM 5427 C C . THR A 1 677 ? 28.174 -21.828 -12.489 1.00 89.50 677 THR A C 1
ATOM 5429 O O . THR A 1 677 ? 28.769 -20.981 -13.154 1.00 89.50 677 THR A O 1
ATOM 5432 N N . GLU A 1 678 ? 28.740 -22.959 -12.087 1.00 89.50 678 GLU A N 1
ATOM 5433 C CA . GLU A 1 678 ? 30.080 -23.375 -12.485 1.00 89.50 678 GLU A CA 1
ATOM 5434 C C . GLU A 1 678 ? 29.974 -24.650 -13.318 1.00 89.50 678 GLU A C 1
ATOM 5436 O O . GLU A 1 678 ? 29.329 -25.623 -12.928 1.00 89.50 678 GLU A O 1
ATOM 5441 N N . THR A 1 679 ? 30.561 -24.644 -14.511 1.00 88.88 679 THR A N 1
ATOM 5442 C CA . THR A 1 679 ? 30.601 -25.819 -15.389 1.00 88.88 679 THR A CA 1
ATOM 5443 C C . THR A 1 679 ? 31.989 -25.914 -15.996 1.00 88.88 679 THR A C 1
ATOM 5445 O O . THR A 1 679 ? 32.440 -24.977 -16.652 1.00 88.88 679 THR A O 1
ATOM 5448 N N . ASN A 1 680 ? 32.680 -27.035 -15.770 1.00 88.38 680 ASN A N 1
ATOM 5449 C CA . ASN A 1 680 ? 34.063 -27.259 -16.212 1.00 88.38 680 ASN A CA 1
ATOM 5450 C C . ASN A 1 680 ? 35.031 -26.135 -15.773 1.00 88.38 680 ASN A C 1
ATOM 5452 O O . ASN A 1 680 ? 35.854 -25.684 -16.566 1.00 88.38 680 ASN A O 1
ATOM 5456 N N . GLY A 1 681 ? 34.886 -25.625 -14.542 1.00 84.88 681 GLY A N 1
ATOM 5457 C CA . GLY A 1 681 ? 35.698 -24.519 -14.009 1.00 84.88 681 GLY A CA 1
ATOM 5458 C C . GLY A 1 681 ? 35.359 -23.131 -14.570 1.00 84.88 681 GLY A C 1
ATOM 5459 O O . GLY A 1 681 ? 35.991 -22.144 -14.201 1.00 84.88 681 GLY A O 1
ATOM 5460 N N . LYS A 1 682 ? 34.367 -23.022 -15.466 1.00 85.94 682 LYS A N 1
ATOM 5461 C CA . LYS A 1 682 ? 33.890 -21.744 -16.004 1.00 85.94 682 LYS A CA 1
ATOM 5462 C C . LYS A 1 682 ? 32.673 -21.261 -15.223 1.00 85.94 682 LYS A C 1
ATOM 5464 O O . LYS A 1 682 ? 31.630 -21.917 -15.224 1.00 85.94 682 LYS A O 1
ATOM 5469 N N . ILE A 1 6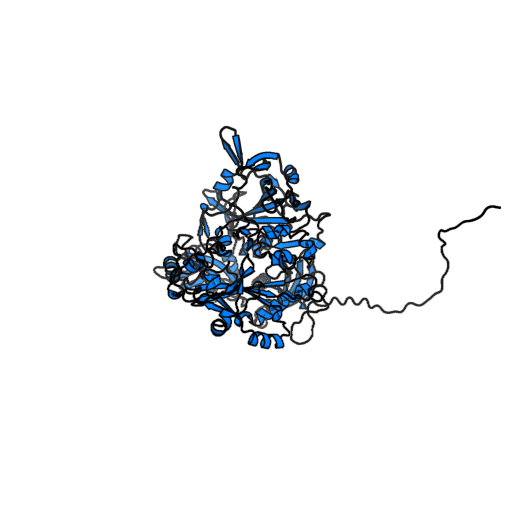83 ? 32.794 -20.076 -14.631 1.00 89.06 683 ILE A N 1
ATOM 5470 C CA . ILE A 1 683 ? 31.690 -19.391 -13.957 1.00 89.06 683 ILE A CA 1
ATOM 5471 C C . ILE A 1 683 ? 30.802 -18.705 -15.002 1.00 89.06 683 ILE A C 1
ATOM 5473 O O . ILE A 1 683 ? 31.281 -18.011 -15.901 1.00 89.06 683 ILE A O 1
ATOM 5477 N N . THR A 1 684 ? 29.492 -18.899 -14.882 1.00 88.56 684 THR A N 1
ATOM 5478 C CA . THR A 1 684 ? 28.470 -18.188 -15.652 1.00 88.56 684 THR A CA 1
ATOM 5479 C C . THR A 1 684 ? 27.535 -17.460 -14.696 1.00 88.56 684 THR A C 1
ATOM 5481 O O . THR A 1 684 ? 26.923 -18.072 -13.817 1.00 88.56 684 THR A O 1
ATOM 5484 N N . TRP A 1 685 ? 27.408 -16.150 -14.905 1.00 88.75 685 TRP A N 1
ATOM 5485 C CA . TRP A 1 685 ? 26.563 -15.263 -14.116 1.00 88.75 685 TRP A CA 1
ATOM 5486 C C . TRP A 1 685 ? 25.235 -15.000 -14.824 1.00 88.75 685 TRP A C 1
ATOM 5488 O O . TRP A 1 685 ? 25.200 -14.464 -15.934 1.00 88.75 685 TRP A O 1
ATOM 5498 N N . ALA A 1 686 ? 24.125 -15.307 -14.159 1.00 88.25 686 ALA A N 1
ATOM 5499 C CA . ALA A 1 686 ? 22.783 -14.985 -14.631 1.00 88.25 686 ALA A CA 1
ATOM 5500 C C . ALA A 1 686 ? 22.211 -13.815 -13.813 1.00 88.25 686 ALA A C 1
ATOM 5502 O O . ALA A 1 686 ? 21.231 -13.945 -13.085 1.00 88.25 686 ALA A O 1
ATOM 5503 N N . LEU A 1 687 ? 22.845 -12.643 -13.918 1.00 83.81 687 LEU A N 1
ATOM 5504 C CA . LEU A 1 687 ? 22.614 -11.499 -13.019 1.00 83.81 687 LEU A CA 1
ATOM 5505 C C . LEU A 1 687 ? 21.131 -11.102 -12.874 1.00 83.81 687 LEU A C 1
ATOM 5507 O O . LEU A 1 687 ? 20.663 -10.761 -11.787 1.00 83.81 687 LEU A O 1
ATOM 5511 N N . THR A 1 688 ? 20.353 -11.203 -13.952 1.00 78.88 688 THR A N 1
ATOM 5512 C CA . THR A 1 688 ? 18.929 -10.838 -13.972 1.00 78.88 688 THR A CA 1
ATOM 5513 C C . THR A 1 688 ? 17.988 -11.937 -13.475 1.00 78.88 688 THR A C 1
ATOM 5515 O O . THR A 1 688 ? 16.781 -11.709 -13.444 1.00 78.88 688 THR A O 1
ATOM 5518 N N . THR A 1 689 ? 18.481 -13.120 -13.083 1.00 81.50 689 THR A N 1
ATOM 5519 C CA . THR A 1 689 ? 17.615 -14.248 -12.694 1.00 81.50 689 THR A CA 1
ATOM 5520 C C . THR A 1 689 ? 17.287 -14.307 -11.216 1.00 81.50 689 THR A C 1
ATOM 5522 O O . THR A 1 689 ? 16.349 -15.032 -10.878 1.00 81.50 689 THR A O 1
ATOM 5525 N N . LEU A 1 690 ? 18.000 -13.558 -10.359 1.00 79.62 690 LEU A N 1
ATOM 5526 C CA . LEU A 1 690 ? 17.773 -13.544 -8.906 1.00 79.62 690 LEU A CA 1
ATOM 5527 C C . LEU A 1 690 ? 16.320 -13.182 -8.558 1.00 79.62 690 LEU A C 1
ATOM 5529 O O . LEU A 1 690 ? 15.756 -13.724 -7.610 1.00 79.62 690 LEU A O 1
ATOM 5533 N N . LYS A 1 691 ? 15.693 -12.342 -9.390 1.00 76.38 691 LYS A N 1
ATOM 5534 C CA . LYS A 1 691 ? 14.252 -12.088 -9.397 1.00 76.38 691 LYS A CA 1
ATOM 5535 C C . LYS A 1 691 ? 13.656 -12.236 -10.789 1.00 76.38 691 LYS A C 1
ATOM 5537 O O . LYS A 1 691 ? 14.359 -12.300 -11.791 1.00 76.38 691 LYS A O 1
ATOM 5542 N N . GLU A 1 692 ? 12.333 -12.286 -10.869 1.00 67.81 692 GLU A N 1
ATOM 5543 C CA . GLU A 1 692 ? 11.638 -12.073 -12.140 1.00 67.81 692 GLU A CA 1
ATOM 5544 C C . GLU A 1 692 ? 11.778 -10.621 -12.613 1.00 67.81 692 GLU A C 1
ATOM 5546 O O . GLU A 1 692 ? 11.780 -9.699 -11.792 1.00 67.81 692 GLU A O 1
ATOM 5551 N N . THR A 1 693 ? 11.863 -10.410 -13.928 1.00 64.62 693 THR A N 1
ATOM 5552 C CA . THR A 1 693 ? 12.091 -9.106 -14.564 1.00 64.62 693 THR A CA 1
ATOM 5553 C C . THR A 1 693 ? 11.190 -8.020 -13.984 1.00 64.62 693 THR A C 1
ATOM 5555 O O . THR A 1 693 ? 9.970 -8.153 -13.995 1.00 64.62 693 THR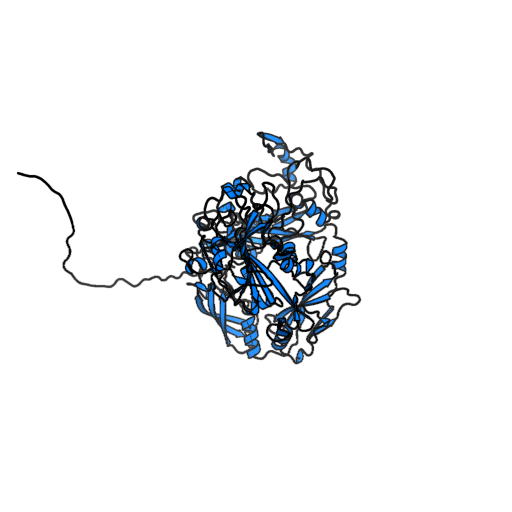 A O 1
ATOM 5558 N N . GLY A 1 694 ? 11.801 -6.938 -13.483 1.00 52.97 694 GLY A N 1
ATOM 5559 C CA . GLY A 1 694 ? 11.136 -5.820 -12.788 1.00 52.97 694 GLY A CA 1
ATOM 5560 C C . GLY A 1 694 ? 10.080 -5.084 -13.614 1.00 52.97 694 GLY A C 1
ATOM 5561 O O . GLY A 1 694 ? 9.284 -4.348 -13.060 1.00 52.97 694 GLY A O 1
ATOM 5562 N N . VAL A 1 695 ? 10.031 -5.315 -14.926 1.00 57.66 695 VAL A N 1
ATOM 5563 C CA . VAL A 1 695 ? 9.052 -4.727 -15.836 1.00 57.66 695 VAL A CA 1
ATOM 5564 C C . VAL A 1 695 ? 8.414 -5.839 -16.662 1.00 57.66 695 VAL A C 1
ATOM 5566 O O . VAL A 1 695 ? 9.083 -6.497 -17.460 1.00 57.66 695 VAL A O 1
ATOM 5569 N N . GLN A 1 696 ? 7.106 -6.040 -16.490 1.00 62.72 696 GLN A N 1
ATOM 5570 C CA . GLN A 1 696 ? 6.326 -6.892 -17.383 1.00 62.72 696 GLN A CA 1
ATOM 5571 C C . GLN A 1 696 ? 5.807 -6.035 -18.537 1.00 62.72 696 GLN A C 1
ATOM 5573 O O . GLN A 1 696 ? 4.851 -5.280 -18.366 1.00 62.72 696 GLN A O 1
ATOM 5578 N N . VAL A 1 697 ? 6.456 -6.150 -19.698 1.00 61.06 697 VAL A N 1
ATOM 5579 C CA . VAL A 1 697 ? 6.039 -5.455 -20.917 1.00 61.06 697 VAL A CA 1
ATOM 5580 C C . VAL A 1 697 ? 4.850 -6.193 -21.529 1.00 61.06 697 VAL A C 1
ATOM 5582 O O . VAL A 1 697 ? 4.998 -7.339 -21.949 1.00 61.06 697 VAL A O 1
ATOM 5585 N N . THR A 1 698 ? 3.680 -5.556 -21.615 1.00 63.69 698 THR A N 1
ATOM 5586 C CA . THR A 1 698 ? 2.638 -6.027 -22.544 1.00 63.69 698 THR A CA 1
ATOM 5587 C C . THR A 1 698 ? 2.744 -5.230 -23.832 1.00 63.69 698 THR A C 1
ATOM 5589 O O . THR A 1 698 ? 2.785 -3.998 -23.813 1.00 63.69 698 THR A O 1
ATOM 5592 N N . GLN A 1 699 ? 2.856 -5.932 -24.959 1.00 64.19 699 GLN A N 1
ATOM 5593 C CA . GLN A 1 699 ? 2.915 -5.284 -26.262 1.00 64.19 699 GLN A CA 1
ATOM 5594 C C . GLN A 1 699 ? 1.572 -4.627 -26.579 1.00 64.19 699 GLN A C 1
ATOM 5596 O O . GLN A 1 699 ? 0.504 -5.187 -26.311 1.00 64.19 699 GLN A O 1
ATOM 5601 N N . SER A 1 700 ? 1.631 -3.440 -27.180 1.00 68.00 700 SER A N 1
ATOM 5602 C CA . SER A 1 700 ? 0.446 -2.826 -27.756 1.00 68.00 700 SER A CA 1
ATOM 5603 C C . SER A 1 700 ? -0.096 -3.721 -28.876 1.00 68.00 700 SER A C 1
ATOM 5605 O O . SER A 1 700 ? 0.663 -4.335 -29.628 1.00 68.00 700 SER A O 1
ATOM 5607 N N . ARG A 1 701 ? -1.424 -3.855 -28.952 1.00 72.19 701 ARG A N 1
ATOM 5608 C CA . ARG A 1 701 ? -2.093 -4.722 -29.944 1.00 72.19 701 ARG A CA 1
ATOM 5609 C C . ARG A 1 701 ? -2.916 -3.871 -30.905 1.00 72.19 701 ARG A C 1
ATOM 5611 O O . ARG A 1 701 ? -3.514 -2.906 -30.406 1.00 72.19 701 ARG A O 1
ATOM 5618 N N . PRO A 1 702 ? -2.992 -4.248 -32.197 1.00 71.25 702 PRO A N 1
ATOM 5619 C CA . PRO A 1 702 ? -3.942 -3.656 -33.129 1.00 71.25 702 PRO A CA 1
ATOM 5620 C C . PRO A 1 702 ? -5.364 -3.724 -32.579 1.00 71.25 702 PRO A C 1
ATOM 5622 O O . PRO A 1 702 ? -5.693 -4.606 -31.773 1.00 71.25 702 PRO A O 1
ATOM 5625 N N . ILE A 1 703 ? -6.182 -2.767 -32.992 1.00 70.25 703 ILE A N 1
ATOM 5626 C CA . ILE A 1 703 ? -7.608 -2.747 -32.691 1.00 70.25 703 ILE A CA 1
ATOM 5627 C C . ILE A 1 703 ? -8.296 -3.528 -33.809 1.00 70.25 703 ILE A C 1
ATOM 5629 O O . ILE A 1 703 ? -8.073 -3.256 -34.982 1.00 70.25 703 ILE A O 1
ATOM 5633 N N . TYR A 1 704 ? -9.072 -4.543 -33.439 1.00 77.94 704 TYR A N 1
ATOM 5634 C CA . TYR A 1 704 ? -9.788 -5.404 -34.380 1.00 77.94 704 TYR A CA 1
ATOM 5635 C C . TYR A 1 704 ? -11.270 -5.057 -34.373 1.00 77.94 704 TYR A C 1
ATOM 5637 O O . TYR A 1 704 ? -11.802 -4.670 -33.327 1.00 77.94 704 TYR A O 1
ATOM 5645 N N . LEU A 1 705 ? -11.944 -5.285 -35.501 1.00 80.12 705 LEU A N 1
ATOM 5646 C CA . LEU A 1 705 ? -13.399 -5.391 -35.503 1.00 80.12 705 LEU A CA 1
ATOM 5647 C C . LEU A 1 705 ? -13.812 -6.527 -34.564 1.00 80.12 705 LEU A C 1
ATOM 5649 O O . LEU A 1 705 ? -13.122 -7.551 -34.470 1.00 80.12 705 LEU A O 1
ATOM 5653 N N . VAL A 1 706 ? -14.944 -6.354 -33.890 1.00 83.69 706 VAL A N 1
ATOM 5654 C CA . VAL A 1 706 ? -15.488 -7.342 -32.956 1.00 83.69 706 VAL A CA 1
ATOM 5655 C C . VAL A 1 706 ? -16.886 -7.779 -33.366 1.00 83.69 706 VAL A C 1
ATOM 5657 O O . VAL A 1 706 ? -17.649 -7.003 -33.937 1.00 83.69 706 VAL A O 1
ATOM 5660 N N . ASN A 1 707 ? -17.215 -9.030 -33.058 1.00 85.75 707 ASN A N 1
ATOM 5661 C CA . ASN A 1 707 ? -18.574 -9.548 -33.156 1.00 85.75 707 ASN A CA 1
ATOM 5662 C C . ASN A 1 707 ? -19.449 -8.966 -32.028 1.00 85.75 707 ASN A C 1
ATOM 5664 O O . ASN A 1 707 ? -18.948 -8.371 -31.071 1.00 85.75 707 ASN A O 1
ATOM 5668 N N . THR A 1 708 ? -20.763 -9.197 -32.088 1.00 83.75 708 THR A N 1
ATOM 5669 C CA . THR A 1 708 ? -21.732 -8.706 -31.084 1.00 83.75 708 THR A CA 1
ATOM 5670 C C . THR A 1 708 ? -21.496 -9.253 -29.669 1.00 83.75 708 THR A C 1
ATOM 5672 O O . THR A 1 708 ? -21.943 -8.652 -28.697 1.00 83.75 708 THR A O 1
ATOM 5675 N N . ASP A 1 709 ? -20.797 -10.386 -29.541 1.00 84.44 709 ASP A N 1
ATOM 5676 C CA . ASP A 1 709 ? -20.355 -10.998 -28.272 1.00 84.44 709 ASP A CA 1
ATOM 5677 C C . ASP A 1 709 ? -18.999 -10.441 -27.769 1.00 84.44 709 ASP A C 1
ATOM 5679 O O . ASP A 1 709 ? -18.396 -10.939 -26.808 1.00 84.44 709 ASP A O 1
ATOM 5683 N N . GLY A 1 710 ? -18.484 -9.415 -28.449 1.00 84.94 710 GLY A N 1
ATOM 5684 C CA . GLY A 1 710 ? -17.220 -8.754 -28.162 1.00 84.94 710 GLY A CA 1
ATOM 5685 C C . GLY A 1 710 ? -15.980 -9.568 -28.524 1.00 84.94 710 GLY A C 1
ATOM 5686 O O . GLY A 1 710 ? -14.885 -9.118 -28.194 1.00 84.94 710 GLY A O 1
ATOM 5687 N N . SER A 1 711 ? -16.095 -10.744 -29.155 1.00 87.69 711 SER A N 1
ATOM 5688 C CA . SER A 1 711 ? -14.947 -11.516 -29.657 1.00 87.69 711 SER A CA 1
ATOM 5689 C C . SER A 1 711 ? -14.304 -10.832 -30.872 1.00 87.69 711 SER A C 1
ATOM 5691 O O . SER A 1 711 ? -14.990 -10.199 -31.671 1.00 87.69 711 SER A O 1
ATOM 5693 N N . LYS A 1 712 ? -12.975 -10.930 -31.019 1.00 86.06 712 LYS A N 1
ATOM 5694 C CA . LYS A 1 712 ? -12.267 -10.330 -32.162 1.00 86.06 712 LYS A CA 1
ATOM 5695 C C . LYS A 1 712 ? -12.562 -11.085 -33.457 1.00 86.06 712 LYS A C 1
ATOM 5697 O O . LYS A 1 712 ? -12.608 -12.314 -33.467 1.00 86.06 712 LYS A O 1
ATOM 5702 N N . THR A 1 713 ? -12.658 -10.346 -34.551 1.00 84.50 713 THR A N 1
ATOM 5703 C CA . THR A 1 713 ? -12.610 -10.895 -35.909 1.00 84.50 713 THR A CA 1
ATOM 5704 C C . THR A 1 713 ? -11.155 -11.018 -36.387 1.00 84.50 713 THR A C 1
ATOM 5706 O O . THR A 1 713 ? -10.211 -10.688 -35.661 1.00 84.50 713 THR A O 1
ATOM 5709 N N . SER A 1 714 ? -10.953 -11.504 -37.613 1.00 84.00 714 SER A N 1
ATOM 5710 C CA . SER A 1 714 ? -9.642 -11.513 -38.277 1.00 84.00 714 SER A CA 1
ATOM 5711 C C . SER A 1 714 ? -9.206 -10.138 -38.791 1.00 84.00 714 SER A C 1
ATOM 5713 O O . SER A 1 714 ? -8.040 -9.970 -39.136 1.00 84.00 714 SER A O 1
ATOM 5715 N N . ASN A 1 715 ? -10.123 -9.170 -38.861 1.00 81.81 715 ASN A N 1
ATOM 5716 C CA . ASN A 1 715 ? -9.901 -7.903 -39.544 1.00 81.81 715 ASN A CA 1
ATOM 5717 C C . ASN A 1 715 ? -9.581 -6.803 -38.529 1.00 81.81 715 ASN A C 1
ATOM 5719 O O . ASN A 1 715 ? -10.290 -6.641 -37.531 1.00 81.81 715 ASN A O 1
ATOM 5723 N N . GLU A 1 716 ? -8.510 -6.048 -38.784 1.00 76.62 716 GLU A N 1
ATOM 5724 C CA . GLU A 1 716 ? -8.258 -4.804 -38.055 1.00 76.62 716 GLU A CA 1
ATOM 5725 C C . GLU A 1 716 ? -9.412 -3.830 -38.292 1.00 76.62 716 GLU A C 1
ATOM 5727 O O . GLU A 1 716 ? -10.005 -3.800 -39.373 1.00 76.62 716 GLU A O 1
ATOM 5732 N N . ASP A 1 717 ? -9.742 -3.064 -37.260 1.00 69.00 717 ASP A N 1
ATOM 5733 C CA . ASP A 1 717 ? -10.726 -1.997 -37.351 1.00 69.00 717 ASP A CA 1
ATOM 5734 C C . ASP A 1 717 ? -10.157 -0.919 -38.293 1.00 69.00 717 ASP A C 1
ATOM 5736 O O . ASP A 1 717 ? -9.102 -0.351 -37.982 1.00 69.00 717 ASP A O 1
ATOM 5740 N N . PRO A 1 718 ? -10.764 -0.690 -39.476 1.00 66.06 718 PRO A N 1
ATOM 5741 C CA . PRO A 1 718 ? -10.205 0.205 -40.485 1.00 66.06 718 PRO A CA 1
ATOM 5742 C C . PRO A 1 718 ? -10.059 1.638 -39.965 1.00 66.06 718 PRO A C 1
ATOM 5744 O O . PRO A 1 718 ? -9.094 2.305 -40.341 1.00 66.06 718 PRO A O 1
ATOM 5747 N N . ASP A 1 719 ? -10.925 2.057 -39.037 1.00 57.88 719 ASP A N 1
ATOM 5748 C CA . ASP A 1 719 ? -10.892 3.382 -38.405 1.00 57.88 719 ASP A CA 1
ATOM 5749 C C . ASP A 1 719 ? -9.681 3.550 -37.472 1.00 57.88 719 ASP A C 1
ATOM 5751 O O . ASP A 1 719 ? -9.264 4.661 -37.152 1.00 57.88 719 ASP A O 1
ATOM 5755 N N . PHE A 1 720 ? -9.074 2.435 -37.056 1.00 57.47 720 PHE A N 1
ATOM 5756 C CA . PHE A 1 720 ? -7.925 2.389 -36.156 1.00 57.47 720 PHE A CA 1
ATOM 5757 C C . PHE A 1 720 ? -6.704 1.714 -36.788 1.00 57.47 720 PHE A C 1
ATOM 5759 O O . PHE A 1 720 ? -5.778 1.302 -36.081 1.00 57.47 720 PHE A O 1
ATOM 5766 N N . LYS A 1 721 ? -6.663 1.601 -38.117 1.00 62.94 721 LYS A N 1
ATOM 5767 C CA . LYS A 1 721 ? -5.533 0.991 -38.820 1.00 62.94 721 LYS A CA 1
ATOM 5768 C C . LYS A 1 721 ? -4.240 1.752 -38.504 1.00 62.94 721 LYS A C 1
ATOM 5770 O O . LYS A 1 721 ? -4.131 2.948 -38.744 1.00 62.94 721 LYS A O 1
ATOM 5775 N N . GLY A 1 722 ? -3.250 1.051 -37.948 1.00 58.38 722 GLY A N 1
ATOM 5776 C CA . GLY A 1 722 ? -1.986 1.645 -37.483 1.00 58.38 722 GLY A CA 1
ATOM 5777 C C . GLY A 1 722 ? -1.996 2.135 -36.028 1.00 58.38 722 GLY A C 1
ATOM 5778 O O . GLY A 1 722 ? -0.926 2.241 -35.421 1.00 58.38 722 GLY A O 1
ATOM 5779 N N . TYR A 1 723 ? -3.169 2.322 -35.416 1.00 53.22 723 TYR A N 1
ATOM 5780 C CA . TYR A 1 723 ? -3.286 2.593 -33.986 1.00 53.22 723 TYR A CA 1
ATOM 5781 C C . TYR A 1 723 ? -3.151 1.295 -33.187 1.00 53.22 723 TYR A C 1
ATOM 5783 O O . TYR A 1 723 ? -3.817 0.286 -33.430 1.00 53.22 723 TYR A O 1
ATOM 5791 N N . LYS A 1 724 ? -2.285 1.318 -32.172 1.00 60.00 724 LYS A N 1
ATOM 5792 C CA . LYS A 1 724 ? -2.145 0.214 -31.221 1.00 60.00 724 LYS A CA 1
ATOM 5793 C C . LYS A 1 724 ? -2.562 0.691 -29.848 1.00 60.00 724 LYS A C 1
ATOM 5795 O O . LYS A 1 724 ? -1.999 1.639 -29.315 1.00 60.00 724 LYS A O 1
ATOM 5800 N N . ASN A 1 725 ? -3.505 -0.015 -29.245 1.00 58.53 725 ASN A N 1
ATOM 5801 C CA . ASN A 1 725 ? -3.902 0.264 -27.871 1.00 58.53 725 ASN A CA 1
ATOM 5802 C C . ASN A 1 725 ? -3.047 -0.587 -26.911 1.00 58.53 725 ASN A C 1
ATOM 5804 O O . ASN A 1 725 ? -2.458 -1.601 -27.310 1.00 58.53 725 ASN A O 1
ATOM 5808 N N . ARG A 1 726 ? -2.984 -0.225 -25.639 1.00 66.31 726 ARG A N 1
ATOM 5809 C CA . ARG A 1 726 ? -2.295 -0.980 -24.590 1.00 66.31 726 ARG A CA 1
ATOM 5810 C C . ARG A 1 726 ? -3.133 -2.177 -24.131 1.00 66.31 726 ARG A C 1
ATOM 5812 O O . ARG A 1 726 ? -4.352 -2.176 -24.266 1.00 66.31 726 ARG A O 1
ATOM 5819 N N . ASP A 1 727 ? -2.491 -3.249 -23.678 1.00 69.25 727 ASP A N 1
ATOM 5820 C CA . ASP A 1 727 ? -3.178 -4.431 -23.149 1.00 69.25 727 ASP A CA 1
ATOM 5821 C C . ASP A 1 727 ? -3.393 -4.285 -21.631 1.00 69.25 727 ASP A C 1
ATOM 5823 O O . ASP A 1 727 ? -2.436 -4.221 -20.861 1.00 69.25 727 ASP A O 1
ATOM 5827 N N . TYR A 1 728 ? -4.662 -4.217 -21.216 1.00 69.62 728 TYR A N 1
ATOM 5828 C CA . TYR A 1 728 ? -5.097 -4.058 -19.821 1.00 69.62 728 TYR A CA 1
ATOM 5829 C C . TYR A 1 728 ? -5.798 -5.311 -19.279 1.00 69.62 728 TYR A C 1
ATOM 5831 O O . TYR A 1 728 ? -6.705 -5.249 -18.445 1.00 69.62 728 TYR A O 1
ATOM 5839 N N . THR A 1 729 ? -5.434 -6.484 -19.797 1.00 71.44 729 THR A N 1
ATOM 5840 C CA . THR A 1 729 ? -6.104 -7.746 -19.451 1.00 71.44 729 THR A CA 1
ATOM 5841 C C . THR A 1 729 ? -6.045 -8.088 -17.965 1.00 71.44 729 THR A C 1
ATOM 5843 O O . THR A 1 729 ? -7.047 -8.555 -17.420 1.00 71.44 729 THR A O 1
ATOM 5846 N N . SER A 1 730 ? -4.941 -7.781 -17.289 1.00 76.31 730 SER A N 1
ATOM 5847 C CA . SER A 1 730 ? -4.801 -7.923 -15.835 1.00 76.31 730 SER A CA 1
ATOM 5848 C C . SER A 1 730 ? -4.852 -6.558 -15.160 1.00 76.31 730 SER A C 1
ATOM 5850 O O . SER A 1 730 ? -4.198 -5.625 -15.626 1.00 76.31 730 SER A O 1
ATOM 5852 N N . SER A 1 731 ? -5.593 -6.448 -14.053 1.00 78.50 731 SER A N 1
ATOM 5853 C CA . SER A 1 731 ? -5.508 -5.255 -13.204 1.00 78.50 731 SER A CA 1
ATOM 5854 C C . SER A 1 731 ? -4.120 -5.166 -12.564 1.00 78.50 731 SER A C 1
ATOM 5856 O O . SER A 1 731 ? -3.430 -6.180 -12.407 1.00 78.50 731 SER A O 1
ATOM 5858 N N . ILE A 1 732 ? -3.708 -3.962 -12.165 1.00 81.69 732 ILE A N 1
ATOM 5859 C CA . ILE A 1 732 ? -2.434 -3.794 -11.463 1.00 81.69 732 ILE A CA 1
ATOM 5860 C C . ILE A 1 732 ? -2.415 -4.582 -10.150 1.00 81.69 732 ILE A C 1
ATOM 5862 O O . ILE A 1 732 ? -1.444 -5.275 -9.870 1.00 81.69 732 ILE A O 1
ATOM 5866 N N . ASP A 1 733 ? -3.512 -4.593 -9.394 1.00 82.31 733 ASP A N 1
ATOM 5867 C CA . ASP A 1 733 ? -3.585 -5.333 -8.134 1.00 82.31 733 ASP A CA 1
ATOM 5868 C C . ASP A 1 733 ? -3.416 -6.843 -8.324 1.00 82.31 733 ASP A C 1
ATOM 5870 O O . ASP A 1 733 ? -2.689 -7.476 -7.554 1.00 82.31 733 ASP A O 1
ATOM 5874 N N . ASP A 1 734 ? -4.008 -7.428 -9.370 1.00 78.94 734 ASP A N 1
ATOM 5875 C CA . ASP A 1 734 ? -3.815 -8.852 -9.676 1.00 78.94 734 ASP A CA 1
ATOM 5876 C C . ASP A 1 734 ? -2.352 -9.171 -9.982 1.00 78.94 734 ASP A C 1
ATOM 5878 O O . ASP A 1 734 ? -1.839 -10.211 -9.560 1.00 78.94 734 ASP A O 1
ATOM 5882 N N . LEU A 1 735 ? -1.662 -8.265 -10.680 1.00 82.00 735 LEU A N 1
ATOM 5883 C CA . LEU A 1 735 ? -0.241 -8.408 -10.979 1.00 82.00 735 LEU A CA 1
ATOM 5884 C C . LEU A 1 735 ? 0.602 -8.323 -9.704 1.00 82.00 735 LEU A C 1
ATOM 5886 O O . LEU A 1 735 ? 1.494 -9.151 -9.532 1.00 82.00 735 LEU A O 1
ATOM 5890 N N . PHE A 1 736 ? 0.312 -7.405 -8.782 1.00 86.12 736 PHE A N 1
ATOM 5891 C CA . PHE A 1 736 ? 1.041 -7.303 -7.509 1.00 86.12 736 PHE A CA 1
ATOM 5892 C C . PHE A 1 736 ? 0.801 -8.507 -6.598 1.00 86.12 736 PHE A C 1
ATOM 5894 O O . PHE A 1 736 ? 1.747 -9.017 -6.002 1.00 86.12 736 PHE A O 1
ATOM 5901 N N . ILE A 1 737 ? -0.431 -9.015 -6.537 1.00 81.25 737 ILE A N 1
ATOM 5902 C CA . ILE A 1 737 ? -0.778 -10.198 -5.738 1.00 81.25 737 ILE A CA 1
ATOM 5903 C C . ILE A 1 737 ? -0.117 -11.454 -6.309 1.00 81.25 737 ILE A C 1
ATOM 5905 O O . ILE A 1 737 ? 0.472 -12.237 -5.559 1.00 81.25 737 ILE A O 1
ATOM 5909 N N . LYS A 1 738 ? -0.172 -11.636 -7.634 1.00 80.06 738 LYS A N 1
ATOM 5910 C CA . LYS A 1 738 ? 0.469 -12.764 -8.324 1.00 80.06 738 LYS A CA 1
ATOM 5911 C C . LYS A 1 738 ? 1.984 -12.754 -8.127 1.00 80.06 738 LYS A C 1
ATOM 5913 O O . LYS A 1 738 ? 2.569 -13.805 -7.893 1.00 80.06 738 LYS A O 1
ATOM 5918 N N . ASN A 1 739 ? 2.598 -11.576 -8.221 1.00 82.12 739 ASN A N 1
ATOM 5919 C CA . ASN A 1 739 ? 4.048 -11.403 -8.160 1.00 82.12 739 ASN A CA 1
ATOM 5920 C C . ASN A 1 739 ? 4.585 -11.128 -6.745 1.00 82.12 739 ASN A C 1
ATOM 5922 O O . ASN A 1 739 ? 5.794 -11.004 -6.571 1.00 82.12 739 ASN A O 1
ATOM 5926 N N . GLN A 1 740 ? 3.709 -11.037 -5.740 1.00 86.56 740 GLN A N 1
ATOM 5927 C CA . GLN A 1 740 ? 4.055 -10.794 -4.335 1.00 86.56 740 GLN A CA 1
ATOM 5928 C C . GLN A 1 740 ? 4.955 -9.574 -4.099 1.00 86.56 740 GLN A C 1
ATOM 5930 O O . GLN A 1 740 ? 5.800 -9.590 -3.206 1.00 86.56 740 GLN A O 1
ATOM 5935 N N . ALA A 1 741 ? 4.793 -8.524 -4.902 1.00 90.06 741 ALA A N 1
ATOM 5936 C CA . ALA A 1 741 ? 5.476 -7.264 -4.646 1.00 90.06 741 ALA A CA 1
ATOM 5937 C C . ALA A 1 741 ? 4.855 -6.620 -3.397 1.00 90.06 741 ALA A C 1
ATOM 5939 O O . ALA A 1 741 ? 3.654 -6.337 -3.384 1.00 90.06 741 ALA A O 1
ATOM 5940 N N . LEU A 1 742 ? 5.656 -6.463 -2.341 1.00 93.88 742 LEU A N 1
ATOM 5941 C CA . LEU A 1 742 ? 5.256 -5.779 -1.111 1.00 93.88 742 LEU A CA 1
ATOM 5942 C C . LEU A 1 742 ? 5.404 -4.270 -1.297 1.00 93.88 742 LEU A C 1
ATOM 5944 O O . LEU A 1 742 ? 6.247 -3.827 -2.072 1.00 93.88 742 LEU A O 1
ATOM 5948 N N . ASP A 1 743 ? 4.625 -3.492 -0.547 1.00 94.94 743 ASP A N 1
ATOM 5949 C CA . ASP A 1 743 ? 4.722 -2.032 -0.563 1.00 94.94 743 ASP A CA 1
ATOM 5950 C C . ASP A 1 743 ? 5.988 -1.576 0.177 1.00 94.94 743 ASP A C 1
ATOM 5952 O O . ASP A 1 743 ? 6.083 -1.793 1.390 1.00 94.94 743 ASP A O 1
ATOM 5956 N N . PRO A 1 744 ? 6.962 -0.925 -0.494 1.00 96.06 744 PRO A N 1
ATOM 5957 C CA . PRO A 1 744 ? 8.151 -0.402 0.173 1.00 96.06 744 PRO A CA 1
ATOM 5958 C C . PRO A 1 744 ? 7.820 0.594 1.293 1.00 96.06 744 PRO A C 1
ATOM 5960 O O . PRO A 1 744 ? 8.574 0.712 2.265 1.00 96.06 744 PRO A O 1
ATOM 5963 N N . ASN A 1 745 ? 6.669 1.272 1.214 1.00 95.06 745 ASN A N 1
ATOM 5964 C CA . ASN A 1 745 ? 6.237 2.208 2.245 1.00 95.06 745 ASN A CA 1
ATOM 5965 C C . ASN A 1 745 ? 5.864 1.515 3.555 1.00 95.06 745 ASN A C 1
ATOM 5967 O O . ASN A 1 745 ? 5.883 2.186 4.576 1.00 95.06 745 ASN A O 1
ATOM 5971 N N . TRP A 1 746 ? 5.641 0.195 3.594 1.00 95.44 746 TRP A N 1
ATOM 5972 C CA . TRP A 1 746 ? 5.515 -0.536 4.864 1.00 95.44 746 TRP A CA 1
ATOM 5973 C C . TRP A 1 746 ? 6.800 -0.498 5.702 1.00 95.44 746 TRP A C 1
ATOM 5975 O O . TRP A 1 746 ? 6.730 -0.598 6.926 1.00 95.44 746 TRP A O 1
ATOM 5985 N N . PHE A 1 747 ? 7.959 -0.321 5.064 1.00 96.44 747 PHE A N 1
ATOM 5986 C CA . PHE A 1 747 ? 9.267 -0.332 5.724 1.00 96.44 747 PHE A CA 1
ATOM 5987 C C . PHE A 1 747 ? 9.822 1.070 5.915 1.00 96.44 747 PHE A C 1
ATOM 5989 O O . PHE A 1 747 ? 10.250 1.416 7.014 1.00 96.44 747 PHE A O 1
ATOM 5996 N N . PHE A 1 748 ? 9.807 1.859 4.842 1.00 94.69 748 PHE A N 1
ATOM 5997 C CA . PHE A 1 748 ? 10.531 3.125 4.774 1.00 94.69 748 PHE A CA 1
ATOM 5998 C C . PHE A 1 748 ? 9.636 4.352 4.927 1.00 94.69 748 PHE A C 1
ATOM 6000 O O . PHE A 1 748 ? 10.155 5.423 5.216 1.00 94.69 748 PHE A O 1
ATOM 6007 N N . GLN A 1 749 ? 8.314 4.193 4.759 1.00 93.00 749 GLN A N 1
ATOM 6008 C CA . GLN A 1 749 ? 7.323 5.258 4.936 1.00 93.00 749 GLN A CA 1
ATOM 6009 C C . GLN A 1 749 ? 7.737 6.553 4.192 1.00 93.00 749 GLN A C 1
ATOM 6011 O O . GLN A 1 749 ? 8.009 7.576 4.814 1.00 93.00 749 GLN A O 1
ATOM 6016 N N . PHE A 1 750 ? 7.824 6.533 2.858 1.00 92.31 750 PHE A N 1
ATOM 6017 C CA . PHE A 1 750 ? 8.099 7.753 2.081 1.00 92.31 750 PHE A CA 1
ATOM 6018 C C . PHE A 1 750 ? 6.826 8.571 1.821 1.00 92.31 750 PHE A C 1
ATOM 6020 O O . PHE A 1 750 ? 6.891 9.798 1.736 1.00 92.31 750 PHE A O 1
ATOM 6027 N N . LYS A 1 751 ? 5.674 7.892 1.746 1.00 92.31 751 LYS A N 1
ATOM 6028 C CA . LYS A 1 751 ? 4.336 8.476 1.588 1.00 92.31 751 LYS A CA 1
ATOM 6029 C C . LYS A 1 751 ? 3.243 7.566 2.154 1.00 92.31 751 LYS A C 1
ATOM 6031 O O . LYS A 1 751 ? 3.446 6.364 2.325 1.00 92.31 751 LYS A O 1
ATOM 6036 N N . ASP A 1 752 ? 2.049 8.126 2.328 1.00 90.38 752 ASP A N 1
ATOM 6037 C CA . ASP A 1 752 ? 0.784 7.395 2.432 1.00 90.38 752 ASP A CA 1
ATOM 6038 C C . ASP A 1 752 ? -0.159 7.726 1.260 1.00 90.38 752 ASP A C 1
ATOM 6040 O O . ASP A 1 752 ? 0.175 8.434 0.307 1.00 90.38 752 ASP A O 1
ATOM 6044 N N . ASN A 1 753 ? -1.374 7.179 1.310 1.00 86.56 753 ASN A N 1
ATOM 6045 C CA . ASN A 1 753 ? -2.411 7.428 0.312 1.00 86.56 753 ASN A CA 1
ATOM 6046 C 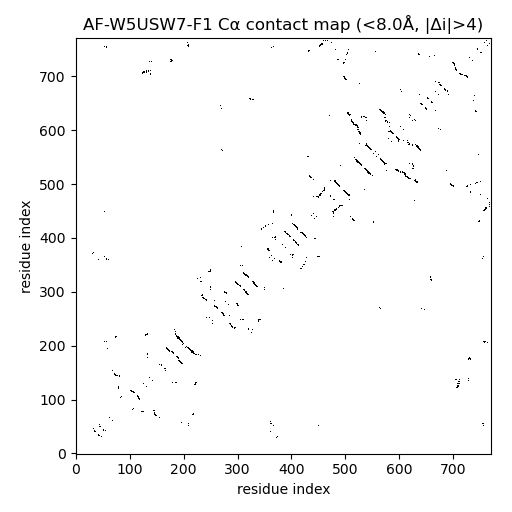C . ASN A 1 753 ? -2.964 8.865 0.336 1.00 86.56 753 ASN A C 1
ATOM 6048 O O . ASN A 1 753 ? -3.584 9.277 -0.647 1.00 86.56 753 ASN A O 1
ATOM 6052 N N . LYS A 1 754 ? -2.747 9.606 1.428 1.00 90.00 754 LYS A N 1
ATOM 6053 C CA . LYS A 1 754 ? -3.188 10.991 1.628 1.00 90.00 754 LYS A CA 1
ATOM 6054 C C . LYS A 1 754 ? -2.092 12.004 1.316 1.00 90.00 754 LYS A C 1
ATOM 6056 O O . LYS A 1 754 ? -2.403 13.188 1.225 1.00 90.00 754 LYS A O 1
ATOM 6061 N N . SER A 1 755 ? -0.836 11.575 1.188 1.00 91.81 755 SER A N 1
ATOM 6062 C CA . SER A 1 755 ? 0.301 12.461 0.964 1.00 91.81 755 SER A CA 1
ATOM 6063 C C . SER A 1 755 ? 0.047 13.368 -0.228 1.00 91.81 755 SER A C 1
ATOM 6065 O O . SER A 1 755 ? -0.547 12.963 -1.230 1.00 91.81 755 SER A O 1
ATOM 6067 N N . SER A 1 756 ? 0.477 14.615 -0.086 1.00 91.00 756 SER A N 1
ATOM 6068 C CA . SER A 1 756 ? 0.376 15.630 -1.121 1.00 91.00 756 SER A CA 1
ATOM 6069 C C . SER A 1 756 ? 1.149 15.173 -2.351 1.00 91.00 756 SER A C 1
ATOM 6071 O O . SER A 1 756 ? 2.268 14.669 -2.228 1.00 91.00 756 SER A O 1
ATOM 6073 N N . LYS A 1 757 ? 0.545 15.309 -3.531 1.00 93.00 757 LYS A N 1
ATOM 6074 C CA . LYS A 1 757 ? 1.102 14.796 -4.784 1.00 93.00 757 LYS A CA 1
ATOM 6075 C C . LYS A 1 757 ? 1.534 15.931 -5.698 1.00 93.00 757 LYS A C 1
ATOM 6077 O O . LYS A 1 757 ? 0.955 17.016 -5.684 1.00 93.00 757 LYS A O 1
ATOM 6082 N N . VAL A 1 758 ? 2.527 15.637 -6.524 1.00 91.75 758 VAL A N 1
ATOM 6083 C CA . VAL A 1 758 ? 2.864 16.384 -7.733 1.00 91.75 758 VAL A CA 1
ATOM 6084 C C . VAL A 1 758 ? 2.739 15.456 -8.928 1.00 91.75 758 VAL A C 1
ATOM 6086 O O . VAL A 1 758 ? 3.198 14.312 -8.903 1.00 91.75 758 VAL A O 1
ATOM 6089 N N . ARG A 1 759 ? 2.114 15.955 -9.990 1.00 86.75 759 ARG A N 1
ATOM 6090 C CA . ARG A 1 759 ? 1.984 15.226 -11.248 1.00 86.75 759 ARG A CA 1
ATOM 6091 C C . ARG A 1 759 ? 3.099 15.623 -12.195 1.00 86.75 759 ARG A C 1
ATOM 6093 O O . ARG A 1 759 ? 3.334 16.814 -12.393 1.00 86.75 759 ARG A O 1
ATOM 6100 N N . LEU A 1 760 ? 3.766 14.647 -12.802 1.00 83.75 760 LEU A N 1
ATOM 6101 C CA . LEU A 1 760 ? 4.921 14.930 -13.656 1.00 83.75 760 LEU A CA 1
ATOM 6102 C C . LEU A 1 760 ? 4.568 15.802 -14.879 1.00 83.75 760 LEU A C 1
ATOM 6104 O O . LEU A 1 760 ? 5.304 16.726 -15.208 1.00 83.75 760 LEU A O 1
ATOM 6108 N N . ASP A 1 761 ? 3.422 15.572 -15.515 1.00 75.31 761 ASP A N 1
ATOM 6109 C CA . ASP A 1 761 ? 2.928 16.359 -16.659 1.00 75.31 761 ASP A CA 1
ATOM 6110 C C . ASP A 1 761 ? 2.477 17.787 -16.282 1.00 75.31 761 ASP A C 1
ATOM 6112 O O . ASP A 1 761 ? 2.487 18.675 -17.136 1.00 75.31 761 ASP A O 1
ATOM 6116 N N . ASN A 1 762 ? 2.147 18.046 -15.011 1.00 77.81 762 ASN A N 1
ATOM 6117 C CA . ASN A 1 762 ? 1.916 19.404 -14.505 1.00 77.81 762 ASN A CA 1
ATOM 6118 C C . ASN A 1 762 ? 3.231 20.182 -14.338 1.00 77.81 762 ASN A C 1
ATOM 6120 O O . ASN A 1 762 ? 3.251 21.397 -14.525 1.00 77.81 762 ASN A O 1
ATOM 6124 N N . LEU A 1 763 ? 4.328 19.493 -14.001 1.00 78.31 763 LEU A N 1
ATOM 6125 C CA . LEU A 1 763 ? 5.653 20.107 -13.859 1.00 78.31 763 LEU A CA 1
ATOM 6126 C C . LEU A 1 763 ? 6.305 20.395 -15.221 1.00 78.31 763 LEU A C 1
ATOM 6128 O O . LEU A 1 763 ? 7.018 21.387 -15.366 1.00 78.31 763 LEU A O 1
ATOM 6132 N N . TYR A 1 764 ? 6.040 19.552 -16.223 1.00 76.12 764 TYR A N 1
ATOM 6133 C CA . TYR A 1 764 ? 6.643 19.637 -17.555 1.00 76.12 764 TYR A CA 1
ATOM 6134 C C . TYR A 1 764 ? 5.557 19.645 -18.636 1.00 76.12 764 TYR A C 1
ATOM 6136 O O . TYR A 1 764 ? 5.305 18.646 -19.300 1.00 76.12 764 TYR A O 1
ATOM 6144 N N . ILE A 1 765 ? 4.928 20.806 -18.845 1.00 63.59 765 ILE A N 1
ATOM 6145 C CA . ILE A 1 765 ? 3.783 20.977 -19.764 1.00 63.59 765 ILE A CA 1
ATOM 6146 C C . ILE A 1 765 ? 4.097 20.534 -21.205 1.00 63.59 765 ILE A C 1
ATOM 6148 O O . ILE A 1 765 ? 3.213 20.036 -21.894 1.00 63.59 765 ILE A O 1
ATOM 6152 N N . LYS A 1 766 ? 5.347 20.651 -21.672 1.00 58.56 766 LYS A N 1
ATOM 6153 C CA . LYS A 1 766 ? 5.730 20.146 -23.004 1.00 58.56 766 LYS A CA 1
ATOM 6154 C C . LYS A 1 766 ? 5.548 18.623 -23.111 1.00 58.56 766 LYS A C 1
ATOM 6156 O O . LYS A 1 766 ? 4.989 18.146 -24.097 1.00 58.56 766 LYS A O 1
ATOM 6161 N N . ALA A 1 767 ? 5.851 17.888 -22.032 1.00 55.16 767 ALA A N 1
ATOM 6162 C CA . ALA A 1 767 ? 5.670 16.440 -21.980 1.00 55.16 767 ALA A CA 1
ATOM 6163 C C . ALA A 1 767 ? 4.186 16.044 -22.084 1.00 55.16 767 ALA A C 1
ATOM 6165 O O . ALA A 1 767 ? 3.885 14.945 -22.541 1.00 55.16 767 ALA A O 1
ATOM 6166 N N . LYS A 1 768 ? 3.274 16.956 -21.708 1.00 52.50 768 LYS A N 1
ATOM 6167 C CA . LYS A 1 768 ? 1.816 16.825 -21.839 1.00 52.50 768 LYS A CA 1
ATOM 6168 C C . LYS A 1 768 ? 1.308 17.085 -23.261 1.00 52.50 768 LYS A C 1
ATOM 6170 O O . LYS A 1 768 ? 0.337 16.468 -23.662 1.00 52.50 768 LYS A O 1
ATOM 6175 N N . GLN A 1 769 ? 1.929 17.999 -24.011 1.00 42.38 769 GLN A N 1
ATOM 6176 C CA . GLN A 1 769 ? 1.496 18.368 -25.371 1.00 42.38 769 GLN A CA 1
ATOM 6177 C C . GLN A 1 769 ? 1.827 17.293 -26.420 1.00 42.38 769 GLN A C 1
ATOM 6179 O O . GLN A 1 769 ? 1.215 17.257 -27.480 1.00 42.38 769 GLN A O 1
ATOM 6184 N N . ASN A 1 770 ? 2.789 16.418 -26.113 1.00 34.41 770 ASN A N 1
ATOM 6185 C CA . ASN A 1 770 ? 3.300 15.378 -27.009 1.00 34.41 770 ASN A CA 1
ATOM 6186 C C . ASN A 1 770 ? 2.860 13.947 -26.621 1.00 34.41 770 ASN A C 1
ATOM 6188 O O . ASN A 1 770 ? 3.355 12.983 -27.229 1.00 34.41 770 ASN A O 1
ATOM 6192 N N . ALA A 1 771 ? 2.026 13.801 -25.584 1.00 36.25 771 ALA A N 1
ATOM 6193 C CA . ALA A 1 771 ? 1.437 12.544 -25.108 1.00 36.25 771 ALA A CA 1
ATOM 6194 C C . ALA A 1 771 ? 0.019 12.394 -25.662 1.00 36.25 771 ALA A C 1
ATOM 6196 O O . ALA A 1 771 ? -0.293 11.269 -26.120 1.00 36.25 771 ALA A O 1
#

Sequence (771 aa):
MLKKHFKFWTVSSILLATTPLIVACSVAQNTSSVFNSTSNKLSLNQSNPYYSIYQSQFAMNQFMSNQFDKLIEISFAKVPFQIQNADSKIININDDFAKEHINELYQIGENNKEIHLTSEHSKIELDQPKVTIKNFKQNKLANRFIKLSIDKTKMLEKAKILGLDINNFYYQIIYSQIHENNDDSRILDVPIEIRYYNPDKSSNPYSRETLITIVKQIKGFAPNLQRQANIDATKFLTSINYKNKDKTSIYQAYENLVSKETEGSGEQSIERTKYLDHLISQIDLLSAMVPANSSSKYYLSDVRISNDLNTLILTIVTVTGDKADTAYSTKKEYKIQGFAAPNQQEIEQIIANNFVASLKGGLSFYNYDWAHAQIFDFQTNFDDNNDIQTTITSLKGNQAQKSANASVHVKSKSNKFAEFDFSTRIGVPKFVELFSPSDKLSTSQIDSPWNAALYVPELQRRNIGEIQNNINISANSPVTSGGYKEFRTFYTSNNLSSAVHYGEDVLVPAGTSLKTFAKSKILGAYYLPSQGLAEGIGTIIALQTDVKDLNIDQKIKDKYLRNIDAIVFFFIHLDNNNLKLLGKLEQTNVGKRNATVVSDIDPLHPKLEDKNFNFATIGESTNNGGWNPHVHIEAYPVRYEIKDGKKVWAKSFLNSKYILSDNRLRIAPKRIDRYKTETNGKITWALTTLKETGVQVTQSRPIYLVNTDGSKTSNEDPDFKGYKNRDYTSSIDDLFIKNQALDPNWFFQFKDNKSSKVRLDNLYIKAKQNA

pLDDT: mean 81.89, std 18.33, range [23.02, 98.06]

Foldseek 3Di:
DDDDDDDDDDDDDDDDDDDDDDDDDDPPPCLDDQFDPDPPDTDGDLPPPLQLQLVQLLLVLVCVVLPQVVQKAKEFAQWFDDDDDLPDDDDDDDPVNCVPCQQVRFDQPPVRDTDRDDPVQTPFGFPQLLAFVLLCQQLVCCNTTMDMGGPVVVVVVSCVVVVRDCVQKDKDWPSLFWDQDQLFRQKIKIKMKIKGWDPPCVSNVLRWMAIDIDIHIYGNHHGPVLLVVQSVLFDDWPDKEFPPQLPAFPLRVQCVQQPWDWDFDDPQIDIAGPAAQHWPVPDPRMDIHDDPPRQKTKGFHDWAQDPVSFKIKTKIWIWGDADPVRIHIDIDIDIYGNGHHDDQVSVVVNCQVQKAKDFPSSFALLLDDQCSDDQVRIDIPCVPPPFKDKGFPDWAGDLLQSKIWTKIWMDTPPPPYDTDIDIDIYGQWFFFAFFDADPFAHSCQLSHSLEAEEDEDEFALVLQVLCPDQPCVLSVHQKYKYQDLDWYQNLDHRARWTWRQLWMKIFHDFQTWTWARFWKWWAWKKAWFAPDANNGQFIKIKIKDFPVRAPTHVCLCSNPVGQFGMKIKIKTLFHPVLLVVQADWDWDDDPPTTMIIRPQHHNVRTDIDGGGHGRTTFHDCRRSHNHRTIITMWMATWHWDQDPSGTDTDQWGDFPTHIDGQVLEQAHPVLRQQQWDADPNDIDGPPCSNGDDSIDIDGFAANADADNNSHGDPGGSPVQVVPTDYNSSDRSVNVCRSHVTDHCCSHHVSDDSSGIHDYPCVSRVVSVSVD

Solvent-accessible surface area (backbone atoms only — not comparable to full-atom values): 42913 Å² total; per-residue (Å²): 143,88,82,83,91,83,91,90,83,90,88,83,90,89,87,93,88,84,88,85,95,84,81,77,93,71,83,76,79,73,79,64,53,70,51,48,96,58,75,104,49,93,41,76,24,80,86,32,95,59,30,46,54,47,48,26,28,31,53,50,35,53,41,55,78,65,52,52,68,75,47,50,46,68,43,76,44,54,44,64,60,79,86,83,67,98,79,83,68,94,75,88,75,55,76,71,51,58,74,75,45,38,91,73,46,65,45,74,46,105,77,75,47,76,40,74,57,58,90,78,80,65,80,60,55,49,46,50,62,56,18,30,52,66,32,34,38,70,61,57,40,56,78,31,27,57,45,80,45,68,50,59,67,64,47,52,60,57,23,63,79,71,75,49,71,68,85,33,50,46,79,45,74,40,69,54,49,30,39,64,33,88,86,40,41,29,27,37,34,40,34,32,39,41,33,30,47,57,85,52,53,89,67,20,73,58,56,36,24,30,64,50,73,49,76,46,72,44,74,54,33,17,61,45,64,69,46,37,51,28,48,73,57,50,63,69,66,77,44,67,42,62,65,66,30,68,79,32,29,52,57,57,54,49,47,71,46,62,34,72,42,75,47,75,60,80,93,46,44,47,71,34,44,71,39,54,73,31,48,52,93,76,37,87,60,48,48,70,41,73,52,84,94,53,74,44,46,49,23,33,65,47,76,45,75,40,97,82,74,53,38,42,35,39,32,32,39,38,37,15,70,89,47,78,92,48,37,36,49,50,76,47,78,45,77,37,68,65,42,25,79,61,54,70,70,51,48,52,51,52,50,63,73,68,62,46,71,43,47,54,59,55,46,29,49,64,48,42,64,22,81,72,58,56,69,85,51,49,46,49,77,35,71,86,43,86,50,46,42,65,44,74,76,46,69,48,50,33,40,84,65,32,23,26,49,30,37,35,41,39,38,41,72,72,69,84,49,81,67,51,74,51,75,47,80,44,57,49,70,49,46,39,63,49,68,45,72,41,102,71,44,47,62,71,44,76,44,29,38,59,39,29,30,40,42,68,65,76,36,49,32,76,37,54,78,66,64,79,63,65,62,36,66,74,46,65,12,70,33,31,32,29,43,58,86,33,61,39,19,39,77,39,61,92,56,60,17,38,24,46,34,56,25,34,34,41,35,39,57,51,64,35,36,32,27,37,64,26,57,32,32,36,34,33,41,37,29,40,73,49,89,46,79,45,64,22,59,8,12,37,40,34,38,35,34,43,50,86,58,51,72,42,35,64,70,51,41,67,71,76,41,56,68,38,52,28,34,42,34,38,44,28,14,20,33,57,83,37,49,64,80,76,42,53,79,42,82,45,71,54,88,95,40,75,25,42,31,27,71,76,34,31,70,91,49,46,46,78,43,57,55,64,43,74,70,41,28,26,4,45,39,89,47,19,5,34,42,81,31,23,41,35,34,33,31,34,72,38,44,64,40,78,53,97,87,37,66,39,76,46,58,61,48,78,54,100,64,46,66,45,48,45,92,58,43,38,62,36,70,80,24,50,64,49,28,60,41,74,57,97,90,44,78,44,67,34,81,71,43,51,37,58,71,72,54,58,73,35,68,47,40,74,43,49,37,54,49,48,42,33,43,71,54,97,45,64,24,77,95,35,67,91,45,54,46,59,63,30,70,61,26,61,67,57,51,35,64,63,48,45,47,44,66,48,44,73,44,49,56,81,61,63,88,50,34,39,26,35,46,50,48,76,72,34,54,70,39,52,77,78,93

Organism: NCBI:txid743966